Protein AF-0000000083158847 (afdb_homodimer)

Radius of gyration: 35.79 Å; Cα contacts (8 Å, |Δi|>4): 1737; chains: 2; bounding box: 80×96×65 Å

Nearest PDB structures (foldseek):
  7d3f-assembly1_C  TM=5.216E-01  e=1.470E-16  Homo sapiens
  7d3e-assembly1_C  TM=5.444E-01  e=9.238E-16  Homo sapiens
  1fnd-assembly1_A  TM=5.663E-01  e=1.592E-06  Spinacia oleracea
  3qfc-assembly2_B  TM=5.318E-01  e=1.796E-04  Homo sapiens
  1tll-assembly1_A  TM=5.820E-01  e=9.720E-03  Rattus norvegicus

Solvent-accessible surface area (backbone atoms only — not comparable to full-atom values): 54850 Å² total; per-residue (Å²): 110,67,65,60,48,50,51,50,50,53,56,48,48,54,52,49,50,34,34,46,57,46,48,53,66,68,43,46,66,57,49,51,52,50,51,50,50,43,39,53,69,24,57,53,41,59,75,39,61,76,42,97,86,47,66,63,34,28,43,46,56,50,49,52,51,50,50,54,50,49,53,54,50,44,71,40,52,61,93,58,93,44,66,68,56,33,19,53,43,20,42,52,50,18,44,49,41,46,26,70,67,40,44,44,94,44,68,57,57,45,14,48,46,49,66,41,42,56,67,58,42,50,49,50,52,49,51,40,50,50,49,20,50,52,28,39,51,48,17,50,50,33,52,60,69,64,63,63,57,90,84,52,63,86,40,65,42,50,39,23,44,50,52,20,53,48,32,50,53,50,47,57,62,54,64,36,67,71,48,38,71,71,38,48,65,59,38,54,53,51,47,51,51,38,50,51,48,26,52,54,19,45,52,52,38,44,67,86,50,63,64,73,64,47,45,46,53,48,52,26,51,50,43,22,49,51,46,47,51,50,50,49,52,49,38,35,45,47,34,14,61,61,69,78,52,59,72,23,30,28,39,34,36,36,71,83,73,76,73,85,72,74,82,72,66,63,64,47,64,32,44,34,40,37,42,44,58,44,63,46,69,48,58,42,32,20,28,34,32,41,37,33,51,75,79,40,82,70,30,63,78,41,70,45,80,42,50,35,36,55,66,54,100,49,64,36,49,60,46,34,31,61,42,69,23,39,86,63,67,47,37,51,51,46,59,53,6,64,74,71,42,48,34,74,41,52,32,42,61,44,74,69,32,59,55,55,77,88,64,49,78,26,24,31,39,42,35,37,23,24,59,71,6,45,33,35,48,44,9,45,51,49,51,51,40,51,23,45,65,61,31,69,26,23,50,61,37,35,38,39,38,36,39,27,61,50,67,65,57,53,59,69,41,38,66,63,54,50,51,50,58,66,58,46,54,54,91,88,44,71,42,66,39,37,42,34,24,32,68,47,85,70,85,57,70,64,68,38,63,42,79,97,46,88,49,25,32,35,34,64,53,80,79,57,61,66,58,53,52,52,53,62,63,67,45,76,87,50,90,73,60,86,91,52,91,71,77,84,62,30,31,36,38,37,35,11,32,39,70,67,55,50,54,50,47,40,60,51,46,52,74,34,43,89,64,46,38,46,79,44,72,48,73,48,61,87,111,67,66,60,48,49,50,52,50,51,55,48,49,53,52,49,51,33,33,48,59,46,47,53,66,68,42,47,65,58,51,52,53,51,49,48,50,43,38,54,69,24,57,52,42,58,74,38,62,77,42,97,86,47,66,64,34,29,42,47,56,50,50,52,52,49,51,54,51,49,54,55,51,44,72,40,52,60,93,55,92,45,66,67,55,32,19,53,43,20,42,50,51,20,44,50,41,47,26,70,67,41,43,46,93,42,68,57,56,48,13,48,48,49,66,42,43,57,66,58,43,51,49,50,52,50,52,40,51,50,50,21,50,51,28,40,51,48,18,51,49,33,51,61,69,66,63,63,56,89,82,50,62,85,40,64,41,48,35,23,44,51,53,20,52,50,30,50,52,48,48,58,62,53,65,36,66,70,48,39,72,72,37,48,65,58,37,55,53,50,46,51,51,39,50,50,48,25,52,53,20,45,53,52,38,45,65,86,50,63,66,72,63,47,45,46,52,48,52,25,49,50,42,21,49,50,46,46,50,51,48,50,52,50,38,35,43,48,33,15,61,60,69,77,52,61,73,23,31,28,38,35,36,36,72,83,72,76,74,86,73,74,83,71,66,63,61,46,63,34,41,35,40,35,41,44,59,44,65,46,67,48,59,42,34,20,28,33,32,40,36,33,50,76,78,40,84,70,30,63,76,42,71,45,77,43,50,36,34,54,67,53,100,50,65,36,48,60,45,34,31,59,42,68,23,39,86,63,67,48,37,52,50,47,58,53,7,63,74,70,41,49,36,75,40,53,32,44,59,44,75,70,33,57,54,58,77,87,65,47,79,26,24,30,38,40,36,37,22,25,58,70,6,47,33,37,48,45,10,46,51,49,51,51,42,51,23,46,65,62,33,68,25,24,49,61,37,35,38,39,38,36,40,28,60,48,67,66,57,51,59,70,42,39,67,62,54,49,52,51,58,66,59,46,53,55,91,87,42,72,42,67,39,37,42,34,25,32,66,50,85,68,84,59,70,66,68,39,63,41,80,97,46,90,49,25,33,35,33,62,52,81,80,57,60,66,58,53,52,54,54,62,63,68,47,75,88,50,91,73,62,85,91,52,93,72,76,84,63,31,31,36,39,38,36,11,31,40,70,65,57,51,54,51,47,38,61,50,46,52,74,35,43,90,63,46,38,46,77,45,73,48,74,49,58,87

Secondary structure (DSSP, 8-state):
-HHHHHHHHHHHHHHHHHHHHHHHHHTHHHHHHHHHHHIIIIISSEEE---SSS--EEHHHHHHHHHHHHHHHHHHHTT---HHHHHHHHHHHHHHHHHHHTS-S-HHHHHHHHT--HHHHHHHHHHHHHHHHHHHHHHHHIIIIIS-----TTSHHHHHHHHHHHHHHHHHHHTSHHHHHH-HHHHHHHHHHHHHHHHHHHHHHTTTS-HHHHHHHHHHHHHHHHHHHHHHHHHHHHTTTTTT-PPPEEEEEE---S-S-----TT-EEEEEEEEEEEE---TT-EEEEE-TTT-SGGGG--EEEEB----SS-EEEEEEEEE--TTHHHHHHHHHHHHSEEEEE-EEEEEESPPPP-TT-SEEEEEEEGGGHHHHHHHHHHHHHHHHTT-S---EEEEEEEES-HHHHHHTHHHHHHHHHH--GGG---EEEEEEE-SSS-PPTTEE-TTSTTEEEESSPP-HHHHHHHHHHTTTS---TT--PPP--EEEEEE--HHHHHHHHHHHHTTGGGTEEEEE-S---/-HHHHHHHHHHHHHHHHHHHHHHHHHTHHHHHHHHHHHIIIIISSEEE---SSS--EEHHHHHHHHHHHHHHHHHHHTT---HHHHHHHHHHHHHHHHHHHTS-SSHHHHHHHHT--HHHHHHHHHHHHHHHHHHHHHHHHIIIIIS-----TTSHHHHHHHHHHHHHHHHHHHTSHHHHHH-HHHHHHHHHHHHHHHHHHHHHHTTTS-HHHHHHHHHHHHHHHHHHHHHHHHHHHHTTTTTT-PPPEEEEEE---S-S-----TT-EEEEEEEEEEEE---TT-EEEEE-TTT-SGGGG--EEEEB----SS-EEEEEEEEE--TTHHHHHHHHHHHHSEEEEE-EEEEEESPPPP-TT-SEEEEEEEGGGHHHHHHHHHHHHHHHHHT-S---EEEEEEEES-HHHHHHTHHHHHHHHHH--GGG---EEEEEEE-SSS-PPTTEE-TTSTTEEEESSPP-HHHHHHHHHHTTTS---TT--PPP--EEEEEE--HHHHHHHHHHHHTTGGGTEEEEE-S---

Sequence (1052 aa):
MEFITWYAIAAGSMIVFLILMRVASSVKPLAETVSRAISKHLLYPHLLGRHRLLGPWTRVVLLLYLVYGAINVFFLTFRTSSNSERGRRAGSLALINMGFLFLTMQLSLLANLLGISFHACRRIHGATAWMMTLLLAFHIIVATMVDQKDFRLKEEGNLFAVVGAASVAALVLFSFTIFRRLAFEVFIRTHQCLAAVCMYATWWHLSSKPRALQLCLYIPLAILLLTTLSHLSIFLYQNGILPARSYPYASVMCGKSSKPGANQNEGTPLKLRVALPRPLHVKAGQYVNLWMPTVSLSSWFQTHPFMVTSWSPGKQDVLELFVQTRRGLTETLRARAALDGTASFTAFVSGPYGISKPVDEYETVLAVASGFGIAGVIPYLKQLLYGYNTSSVRVRRLHLVWQVPTLDIAAAAQPLLNSLLADDVLDDGYIIEMSFYVESKIPVESGTPFGEHQRAVIYNDMPEYDVLVSTEASGDYIPRVSNTQEERGKLLVLVSASDKVRDDLRKIVCKYLDRRVRLHEVEFQPMEFITWYAIAAGSMIVFLILMRVASSVKPLAETVSRAISKHLLYPHLLGRHRLLGPWTRVVLLLYLVYGAINVFFLTFRTSSNSERGRRAGSLALINMGFLFLTMQLSLLANLLGISFHACRRIHGATAWMMTLLLAFHIIVATMVDQKDFRLKEEGNLFAVVGAASVAALVLFSFTIFRRLAFEVFIRTHQCLAAVCMYATWWHLSSKPRALQLCLYIPLAILLLTTLSHLSIFLYQNGILPARSYPYASVMCGKSSKPGANQNEGTPLKLRVALPRPLHVKAGQYVNLWMPTVSLSSWFQTHPFMVTSWSPGKQDVLELFVQTRRGLTETLRARAALDGTASFTAFVSGPYGISKPVDEYETVLAVASGFGIAGVIPYLKQLLYGYNTSSVRVRRLHLVWQVPTLDIAAAAQPLLNSLLADDVLDDGYIIEMSFYVESKIPVESGTPFGEHQRAVIYNDMPEYDVLVSTEASGDYIPRVSNTQEERGKLLVLVSASDKVRDDLRKIVCKYLDRRVRLHEVEFQP

Organism: NCBI:txid41062

Foldseek 3Di:
DVVVVVVVVVVVVVVVVVVVVVVVVVCVVVVLVVVLVCLLQFVLDFPDADDPADDRDTNVNVVVLVVVVVVLVCQLPPPDDDLLSSLVVLLLLLLLLLLVLLLELDQLLVCFVVQHFSVVSVSSSVSSLVSSLVSLVSSVCCVVPPVVPPQDCVDLLSVLSVLLNVLSVVLVVCPGPVNCVVPVLVSSVSNSVSSVSNLVSVLRNCVPPDVVSVVSSVVSVVSHVVNVVVQVVVLCVFQCVVVNDDGKKKKKFFPQPPPPDDPCLFFGKIKIKIFTRDWAADAALWWKWKQFCVLDVCSNSDIDIFQFLDHDPDTDRMTMTIDTQDPDRSSSLVVVCNVPRMDMTRIRIGDGGFHHDDPQQFQEEEEEAERSLCSRCLRVLVVVLVCVQVVNGNYQAAEYEYEYADCSSVVVCQVSVVVSVVSQPPPVDGRYAYEYEYADPPDDPWQDADHPDSRHTYHPDDDDVLVVCVVVLVVPVGDDDPVDPDDHGAYEYEYAEDSVVSSVVSVSQSVCSVSRYDYDYRSHHD/DVVVVVVVVVVVVVVVVVVVVVVVVVCVVVVLVVVLVCLLQFVLDFPDADDPADDRDTNVNVVVLVVVVVVLVCQLPPPDDDLLSSLVVLLLLLLLLLLVLLLELDQLLVCFVVQHFSVVSVSSSVSSLVSSLVSLVSSVCCVVPPVVPPQDCVDLLSVLSVQLNVLSVVLVVCPGPVNCVVPVLVSSVSNSVSSVSNLVSVLRNCVPPDVVSVVSSVVSVVSHVVNVVVQVVVLCVFQCVVVNDDGKKKKKFFPQPPPPDDPCLFFGKIKIKIFTRDWAADAALWWKWKQFCVLDVVSNSDIDIFQFLDHDPDTDRMTMTIDTQDPDRSSSLNVVCNVPRMDMTRIGIGDGGFHHDDPQQFQEEEEEAERSLCSRCLRVLVVVLVCVQVVNGNYQAAEYEYEYADCSSVVVCQVSVVVSVVSQPPPVDGRYAYEYEYADPPDDPWQDADHPDSRHTYHPDDDDVLVVCVVVLVVPVGDDDPVDPDDHGAYEYEYAEDSVVSSVNSVSQSVCSVSRYYYDYRSHHD

Structure (mmCIF, N/CA/C/O backbone):
data_AF-0000000083158847-model_v1
#
loop_
_entity.id
_entity.type
_entity.pdbx_description
1 polymer 'ferric-chelate reductase (NADPH)'
#
loop_
_atom_site.group_PDB
_atom_site.id
_atom_site.type_symbol
_atom_site.label_atom_id
_atom_site.label_alt_id
_atom_site.label_comp_id
_atom_site.label_asym_id
_atom_site.label_entity_id
_atom_site.label_seq_id
_atom_site.pdbx_PDB_ins_code
_atom_site.Cartn_x
_atom_site.Cartn_y
_atom_site.Cartn_z
_atom_site.occupancy
_atom_site.B_iso_or_equiv
_atom_site.auth_seq_id
_atom_site.auth_comp_id
_atom_site.auth_asym_id
_atom_site.auth_atom_id
_atom_site.pdbx_PDB_model_num
ATOM 1 N N . MET A 1 1 ? 36.781 12.664 12.664 1 62.44 1 MET A N 1
ATOM 2 C CA . MET A 1 1 ? 36.062 13.32 11.586 1 62.44 1 MET A CA 1
ATOM 3 C C . MET A 1 1 ? 35.125 12.328 10.875 1 62.44 1 MET A C 1
ATOM 5 O O . MET A 1 1 ? 34.031 12.672 10.484 1 62.44 1 MET A O 1
ATOM 9 N N . GLU A 1 2 ? 35.625 11.047 11.195 1 77.5 2 GLU A N 1
ATOM 10 C CA . GLU A 1 2 ? 34.906 10.023 10.43 1 77.5 2 GLU A CA 1
ATOM 11 C C . GLU A 1 2 ? 33.562 9.711 11.055 1 77.5 2 GLU A C 1
ATOM 13 O O . GLU A 1 2 ? 32.562 9.594 10.344 1 77.5 2 GLU A O 1
ATOM 18 N N . PHE A 1 3 ? 33.562 9.867 12.422 1 78 3 PHE A N 1
ATOM 19 C CA . PHE A 1 3 ? 32.312 9.477 13.078 1 78 3 PHE A CA 1
ATOM 20 C C . PHE A 1 3 ? 31.25 10.57 12.938 1 78 3 PHE A C 1
ATOM 22 O O . PHE A 1 3 ? 30.062 10.281 12.781 1 78 3 PHE A O 1
ATOM 29 N N . ILE A 1 4 ? 31.719 11.758 12.875 1 80.38 4 ILE A N 1
ATOM 30 C CA . ILE A 1 4 ? 30.812 12.883 12.742 1 80.38 4 ILE A CA 1
ATOM 31 C C . ILE A 1 4 ? 30.219 12.898 11.336 1 80.38 4 ILE A C 1
ATOM 33 O O . ILE A 1 4 ? 29.047 13.234 11.148 1 80.38 4 ILE A O 1
ATOM 37 N N . THR A 1 5 ? 31.016 12.438 10.445 1 81 5 THR A N 1
ATOM 38 C CA . THR A 1 5 ? 30.531 12.344 9.07 1 81 5 THR A CA 1
ATOM 39 C C . THR A 1 5 ? 29.453 11.273 8.945 1 81 5 THR A C 1
ATOM 41 O O . THR A 1 5 ? 28.469 11.453 8.227 1 81 5 THR A O 1
ATOM 44 N N . TRP A 1 6 ? 29.672 10.188 9.734 1 79 6 TRP A N 1
ATOM 45 C CA . TRP A 1 6 ? 28.672 9.125 9.719 1 79 6 TRP A CA 1
ATOM 46 C C . TRP A 1 6 ? 27.344 9.609 10.312 1 79 6 TRP A C 1
ATOM 48 O O . TRP A 1 6 ? 26.266 9.25 9.828 1 79 6 TRP A O 1
ATOM 58 N N . TYR A 1 7 ? 27.469 10.414 11.297 1 82.62 7 TYR A N 1
ATOM 59 C CA . TYR A 1 7 ? 26.281 10.992 11.891 1 82.62 7 TYR A CA 1
ATOM 60 C C . TYR A 1 7 ? 25.547 11.875 10.883 1 82.62 7 TYR A C 1
ATOM 62 O O . TYR A 1 7 ? 24.328 11.766 10.727 1 82.62 7 TYR A O 1
ATOM 70 N N . ALA A 1 8 ? 26.281 12.648 10.195 1 84.62 8 ALA A N 1
ATOM 71 C CA . ALA A 1 8 ? 25.688 13.562 9.227 1 84.62 8 ALA A CA 1
ATOM 72 C C . ALA A 1 8 ? 25.062 12.797 8.062 1 84.62 8 ALA A C 1
ATOM 74 O O . ALA A 1 8 ? 23.969 13.141 7.609 1 84.62 8 ALA A O 1
ATOM 75 N N . ILE A 1 9 ? 25.703 11.766 7.668 1 81.06 9 ILE A N 1
ATOM 76 C CA . ILE A 1 9 ? 25.203 10.969 6.551 1 81.06 9 ILE A CA 1
ATOM 77 C C . ILE A 1 9 ? 23.938 10.234 6.965 1 81.06 9 ILE A C 1
ATOM 79 O O . ILE A 1 9 ? 22.953 10.195 6.215 1 81.06 9 ILE A O 1
ATOM 83 N N . ALA A 1 10 ? 23.938 9.742 8.172 1 78.69 10 ALA A N 1
ATOM 84 C CA . ALA A 1 10 ? 22.781 9.008 8.648 1 78.69 10 ALA A CA 1
ATOM 85 C C . ALA A 1 10 ? 21.578 9.938 8.805 1 78.69 10 ALA A C 1
ATOM 87 O O . ALA A 1 10 ? 20.469 9.609 8.367 1 78.69 10 ALA A O 1
ATOM 88 N N . ALA A 1 11 ? 21.797 11.023 9.375 1 84.31 11 ALA A N 1
ATOM 89 C CA . ALA A 1 11 ? 20.719 11.992 9.562 1 84.31 11 ALA A CA 1
ATOM 90 C C . ALA A 1 11 ? 20.219 12.523 8.227 1 84.31 11 ALA A C 1
ATOM 92 O O . ALA A 1 11 ? 19 12.641 8.008 1 84.31 11 ALA A O 1
ATOM 93 N N . GLY A 1 12 ? 21.125 12.773 7.371 1 85.06 12 GLY A N 1
ATOM 94 C CA . GLY A 1 12 ? 20.75 13.242 6.043 1 85.06 12 GLY A CA 1
ATOM 95 C C . GLY A 1 12 ? 19.984 12.203 5.242 1 85.06 12 GLY A C 1
ATOM 96 O O . GLY A 1 12 ? 19.016 12.531 4.559 1 85.06 12 GLY A O 1
ATOM 97 N N . SER A 1 13 ? 20.406 10.984 5.387 1 81.38 13 SER A N 1
ATOM 98 C CA . SER A 1 13 ? 19.75 9.914 4.656 1 81.38 13 SER A CA 1
ATOM 99 C C . SER A 1 13 ? 18.328 9.703 5.148 1 81.38 13 SER A C 1
ATOM 101 O O . SER A 1 13 ? 17.422 9.391 4.363 1 81.38 13 SER A O 1
ATOM 103 N N . MET A 1 14 ? 18.109 9.891 6.383 1 81.44 14 MET A N 1
ATOM 104 C CA . MET A 1 14 ? 16.766 9.758 6.938 1 81.44 14 MET A CA 1
ATOM 105 C C . MET A 1 14 ? 15.844 10.852 6.395 1 81.44 14 MET A C 1
ATOM 107 O O . MET A 1 14 ? 14.695 10.578 6.051 1 81.44 14 MET A O 1
ATOM 111 N N . ILE A 1 15 ? 16.359 11.945 6.238 1 86.62 15 ILE A N 1
ATOM 112 C CA . ILE A 1 15 ? 15.586 13.062 5.723 1 86.62 15 ILE A CA 1
ATOM 113 C C . ILE A 1 15 ? 15.273 12.836 4.242 1 86.62 15 ILE A C 1
ATOM 115 O O . ILE A 1 15 ? 14.133 13.016 3.811 1 86.62 15 ILE A O 1
ATOM 119 N N . VAL A 1 16 ? 16.25 12.367 3.541 1 85.06 16 VAL A N 1
ATOM 120 C CA . VAL A 1 16 ? 16.062 12.109 2.117 1 85.06 16 VAL A CA 1
ATOM 121 C C . VAL A 1 16 ? 15.031 10.992 1.926 1 85.06 16 VAL A C 1
ATOM 123 O O . VAL A 1 16 ? 14.188 11.062 1.025 1 85.06 16 VAL A O 1
ATOM 126 N N . PHE A 1 17 ? 15.164 10.008 2.729 1 84.69 17 PHE A N 1
ATOM 127 C CA . PHE A 1 17 ? 14.211 8.898 2.656 1 84.69 17 PHE A CA 1
ATOM 128 C C . PHE A 1 17 ? 12.789 9.398 2.848 1 84.69 17 PHE A C 1
ATOM 130 O O . PHE A 1 17 ? 11.883 9.016 2.102 1 84.69 17 PHE A O 1
ATOM 137 N N . LEU A 1 18 ? 12.547 10.305 3.826 1 82.5 18 LEU A N 1
ATOM 138 C CA . LEU A 1 18 ? 11.211 10.836 4.094 1 82.5 18 LEU A CA 1
ATOM 139 C C . LEU A 1 18 ? 10.719 11.688 2.928 1 82.5 18 LEU A C 1
ATOM 141 O O . LEU A 1 18 ? 9.547 11.617 2.553 1 82.5 18 LEU A O 1
ATOM 145 N N . ILE A 1 19 ? 11.578 12.32 2.371 1 86.44 19 ILE A N 1
ATOM 146 C CA . ILE A 1 19 ? 11.219 13.164 1.238 1 86.44 19 ILE A CA 1
ATOM 147 C C . ILE A 1 19 ? 10.859 12.297 0.038 1 86.44 19 ILE A C 1
ATOM 149 O O . ILE A 1 19 ? 9.875 12.555 -0.659 1 86.44 19 ILE A O 1
ATOM 153 N N . LEU A 1 20 ? 11.641 11.234 -0.107 1 83.62 20 LEU A N 1
ATOM 154 C CA . LEU A 1 20 ? 11.383 10.344 -1.23 1 83.62 20 LEU A CA 1
ATOM 155 C C . LEU A 1 20 ? 10.047 9.633 -1.067 1 83.62 20 LEU A C 1
ATOM 157 O O . LEU A 1 20 ? 9.328 9.422 -2.047 1 83.62 20 LEU A O 1
ATOM 161 N N . MET A 1 21 ? 9.727 9.312 0.118 1 81 21 MET A N 1
ATOM 162 C CA . MET A 1 21 ? 8.445 8.672 0.374 1 81 21 MET A CA 1
ATOM 163 C C . MET A 1 21 ? 7.289 9.609 0.048 1 81 21 MET A C 1
ATOM 165 O O . MET A 1 21 ? 6.254 9.18 -0.461 1 81 21 MET A O 1
ATOM 169 N N . ARG A 1 22 ? 7.547 10.82 0.298 1 81.25 22 ARG A N 1
ATOM 170 C CA . ARG A 1 22 ? 6.512 11.812 0.008 1 81.25 22 ARG A CA 1
ATOM 171 C C . ARG A 1 22 ? 6.391 12.047 -1.493 1 81.25 22 ARG A C 1
ATOM 173 O O . ARG A 1 22 ? 5.281 12.133 -2.025 1 81.25 22 ARG A O 1
ATOM 180 N N . VAL A 1 23 ? 7.504 12.008 -2.104 1 80.69 23 VAL A N 1
ATOM 181 C CA . VAL A 1 23 ? 7.508 12.266 -3.541 1 80.69 23 VAL A CA 1
ATOM 182 C C . VAL A 1 23 ? 6.957 11.047 -4.285 1 80.69 23 VAL A C 1
ATOM 184 O O . VAL A 1 23 ? 6.32 11.195 -5.328 1 80.69 23 VAL A O 1
ATOM 187 N N . ALA A 1 24 ? 7.242 9.906 -3.752 1 79.94 24 ALA A N 1
ATOM 188 C CA . ALA A 1 24 ? 6.742 8.688 -4.379 1 79.94 24 ALA A CA 1
ATOM 189 C C . ALA A 1 24 ? 5.223 8.719 -4.512 1 79.94 24 ALA A C 1
ATOM 191 O O . ALA A 1 24 ? 4.668 8.273 -5.52 1 79.94 24 ALA A O 1
ATOM 192 N N . SER A 1 25 ? 4.605 9.266 -3.594 1 75.88 25 SER A N 1
ATOM 193 C CA . SER A 1 25 ? 3.148 9.352 -3.633 1 75.88 25 SER A CA 1
ATOM 194 C C . SER A 1 25 ? 2.68 10.336 -4.707 1 75.88 25 SER A C 1
ATOM 196 O O . SER A 1 25 ? 1.589 10.18 -5.258 1 75.88 25 SER A O 1
ATOM 198 N N . SER A 1 26 ? 3.535 11.25 -5.027 1 76.38 26 SER A N 1
ATOM 199 C CA . SER A 1 26 ? 3.162 12.266 -6.008 1 76.38 26 SER A CA 1
ATOM 200 C C . SER A 1 26 ? 3.398 11.773 -7.434 1 76.38 26 SER A C 1
ATOM 202 O O . SER A 1 26 ? 2.82 12.305 -8.383 1 76.38 26 SER A O 1
ATOM 204 N N . VAL A 1 27 ? 4.152 10.688 -7.527 1 81.56 27 VAL A N 1
ATOM 205 C CA . VAL A 1 27 ? 4.496 10.219 -8.867 1 81.56 27 VAL A CA 1
ATOM 206 C C . VAL A 1 27 ? 3.531 9.109 -9.281 1 81.56 27 VAL A C 1
ATOM 208 O O . VAL A 1 27 ? 3.645 8.562 -10.383 1 81.56 27 VAL A O 1
ATOM 211 N N . LYS A 1 28 ? 2.537 8.844 -8.578 1 81.31 28 LYS A N 1
ATOM 212 C CA . LYS A 1 28 ? 1.588 7.766 -8.844 1 81.31 28 LYS A CA 1
ATOM 213 C C . LYS A 1 28 ? 0.876 7.977 -10.18 1 81.31 28 LYS A C 1
ATOM 215 O O . LYS A 1 28 ? 0.773 7.051 -10.984 1 81.31 28 LYS A O 1
ATOM 220 N N . PRO A 1 29 ? 0.487 9.234 -10.477 1 79.5 29 PRO A N 1
ATOM 221 C CA . PRO A 1 29 ? -0.19 9.414 -11.758 1 79.5 29 PRO A CA 1
ATOM 222 C C . PRO A 1 29 ? 0.726 9.141 -12.953 1 79.5 29 PRO A C 1
ATOM 224 O O . PRO A 1 29 ? 0.283 8.594 -13.969 1 79.5 29 PRO A O 1
ATOM 227 N N . LEU A 1 30 ? 1.933 9.539 -12.773 1 83.31 30 LEU A N 1
ATOM 228 C CA . LEU A 1 30 ? 2.895 9.273 -13.836 1 83.31 30 LEU A CA 1
ATOM 229 C C . LEU A 1 30 ? 3.145 7.773 -13.984 1 83.31 30 LEU A C 1
ATOM 231 O O . LEU A 1 30 ? 3.238 7.262 -15.102 1 83.31 30 LEU A O 1
ATOM 235 N N . ALA A 1 31 ? 3.176 7.156 -12.953 1 86 31 ALA A N 1
ATOM 236 C CA . ALA A 1 31 ? 3.375 5.711 -12.969 1 86 31 ALA A CA 1
ATOM 237 C C . ALA A 1 31 ? 2.213 5.004 -13.656 1 86 31 ALA A C 1
ATOM 239 O O . ALA A 1 31 ? 2.416 4.043 -14.398 1 86 31 ALA A O 1
ATOM 240 N N . GLU A 1 32 ? 1.05 5.473 -13.484 1 84.5 32 GLU A N 1
ATOM 241 C CA . GLU A 1 32 ? -0.13 4.883 -14.109 1 84.5 32 GLU A CA 1
ATOM 242 C C . GLU A 1 32 ? -0.133 5.125 -15.617 1 84.5 32 GLU A C 1
ATOM 244 O O . GLU A 1 32 ? -0.522 4.246 -16.391 1 84.5 32 GLU A O 1
ATOM 249 N N . THR A 1 33 ? 0.36 6.305 -15.977 1 87 33 THR A N 1
ATOM 250 C CA . THR A 1 33 ? 0.438 6.605 -17.406 1 87 33 THR A CA 1
ATOM 251 C C . THR A 1 33 ? 1.47 5.719 -18.094 1 87 33 THR A C 1
ATOM 253 O O . THR A 1 33 ? 1.216 5.184 -19.172 1 87 33 THR A O 1
ATOM 256 N N . VAL A 1 34 ? 2.508 5.52 -17.406 1 89.06 34 VAL A N 1
ATOM 257 C CA . VAL A 1 34 ? 3.564 4.676 -17.953 1 89.06 34 VAL A CA 1
ATOM 258 C C . VAL A 1 34 ? 3.09 3.225 -18.016 1 89.06 34 VAL A C 1
ATOM 260 O O . VAL A 1 34 ? 3.328 2.523 -19 1 89.06 34 VAL A O 1
ATOM 263 N N . SER A 1 35 ? 2.432 2.811 -17.031 1 88.69 35 SER A N 1
ATOM 264 C CA . SER A 1 35 ? 1.903 1.451 -16.984 1 88.69 35 SER A CA 1
ATOM 265 C C . SER A 1 35 ? 0.907 1.212 -18.125 1 88.69 35 SER A C 1
ATOM 267 O O . SER A 1 35 ? 0.894 0.139 -18.719 1 88.69 35 SER A O 1
ATOM 269 N N . ARG A 1 36 ? 0.091 2.189 -18.391 1 89.12 36 ARG A N 1
ATOM 270 C CA . ARG A 1 36 ? -0.872 2.084 -19.469 1 89.12 36 ARG A CA 1
ATOM 271 C C . ARG A 1 36 ? -0.165 1.979 -20.828 1 89.12 36 ARG A C 1
ATOM 273 O O . ARG A 1 36 ? -0.551 1.172 -21.672 1 89.12 36 ARG A O 1
ATOM 280 N N . ALA A 1 37 ? 0.892 2.725 -20.938 1 90.38 37 ALA A N 1
ATOM 281 C CA . ALA A 1 37 ? 1.647 2.695 -22.188 1 90.38 37 ALA A CA 1
ATOM 282 C C . ALA A 1 37 ? 2.348 1.354 -22.375 1 90.38 37 ALA A C 1
ATOM 284 O O . ALA A 1 37 ? 2.344 0.791 -23.469 1 90.38 37 ALA A O 1
ATOM 285 N N . ILE A 1 38 ? 2.85 0.854 -21.375 1 89.94 38 ILE A N 1
ATOM 286 C CA . ILE A 1 38 ? 3.529 -0.436 -21.438 1 89.94 38 ILE A CA 1
ATOM 287 C C . ILE A 1 38 ? 2.521 -1.539 -21.75 1 89.94 38 ILE A C 1
ATOM 289 O O . ILE A 1 38 ? 2.793 -2.424 -22.562 1 89.94 38 ILE A O 1
ATOM 293 N N . SER A 1 39 ? 1.368 -1.461 -21.141 1 89.75 39 SER A N 1
ATOM 294 C CA . SER A 1 39 ? 0.334 -2.463 -21.391 1 89.75 39 SER A CA 1
ATOM 295 C C . SER A 1 39 ? -0.176 -2.398 -22.812 1 89.75 39 SER A C 1
ATOM 297 O O . SER A 1 39 ? -0.376 -3.434 -23.453 1 89.75 39 SER A O 1
ATOM 299 N N . LYS A 1 40 ? -0.292 -1.228 -23.312 1 89.56 40 LYS A N 1
ATOM 300 C CA . LYS A 1 40 ? -0.866 -1.024 -24.641 1 89.56 40 LYS A CA 1
ATOM 301 C C . LYS A 1 40 ? 0.103 -1.469 -25.734 1 89.56 40 LYS A C 1
ATOM 303 O O . LYS A 1 40 ? -0.302 -2.105 -26.703 1 89.56 40 LYS A O 1
ATOM 308 N N . HIS A 1 41 ? 1.399 -1.274 -25.5 1 89.25 41 HIS A N 1
ATOM 309 C CA . HIS A 1 41 ? 2.32 -1.459 -26.609 1 89.25 41 HIS A CA 1
ATOM 310 C C . HIS A 1 41 ? 3.189 -2.695 -26.406 1 89.25 41 HIS A C 1
ATOM 312 O O . HIS A 1 41 ? 3.719 -3.25 -27.375 1 89.25 41 HIS A O 1
ATOM 318 N N . LEU A 1 42 ? 3.256 -3.111 -25.141 1 88.94 42 LEU A N 1
ATOM 319 C CA . LEU A 1 42 ? 4.242 -4.164 -24.922 1 88.94 42 LEU A CA 1
ATOM 320 C C . LEU A 1 42 ? 3.59 -5.402 -24.328 1 88.94 42 LEU A C 1
ATOM 322 O O . LEU A 1 42 ? 3.883 -6.527 -24.734 1 88.94 42 LEU A O 1
ATOM 326 N N . LEU A 1 43 ? 2.691 -5.273 -23.453 1 88.12 43 LEU A N 1
ATOM 327 C CA . LEU A 1 43 ? 2.191 -6.398 -22.672 1 88.12 43 LEU A CA 1
ATOM 328 C C . LEU A 1 43 ? 1.056 -7.109 -23.406 1 88.12 43 LEU A C 1
ATOM 330 O O . LEU A 1 43 ? 1.012 -8.344 -23.438 1 88.12 43 LEU A O 1
ATOM 334 N N . TYR A 1 44 ? 0.135 -6.379 -24 1 87.94 44 TYR A N 1
ATOM 335 C CA . TYR A 1 44 ? -1.068 -6.992 -24.562 1 87.94 44 TYR A CA 1
ATOM 336 C C . TYR A 1 44 ? -0.831 -7.488 -25.984 1 87.94 44 TYR A C 1
ATOM 338 O O . TYR A 1 44 ? -1.204 -8.609 -26.328 1 87.94 44 TYR A O 1
ATOM 346 N N . PRO A 1 45 ? -0.1 -6.758 -26.75 1 82.69 45 PRO A N 1
ATOM 347 C CA . PRO A 1 45 ? 0.073 -7.23 -28.125 1 82.69 45 PRO A CA 1
ATOM 348 C C . PRO A 1 45 ? 1.016 -8.43 -28.219 1 82.69 45 PRO A C 1
ATOM 350 O O . PRO A 1 45 ? 2.041 -8.469 -27.531 1 82.69 45 PRO A O 1
ATOM 353 N N . HIS A 1 46 ? 0.55 -9.391 -29.031 1 84 46 HIS A N 1
ATOM 354 C CA . HIS A 1 46 ? 1.408 -10.531 -29.328 1 84 46 HIS A CA 1
ATOM 355 C C . HIS A 1 46 ? 2.305 -10.258 -30.531 1 84 46 HIS A C 1
ATOM 357 O O . HIS A 1 46 ? 1.852 -9.703 -31.531 1 84 46 HIS A O 1
ATOM 363 N N . LEU A 1 47 ? 3.49 -10.398 -30.406 1 81.19 47 LEU A N 1
ATOM 364 C CA . LEU A 1 47 ? 4.379 -10.336 -31.562 1 81.19 47 LEU A CA 1
ATOM 365 C C . LEU A 1 47 ? 4.254 -11.594 -32.406 1 81.19 47 LEU A C 1
ATOM 367 O O . LEU A 1 47 ? 4.199 -11.508 -33.656 1 81.19 47 LEU A O 1
ATOM 371 N N . LEU A 1 48 ? 4.203 -12.734 -31.656 1 79.19 48 LEU A N 1
ATOM 372 C CA . LEU A 1 48 ? 3.961 -14.008 -32.312 1 79.19 48 LEU A CA 1
ATOM 373 C C . LEU A 1 48 ? 2.672 -14.648 -31.797 1 79.19 48 LEU A C 1
ATOM 375 O O . LEU A 1 48 ? 2.533 -14.906 -30.609 1 79.19 48 LEU A O 1
ATOM 379 N N . GLY A 1 49 ? 1.784 -14.789 -32.656 1 77.94 49 GLY A N 1
ATOM 380 C CA . GLY A 1 49 ? 0.515 -15.398 -32.281 1 77.94 49 GLY A CA 1
ATOM 381 C C . GLY A 1 49 ? 0.656 -16.828 -31.812 1 77.94 49 GLY A C 1
ATOM 382 O O . GLY A 1 49 ? 1.755 -17.391 -31.812 1 77.94 49 GLY A O 1
ATOM 383 N N . ARG A 1 50 ? -0.384 -17.328 -31.25 1 77.62 50 ARG A N 1
ATOM 384 C CA . ARG A 1 50 ? -0.379 -18.672 -30.719 1 77.62 50 ARG A CA 1
ATOM 385 C C . ARG A 1 50 ? -0.236 -19.703 -31.844 1 77.62 50 ARG A C 1
ATOM 387 O O . ARG A 1 50 ? -0.938 -19.625 -32.844 1 77.62 50 ARG A O 1
ATOM 394 N N . HIS A 1 51 ? 0.879 -20.375 -31.797 1 72.75 51 HIS A N 1
ATOM 395 C CA . HIS A 1 51 ? 1.102 -21.469 -32.75 1 72.75 51 HIS A CA 1
ATOM 396 C C . HIS A 1 51 ? 1.19 -22.797 -32 1 72.75 51 HIS A C 1
ATOM 398 O O . HIS A 1 51 ? 1.33 -22.844 -30.781 1 72.75 51 HIS A O 1
ATOM 404 N N . ARG A 1 52 ? 0.978 -23.828 -32.719 1 66.12 52 ARG A N 1
ATOM 405 C CA . ARG A 1 52 ? 0.987 -25.172 -32.156 1 66.12 52 ARG A CA 1
ATOM 406 C C . ARG A 1 52 ? 2.32 -25.469 -31.469 1 66.12 52 ARG A C 1
ATOM 408 O O . ARG A 1 52 ? 2.361 -26.141 -30.438 1 66.12 52 ARG A O 1
ATOM 415 N N . LEU A 1 53 ? 3.318 -24.906 -31.938 1 64.31 53 LEU A N 1
ATOM 416 C CA . LEU A 1 53 ? 4.629 -25.297 -31.438 1 64.31 53 LEU A CA 1
ATOM 417 C C . LEU A 1 53 ? 5.234 -24.188 -30.578 1 64.31 53 LEU A C 1
ATOM 419 O O . LEU A 1 53 ? 6.023 -24.438 -29.672 1 64.31 53 LEU A O 1
ATOM 423 N N . LEU A 1 54 ? 4.902 -22.984 -31.125 1 65.81 54 LEU A N 1
ATOM 424 C CA . LEU A 1 54 ? 5.586 -21.859 -30.5 1 65.81 54 LEU A CA 1
ATOM 425 C C . LEU A 1 54 ? 4.594 -20.766 -30.094 1 65.81 54 LEU A C 1
ATOM 427 O O . LEU A 1 54 ? 3.59 -20.562 -30.781 1 65.81 54 LEU A O 1
ATOM 431 N N . GLY A 1 55 ? 4.91 -20.188 -28.984 1 66.25 55 GLY A N 1
ATOM 432 C CA . GLY A 1 55 ? 4.121 -19.031 -28.594 1 66.25 55 GLY A CA 1
ATOM 433 C C . GLY A 1 55 ? 2.949 -19.391 -27.703 1 66.25 55 GLY A C 1
ATOM 434 O O . GLY A 1 55 ? 2.875 -20.516 -27.172 1 66.25 55 GLY A O 1
ATOM 435 N N . PRO A 1 56 ? 2.166 -18.359 -27.5 1 80 56 PRO A N 1
ATOM 436 C CA . PRO A 1 56 ? 2.225 -16.938 -27.828 1 80 56 PRO A CA 1
ATOM 437 C C . PRO A 1 56 ? 3.283 -16.188 -27.031 1 80 56 PRO A C 1
ATOM 439 O O . PRO A 1 56 ? 3.566 -16.547 -25.891 1 80 56 PRO A O 1
ATOM 442 N N . TRP A 1 57 ? 3.99 -15.289 -27.828 1 83.38 57 TRP A N 1
ATOM 443 C CA . TRP A 1 57 ? 4.953 -14.406 -27.172 1 83.38 57 TRP A CA 1
ATOM 444 C C . TRP A 1 57 ? 4.512 -12.953 -27.266 1 83.38 57 TRP A C 1
ATOM 446 O O . TRP A 1 57 ? 4.223 -12.445 -28.359 1 83.38 57 TRP A O 1
ATOM 456 N N . THR A 1 58 ? 4.477 -12.391 -26.125 1 86.88 58 THR A N 1
ATOM 457 C CA . THR A 1 58 ? 4.242 -10.953 -26.125 1 86.88 58 THR A CA 1
ATOM 458 C C . THR A 1 58 ? 5.547 -10.195 -26.359 1 86.88 58 THR A C 1
ATOM 460 O O . THR A 1 58 ? 6.629 -10.773 -26.297 1 86.88 58 THR A O 1
ATOM 463 N N . ARG A 1 59 ? 5.473 -8.938 -26.641 1 89.06 59 ARG A N 1
ATOM 464 C CA . ARG A 1 59 ? 6.652 -8.109 -26.875 1 89.06 59 ARG A CA 1
ATOM 465 C C . ARG A 1 59 ? 7.504 -8 -25.625 1 89.06 59 ARG A C 1
ATOM 467 O O . ARG A 1 59 ? 8.734 -8.008 -25.688 1 89.06 59 ARG A O 1
ATOM 474 N N . VAL A 1 60 ? 6.879 -7.969 -24.531 1 89.19 60 VAL A N 1
ATOM 475 C CA . VAL A 1 60 ? 7.621 -7.836 -23.281 1 89.19 60 VAL A CA 1
ATOM 476 C C . VAL A 1 60 ? 8.398 -9.117 -23 1 89.19 60 VAL A C 1
ATOM 478 O O . VAL A 1 60 ? 9.539 -9.07 -22.547 1 89.19 60 VAL A O 1
ATOM 481 N N . VAL A 1 61 ? 7.789 -10.211 -23.281 1 88.38 61 VAL A N 1
ATOM 482 C CA . VAL A 1 61 ? 8.453 -11.484 -23.047 1 88.38 61 VAL A CA 1
ATOM 483 C C . VAL A 1 61 ? 9.68 -11.609 -23.953 1 88.38 61 VAL A C 1
ATOM 485 O O . VAL A 1 61 ? 10.75 -12.008 -23.5 1 88.38 61 VAL A O 1
ATOM 488 N N . LEU A 1 62 ? 9.539 -11.25 -25.156 1 89.44 62 LEU A N 1
ATOM 489 C CA . LEU A 1 62 ? 10.664 -11.289 -26.094 1 89.44 62 LEU A CA 1
ATOM 490 C C . LEU A 1 62 ? 11.773 -10.344 -25.641 1 89.44 62 LEU A C 1
ATOM 492 O O . LEU A 1 62 ? 12.953 -10.695 -25.703 1 89.44 62 LEU A O 1
ATOM 496 N N . LEU A 1 63 ? 11.344 -9.195 -25.25 1 91.62 63 LEU A N 1
ATOM 497 C CA . LEU A 1 63 ? 12.32 -8.219 -24.781 1 91.62 63 LEU A CA 1
ATOM 498 C C . LEU A 1 63 ? 13.078 -8.75 -23.562 1 91.62 63 LEU A C 1
ATOM 500 O O . LEU A 1 63 ? 14.297 -8.578 -23.453 1 91.62 63 LEU A O 1
ATOM 504 N N . LEU A 1 64 ? 12.383 -9.43 -22.688 1 91.88 64 LEU A N 1
ATOM 505 C CA . LEU A 1 64 ? 13.016 -9.984 -21.5 1 91.88 64 LEU A CA 1
ATOM 506 C C . LEU A 1 64 ? 13.984 -11.102 -21.875 1 91.88 64 LEU A C 1
ATOM 508 O O . LEU A 1 64 ? 15.062 -11.219 -21.281 1 91.88 64 LEU A O 1
ATOM 512 N N . TYR A 1 65 ? 13.641 -11.906 -22.875 1 93 65 TYR A N 1
ATOM 513 C CA . TYR A 1 65 ? 14.539 -12.945 -23.375 1 93 65 TYR A CA 1
ATOM 514 C C . TYR A 1 65 ? 15.805 -12.336 -23.969 1 93 65 TYR A C 1
ATOM 516 O O . TYR A 1 65 ? 16.906 -12.805 -23.703 1 93 65 TYR A O 1
ATOM 524 N N . LEU A 1 66 ? 15.602 -11.266 -24.719 1 94 66 LEU A N 1
ATOM 525 C CA . LEU A 1 66 ? 16.734 -10.609 -25.375 1 94 66 LEU A CA 1
ATOM 526 C C . LEU A 1 66 ? 17.656 -9.953 -24.359 1 94 66 LEU A C 1
ATOM 528 O O . LEU A 1 66 ? 18.875 -10.055 -24.453 1 94 66 LEU A O 1
ATOM 532 N N . VAL A 1 67 ? 17.031 -9.367 -23.422 1 94 67 VAL A N 1
ATOM 533 C CA . VAL A 1 67 ? 17.828 -8.711 -22.391 1 94 67 VAL A CA 1
ATOM 534 C C . VAL A 1 67 ? 18.594 -9.766 -21.594 1 94 67 VAL A C 1
ATOM 536 O O . VAL A 1 67 ? 19.781 -9.586 -21.312 1 94 67 VAL A O 1
ATOM 539 N N . TYR A 1 68 ? 17.984 -10.859 -21.25 1 94.38 68 TYR A N 1
ATOM 540 C CA . TYR A 1 68 ? 18.625 -11.953 -20.516 1 94.38 68 TYR A CA 1
ATOM 541 C C . TYR A 1 68 ? 19.781 -12.523 -21.328 1 94.38 68 TYR A C 1
ATOM 543 O O . TYR A 1 68 ? 20.875 -12.734 -20.797 1 94.38 68 TYR A O 1
ATOM 551 N N . GLY A 1 69 ? 19.547 -12.711 -22.578 1 95.75 69 GLY A N 1
ATOM 552 C CA . GLY A 1 69 ? 20.609 -13.172 -23.453 1 95.75 69 GLY A CA 1
ATOM 553 C C . GLY A 1 69 ? 21.766 -12.188 -23.578 1 95.75 69 GLY A C 1
ATOM 554 O O . GLY A 1 69 ? 22.938 -12.578 -23.5 1 95.75 69 GLY A O 1
ATOM 555 N N . ALA A 1 70 ? 21.391 -10.945 -23.656 1 95.06 70 ALA A N 1
ATOM 556 C CA . ALA A 1 70 ? 22.406 -9.898 -23.797 1 95.06 70 ALA A CA 1
ATOM 557 C C . ALA A 1 70 ? 23.266 -9.805 -22.547 1 95.06 70 ALA A C 1
ATOM 559 O O . ALA A 1 70 ? 24.484 -9.602 -22.641 1 95.06 70 ALA A O 1
ATOM 560 N N . ILE A 1 71 ? 22.672 -9.977 -21.422 1 93.06 71 ILE A N 1
ATOM 561 C CA . ILE A 1 71 ? 23.406 -9.914 -20.156 1 93.06 71 ILE A CA 1
ATOM 562 C C . ILE A 1 71 ? 24.406 -11.07 -20.094 1 93.06 71 ILE A C 1
ATOM 564 O O . ILE A 1 71 ? 25.578 -10.867 -19.734 1 93.06 71 ILE A O 1
ATOM 568 N N . ASN A 1 72 ? 24.016 -12.289 -20.469 1 94.25 72 ASN A N 1
ATOM 569 C CA . ASN A 1 72 ? 24.922 -13.445 -20.438 1 94.25 72 ASN A CA 1
ATOM 570 C C . ASN A 1 72 ? 26.047 -13.297 -21.453 1 94.25 72 ASN A C 1
ATOM 572 O O . ASN A 1 72 ? 27.203 -13.617 -21.156 1 94.25 72 ASN A O 1
ATOM 576 N N . VAL A 1 73 ? 25.75 -12.742 -22.625 1 94.19 73 VAL A N 1
ATOM 577 C CA . VAL A 1 73 ? 26.781 -12.531 -23.641 1 94.19 73 VAL A CA 1
ATOM 578 C C . VAL A 1 73 ? 27.75 -11.453 -23.188 1 94.19 73 VAL A C 1
ATOM 580 O O . VAL A 1 73 ? 28.969 -11.57 -23.406 1 94.19 73 VAL A O 1
ATOM 583 N N . PHE A 1 74 ? 27.266 -10.477 -22.578 1 93.5 74 PHE A N 1
ATOM 584 C CA . PHE A 1 74 ? 28.125 -9.398 -22.062 1 93.5 74 PHE A CA 1
ATOM 585 C C . PHE A 1 74 ? 29.141 -9.938 -21.062 1 93.5 74 PHE A C 1
ATOM 587 O O . PHE A 1 74 ? 30.328 -9.656 -21.172 1 93.5 74 PHE A O 1
ATOM 594 N N . PHE A 1 75 ? 28.625 -10.703 -20.109 1 92.31 75 PHE A N 1
ATOM 595 C CA . PHE A 1 75 ? 29.531 -11.211 -19.094 1 92.31 75 PHE A CA 1
ATOM 596 C C . PHE A 1 75 ? 30.453 -12.281 -19.656 1 92.31 75 PHE A C 1
ATOM 598 O O . PHE A 1 75 ? 31.516 -12.555 -19.094 1 92.31 75 PHE A O 1
ATOM 605 N N . LEU A 1 76 ? 30.062 -12.898 -20.812 1 92.38 76 LEU A N 1
ATOM 606 C CA . LEU A 1 76 ? 30.891 -13.883 -21.5 1 92.38 76 LEU A CA 1
ATOM 607 C C . LEU A 1 76 ? 32.031 -13.203 -22.234 1 92.38 76 LEU A C 1
ATOM 609 O O . LEU A 1 76 ? 33.156 -13.711 -22.219 1 92.38 76 LEU A O 1
ATOM 613 N N . THR A 1 77 ? 31.828 -12.016 -22.75 1 92.06 77 THR A N 1
ATOM 614 C CA . THR A 1 77 ? 32.781 -11.438 -23.672 1 92.06 77 THR A CA 1
ATOM 615 C C . THR A 1 77 ? 33.469 -10.227 -23.031 1 92.06 77 THR A C 1
ATOM 617 O O . THR A 1 77 ? 34.531 -9.805 -23.5 1 92.06 77 THR A O 1
ATOM 620 N N . PHE A 1 78 ? 32.844 -9.695 -22.078 1 90.62 78 PHE A N 1
ATOM 621 C CA . PHE A 1 78 ? 33.344 -8.43 -21.547 1 90.62 78 PHE A CA 1
ATOM 622 C C . PHE A 1 78 ? 34.781 -8.586 -21.031 1 90.62 78 PHE A C 1
ATOM 624 O O . PHE A 1 78 ? 35.031 -9.422 -20.156 1 90.62 78 PHE A O 1
ATOM 631 N N . ARG A 1 79 ? 35.75 -7.875 -21.547 1 90.12 79 ARG A N 1
ATOM 632 C CA . ARG A 1 79 ? 37.156 -7.766 -21.125 1 90.12 79 ARG A CA 1
ATOM 63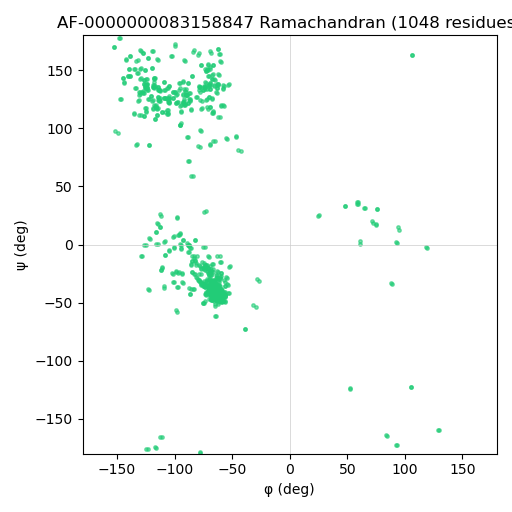3 C C . ARG A 1 79 ? 37.844 -9.133 -21.156 1 90.12 79 ARG A C 1
ATOM 635 O O . ARG A 1 79 ? 38.5 -9.5 -20.203 1 90.12 79 ARG A O 1
ATOM 642 N N . THR A 1 80 ? 37.5 -10 -22.094 1 88.44 80 THR A N 1
ATOM 643 C CA . THR A 1 80 ? 38.219 -11.273 -22.25 1 88.44 80 THR A CA 1
ATOM 644 C C . THR A 1 80 ? 39.281 -11.164 -23.312 1 88.44 80 THR A C 1
ATOM 646 O O . THR A 1 80 ? 39.156 -10.438 -24.297 1 88.44 80 THR A O 1
ATOM 649 N N . SER A 1 81 ? 40.469 -11.773 -23.031 1 87.75 81 SER A N 1
ATOM 650 C CA . SER A 1 81 ? 41.625 -11.633 -23.906 1 87.75 81 SER A CA 1
ATOM 651 C C . SER A 1 81 ? 41.781 -12.828 -24.844 1 87.75 81 SER A C 1
ATOM 653 O O . SER A 1 81 ? 42.438 -12.734 -25.875 1 87.75 81 SER A O 1
ATOM 655 N N . SER A 1 82 ? 41.188 -14.055 -24.484 1 91.69 82 SER A N 1
ATOM 656 C CA . SER A 1 82 ? 41.406 -15.258 -25.297 1 91.69 82 SER A CA 1
ATOM 657 C C . SER A 1 82 ? 40.125 -16.094 -25.359 1 91.69 82 SER A C 1
ATOM 659 O O . SER A 1 82 ? 39.219 -15.914 -24.531 1 91.69 82 SER A O 1
ATOM 661 N N . ASN A 1 83 ? 40.156 -16.875 -26.344 1 91.56 83 ASN A N 1
ATOM 662 C CA . ASN A 1 83 ? 39.031 -17.781 -26.5 1 91.56 83 ASN A CA 1
ATOM 663 C C . ASN A 1 83 ? 39.031 -18.844 -25.391 1 91.56 83 ASN A C 1
ATOM 665 O O . ASN A 1 83 ? 37.969 -19.297 -24.969 1 91.56 83 ASN A O 1
ATOM 669 N N . SER A 1 84 ? 40.125 -19.156 -24.938 1 91.62 84 SER A N 1
ATOM 670 C CA . SER A 1 84 ? 40.219 -20.109 -23.844 1 91.62 84 SER A CA 1
ATOM 671 C C . SER A 1 84 ? 39.594 -19.547 -22.578 1 91.62 84 SER A C 1
ATOM 673 O O . SER A 1 84 ? 38.875 -20.266 -21.859 1 91.62 84 SER A O 1
ATOM 675 N N . GLU A 1 85 ? 39.781 -18.297 -22.422 1 92.19 85 GLU A N 1
ATOM 676 C CA . GLU A 1 85 ? 39.156 -17.656 -21.266 1 92.19 85 GLU A CA 1
ATOM 677 C C . GLU A 1 85 ? 37.656 -17.578 -21.406 1 92.19 85 GLU A C 1
ATOM 679 O O . GLU A 1 85 ? 36.938 -17.766 -20.422 1 92.19 85 GLU A O 1
ATOM 684 N N . ARG A 1 86 ? 37.219 -17.328 -22.609 1 93.56 86 ARG A N 1
ATOM 685 C CA . ARG A 1 86 ? 35.781 -17.297 -22.859 1 93.56 86 ARG A CA 1
ATOM 686 C C . ARG A 1 86 ? 35.156 -18.656 -22.609 1 93.56 86 ARG A C 1
ATOM 688 O O . ARG A 1 86 ? 34.031 -18.734 -22.109 1 93.56 86 ARG A O 1
ATOM 695 N N . GLY A 1 87 ? 35.844 -19.656 -22.953 1 94.25 87 GLY A N 1
ATOM 696 C CA . GLY A 1 87 ? 35.344 -21 -22.703 1 94.25 87 GLY A CA 1
ATOM 697 C C . GLY A 1 87 ? 35.219 -21.328 -21.234 1 94.25 87 GLY A C 1
ATOM 698 O O . GLY A 1 87 ? 34.219 -21.938 -20.812 1 94.25 87 GLY A O 1
ATOM 699 N N . ARG A 1 88 ? 36.125 -20.922 -20.469 1 91.44 88 ARG A N 1
ATOM 700 C CA . ARG A 1 88 ? 36.062 -21.141 -19.031 1 91.44 88 ARG A CA 1
ATOM 701 C C . ARG A 1 88 ? 34.938 -20.328 -18.391 1 91.44 88 ARG A C 1
ATOM 703 O O . ARG A 1 88 ? 34.219 -20.828 -17.531 1 91.44 88 ARG A O 1
ATOM 710 N N . ARG A 1 89 ? 34.75 -19.109 -18.859 1 92.88 89 ARG A N 1
ATOM 711 C CA . ARG A 1 89 ? 33.688 -18.266 -18.344 1 92.88 89 ARG A CA 1
ATOM 712 C C . ARG A 1 89 ? 32.312 -18.828 -18.703 1 92.88 89 ARG A C 1
ATOM 714 O O . ARG A 1 89 ? 31.375 -18.719 -17.906 1 92.88 89 ARG A O 1
ATOM 721 N N . ALA A 1 90 ? 32.312 -19.375 -19.875 1 95.62 90 ALA A N 1
ATOM 722 C CA . ALA A 1 90 ? 31.062 -20.016 -20.281 1 95.62 90 ALA A CA 1
ATOM 723 C C . ALA A 1 90 ? 30.672 -21.141 -19.344 1 95.62 90 ALA A C 1
ATOM 725 O O . ALA A 1 90 ? 29.5 -21.297 -18.984 1 95.62 90 ALA A O 1
ATOM 726 N N . GLY A 1 91 ? 31.641 -21.875 -18.969 1 94.38 91 GLY A N 1
ATOM 727 C CA . GLY A 1 91 ? 31.391 -22.922 -18 1 94.38 91 GLY A CA 1
ATOM 728 C C . GLY A 1 91 ? 30.906 -22.406 -16.656 1 94.38 91 GLY A C 1
ATOM 729 O O . GLY A 1 91 ? 29.984 -22.953 -16.062 1 94.38 91 GLY A O 1
ATOM 730 N N . SER A 1 92 ? 31.516 -21.344 -16.234 1 93.75 92 SER A N 1
ATOM 731 C CA . SER A 1 92 ? 31.109 -20.75 -14.961 1 93.75 92 SER A CA 1
ATOM 732 C C . SER A 1 92 ? 29.703 -20.172 -15.047 1 93.75 92 SER A C 1
ATOM 734 O O . SER A 1 92 ? 28.906 -20.328 -14.125 1 93.75 92 SER A O 1
ATOM 736 N N . LEU A 1 93 ? 29.438 -19.5 -16.109 1 94.62 93 LEU A N 1
ATOM 737 C CA . LEU A 1 93 ? 28.109 -18.938 -16.297 1 94.62 93 LEU A CA 1
ATOM 738 C C . LEU A 1 93 ? 27.047 -20.031 -16.391 1 94.62 93 LEU A C 1
ATOM 740 O O . LEU A 1 93 ? 25.938 -19.875 -15.883 1 94.62 93 LEU A O 1
ATOM 744 N N . ALA A 1 94 ? 27.375 -21.094 -17.047 1 96.38 94 ALA A N 1
ATOM 745 C CA . ALA A 1 94 ? 26.469 -22.219 -17.125 1 96.38 94 ALA A CA 1
ATOM 746 C C . ALA A 1 94 ? 26.156 -22.781 -15.734 1 96.38 94 ALA A C 1
ATOM 748 O O . ALA A 1 94 ? 25.016 -23.109 -15.43 1 96.38 94 ALA A O 1
ATOM 749 N N . LEU A 1 95 ? 27.172 -22.812 -14.992 1 94.38 95 LEU A N 1
ATOM 750 C CA . LEU A 1 95 ? 27.016 -23.312 -13.633 1 94.38 95 LEU A CA 1
ATOM 751 C C . LEU A 1 95 ? 26.094 -22.422 -12.812 1 94.38 95 LEU A C 1
ATOM 753 O O . LEU A 1 95 ? 25.234 -22.906 -12.094 1 94.38 95 LEU A O 1
ATOM 757 N N . ILE A 1 96 ? 26.297 -21.141 -12.914 1 93.5 96 ILE A N 1
ATOM 758 C CA . ILE A 1 96 ? 25.469 -20.203 -12.172 1 93.5 96 ILE A CA 1
ATOM 759 C C . ILE A 1 96 ? 24.016 -20.297 -12.641 1 93.5 96 ILE A C 1
ATOM 761 O O . ILE A 1 96 ? 23.094 -20.344 -11.828 1 93.5 96 ILE A O 1
ATOM 765 N N . ASN A 1 97 ? 23.812 -20.297 -13.914 1 95 97 ASN A N 1
ATOM 766 C CA . ASN A 1 97 ? 22.453 -20.453 -14.438 1 95 97 ASN A CA 1
ATOM 767 C C . ASN A 1 97 ? 21.828 -21.766 -14.008 1 95 97 ASN A C 1
ATOM 769 O O . ASN A 1 97 ? 20.625 -21.828 -13.719 1 95 97 ASN A O 1
ATOM 773 N N . MET A 1 98 ? 22.609 -22.781 -14.008 1 95.19 98 MET A N 1
ATOM 774 C CA . MET A 1 98 ? 22.109 -24.078 -13.547 1 95.19 98 MET A CA 1
ATOM 775 C C . MET A 1 98 ? 21.641 -24 -12.102 1 95.19 98 MET A C 1
ATOM 777 O O . MET A 1 98 ? 20.641 -24.609 -11.734 1 95.19 98 MET A O 1
ATOM 781 N N . GLY A 1 99 ? 22.344 -23.281 -11.328 1 93.25 99 GLY A N 1
ATOM 782 C CA . GLY A 1 99 ? 21.969 -23.125 -9.93 1 93.25 99 GLY A CA 1
ATOM 783 C C . GLY A 1 99 ? 20.547 -22.625 -9.742 1 93.25 99 GLY A C 1
ATOM 784 O O . GLY A 1 99 ? 19.844 -23.078 -8.836 1 93.25 99 GLY A O 1
ATOM 785 N N . PHE A 1 100 ? 20.078 -21.797 -10.609 1 92.81 100 PHE A N 1
ATOM 786 C CA . PHE A 1 100 ? 18.734 -21.219 -10.5 1 92.81 100 PHE A CA 1
ATOM 787 C C . PHE A 1 100 ? 17.672 -22.266 -10.852 1 92.81 100 PHE A C 1
ATOM 789 O O . PHE A 1 100 ? 16.516 -22.109 -10.469 1 92.81 100 PHE A O 1
ATOM 796 N N . LEU A 1 101 ? 18.062 -23.281 -11.523 1 95.62 101 LEU A N 1
ATOM 797 C CA . LEU A 1 101 ? 17.125 -24.328 -11.922 1 95.62 101 LEU A CA 1
ATOM 798 C C . LEU A 1 101 ? 16.891 -25.312 -10.781 1 95.62 101 LEU A C 1
ATOM 800 O O . LEU A 1 101 ? 15.93 -26.078 -10.805 1 95.62 101 LEU A O 1
ATOM 804 N N . PHE A 1 102 ? 17.734 -25.266 -9.742 1 94.62 102 PHE A N 1
ATOM 805 C CA . PHE A 1 102 ? 17.688 -26.266 -8.688 1 94.62 102 PHE A CA 1
ATOM 806 C C . PHE A 1 102 ? 17.234 -25.641 -7.375 1 94.62 102 PHE A C 1
ATOM 808 O O . PHE A 1 102 ? 17.531 -26.172 -6.297 1 94.62 102 PHE A O 1
ATOM 815 N N . LEU A 1 103 ? 16.5 -24.594 -7.418 1 92.25 103 LEU A N 1
ATOM 816 C CA . LEU A 1 103 ? 16.141 -23.891 -6.195 1 92.25 103 LEU A CA 1
ATOM 817 C C . LEU A 1 103 ? 15.047 -24.625 -5.438 1 92.25 103 LEU A C 1
ATOM 819 O O . LEU A 1 103 ? 14.984 -24.562 -4.207 1 92.25 103 LEU A O 1
ATOM 823 N N . THR A 1 104 ? 14.141 -25.234 -6.16 1 92.5 104 THR A N 1
ATOM 824 C CA . THR A 1 104 ? 13.055 -26 -5.547 1 92.5 104 THR A CA 1
ATOM 825 C C . THR A 1 104 ? 12.797 -27.297 -6.305 1 92.5 104 THR A C 1
ATOM 827 O O . THR A 1 104 ? 13.227 -27.453 -7.453 1 92.5 104 THR A O 1
ATOM 830 N N . MET A 1 105 ? 12.109 -28.188 -5.625 1 91.31 105 MET A N 1
ATOM 831 C CA . MET A 1 105 ? 11.781 -29.484 -6.246 1 91.31 105 MET A CA 1
ATOM 832 C C . MET A 1 105 ? 10.57 -29.344 -7.164 1 91.31 105 MET A C 1
ATOM 834 O O . MET A 1 105 ? 10.422 -30.125 -8.117 1 91.31 105 MET A O 1
ATOM 838 N N . GLN A 1 106 ? 9.727 -28.406 -6.832 1 91.94 106 GLN A N 1
ATOM 839 C CA . GLN A 1 106 ? 8.523 -28.172 -7.617 1 91.94 106 GLN A CA 1
ATOM 840 C C . GLN A 1 106 ? 8.445 -26.719 -8.094 1 91.94 106 GLN A C 1
ATOM 842 O O . GLN A 1 106 ? 8.742 -25.797 -7.332 1 91.94 106 GLN A O 1
ATOM 847 N N . LEU A 1 107 ? 8.047 -26.594 -9.305 1 93.25 107 LEU A N 1
ATOM 848 C CA . LEU A 1 107 ? 7.988 -25.25 -9.875 1 93.25 107 LEU A CA 1
ATOM 849 C C . LEU A 1 107 ? 6.887 -24.422 -9.219 1 93.25 107 LEU A C 1
ATOM 851 O O . LEU A 1 107 ? 6.996 -23.203 -9.125 1 93.25 107 LEU A O 1
ATOM 855 N N . SER A 1 108 ? 5.793 -25.078 -8.805 1 93.94 108 SER A N 1
ATOM 856 C CA . SER A 1 108 ? 4.703 -24.375 -8.148 1 93.94 108 SER A CA 1
ATOM 857 C C . SER A 1 108 ? 5.168 -23.719 -6.852 1 93.94 108 SER A C 1
ATOM 859 O O . SER A 1 108 ? 4.738 -22.609 -6.516 1 93.94 108 SER A O 1
ATOM 861 N N . LEU A 1 109 ? 6.023 -24.422 -6.195 1 94 109 LEU A N 1
ATOM 862 C CA . LEU A 1 109 ? 6.578 -23.875 -4.957 1 94 109 LEU A CA 1
ATOM 863 C C . LEU A 1 109 ? 7.445 -22.656 -5.238 1 94 109 LEU A C 1
ATOM 865 O O . LEU A 1 109 ? 7.348 -21.656 -4.539 1 94 109 LEU A O 1
ATOM 869 N N . LEU A 1 110 ? 8.266 -22.797 -6.23 1 94.38 110 LEU A N 1
ATOM 870 C CA . LEU A 1 110 ? 9.117 -21.672 -6.598 1 94.38 110 LEU A CA 1
ATOM 871 C C . LEU A 1 110 ? 8.273 -20.469 -7.004 1 94.38 110 LEU A C 1
ATOM 873 O O . LEU A 1 110 ? 8.547 -19.344 -6.582 1 94.38 110 LEU A O 1
ATOM 877 N N . ALA A 1 111 ? 7.273 -20.688 -7.789 1 94.81 111 ALA A N 1
ATOM 878 C CA . ALA A 1 111 ? 6.379 -19.625 -8.219 1 94.81 111 ALA A CA 1
ATOM 879 C C . ALA A 1 111 ? 5.73 -18.938 -7.02 1 94.81 111 ALA A C 1
ATOM 881 O O . ALA A 1 111 ? 5.633 -17.703 -6.977 1 94.81 111 ALA A O 1
ATOM 882 N N . ASN A 1 112 ? 5.371 -19.75 -6.129 1 92.81 112 ASN A N 1
ATOM 883 C CA . ASN A 1 112 ? 4.73 -19.234 -4.926 1 92.81 112 ASN A CA 1
ATOM 884 C C . ASN A 1 112 ? 5.699 -18.391 -4.094 1 92.81 112 ASN A C 1
ATOM 886 O O . ASN A 1 112 ? 5.332 -17.328 -3.596 1 92.81 112 ASN A O 1
ATOM 890 N N . LEU A 1 113 ? 6.863 -18.844 -3.965 1 90.88 113 LEU A N 1
ATOM 891 C CA . LEU A 1 113 ? 7.871 -18.141 -3.178 1 90.88 113 LEU A CA 1
ATOM 892 C C . LEU A 1 113 ? 8.25 -16.812 -3.832 1 90.88 113 LEU A C 1
ATOM 894 O O . LEU A 1 113 ? 8.492 -15.828 -3.139 1 90.88 113 LEU A O 1
ATOM 898 N N . LEU A 1 114 ? 8.25 -16.844 -5.137 1 91.38 114 LEU A N 1
ATOM 899 C CA . LEU A 1 114 ? 8.641 -15.641 -5.863 1 91.38 114 LEU A CA 1
ATOM 900 C C . LEU A 1 114 ? 7.453 -14.711 -6.055 1 91.38 114 LEU A C 1
ATOM 902 O O . LEU A 1 114 ? 7.625 -13.539 -6.41 1 91.38 114 LEU A O 1
ATOM 906 N N . GLY A 1 115 ? 6.266 -15.219 -5.887 1 90.69 115 GLY A N 1
ATOM 907 C CA . GLY A 1 115 ? 5.07 -14.406 -6.051 1 90.69 115 GLY A CA 1
ATOM 908 C C . GLY A 1 115 ? 4.73 -14.133 -7.504 1 90.69 115 GLY A C 1
ATOM 909 O O . GLY A 1 115 ? 4.289 -13.031 -7.852 1 90.69 115 GLY A O 1
ATOM 910 N N . ILE A 1 116 ? 5.055 -15.039 -8.367 1 91.94 116 ILE A N 1
ATOM 911 C CA . ILE A 1 116 ? 4.727 -14.906 -9.781 1 91.94 116 ILE A CA 1
ATOM 912 C C . ILE A 1 116 ? 3.824 -16.062 -10.211 1 91.94 116 ILE A C 1
ATOM 914 O O . ILE A 1 116 ? 3.623 -17.016 -9.461 1 91.94 116 ILE A O 1
ATOM 918 N N . SER A 1 117 ? 3.26 -15.914 -11.352 1 93 117 SER A N 1
ATOM 919 C CA . SER A 1 117 ? 2.365 -16.953 -11.852 1 93 117 SER A CA 1
ATOM 920 C C . SER A 1 117 ? 3.141 -18.203 -12.242 1 93 117 SER A C 1
ATOM 922 O O . SER A 1 117 ? 4.348 -18.141 -12.484 1 93 117 SER A O 1
ATOM 924 N N . PHE A 1 118 ? 2.463 -19.359 -12.211 1 94.06 118 PHE A N 1
ATOM 925 C CA . PHE A 1 118 ? 3.078 -20.609 -12.625 1 94.06 118 PHE A CA 1
ATOM 926 C C . PHE A 1 118 ? 3.605 -20.516 -14.047 1 94.06 118 PHE A C 1
ATOM 928 O O . PHE A 1 118 ? 4.711 -20.984 -14.344 1 94.06 118 PHE A O 1
ATOM 935 N N . HIS A 1 119 ? 2.873 -19.906 -14.914 1 91.12 119 HIS A N 1
ATOM 936 C CA . HIS A 1 119 ? 3.254 -19.781 -16.312 1 91.12 119 HIS A CA 1
ATOM 937 C C . HIS A 1 119 ? 4.523 -18.953 -16.484 1 91.12 119 HIS A C 1
ATOM 939 O O . HIS A 1 119 ? 5.414 -19.328 -17.25 1 91.12 119 HIS A O 1
ATOM 945 N N . ALA A 1 120 ? 4.539 -17.875 -15.789 1 91.44 120 ALA A N 1
ATOM 946 C CA . ALA A 1 120 ? 5.738 -17.047 -15.844 1 91.44 120 ALA A CA 1
ATOM 947 C C . ALA A 1 120 ? 6.953 -17.797 -15.312 1 91.44 120 ALA A C 1
ATOM 949 O O . ALA A 1 120 ? 8.039 -17.734 -15.898 1 91.44 120 ALA A O 1
ATOM 950 N N . CYS A 1 121 ? 6.758 -18.516 -14.25 1 94.25 121 CYS A N 1
ATOM 951 C CA . CYS A 1 121 ? 7.852 -19.266 -13.656 1 94.25 121 CYS A CA 1
ATOM 952 C C . CYS A 1 121 ? 8.336 -20.359 -14.609 1 94.25 121 CYS A C 1
ATOM 954 O O . CYS A 1 121 ? 9.531 -20.609 -14.719 1 94.25 121 CYS A O 1
ATOM 956 N N . ARG A 1 122 ? 7.41 -21 -15.25 1 93 122 ARG A N 1
ATOM 957 C CA . ARG A 1 122 ? 7.75 -22.016 -16.219 1 93 122 ARG A CA 1
ATOM 958 C C . ARG A 1 122 ? 8.547 -21.438 -17.375 1 93 122 ARG A C 1
ATOM 960 O O . ARG A 1 122 ? 9.508 -22.047 -17.859 1 93 122 ARG A O 1
ATOM 967 N N . ARG A 1 123 ? 8.203 -20.281 -17.781 1 92.19 123 ARG A N 1
ATOM 968 C CA . ARG A 1 123 ? 8.922 -19.609 -18.859 1 92.19 123 ARG A CA 1
ATOM 969 C C . ARG A 1 123 ? 10.336 -19.25 -18.422 1 92.19 123 ARG A C 1
ATOM 971 O O . ARG A 1 123 ? 11.289 -19.406 -19.188 1 92.19 123 ARG A O 1
ATOM 978 N N . ILE A 1 124 ? 10.414 -18.75 -17.281 1 94 124 ILE A N 1
ATOM 979 C CA . ILE A 1 124 ? 11.719 -18.375 -16.766 1 94 124 ILE A CA 1
ATOM 980 C C . ILE A 1 124 ? 12.594 -19.625 -16.641 1 94 124 ILE A C 1
ATOM 982 O O . ILE A 1 124 ? 13.773 -19.609 -17.016 1 94 124 ILE A O 1
ATOM 986 N N . HIS A 1 125 ? 12.031 -20.688 -16.109 1 95.69 125 HIS A N 1
ATOM 987 C CA . HIS A 1 125 ? 12.742 -21.969 -15.992 1 95.69 125 HIS A CA 1
ATOM 988 C C . HIS A 1 125 ? 13.234 -22.438 -17.359 1 95.69 125 HIS A C 1
ATOM 990 O O . HIS A 1 125 ? 14.398 -22.828 -17.5 1 95.69 125 HIS A O 1
ATOM 996 N N . GLY A 1 126 ? 12.391 -22.312 -18.328 1 94.19 126 GLY A N 1
ATOM 997 C CA . GLY A 1 126 ? 12.773 -22.719 -19.672 1 94.19 126 GLY A CA 1
ATOM 998 C C . GLY A 1 126 ? 13.867 -21.844 -20.266 1 94.19 126 GLY A C 1
ATOM 999 O O . GLY A 1 126 ? 14.812 -22.359 -20.859 1 94.19 126 GLY A O 1
ATOM 1000 N N . ALA A 1 127 ? 13.742 -20.609 -20.109 1 94.62 127 ALA A N 1
ATOM 1001 C CA . ALA A 1 127 ? 14.734 -19.688 -20.641 1 94.62 127 ALA A CA 1
ATOM 1002 C C . ALA A 1 127 ? 16.094 -19.922 -20 1 94.62 127 ALA A C 1
ATOM 1004 O O . ALA A 1 127 ? 17.125 -19.906 -20.672 1 94.62 127 ALA A O 1
ATOM 1005 N N . THR A 1 128 ? 16.062 -20.094 -18.719 1 96 128 THR A N 1
ATOM 1006 C CA . THR A 1 128 ? 17.297 -20.328 -18 1 96 128 THR A CA 1
ATOM 1007 C C . THR A 1 128 ? 17.938 -21.641 -18.438 1 96 128 THR A C 1
ATOM 1009 O O . THR A 1 128 ? 19.156 -21.719 -18.609 1 96 128 THR A O 1
ATOM 1012 N N . ALA A 1 129 ? 17.109 -22.672 -18.625 1 97.06 129 ALA A N 1
ATOM 1013 C CA . ALA A 1 129 ? 17.609 -23.969 -19.078 1 97.06 129 ALA A CA 1
ATOM 1014 C C . ALA A 1 129 ? 18.234 -23.859 -20.469 1 97.06 129 ALA A C 1
ATOM 1016 O O . ALA A 1 129 ? 19.297 -24.422 -20.719 1 97.06 129 ALA A O 1
ATOM 1017 N N . TRP A 1 130 ? 17.625 -23.125 -21.297 1 95.94 130 TRP A N 1
ATOM 1018 C CA . TRP A 1 130 ? 18.172 -22.938 -22.641 1 95.94 130 TRP A CA 1
ATOM 1019 C C . TRP A 1 130 ? 19.484 -22.172 -22.594 1 95.94 130 TRP A C 1
ATOM 1021 O O . TRP A 1 130 ? 20.453 -22.531 -23.281 1 95.94 130 TRP A O 1
ATOM 1031 N N . MET A 1 131 ? 19.484 -21.172 -21.828 1 96.75 131 MET A N 1
ATOM 1032 C CA . MET A 1 131 ? 20.703 -20.391 -21.719 1 96.75 131 MET A CA 1
ATOM 1033 C C . MET A 1 131 ? 21.844 -21.234 -21.156 1 96.75 131 MET A C 1
ATOM 1035 O O . MET A 1 131 ? 22.969 -21.188 -21.672 1 96.75 131 MET A O 1
ATOM 1039 N N . MET A 1 132 ? 21.531 -21.984 -20.125 1 97.38 132 MET A N 1
ATOM 1040 C CA . MET A 1 132 ? 22.516 -22.891 -19.547 1 97.38 132 MET A CA 1
ATOM 1041 C C . MET A 1 132 ? 23.047 -23.859 -20.609 1 97.38 132 MET A C 1
ATOM 1043 O O . MET A 1 132 ? 24.266 -24.078 -20.688 1 97.38 132 MET A O 1
ATOM 1047 N N . THR A 1 133 ? 22.203 -24.406 -21.406 1 97.69 133 THR A N 1
ATOM 1048 C CA . THR A 1 133 ? 22.562 -25.391 -22.438 1 97.69 133 THR A CA 1
ATOM 1049 C C . THR A 1 133 ? 23.453 -24.75 -23.484 1 97.69 133 THR A C 1
ATOM 1051 O O . THR A 1 133 ? 24.469 -25.328 -23.891 1 97.69 133 THR A O 1
ATOM 1054 N N . LEU A 1 134 ? 23.141 -23.547 -23.875 1 97.69 134 LEU A N 1
ATOM 1055 C CA . LEU A 1 134 ? 23.922 -22.859 -24.891 1 97.69 134 LEU A CA 1
ATOM 1056 C C . LEU A 1 134 ? 25.312 -22.516 -24.375 1 97.69 134 LEU A C 1
ATOM 1058 O O . LEU A 1 134 ? 26.312 -22.688 -25.094 1 97.69 134 LEU A O 1
ATOM 1062 N N . LEU A 1 135 ? 25.375 -22.047 -23.203 1 97.5 135 LEU A N 1
ATOM 1063 C CA . LEU A 1 135 ? 26.656 -21.719 -22.594 1 97.5 135 LEU A CA 1
ATOM 1064 C C . LEU A 1 135 ? 27.5 -22.984 -22.438 1 97.5 135 LEU A C 1
ATOM 1066 O O . LEU A 1 135 ? 28.719 -22.953 -22.672 1 97.5 135 LEU A O 1
ATOM 1070 N N . LEU A 1 136 ? 26.859 -24.062 -22 1 97.62 136 LEU A N 1
ATOM 1071 C CA . LEU A 1 136 ? 27.562 -25.344 -21.844 1 97.62 136 LEU A CA 1
ATOM 1072 C C . LEU A 1 136 ? 28.094 -25.828 -23.188 1 97.62 136 LEU A C 1
ATOM 1074 O O . LEU A 1 136 ? 29.234 -26.297 -23.281 1 97.62 136 LEU A O 1
ATOM 1078 N N . ALA A 1 137 ? 27.297 -25.734 -24.219 1 97.31 137 ALA A N 1
ATOM 1079 C CA . ALA A 1 137 ? 27.734 -26.109 -25.547 1 97.31 137 ALA A CA 1
ATOM 1080 C C . ALA A 1 137 ? 28.953 -25.312 -25.984 1 97.31 137 ALA A C 1
ATOM 1082 O O . ALA A 1 137 ? 29.922 -25.875 -26.516 1 97.31 137 ALA A O 1
ATOM 1083 N N . PHE A 1 138 ? 28.922 -24.078 -25.734 1 96.88 138 PHE A N 1
ATOM 1084 C CA . PHE A 1 138 ? 30.062 -23.219 -26.062 1 96.88 138 PHE A CA 1
ATOM 1085 C C . PHE A 1 138 ? 31.297 -23.641 -25.281 1 96.88 138 PHE A C 1
ATOM 1087 O O . PHE A 1 138 ? 32.406 -23.734 -25.844 1 96.88 138 PHE A O 1
ATOM 1094 N N . HIS A 1 139 ? 31.141 -23.906 -24.031 1 96.12 139 HIS A N 1
ATOM 1095 C CA . HIS A 1 139 ? 32.25 -24.375 -23.188 1 96.12 139 HIS A CA 1
ATOM 1096 C C . HIS A 1 139 ? 32.844 -25.656 -23.75 1 96.12 139 HIS A C 1
ATOM 1098 O O . HIS A 1 139 ? 34.062 -25.781 -23.844 1 96.12 139 HIS A O 1
ATOM 1104 N N . ILE A 1 140 ? 32 -26.578 -24.141 1 94.81 140 ILE A N 1
ATOM 1105 C CA . ILE A 1 140 ? 32.469 -27.859 -24.672 1 94.81 140 ILE A CA 1
ATOM 1106 C C . ILE A 1 140 ? 33.188 -27.656 -25.984 1 94.81 140 ILE A C 1
ATOM 1108 O O . ILE A 1 140 ? 34.25 -28.234 -26.203 1 94.81 140 ILE A O 1
ATOM 1112 N N . ILE A 1 141 ? 32.688 -26.797 -26.828 1 94.5 141 ILE A N 1
ATOM 1113 C CA . ILE A 1 141 ? 33.281 -26.531 -28.125 1 94.5 141 ILE A CA 1
ATOM 1114 C C . ILE A 1 141 ? 34.688 -25.922 -27.938 1 94.5 141 ILE A C 1
ATOM 1116 O O . ILE A 1 141 ? 35.656 -26.359 -28.578 1 94.5 141 ILE A O 1
ATOM 1120 N N . VAL A 1 142 ? 34.781 -25.016 -27.078 1 94 142 VAL A N 1
ATOM 1121 C CA . VAL A 1 142 ? 36.062 -24.359 -26.844 1 94 142 VAL A CA 1
ATOM 1122 C C . VAL A 1 142 ? 37.031 -25.328 -26.188 1 94 142 VAL A C 1
ATOM 1124 O O . VAL A 1 142 ? 38.219 -25.406 -26.578 1 94 142 VAL A O 1
ATOM 1127 N N . ALA A 1 143 ? 36.594 -26.156 -25.266 1 91.19 143 ALA A N 1
ATOM 1128 C CA . ALA A 1 143 ? 37.469 -27.109 -24.562 1 91.19 143 ALA A CA 1
ATOM 1129 C C . ALA A 1 143 ? 37.969 -28.188 -25.516 1 91.19 143 ALA A C 1
ATOM 1131 O O . ALA A 1 143 ? 39.125 -28.641 -25.375 1 91.19 143 ALA A O 1
ATOM 1132 N N . THR A 1 144 ? 37.219 -28.578 -26.484 1 88.31 144 THR A N 1
ATOM 1133 C CA . THR A 1 144 ? 37.594 -29.688 -27.359 1 88.31 144 THR A CA 1
ATOM 1134 C C . THR A 1 144 ? 38.344 -29.156 -28.594 1 88.31 144 THR A C 1
ATOM 1136 O O . THR A 1 144 ? 39.281 -29.781 -29.062 1 88.31 144 THR A O 1
ATOM 1139 N N . MET A 1 145 ? 38 -27.953 -29.078 1 87.81 145 MET A N 1
ATOM 1140 C CA . MET A 1 145 ? 38.531 -27.5 -30.359 1 87.81 145 MET A CA 1
ATOM 1141 C C . MET A 1 145 ? 39.688 -26.531 -30.156 1 87.81 145 MET A C 1
ATOM 1143 O O . MET A 1 145 ? 40.594 -26.438 -30.984 1 87.81 145 MET A O 1
ATOM 1147 N N . VAL A 1 146 ? 39.625 -25.812 -29.141 1 82.31 146 VAL A N 1
ATOM 1148 C CA . VAL A 1 146 ? 40.594 -24.766 -28.969 1 82.31 146 VAL A CA 1
ATOM 1149 C C . VAL A 1 146 ? 41.719 -25.234 -28.031 1 82.31 146 VAL A C 1
ATOM 1151 O O . VAL A 1 146 ? 42.875 -25.172 -28.375 1 82.31 146 VAL A O 1
ATOM 1154 N N . ASP A 1 147 ? 41.406 -25.641 -26.812 1 80.75 147 ASP A N 1
ATOM 1155 C CA . ASP A 1 147 ? 42.406 -25.969 -25.812 1 80.75 147 ASP A CA 1
ATOM 1156 C C . ASP A 1 147 ? 43.094 -27.297 -26.125 1 80.75 147 ASP A C 1
ATOM 1158 O O . ASP A 1 147 ? 44.219 -27.531 -25.719 1 80.75 147 ASP A O 1
ATOM 1162 N N . GLN A 1 148 ? 42.719 -28.078 -27.234 1 68.06 148 GLN A N 1
ATOM 1163 C CA . GLN A 1 148 ? 43.281 -29.297 -27.797 1 68.06 148 GLN A CA 1
ATOM 1164 C C . GLN A 1 148 ? 44.062 -30.094 -26.75 1 68.06 148 GLN A C 1
ATOM 1166 O O . GLN A 1 148 ? 45.094 -30.656 -27.047 1 68.06 148 GLN A O 1
ATOM 1171 N N . LYS A 1 149 ? 43.719 -29.891 -25.438 1 66.5 149 LYS A N 1
ATOM 1172 C CA . LYS A 1 149 ? 44.438 -30.703 -24.469 1 66.5 149 LYS A CA 1
ATOM 1173 C C . LYS A 1 149 ? 44 -32.156 -24.516 1 66.5 149 LYS A C 1
ATOM 1175 O O . LYS A 1 149 ? 42.906 -32.469 -25.016 1 66.5 149 LYS A O 1
ATOM 1180 N N . ASP A 1 150 ? 44.75 -33.094 -24.219 1 72.38 150 ASP A N 1
ATOM 1181 C CA . ASP A 1 150 ? 44.5 -34.531 -24.219 1 72.38 150 ASP A CA 1
ATOM 1182 C C . ASP A 1 150 ? 43.281 -34.844 -23.344 1 72.38 150 ASP A C 1
ATOM 1184 O O . ASP A 1 150 ? 43.312 -34.656 -22.125 1 72.38 150 ASP A O 1
ATOM 1188 N N . PHE A 1 151 ? 42.031 -34.875 -23.984 1 80.69 151 PHE A N 1
ATOM 1189 C CA . PHE A 1 151 ? 40.812 -35.219 -23.312 1 80.69 151 PHE A CA 1
ATOM 1190 C C . PHE A 1 151 ? 40.688 -36.719 -23.125 1 80.69 151 PHE A C 1
ATOM 1192 O O . PHE A 1 151 ? 40.25 -37.438 -24.047 1 80.69 151 PHE A O 1
ATOM 1199 N N . ARG A 1 152 ? 41.344 -37.219 -22.016 1 78.5 152 ARG A N 1
ATOM 1200 C CA . ARG A 1 152 ? 41.344 -38.656 -21.719 1 78.5 152 ARG A CA 1
ATOM 1201 C C . ARG A 1 152 ? 40.125 -39.031 -20.875 1 78.5 152 ARG A C 1
ATOM 1203 O O . ARG A 1 152 ? 39.969 -38.531 -19.766 1 78.5 152 ARG A O 1
ATOM 1210 N N . LEU A 1 153 ? 39.344 -39.875 -21.312 1 85.5 153 LEU A N 1
ATOM 1211 C CA . LEU A 1 153 ? 38.125 -40.281 -20.625 1 85.5 153 LEU A CA 1
ATOM 1212 C C . LEU A 1 153 ? 38.438 -41.062 -19.359 1 85.5 153 LEU A C 1
ATOM 1214 O O . LEU A 1 153 ? 37.594 -41.188 -18.469 1 85.5 153 LEU A O 1
ATOM 1218 N N . LYS A 1 154 ? 39.594 -41.594 -19.203 1 85.94 154 LYS A N 1
ATOM 1219 C CA . LYS A 1 154 ? 40.031 -42.344 -18.031 1 85.94 154 LYS A CA 1
ATOM 1220 C C . LYS A 1 154 ? 40.125 -41.406 -16.797 1 85.94 154 LYS A C 1
ATOM 1222 O O . LYS A 1 154 ? 40.031 -41.875 -15.664 1 85.94 154 LYS A O 1
ATOM 1227 N N . GLU A 1 155 ? 40.281 -40.188 -17.141 1 87.12 155 GLU A N 1
ATOM 1228 C CA . GLU A 1 155 ? 40.25 -39.219 -16.031 1 87.12 155 GLU A CA 1
ATOM 1229 C C . GLU A 1 155 ? 38.844 -38.969 -15.539 1 87.12 155 GLU A C 1
ATOM 1231 O O . GLU A 1 155 ? 37.969 -38.625 -16.328 1 87.12 155 GLU A O 1
ATOM 1236 N N . GLU A 1 156 ? 38.625 -39.188 -14.289 1 87.44 156 GLU A N 1
ATOM 1237 C CA . GLU A 1 156 ? 37.281 -39.094 -13.68 1 87.44 156 GLU A CA 1
ATOM 1238 C C . GLU A 1 156 ? 36.625 -37.75 -13.984 1 87.44 156 GLU A C 1
ATOM 1240 O O . GLU A 1 156 ? 35.438 -37.688 -14.281 1 87.44 156 GLU A O 1
ATOM 1245 N N . GLY A 1 157 ? 37.344 -36.719 -13.914 1 87.94 157 GLY A N 1
ATOM 1246 C CA . GLY A 1 157 ? 36.812 -35.406 -14.203 1 87.94 157 GLY A CA 1
ATOM 1247 C C . GLY A 1 157 ? 36.25 -35.312 -15.609 1 87.94 157 GLY A C 1
ATOM 1248 O O . GLY A 1 157 ? 35.156 -34.719 -15.812 1 87.94 157 GLY A O 1
ATOM 1249 N N . ASN A 1 158 ? 36.938 -35.875 -16.531 1 88.5 158 ASN A N 1
ATOM 1250 C CA . ASN A 1 158 ? 36.5 -35.812 -17.922 1 88.5 158 ASN A CA 1
ATOM 1251 C C . ASN A 1 158 ? 35.312 -36.75 -18.188 1 88.5 158 ASN A C 1
ATOM 1253 O O . ASN A 1 158 ? 34.406 -36.438 -18.953 1 88.5 158 ASN A O 1
ATOM 1257 N N . LEU A 1 159 ? 35.344 -37.844 -17.484 1 92.38 159 LEU A N 1
ATOM 1258 C CA . LEU A 1 159 ? 34.25 -38.781 -17.609 1 92.38 159 LEU A CA 1
ATOM 1259 C C . LEU A 1 159 ? 32.938 -38.156 -17.156 1 92.38 159 LEU A C 1
ATOM 1261 O O . LEU A 1 159 ? 31.922 -38.219 -17.844 1 92.38 159 LEU A O 1
ATOM 1265 N N . PHE A 1 160 ? 33 -37.594 -16.062 1 94.44 160 PHE A N 1
ATOM 1266 C CA . PHE A 1 160 ? 31.781 -37.031 -15.492 1 94.44 160 PHE A CA 1
ATOM 1267 C C . PHE A 1 160 ? 31.375 -35.75 -16.234 1 94.44 160 PHE A C 1
ATOM 1269 O O . PHE A 1 160 ? 30.219 -35.344 -16.203 1 94.44 160 PHE A O 1
ATOM 1276 N N . ALA A 1 161 ? 32.312 -35.125 -16.891 1 93.56 161 ALA A N 1
ATOM 1277 C CA . ALA A 1 161 ? 31.969 -34.031 -17.781 1 93.56 161 ALA A CA 1
ATOM 1278 C C . ALA A 1 161 ? 31.094 -34.531 -18.938 1 93.56 161 ALA A C 1
ATOM 1280 O O . ALA A 1 161 ? 30.109 -33.875 -19.312 1 93.56 161 ALA A O 1
ATOM 1281 N N . VAL A 1 162 ? 31.422 -35.656 -19.438 1 94.62 162 VAL A N 1
ATOM 1282 C CA . VAL A 1 162 ? 30.672 -36.25 -20.547 1 94.62 162 VAL A CA 1
ATOM 1283 C C . VAL A 1 162 ? 29.297 -36.719 -20.062 1 94.62 162 VAL A C 1
ATOM 1285 O O . VAL A 1 162 ? 28.281 -36.5 -20.734 1 94.62 162 VAL A O 1
ATOM 1288 N N . VAL A 1 163 ? 29.281 -37.312 -18.906 1 96.12 163 VAL A N 1
ATOM 1289 C CA . VAL A 1 163 ? 28.016 -37.781 -18.328 1 96.12 163 VAL A CA 1
ATOM 1290 C C . VAL A 1 163 ? 27.094 -36.562 -18.094 1 96.12 163 VAL A C 1
ATOM 1292 O O . VAL A 1 163 ? 25.906 -36.625 -18.375 1 96.12 163 VAL A O 1
ATOM 1295 N N . GLY A 1 164 ? 27.656 -35.562 -17.562 1 96.44 164 GLY A N 1
ATOM 1296 C CA . GLY A 1 164 ? 26.891 -34.344 -17.344 1 96.44 164 GLY A CA 1
ATOM 1297 C C . GLY A 1 164 ? 26.344 -33.75 -18.641 1 96.44 164 GLY A C 1
ATOM 1298 O O . GLY A 1 164 ? 25.156 -33.406 -18.703 1 96.44 164 GLY A O 1
ATOM 1299 N N . ALA A 1 165 ? 27.156 -33.656 -19.609 1 96.44 165 ALA A N 1
ATOM 1300 C CA . ALA A 1 165 ? 26.734 -33.125 -20.906 1 96.44 165 ALA A CA 1
ATOM 1301 C C . ALA A 1 165 ? 25.656 -34 -21.531 1 96.44 165 ALA A C 1
ATOM 1303 O O . ALA A 1 165 ? 24.672 -33.5 -22.078 1 96.44 165 ALA A O 1
ATOM 1304 N N . ALA A 1 166 ? 25.828 -35.25 -21.391 1 97.12 166 ALA A N 1
ATOM 1305 C CA . ALA A 1 166 ? 24.828 -36.188 -21.922 1 97.12 166 ALA A CA 1
ATOM 1306 C C . ALA A 1 166 ? 23.5 -36.031 -21.203 1 97.12 166 ALA A C 1
ATOM 1308 O O . ALA A 1 166 ? 22.438 -36.125 -21.812 1 97.12 166 ALA A O 1
ATOM 1309 N N . SER A 1 167 ? 23.594 -35.906 -19.969 1 97.5 167 SER A N 1
ATOM 1310 C CA . SER A 1 167 ? 22.391 -35.719 -19.188 1 97.5 167 SER A CA 1
ATOM 1311 C C . SER A 1 167 ? 21.641 -34.469 -19.594 1 97.5 167 SER A C 1
ATOM 1313 O O . SER A 1 167 ? 20.422 -34.438 -19.688 1 97.5 167 SER A O 1
ATOM 1315 N N . VAL A 1 168 ? 22.359 -33.375 -19.828 1 97.56 168 VAL A N 1
ATOM 1316 C CA . VAL A 1 168 ? 21.734 -32.125 -20.266 1 97.56 168 VAL A CA 1
ATOM 1317 C C . VAL A 1 168 ? 21.094 -32.312 -21.641 1 97.56 168 VAL A C 1
ATOM 1319 O O . VAL A 1 168 ? 19.984 -31.859 -21.875 1 97.56 168 VAL A O 1
ATOM 1322 N N . ALA A 1 169 ? 21.766 -33 -22.516 1 97.06 169 ALA A N 1
ATOM 1323 C CA . ALA A 1 169 ? 21.219 -33.281 -23.828 1 97.06 169 ALA A CA 1
ATOM 1324 C C . ALA A 1 169 ? 19.922 -34.062 -23.719 1 97.06 169 ALA A C 1
ATOM 1326 O O . ALA A 1 169 ? 18.938 -33.781 -24.406 1 97.06 169 ALA A O 1
ATOM 1327 N N . ALA A 1 170 ? 19.922 -35.031 -22.891 1 96.69 170 ALA A N 1
ATOM 1328 C CA . ALA A 1 170 ? 18.719 -35.812 -22.656 1 96.69 170 ALA A CA 1
ATOM 1329 C C . ALA A 1 170 ? 17.594 -34.969 -22.078 1 96.69 170 ALA A C 1
ATOM 1331 O O . ALA A 1 170 ? 16.438 -35.125 -22.469 1 96.69 170 ALA A O 1
ATOM 1332 N N . LEU A 1 171 ? 17.984 -34.156 -21.172 1 96.5 171 LEU A N 1
ATOM 1333 C CA . LEU A 1 171 ? 17 -33.25 -20.562 1 96.5 171 LEU A CA 1
ATOM 1334 C C . LEU A 1 171 ? 16.344 -32.375 -21.625 1 96.5 171 LEU A C 1
ATOM 1336 O O . LEU A 1 171 ? 15.125 -32.219 -21.641 1 96.5 171 LEU A O 1
ATOM 1340 N N . VAL A 1 172 ? 17.109 -31.844 -22.531 1 94.69 172 VAL A N 1
ATOM 1341 C CA . VAL A 1 172 ? 16.594 -30.984 -23.594 1 94.69 172 VAL A CA 1
ATOM 1342 C C . VAL A 1 172 ? 15.688 -31.797 -24.516 1 94.69 172 VAL A C 1
ATOM 1344 O O . VAL A 1 172 ? 14.586 -31.359 -24.859 1 94.69 172 VAL A O 1
ATOM 1347 N N . LEU A 1 173 ? 16.094 -32.938 -24.828 1 92.19 173 LEU A N 1
ATOM 1348 C CA . LEU A 1 173 ? 15.344 -33.781 -25.766 1 92.19 173 LEU A CA 1
ATOM 1349 C C . LEU A 1 173 ? 14 -34.188 -25.172 1 92.19 173 LEU A C 1
ATOM 1351 O O . LEU A 1 173 ? 12.969 -34.062 -25.828 1 92.19 173 LEU A O 1
ATOM 1355 N N . PHE A 1 174 ? 13.984 -34.531 -23.953 1 91.56 174 PHE A N 1
ATOM 1356 C CA . PHE A 1 174 ? 12.766 -35.062 -23.328 1 91.56 174 PHE A CA 1
ATOM 1357 C C . PHE A 1 174 ? 11.852 -33.906 -22.891 1 91.56 174 PHE A C 1
ATOM 1359 O O . PHE A 1 174 ? 10.695 -34.125 -22.547 1 91.56 174 PHE A O 1
ATOM 1366 N N . SER A 1 175 ? 12.336 -32.688 -22.938 1 90.31 175 SER A N 1
ATOM 1367 C CA . SER A 1 175 ? 11.531 -31.562 -22.5 1 90.31 175 SER A CA 1
ATOM 1368 C C . SER A 1 175 ? 10.711 -31 -23.672 1 90.31 175 SER A C 1
ATOM 1370 O O . SER A 1 175 ? 9.898 -30.094 -23.469 1 90.31 175 SER A O 1
ATOM 1372 N N . PHE A 1 176 ? 10.844 -31.609 -24.797 1 86.44 176 PHE A N 1
ATOM 1373 C CA . PHE A 1 176 ? 10.016 -31.172 -25.922 1 86.44 176 PHE A CA 1
ATOM 1374 C C . PHE A 1 176 ? 8.555 -31.531 -25.688 1 86.44 176 PHE A C 1
ATOM 1376 O O . PHE A 1 176 ? 8.25 -32.531 -25.031 1 86.44 176 PHE A O 1
ATOM 1383 N N . THR A 1 177 ? 7.703 -30.734 -26.266 1 81.19 177 THR A N 1
ATOM 1384 C CA . THR A 1 177 ? 6.262 -30.797 -26.031 1 81.19 177 THR A CA 1
ATOM 1385 C C . THR A 1 177 ? 5.703 -32.156 -26.406 1 81.19 177 THR A C 1
ATOM 1387 O O . THR A 1 177 ? 4.758 -32.656 -25.781 1 81.19 177 THR A O 1
ATOM 1390 N N . ILE A 1 178 ? 6.289 -32.812 -27.281 1 80.69 178 ILE A N 1
ATOM 1391 C CA . ILE A 1 178 ? 5.773 -34.094 -27.766 1 80.69 178 ILE A CA 1
ATOM 1392 C C . ILE A 1 178 ? 5.852 -35.125 -26.641 1 80.69 178 ILE A C 1
ATOM 1394 O O . ILE A 1 178 ? 4.887 -35.844 -26.391 1 80.69 178 ILE A O 1
ATOM 1398 N N . PHE A 1 179 ? 6.871 -35.125 -25.922 1 81.31 179 PHE A N 1
ATOM 1399 C CA . PHE A 1 179 ? 7.043 -36.094 -24.844 1 81.31 179 PHE A CA 1
ATOM 1400 C C . PHE A 1 179 ? 6.215 -35.719 -23.625 1 81.31 179 PHE A C 1
ATOM 1402 O O . PHE A 1 179 ? 5.645 -36.562 -22.953 1 81.31 179 PHE A O 1
ATOM 1409 N N . ARG A 1 180 ? 6.059 -34.469 -23.422 1 81.75 180 ARG A N 1
ATOM 1410 C CA . ARG A 1 180 ? 5.305 -33.969 -22.281 1 81.75 180 ARG A CA 1
ATOM 1411 C C . ARG A 1 180 ? 3.816 -34.25 -22.438 1 81.75 180 ARG A C 1
ATOM 1413 O O . ARG A 1 180 ? 3.135 -34.594 -21.469 1 81.75 180 ARG A O 1
ATOM 1420 N N . ARG A 1 181 ? 3.361 -34.156 -23.609 1 78.62 181 ARG A N 1
ATOM 1421 C CA . ARG A 1 181 ? 1.936 -34.344 -23.859 1 78.62 181 ARG A CA 1
ATOM 1422 C C . ARG A 1 181 ? 1.555 -35.812 -23.828 1 78.62 181 ARG A C 1
ATOM 1424 O O . ARG A 1 181 ? 0.417 -36.156 -23.516 1 78.62 181 ARG A O 1
ATOM 1431 N N . LEU A 1 182 ? 2.57 -36.625 -24.125 1 79.19 182 LEU A N 1
ATOM 1432 C CA . LEU A 1 182 ? 2.293 -38.062 -24.156 1 79.19 182 LEU A CA 1
ATOM 1433 C C . LEU A 1 182 ? 2.115 -38.625 -22.75 1 79.19 182 LEU A C 1
ATOM 1435 O O . LEU A 1 182 ? 1.16 -39.344 -22.484 1 79.19 182 LEU A O 1
ATOM 1439 N N . ALA A 1 183 ? 3.043 -38.281 -21.922 1 82.25 183 ALA A N 1
ATOM 1440 C CA . ALA A 1 183 ? 2.953 -38.719 -20.531 1 82.25 183 ALA A CA 1
ATOM 1441 C C . ALA A 1 183 ? 3.65 -37.719 -19.609 1 82.25 183 ALA A C 1
ATOM 1443 O O . ALA A 1 183 ? 4.848 -37.844 -19.344 1 82.25 183 ALA A O 1
ATOM 1444 N N . PHE A 1 184 ? 2.887 -36.906 -19.062 1 84.19 184 PHE A N 1
ATOM 1445 C CA . PHE A 1 184 ? 3.465 -35.844 -18.281 1 84.19 184 PHE A CA 1
ATOM 1446 C C . PHE A 1 184 ? 4.09 -36.375 -17 1 84.19 184 PHE A C 1
ATOM 1448 O O . PHE A 1 184 ? 5.156 -35.906 -16.578 1 84.19 184 PHE A O 1
ATOM 1455 N N . GLU A 1 185 ? 3.508 -37.375 -16.422 1 84.88 185 GLU A N 1
ATOM 1456 C CA . GLU A 1 185 ? 4.012 -37.906 -15.148 1 84.88 185 GLU A CA 1
ATOM 1457 C C . GLU A 1 185 ? 5.355 -38.594 -15.344 1 84.88 185 GLU A C 1
ATOM 1459 O O . GLU A 1 185 ? 6.246 -38.469 -14.5 1 84.88 185 GLU A O 1
ATOM 1464 N N . VAL A 1 186 ? 5.422 -39.25 -16.406 1 87.62 186 VAL A N 1
ATOM 1465 C CA . VAL A 1 186 ? 6.688 -39.938 -16.719 1 87.62 186 VAL A CA 1
ATOM 1466 C C . VAL A 1 186 ? 7.754 -38.875 -17.031 1 87.62 186 VAL A C 1
ATOM 1468 O O . VAL A 1 186 ? 8.898 -39 -16.594 1 87.62 186 VAL A O 1
ATOM 1471 N N . PHE A 1 187 ? 7.355 -37.938 -17.766 1 90.12 187 PHE A N 1
ATOM 1472 C CA . PHE A 1 187 ? 8.273 -36.875 -18.125 1 90.12 187 PHE A CA 1
ATOM 1473 C C . PHE A 1 187 ? 8.844 -36.219 -16.875 1 90.12 187 PHE A C 1
ATOM 1475 O O . PHE A 1 187 ? 10.062 -36.062 -16.75 1 90.12 187 PHE A O 1
ATOM 1482 N N . ILE A 1 188 ? 7.938 -35.844 -15.922 1 91.06 188 ILE A N 1
ATOM 1483 C CA . ILE A 1 188 ? 8.391 -35.031 -14.789 1 91.06 188 ILE A CA 1
ATOM 1484 C C . ILE A 1 188 ? 9.336 -35.875 -13.922 1 91.06 188 ILE A C 1
ATOM 1486 O O . ILE A 1 188 ? 10.352 -35.375 -13.438 1 91.06 188 ILE A O 1
ATOM 1490 N N . ARG A 1 189 ? 9.172 -37.125 -13.734 1 91.12 189 ARG A N 1
ATOM 1491 C CA . ARG A 1 189 ? 10.039 -37.969 -12.93 1 91.12 189 ARG A CA 1
ATOM 1492 C C . ARG A 1 189 ? 11.375 -38.219 -13.633 1 91.12 189 ARG A C 1
ATOM 1494 O O . ARG A 1 189 ? 12.43 -38.156 -13 1 91.12 189 ARG A O 1
ATOM 1501 N N . THR A 1 190 ? 11.281 -38.469 -14.906 1 93.5 190 THR A N 1
ATOM 1502 C CA . THR A 1 190 ? 12.508 -38.656 -15.68 1 93.5 190 THR A CA 1
ATOM 1503 C C . THR A 1 190 ? 13.32 -37.344 -15.688 1 93.5 190 THR A C 1
ATOM 1505 O O . THR A 1 190 ? 14.547 -37.406 -15.539 1 93.5 190 THR A O 1
ATOM 1508 N N . HIS A 1 191 ? 12.625 -36.312 -15.852 1 94.75 191 HIS A N 1
ATOM 1509 C CA . HIS A 1 191 ? 13.266 -35 -15.836 1 94.75 191 HIS A CA 1
ATOM 1510 C C . HIS A 1 191 ? 14.016 -34.781 -14.523 1 94.75 191 HIS A C 1
ATOM 1512 O O . HIS A 1 191 ? 15.18 -34.375 -14.539 1 94.75 191 HIS A O 1
ATOM 1518 N N . GLN A 1 192 ? 13.414 -35.125 -13.414 1 94 192 GLN A N 1
ATOM 1519 C CA . GLN A 1 192 ? 14.016 -34.906 -12.094 1 94 192 GLN A CA 1
ATOM 1520 C C . GLN A 1 192 ? 15.195 -35.875 -11.883 1 94 192 GLN A C 1
ATOM 1522 O O . GLN A 1 192 ? 16.219 -35.469 -11.328 1 94 192 GLN A O 1
ATOM 1527 N N . CYS A 1 193 ? 15.07 -37.031 -12.305 1 95.31 193 CYS A N 1
ATOM 1528 C CA . CYS A 1 193 ? 16.156 -38 -12.18 1 95.31 193 CYS A CA 1
ATOM 1529 C C . CYS A 1 193 ? 17.375 -37.562 -12.992 1 95.31 193 CYS A C 1
ATOM 1531 O O . CYS A 1 193 ? 18.5 -37.594 -12.492 1 95.31 193 CYS A O 1
ATOM 1533 N N . LEU A 1 194 ? 17.109 -37.188 -14.195 1 96.56 194 LEU A N 1
ATOM 1534 C CA . LEU A 1 194 ? 18.203 -36.75 -15.062 1 96.56 194 LEU A CA 1
ATOM 1535 C C . LEU A 1 194 ? 18.859 -35.5 -14.484 1 96.56 194 LEU A C 1
ATOM 1537 O O . LEU A 1 194 ? 20.078 -35.312 -14.609 1 96.56 194 LEU A O 1
ATOM 1541 N N . ALA A 1 195 ? 18.031 -34.625 -13.93 1 96.62 195 ALA A N 1
ATOM 1542 C CA . ALA A 1 195 ? 18.578 -33.438 -13.289 1 96.62 195 ALA A CA 1
ATOM 1543 C C . ALA A 1 195 ? 19.5 -33.781 -12.133 1 96.62 195 ALA A C 1
ATOM 1545 O O . ALA A 1 195 ? 20.562 -33.188 -11.945 1 96.62 195 ALA A O 1
ATOM 1546 N N . ALA A 1 196 ? 19.141 -34.812 -11.375 1 96 196 ALA A N 1
ATOM 1547 C CA . ALA A 1 196 ? 19.984 -35.281 -10.273 1 96 196 ALA A CA 1
ATOM 1548 C C . ALA A 1 196 ? 21.312 -35.812 -10.789 1 96 196 ALA A C 1
ATOM 1550 O O . ALA A 1 196 ? 22.359 -35.562 -10.203 1 96 196 ALA A O 1
ATOM 1551 N N . VAL A 1 197 ? 21.25 -36.531 -11.852 1 97.06 197 VAL A N 1
ATOM 1552 C CA . VAL A 1 197 ? 22.453 -37.062 -12.453 1 97.06 197 VAL A CA 1
ATOM 1553 C C . VAL A 1 197 ? 23.359 -35.938 -12.938 1 97.06 197 VAL A C 1
ATOM 1555 O O . VAL A 1 197 ? 24.562 -35.969 -12.742 1 97.06 197 VAL A O 1
ATOM 1558 N N . CYS A 1 198 ? 22.734 -35 -13.523 1 96.5 198 CYS A N 1
ATOM 1559 C CA . CYS A 1 198 ? 23.469 -33.844 -13.992 1 96.5 198 CYS A CA 1
ATOM 1560 C C . CYS A 1 198 ? 24.203 -33.156 -12.844 1 96.5 198 CYS A C 1
ATOM 1562 O O . CYS A 1 198 ? 25.375 -32.812 -12.953 1 96.5 198 CYS A O 1
ATOM 1564 N N . MET A 1 199 ? 23.531 -32.969 -11.766 1 94.5 199 MET A N 1
ATOM 1565 C CA . MET A 1 199 ? 24.109 -32.312 -10.594 1 94.5 199 MET A CA 1
ATOM 1566 C C . MET A 1 199 ? 25.266 -33.125 -10.031 1 94.5 199 MET A C 1
ATOM 1568 O O . MET A 1 199 ? 26.312 -32.594 -9.719 1 94.5 199 MET A O 1
ATOM 1572 N N . TYR A 1 200 ? 25.062 -34.406 -9.938 1 94.94 200 TYR A N 1
ATOM 1573 C CA . TYR A 1 200 ? 26.094 -35.312 -9.422 1 94.94 200 TYR A CA 1
ATOM 1574 C C . TYR A 1 200 ? 27.312 -35.312 -10.32 1 94.94 200 TYR A C 1
ATOM 1576 O O . TYR A 1 200 ? 28.453 -35.219 -9.836 1 94.94 200 TYR A O 1
ATOM 1584 N N . ALA A 1 201 ? 27.094 -35.375 -11.625 1 96.5 201 ALA A N 1
ATOM 1585 C CA . ALA A 1 201 ? 28.188 -35.406 -12.594 1 96.5 201 ALA A CA 1
ATOM 1586 C C . ALA A 1 201 ? 28.953 -34.094 -12.555 1 96.5 201 ALA A C 1
ATOM 1588 O O . ALA A 1 201 ? 30.188 -34.062 -12.625 1 96.5 201 ALA A O 1
ATOM 1589 N N . THR A 1 202 ? 28.234 -33 -12.438 1 95.38 202 THR A N 1
ATOM 1590 C CA . THR A 1 202 ? 28.891 -31.688 -12.359 1 95.38 202 THR A CA 1
ATOM 1591 C C . THR A 1 202 ? 29.734 -31.578 -11.094 1 95.38 202 THR A C 1
ATOM 1593 O O . THR A 1 202 ? 30.812 -31 -11.117 1 95.38 202 THR A O 1
ATOM 1596 N N . TRP A 1 203 ? 29.219 -32.094 -10.023 1 94.19 203 TRP A N 1
ATOM 1597 C CA . TRP A 1 203 ? 29.953 -32.094 -8.758 1 94.19 203 TRP A CA 1
ATOM 1598 C C . TRP A 1 203 ? 31.297 -32.781 -8.914 1 94.19 203 TRP A C 1
ATOM 1600 O O . TRP A 1 203 ? 32.312 -32.281 -8.469 1 94.19 203 TRP A O 1
ATOM 1610 N N . TRP A 1 204 ? 31.344 -33.906 -9.594 1 93.69 204 TRP A N 1
ATOM 1611 C CA . TRP A 1 204 ? 32.594 -34.656 -9.797 1 93.69 204 TRP A CA 1
ATOM 1612 C C . TRP A 1 204 ? 33.5 -33.938 -10.773 1 93.69 204 TRP A C 1
ATOM 1614 O O . TRP A 1 204 ? 34.719 -33.938 -10.594 1 93.69 204 TRP A O 1
ATOM 1624 N N . HIS A 1 205 ? 32.938 -33.344 -11.719 1 93.75 205 HIS A N 1
ATOM 1625 C CA . HIS A 1 205 ? 33.719 -32.594 -12.719 1 93.75 205 HIS A CA 1
ATOM 1626 C C . HIS A 1 205 ? 34.438 -31.406 -12.086 1 93.75 205 HIS A C 1
ATOM 1628 O O . HIS A 1 205 ? 35.531 -31.047 -12.492 1 93.75 205 HIS A O 1
ATOM 1634 N N . LEU A 1 206 ? 33.781 -30.812 -11.078 1 92.31 206 LEU A N 1
ATOM 1635 C CA . LEU A 1 206 ? 34.312 -29.594 -10.469 1 92.31 206 LEU A CA 1
ATOM 1636 C C . LEU A 1 206 ? 35.188 -29.922 -9.266 1 92.31 206 LEU A C 1
ATOM 1638 O O . LEU A 1 206 ? 35.719 -29.031 -8.609 1 92.31 206 LEU A O 1
ATOM 1642 N N . SER A 1 207 ? 35.469 -31.156 -8.914 1 88.44 207 SER A N 1
ATOM 1643 C CA . SER A 1 207 ? 36.156 -31.578 -7.699 1 88.44 207 SER A CA 1
ATOM 1644 C C . SER A 1 207 ? 37.594 -31.031 -7.672 1 88.44 207 SER A C 1
ATOM 1646 O O . SER A 1 207 ? 38.125 -30.719 -6.605 1 88.44 207 SER A O 1
ATOM 1648 N N . SER A 1 208 ? 38.219 -30.812 -8.859 1 85.69 208 SER A N 1
ATOM 1649 C CA . SER A 1 208 ? 39.594 -30.375 -8.906 1 85.69 208 SER A CA 1
ATOM 1650 C C . SER A 1 208 ? 39.688 -28.875 -9.156 1 85.69 208 SER A C 1
ATOM 1652 O O . SER A 1 208 ? 40.812 -28.328 -9.266 1 85.69 208 SER A O 1
ATOM 1654 N N . LYS A 1 209 ? 38.594 -28.234 -9.141 1 86.38 209 LYS A N 1
ATOM 1655 C CA . LYS A 1 209 ? 38.594 -26.812 -9.484 1 86.38 209 LYS A CA 1
ATOM 1656 C C . LYS A 1 209 ? 38.562 -25.938 -8.234 1 86.38 209 LYS A C 1
ATOM 1658 O O . LYS A 1 209 ? 38.406 -26.453 -7.121 1 86.38 209 LYS A O 1
ATOM 1663 N N . PRO A 1 210 ? 38.719 -24.625 -8.398 1 87.25 210 PRO A N 1
ATOM 1664 C CA . PRO A 1 210 ? 38.75 -23.719 -7.238 1 87.25 210 PRO A CA 1
ATOM 1665 C C . PRO A 1 210 ? 37.469 -23.766 -6.426 1 87.25 210 PRO A C 1
ATOM 1667 O O . PRO A 1 210 ? 36.406 -24.062 -6.969 1 87.25 210 PRO A O 1
ATOM 1670 N N . ARG A 1 211 ? 37.531 -23.375 -5.176 1 86.19 211 ARG A N 1
ATOM 1671 C CA . ARG A 1 211 ? 36.438 -23.453 -4.199 1 86.19 211 ARG A CA 1
ATOM 1672 C C . ARG A 1 211 ? 35.312 -22.516 -4.586 1 86.19 211 ARG A C 1
ATOM 1674 O O . ARG A 1 211 ? 34.125 -22.828 -4.34 1 86.19 211 ARG A O 1
ATOM 1681 N N . ALA A 1 212 ? 35.594 -21.453 -5.184 1 83.5 212 ALA A N 1
ATOM 1682 C CA . ALA A 1 212 ? 34.594 -20.469 -5.566 1 83.5 212 ALA A CA 1
ATOM 1683 C C . ALA A 1 212 ? 33.562 -21.094 -6.516 1 83.5 212 ALA A C 1
ATOM 1685 O O . ALA A 1 212 ? 32.375 -20.828 -6.402 1 83.5 212 ALA A O 1
ATOM 1686 N N . LEU A 1 213 ? 34.031 -21.938 -7.402 1 87 213 LEU A N 1
ATOM 1687 C CA . LEU A 1 213 ? 33.156 -22.594 -8.352 1 87 213 LEU A CA 1
ATOM 1688 C C . LEU A 1 213 ? 32.344 -23.688 -7.656 1 87 213 LEU A C 1
ATOM 1690 O O . LEU A 1 213 ? 31.172 -23.891 -7.984 1 87 213 LEU A O 1
ATOM 1694 N N . GLN A 1 214 ? 32.938 -24.25 -6.688 1 90.69 214 GLN A N 1
ATOM 1695 C CA . GLN A 1 214 ? 32.219 -25.281 -5.934 1 90.69 214 GLN A CA 1
ATOM 1696 C C . GLN A 1 214 ? 31.078 -24.672 -5.133 1 90.69 214 GLN A C 1
ATOM 1698 O O . GLN A 1 214 ? 30.016 -25.297 -4.973 1 90.69 214 GLN A O 1
ATOM 1703 N N . LEU A 1 215 ? 31.344 -23.5 -4.66 1 88.75 215 LEU A N 1
ATOM 1704 C CA . LEU A 1 215 ? 30.312 -22.812 -3.893 1 88.75 215 LEU A CA 1
ATOM 1705 C C . LEU A 1 215 ? 29.078 -22.531 -4.758 1 88.75 215 LEU A C 1
ATOM 1707 O O . LEU A 1 215 ? 27.953 -22.531 -4.258 1 88.75 215 LEU A O 1
ATOM 1711 N N . CYS A 1 216 ? 29.312 -22.359 -6.074 1 88.69 216 CYS A N 1
ATOM 1712 C CA . CYS A 1 216 ? 28.203 -22.109 -6.992 1 88.69 216 CYS A CA 1
ATOM 1713 C C . CYS A 1 216 ? 27.312 -23.344 -7.113 1 88.69 216 CYS A C 1
ATOM 1715 O O . CYS A 1 216 ? 26.172 -23.25 -7.555 1 88.69 216 CYS A O 1
ATOM 1717 N N . LEU A 1 217 ? 27.812 -24.453 -6.699 1 91.06 217 LEU A N 1
ATOM 1718 C CA . LEU A 1 217 ? 27.016 -25.688 -6.695 1 91.06 217 LEU A CA 1
ATOM 1719 C C . LEU A 1 217 ? 26.422 -25.938 -5.316 1 91.06 217 LEU A C 1
ATOM 1721 O O . LEU A 1 217 ? 25.25 -26.328 -5.199 1 91.06 217 LEU A O 1
ATOM 1725 N N . TYR A 1 218 ? 27.188 -25.609 -4.277 1 92.69 218 TYR A N 1
ATOM 1726 C CA . TYR A 1 218 ? 26.75 -25.938 -2.922 1 92.69 218 TYR A CA 1
ATOM 1727 C C . TYR A 1 218 ? 25.641 -25 -2.459 1 92.69 218 TYR A C 1
ATOM 1729 O O . TYR A 1 218 ? 24.75 -25.422 -1.724 1 92.69 218 TYR A O 1
ATOM 1737 N N . ILE A 1 219 ? 25.672 -23.797 -2.863 1 90.12 219 ILE A N 1
ATOM 1738 C CA . ILE A 1 219 ? 24.672 -22.828 -2.42 1 90.12 219 ILE A CA 1
ATOM 1739 C C . ILE A 1 219 ? 23.297 -23.25 -2.947 1 90.12 219 ILE A C 1
ATOM 1741 O O . ILE A 1 219 ? 22.344 -23.406 -2.174 1 90.12 219 ILE A O 1
ATOM 1745 N N . PRO A 1 220 ? 23.125 -23.5 -4.258 1 91.88 220 PRO A N 1
ATOM 1746 C CA . PRO A 1 220 ? 21.828 -23.953 -4.73 1 91.88 220 PRO A CA 1
ATOM 1747 C C . PRO A 1 220 ? 21.391 -25.281 -4.117 1 91.88 220 PRO A C 1
ATOM 1749 O O . PRO A 1 220 ? 20.219 -25.5 -3.852 1 91.88 220 PRO A O 1
ATOM 1752 N N . LEU A 1 221 ? 22.328 -26.141 -3.883 1 94 221 LEU A N 1
ATOM 1753 C CA . LEU A 1 221 ? 22 -27.422 -3.266 1 94 221 LEU A CA 1
ATOM 1754 C C . LEU A 1 221 ? 21.5 -27.219 -1.838 1 94 221 LEU A C 1
ATOM 1756 O O . LEU A 1 221 ? 20.562 -27.891 -1.409 1 94 221 LEU A O 1
ATOM 1760 N N . ALA A 1 222 ? 22.172 -26.344 -1.15 1 94.88 222 ALA A N 1
ATOM 1761 C CA . ALA A 1 222 ? 21.734 -26.031 0.206 1 94.88 222 ALA A CA 1
ATOM 1762 C C . ALA A 1 222 ? 20.328 -25.422 0.197 1 94.88 222 ALA A C 1
ATOM 1764 O O . ALA A 1 222 ? 19.5 -25.75 1.038 1 94.88 222 ALA A O 1
ATOM 1765 N N . ILE A 1 223 ? 20.078 -24.562 -0.736 1 93.31 223 ILE A N 1
ATOM 1766 C CA . ILE A 1 223 ? 18.766 -23.938 -0.862 1 93.31 223 ILE A CA 1
ATOM 1767 C C . ILE A 1 223 ? 17.719 -25 -1.21 1 93.31 223 ILE A C 1
ATOM 1769 O O . ILE A 1 223 ? 16.625 -25.016 -0.635 1 93.31 223 ILE A O 1
ATOM 1773 N N . LEU A 1 224 ? 18.062 -25.859 -2.088 1 95.31 224 LEU A N 1
ATOM 1774 C CA . LEU A 1 224 ? 17.172 -26.938 -2.467 1 95.31 224 LEU A CA 1
ATOM 1775 C C . LEU A 1 224 ? 16.828 -27.812 -1.259 1 95.31 224 LEU A C 1
ATOM 1777 O O . LEU A 1 224 ? 15.664 -28.141 -1.045 1 95.31 224 LEU A O 1
ATOM 1781 N N . LEU A 1 225 ? 17.828 -28.078 -0.504 1 95.31 225 LEU A N 1
ATOM 1782 C CA . LEU A 1 225 ? 17.625 -28.891 0.683 1 95.31 225 LEU A CA 1
ATOM 1783 C C . LEU A 1 225 ? 16.719 -28.172 1.688 1 95.31 225 LEU A C 1
ATOM 1785 O O . LEU A 1 225 ? 15.797 -28.766 2.234 1 95.31 225 LEU A O 1
ATOM 1789 N N . LEU A 1 226 ? 17 -26.984 1.891 1 94.44 226 LEU A N 1
ATOM 1790 C CA . LEU A 1 226 ? 16.234 -26.188 2.848 1 94.44 226 LEU A CA 1
ATOM 1791 C C . LEU A 1 226 ? 14.781 -26.062 2.398 1 94.44 226 LEU A C 1
ATOM 1793 O O . LEU A 1 226 ? 13.859 -26.234 3.203 1 94.44 226 LEU A O 1
ATOM 1797 N N . THR A 1 227 ? 14.562 -25.766 1.113 1 94.5 227 THR A N 1
ATOM 1798 C CA . THR A 1 227 ? 13.203 -25.609 0.612 1 94.5 227 THR A CA 1
ATOM 1799 C C . THR A 1 227 ? 12.461 -26.938 0.623 1 94.5 227 THR A C 1
ATOM 1801 O O . THR A 1 227 ? 11.266 -26.984 0.92 1 94.5 227 THR A O 1
ATOM 1804 N N . THR A 1 228 ? 13.164 -27.984 0.351 1 95.31 228 THR A N 1
ATOM 1805 C CA . THR A 1 228 ? 12.547 -29.312 0.363 1 95.31 228 THR A CA 1
ATOM 1806 C C . THR A 1 228 ? 12.156 -29.703 1.782 1 95.31 228 THR A C 1
ATOM 1808 O O . THR A 1 228 ? 11.047 -30.188 2.016 1 95.31 228 THR A O 1
ATOM 1811 N N . LEU A 1 229 ? 13.039 -29.453 2.713 1 95.81 229 LEU A N 1
ATOM 1812 C CA . LEU A 1 229 ? 12.758 -29.797 4.102 1 95.81 229 LEU A CA 1
ATOM 1813 C C . LEU A 1 229 ? 11.625 -28.953 4.66 1 95.81 229 LEU A C 1
ATOM 1815 O O . LEU A 1 229 ? 10.75 -29.453 5.367 1 95.81 229 LEU A O 1
ATOM 1819 N N . SER A 1 230 ? 11.648 -27.734 4.312 1 94.44 230 SER A N 1
ATOM 1820 C CA . SER A 1 230 ? 10.578 -26.859 4.758 1 94.44 230 SER A CA 1
ATOM 1821 C C . SER A 1 230 ? 9.242 -27.266 4.148 1 94.44 230 SER A C 1
ATOM 1823 O O . SER A 1 230 ? 8.219 -27.297 4.84 1 94.44 230 SER A O 1
ATOM 1825 N N . HIS A 1 231 ? 9.242 -27.578 2.896 1 94.94 231 HIS A N 1
ATOM 1826 C CA . HIS A 1 231 ? 8.031 -28.016 2.219 1 94.94 231 HIS A CA 1
ATOM 1827 C C . HIS A 1 231 ? 7.504 -29.312 2.814 1 94.94 231 HIS A C 1
ATOM 1829 O O . HIS A 1 231 ? 6.297 -29.469 3.023 1 94.94 231 HIS A O 1
ATOM 1835 N N . LEU A 1 232 ? 8.414 -30.203 3.088 1 94.81 232 LEU A N 1
ATOM 1836 C CA . LEU A 1 232 ? 8.031 -31.469 3.684 1 94.81 232 LEU A CA 1
ATOM 1837 C C . LEU A 1 232 ? 7.438 -31.266 5.074 1 94.81 232 LEU A C 1
ATOM 1839 O O . LEU A 1 232 ? 6.418 -31.875 5.41 1 94.81 232 LEU A O 1
ATOM 1843 N N . SER A 1 233 ? 8.062 -30.422 5.828 1 94.88 233 SER A N 1
ATOM 1844 C CA . SER A 1 233 ? 7.566 -30.141 7.168 1 94.88 233 SER A CA 1
ATOM 1845 C C . SER A 1 233 ? 6.172 -29.531 7.121 1 94.88 233 SER A C 1
ATOM 1847 O O . SER A 1 233 ? 5.289 -29.922 7.887 1 94.88 233 SER A O 1
ATOM 1849 N N . ILE A 1 234 ? 5.906 -28.625 6.203 1 93.31 234 ILE A N 1
ATOM 1850 C CA . ILE A 1 234 ? 4.609 -27.969 6.059 1 93.31 234 ILE A CA 1
ATOM 1851 C C . ILE A 1 234 ? 3.576 -28.984 5.566 1 93.31 234 ILE A C 1
ATOM 1853 O O . ILE A 1 234 ? 2.434 -28.984 6.027 1 93.31 234 ILE A O 1
ATOM 1857 N N . PHE A 1 235 ? 4.031 -29.812 4.695 1 94.25 235 PHE A N 1
ATOM 1858 C CA . PHE A 1 235 ? 3.164 -30.844 4.156 1 94.25 235 PHE A CA 1
ATOM 1859 C C . PHE A 1 235 ? 2.715 -31.797 5.254 1 94.25 235 PHE A C 1
ATOM 1861 O O . PHE A 1 235 ? 1.524 -32.094 5.371 1 94.25 235 PHE A O 1
ATOM 1868 N N . LEU A 1 236 ? 3.641 -32.188 6.117 1 94.06 236 LEU A N 1
ATOM 1869 C CA . LEU A 1 236 ? 3.326 -33.125 7.199 1 94.06 236 LEU A CA 1
ATOM 1870 C C . LEU A 1 236 ? 2.43 -32.469 8.242 1 94.06 236 LEU A C 1
ATOM 1872 O O . LEU A 1 236 ? 1.484 -33.062 8.734 1 94.06 236 LEU A O 1
ATOM 1876 N N . TYR A 1 237 ? 2.662 -31.25 8.516 1 93.19 237 TYR A N 1
ATOM 1877 C CA . TYR A 1 237 ? 1.861 -30.516 9.484 1 93.19 237 TYR A CA 1
ATOM 1878 C C . TYR A 1 237 ? 0.443 -30.297 8.969 1 93.19 237 TYR A C 1
ATOM 1880 O O . TYR A 1 237 ? -0.529 -30.562 9.672 1 93.19 237 TYR A O 1
ATOM 1888 N N . GLN A 1 238 ? 0.299 -29.844 7.695 1 93.06 238 GLN A N 1
ATOM 1889 C CA . GLN A 1 238 ? -0.994 -29.516 7.105 1 93.06 238 GLN A CA 1
ATOM 1890 C C . GLN A 1 238 ? -1.88 -30.75 7 1 93.06 238 GLN A C 1
ATOM 1892 O O . GLN A 1 238 ? -3.096 -30.672 7.188 1 93.06 238 GLN A O 1
ATOM 1897 N N . ASN A 1 239 ? -1.228 -31.875 6.754 1 94.31 239 ASN A N 1
ATOM 1898 C CA . ASN A 1 239 ? -2 -33.094 6.551 1 94.31 239 ASN A CA 1
ATOM 1899 C C . ASN A 1 239 ? -2.119 -33.906 7.844 1 94.31 239 ASN A C 1
ATOM 1901 O O . ASN A 1 239 ? -2.58 -35.031 7.824 1 94.31 239 ASN A O 1
ATOM 1905 N N . GLY A 1 240 ? -1.721 -33.375 8.977 1 90.56 240 GLY A N 1
ATOM 1906 C CA . GLY A 1 240 ? -1.934 -33.938 10.297 1 90.56 240 GLY A CA 1
ATOM 1907 C C . GLY A 1 240 ? -1.081 -35.188 10.547 1 90.56 240 GLY A C 1
ATOM 1908 O O . GLY A 1 240 ? -1.422 -36 11.383 1 90.56 240 GLY A O 1
ATOM 1909 N N . ILE A 1 241 ? -0.115 -35.406 9.906 1 87.44 241 ILE A N 1
ATOM 1910 C CA . ILE A 1 241 ? 0.752 -36.562 10.094 1 87.44 241 ILE A CA 1
ATOM 1911 C C . ILE A 1 241 ? 1.643 -36.344 11.312 1 87.44 241 ILE A C 1
ATOM 1913 O O . ILE A 1 241 ? 1.889 -37.281 12.086 1 87.44 241 ILE A O 1
ATOM 1917 N N . LEU A 1 242 ? 2.119 -35.125 11.672 1 82.19 242 LEU A N 1
ATOM 1918 C CA . LEU A 1 242 ? 2.912 -34.781 12.844 1 82.19 242 LEU A CA 1
ATOM 1919 C C . LEU A 1 242 ? 2.312 -33.562 13.562 1 82.19 242 LEU A C 1
ATOM 1921 O O . LEU A 1 242 ? 2.475 -32.438 13.117 1 82.19 242 LEU A O 1
ATOM 1925 N N . PRO A 1 243 ? 1.745 -33.656 14.742 1 73.62 243 PRO A N 1
ATOM 1926 C CA . PRO A 1 243 ? 1.312 -34.844 15.461 1 73.62 243 PRO A CA 1
ATOM 1927 C C . PRO A 1 243 ? 0.143 -35.562 14.781 1 73.62 243 PRO A C 1
ATOM 1929 O O . PRO A 1 243 ? -0.582 -34.938 13.992 1 73.62 243 PRO A O 1
ATOM 1932 N N . ALA A 1 244 ? -0.026 -36.75 14.969 1 72.44 244 ALA A N 1
ATOM 1933 C CA . ALA A 1 244 ? -0.994 -37.625 14.305 1 72.44 244 ALA A CA 1
ATOM 1934 C C . ALA A 1 244 ? -2.424 -37.188 14.586 1 72.44 244 ALA A C 1
ATOM 1936 O O . ALA A 1 244 ? -2.818 -37.031 15.75 1 72.44 244 ALA A O 1
ATOM 1937 N N . ARG A 1 245 ? -3.006 -36.688 13.516 1 75.5 245 ARG A N 1
ATOM 1938 C CA . ARG A 1 245 ? -4.43 -36.344 13.5 1 75.5 245 ARG A CA 1
ATOM 1939 C C . ARG A 1 245 ? -5.176 -37.188 12.477 1 75.5 245 ARG A C 1
ATOM 1941 O O . ARG A 1 245 ? -4.637 -38.188 11.977 1 75.5 245 ARG A O 1
ATOM 1948 N N . SER A 1 246 ? -6.465 -36.906 12.273 1 77.88 246 SER A N 1
ATOM 1949 C CA . SER A 1 246 ? -7.25 -37.594 11.25 1 77.88 246 SER A CA 1
ATOM 1950 C C . SER A 1 246 ? -6.691 -37.312 9.859 1 77.88 246 SER A C 1
ATOM 1952 O O . SER A 1 246 ? -6.164 -36.219 9.594 1 77.88 246 SER A O 1
ATOM 1954 N N . TYR A 1 247 ? -6.582 -38.406 9.047 1 78.62 247 TYR A N 1
ATOM 1955 C CA . TYR A 1 247 ? -6.086 -38.25 7.684 1 78.62 247 TYR A CA 1
ATOM 1956 C C . TYR A 1 247 ? -7.07 -37.469 6.828 1 78.62 247 TYR A C 1
ATOM 1958 O O . TYR A 1 247 ? -8.289 -37.594 7.008 1 78.62 247 TYR A O 1
ATOM 1966 N N . PRO A 1 248 ? -6.477 -36.656 5.98 1 80.75 248 PRO A N 1
ATOM 1967 C CA . PRO A 1 248 ? -7.363 -35.969 5.047 1 80.75 248 PRO A CA 1
ATOM 1968 C C . PRO A 1 248 ? -8.023 -36.906 4.047 1 80.75 248 PRO A C 1
ATOM 1970 O O . PRO A 1 248 ? -7.457 -37.938 3.711 1 80.75 248 PRO A O 1
ATOM 1973 N N . TYR A 1 249 ? -9.156 -36.594 3.715 1 86.56 249 TYR A N 1
ATOM 1974 C CA . TYR A 1 249 ? -9.828 -37.406 2.727 1 86.56 249 TYR A CA 1
ATOM 1975 C C . TYR A 1 249 ? -10.617 -36.562 1.738 1 86.56 249 TYR A C 1
ATOM 1977 O O . TYR A 1 249 ? -10.938 -35.406 2.027 1 86.56 249 TYR A O 1
ATOM 1985 N N . ALA A 1 250 ? -10.727 -37.094 0.571 1 85.88 250 ALA A N 1
ATOM 1986 C CA . ALA A 1 250 ? -11.492 -36.469 -0.505 1 85.88 250 ALA A CA 1
ATOM 1987 C C . ALA A 1 250 ? -12.719 -37.281 -0.865 1 85.88 250 ALA A C 1
ATOM 1989 O O . ALA A 1 250 ? -12.609 -38.5 -1.088 1 85.88 250 ALA A O 1
ATOM 1990 N N . SER A 1 251 ? -13.805 -36.625 -0.787 1 88.06 251 SER A N 1
ATOM 1991 C CA . SER A 1 251 ? -15.039 -37.219 -1.247 1 88.06 251 SER A CA 1
ATOM 1992 C C . SER A 1 251 ? -15.383 -36.781 -2.666 1 88.06 251 SER A C 1
ATOM 1994 O O . SER A 1 251 ? -15.406 -35.594 -2.961 1 88.06 251 SER A O 1
ATOM 1996 N N . VAL A 1 252 ? -15.516 -37.75 -3.49 1 86.69 252 VAL A N 1
ATOM 1997 C CA . VAL A 1 252 ? -15.781 -37.5 -4.902 1 86.69 252 VAL A CA 1
ATOM 1998 C C . VAL A 1 252 ? -17.25 -37.812 -5.219 1 86.69 252 VAL A C 1
ATOM 2000 O O . VAL A 1 252 ? -17.734 -38.875 -4.871 1 86.69 252 VAL A O 1
ATOM 2003 N N . MET A 1 253 ? -17.891 -36.844 -5.773 1 83.06 253 MET A N 1
ATOM 2004 C CA . MET A 1 253 ? -19.281 -37.031 -6.195 1 83.06 253 MET A CA 1
ATOM 2005 C C . MET A 1 253 ? -19.422 -36.781 -7.695 1 83.06 253 MET A C 1
ATOM 2007 O O . MET A 1 253 ? -18.797 -35.875 -8.25 1 83.06 253 MET A O 1
ATOM 2011 N N . CYS A 1 254 ? -20.016 -37.75 -8.336 1 76.62 254 CYS A N 1
ATOM 2012 C CA . CYS A 1 254 ? -20.297 -37.594 -9.766 1 76.62 254 CYS A CA 1
ATOM 2013 C C . CYS A 1 254 ? -21.797 -37.594 -10.023 1 76.62 254 CYS A C 1
ATOM 2015 O O . CYS A 1 254 ? -22.547 -38.312 -9.352 1 76.62 254 CYS A O 1
ATOM 2017 N N . GLY A 1 255 ? -22.344 -36.5 -10.562 1 63.47 255 GLY A N 1
ATOM 2018 C CA . GLY A 1 255 ? -23.75 -36.5 -10.906 1 63.47 255 GLY A CA 1
ATOM 2019 C C . GLY A 1 255 ? -24.156 -37.688 -11.789 1 63.47 255 GLY A C 1
ATOM 2020 O O . GLY A 1 255 ? -23.312 -38.25 -12.477 1 63.47 255 GLY A O 1
ATOM 2021 N N . LYS A 1 256 ? -25.422 -38.375 -11.508 1 54.44 256 LYS A N 1
ATOM 2022 C CA . LYS A 1 256 ? -26 -39.469 -12.281 1 54.44 256 LYS A CA 1
ATOM 2023 C C . LYS A 1 256 ? -25.922 -39.188 -13.781 1 54.44 256 LYS A C 1
ATOM 2025 O O . LYS A 1 256 ? -26.375 -38.156 -14.25 1 54.44 256 LYS A O 1
ATOM 2030 N N . SER A 1 257 ? -24.719 -39.469 -14.359 1 49.59 257 SER A N 1
ATOM 2031 C CA . SER A 1 257 ? -24.781 -39.375 -15.812 1 49.59 257 SER A CA 1
ATOM 2032 C C . SER A 1 257 ? -26.016 -40.094 -16.359 1 49.59 257 SER A C 1
ATOM 2034 O O . SER A 1 257 ? -26.25 -41.25 -16.031 1 49.59 257 SER A O 1
ATOM 2036 N N . SER A 1 258 ? -27.094 -39.469 -16.562 1 44.59 258 SER A N 1
ATOM 2037 C CA . SER A 1 258 ? -28.25 -40.156 -17.125 1 44.59 258 SER A CA 1
ATOM 2038 C C . SER A 1 258 ? -27.828 -41.156 -18.219 1 44.59 258 SER A C 1
ATOM 2040 O O . SER A 1 258 ? -28.609 -42 -18.625 1 44.59 258 SER A O 1
ATOM 2042 N N . LYS A 1 259 ? -27.359 -40.844 -19.547 1 45.03 259 LYS A N 1
ATOM 2043 C CA . LYS A 1 259 ? -27.359 -41.781 -20.672 1 45.03 259 LYS A CA 1
ATOM 2044 C C . LYS A 1 259 ? -26.188 -42.781 -20.562 1 45.03 259 LYS A C 1
ATOM 2046 O O . LYS A 1 259 ? -25.031 -42.344 -20.547 1 45.03 259 LYS A O 1
ATOM 2051 N N . PRO A 1 260 ? -26.344 -43.938 -20.094 1 41.38 260 PRO A N 1
ATOM 2052 C CA . PRO A 1 260 ? -25.328 -44.969 -20.094 1 41.38 260 PRO A CA 1
ATOM 2053 C C . PRO A 1 260 ? -24.391 -44.875 -21.297 1 41.38 260 PRO A C 1
ATOM 2055 O O . PRO A 1 260 ? -23.297 -45.469 -21.281 1 41.38 260 PRO A O 1
ATOM 2058 N N . GLY A 1 261 ? -24.922 -44.812 -22.547 1 38.69 261 GLY A N 1
ATOM 2059 C CA . GLY A 1 261 ? -24.359 -45.25 -23.812 1 38.69 261 GLY A CA 1
ATOM 2060 C C . GLY A 1 261 ? -23.109 -44.5 -24.203 1 38.69 261 GLY A C 1
ATOM 2061 O O . GLY A 1 261 ? -22.438 -44.844 -25.188 1 38.69 261 GLY A O 1
ATOM 2062 N N . ALA A 1 262 ? -23.203 -43.156 -24.391 1 40.72 262 ALA A N 1
ATOM 2063 C CA . ALA A 1 262 ? -22.188 -42.562 -25.25 1 40.72 262 ALA A CA 1
ATOM 2064 C C . ALA A 1 262 ? -20.812 -42.625 -24.609 1 40.72 262 ALA A C 1
ATOM 2066 O O . ALA A 1 262 ? -20.656 -42.375 -23.406 1 40.72 262 ALA A O 1
ATOM 2067 N N . ASN A 1 263 ? -19.875 -43.344 -25.078 1 41.12 263 ASN A N 1
ATOM 2068 C CA . ASN A 1 263 ? -18.438 -43.594 -24.938 1 41.12 263 ASN A CA 1
ATOM 2069 C C . ASN A 1 263 ? -17.719 -42.344 -24.422 1 41.12 263 ASN A C 1
ATOM 2071 O O . ASN A 1 263 ? -16.484 -42.312 -24.391 1 41.12 263 ASN A O 1
ATOM 2075 N N . GLN A 1 264 ? -18.125 -41.062 -24.703 1 49.41 264 GLN A N 1
ATOM 2076 C CA . GLN A 1 264 ? -17.188 -39.969 -24.625 1 49.41 264 GLN A CA 1
ATOM 2077 C C . GLN A 1 264 ? -17.047 -39.438 -23.203 1 49.41 264 GLN A C 1
ATOM 2079 O O . GLN A 1 264 ? -17.734 -38.469 -22.828 1 49.41 264 GLN A O 1
ATOM 2084 N N . ASN A 1 265 ? -16.625 -40.25 -22.156 1 54 265 ASN A N 1
ATOM 2085 C CA . ASN A 1 265 ? -16.422 -40.062 -20.719 1 54 265 ASN A CA 1
ATOM 2086 C C . ASN A 1 265 ? -15.539 -38.844 -20.438 1 54 265 ASN A C 1
ATOM 2088 O O . ASN A 1 265 ? -15.594 -38.281 -19.344 1 54 265 ASN A O 1
ATOM 2092 N N . GLU A 1 266 ? -14.812 -38.406 -21.422 1 62.56 266 GLU A N 1
ATOM 2093 C CA . GLU A 1 266 ? -14.023 -37.188 -21.266 1 62.56 266 GLU A CA 1
ATOM 2094 C C . GLU A 1 266 ? -14.922 -35.969 -21.234 1 62.56 266 GLU A C 1
ATOM 2096 O O . GLU A 1 266 ? -15.859 -35.844 -22.031 1 62.56 266 GLU A O 1
ATOM 2101 N N . GLY A 1 267 ? -14.891 -35.281 -20.141 1 72.25 267 GLY A N 1
ATOM 2102 C CA . GLY A 1 267 ? -15.602 -34 -20.078 1 72.25 267 GLY A CA 1
ATOM 2103 C C . GLY A 1 267 ? -16.688 -34 -19.031 1 72.25 267 GLY A C 1
ATOM 2104 O O . GLY A 1 267 ? -17.312 -32.938 -18.781 1 72.25 267 GLY A O 1
ATOM 2105 N N . THR A 1 268 ? -16.922 -35.156 -18.312 1 80.19 268 THR A N 1
ATOM 2106 C CA . THR A 1 268 ? -17.938 -35.188 -17.266 1 80.19 268 THR A CA 1
ATOM 2107 C C . THR A 1 268 ? -17.484 -34.406 -16.047 1 80.19 268 THR A C 1
ATOM 2109 O O . THR A 1 268 ? -16.328 -34.531 -15.602 1 80.19 268 THR A O 1
ATOM 2112 N N . PRO A 1 269 ? -18.375 -33.594 -15.555 1 88 269 PRO A N 1
ATOM 2113 C CA . PRO A 1 269 ? -18 -32.781 -14.375 1 88 269 PRO A CA 1
ATOM 2114 C C . PRO A 1 269 ? -17.969 -33.625 -13.094 1 88 269 PRO A C 1
ATOM 2116 O O . PRO A 1 269 ? -18.812 -34.5 -12.914 1 88 269 PRO A O 1
ATOM 2119 N N . LEU A 1 270 ? -16.969 -33.438 -12.297 1 91.06 270 LEU A N 1
ATOM 2120 C CA . LEU A 1 270 ? -16.812 -34.062 -10.984 1 91.06 270 LEU A CA 1
ATOM 2121 C C . LEU A 1 270 ? -16.766 -33 -9.883 1 91.06 270 LEU A C 1
ATOM 2123 O O . LEU A 1 270 ? -16.156 -31.953 -10.055 1 91.06 270 LEU A O 1
ATOM 2127 N N . LYS A 1 271 ? -17.5 -33.312 -8.867 1 92.25 271 LYS A N 1
ATOM 2128 C CA . LYS A 1 271 ? -17.422 -32.469 -7.672 1 92.25 271 LYS A CA 1
ATOM 2129 C C . LYS A 1 271 ? -16.625 -33.188 -6.566 1 92.25 271 LYS A C 1
ATOM 2131 O O . LYS A 1 271 ? -16.938 -34.312 -6.195 1 92.25 271 LYS A O 1
ATOM 2136 N N . LEU A 1 272 ? -15.594 -32.5 -6.16 1 94.44 272 LEU A N 1
ATOM 2137 C CA . LEU A 1 272 ? -14.758 -33.062 -5.098 1 94.44 272 LEU A CA 1
ATOM 2138 C C . LEU A 1 272 ? -14.844 -32.188 -3.836 1 94.44 272 LEU A C 1
ATOM 2140 O O . LEU A 1 272 ? -14.828 -30.969 -3.91 1 94.44 272 LEU A O 1
ATOM 2144 N N . ARG A 1 273 ? -14.992 -32.844 -2.744 1 95.31 273 ARG A N 1
ATOM 2145 C CA . ARG A 1 273 ? -14.906 -32.219 -1.429 1 95.31 273 ARG A CA 1
ATOM 2146 C C . ARG A 1 273 ? -13.727 -32.781 -0.634 1 95.31 273 ARG A C 1
ATOM 2148 O O . ARG A 1 273 ? -13.672 -33.969 -0.343 1 95.31 273 ARG A O 1
ATOM 2155 N N . VAL A 1 274 ? -12.836 -31.938 -0.309 1 96.12 274 VAL A N 1
ATOM 2156 C CA . VAL A 1 274 ? -11.625 -32.375 0.395 1 96.12 274 VAL A CA 1
ATOM 2157 C C . VAL A 1 274 ? -11.68 -31.891 1.846 1 96.12 274 VAL A C 1
ATOM 2159 O O . VAL A 1 274 ? -11.602 -30.688 2.117 1 96.12 274 VAL A O 1
ATOM 2162 N N . ALA A 1 275 ? -11.766 -32.781 2.746 1 95.56 275 ALA A N 1
ATOM 2163 C CA . ALA A 1 275 ? -11.766 -32.469 4.176 1 95.56 275 ALA A CA 1
ATOM 2164 C C . ALA A 1 275 ? -10.336 -32.406 4.715 1 95.56 275 ALA A C 1
ATOM 2166 O O . ALA A 1 275 ? -9.547 -33.312 4.527 1 95.56 275 ALA A O 1
ATOM 2167 N N . LEU A 1 276 ? -10.047 -31.359 5.406 1 94.69 276 LEU A N 1
ATOM 2168 C CA . LEU A 1 276 ? -8.688 -31.109 5.879 1 94.69 276 LEU A CA 1
ATOM 2169 C C . LEU A 1 276 ? -8.602 -31.297 7.391 1 94.69 276 LEU A C 1
ATOM 2171 O O . LEU A 1 276 ? -9.508 -30.922 8.125 1 94.69 276 LEU A O 1
ATOM 2175 N N . PRO A 1 277 ? -7.512 -31.891 7.836 1 92.5 277 PRO A N 1
ATOM 2176 C CA . PRO A 1 277 ? -7.312 -32 9.281 1 92.5 277 PRO A CA 1
ATOM 2177 C C . PRO A 1 277 ? -7.047 -30.641 9.938 1 92.5 277 PRO A C 1
ATOM 2179 O O . PRO A 1 277 ? -7.371 -30.453 11.117 1 92.5 277 PRO A O 1
ATOM 2182 N N . ARG A 1 278 ? -6.438 -29.797 9.211 1 93.06 278 ARG A N 1
ATOM 2183 C CA . ARG A 1 278 ? -6.195 -28.422 9.648 1 93.06 278 ARG A CA 1
ATOM 2184 C C . ARG A 1 278 ? -6.754 -27.422 8.641 1 93.06 278 ARG A C 1
ATOM 2186 O O . ARG A 1 278 ? -6.551 -27.562 7.438 1 93.06 278 ARG A O 1
ATOM 2193 N N . PRO A 1 279 ? -7.426 -26.406 9.164 1 93.94 279 PRO A N 1
ATOM 2194 C CA . PRO A 1 279 ? -8 -25.422 8.242 1 93.94 279 PRO A CA 1
ATOM 2195 C C . PRO A 1 279 ? -6.941 -24.703 7.422 1 93.94 279 PRO A C 1
ATOM 2197 O O . PRO A 1 279 ? -5.812 -24.516 7.887 1 93.94 279 PRO A O 1
ATOM 2200 N N . LEU A 1 280 ? -7.328 -24.391 6.23 1 95.06 280 LEU A N 1
ATOM 2201 C CA . LEU A 1 280 ? -6.422 -23.75 5.285 1 95.06 280 LEU A CA 1
ATOM 2202 C C . LEU A 1 280 ? -7.051 -22.484 4.703 1 95.06 280 LEU A C 1
ATOM 2204 O O . LEU A 1 280 ? -8.227 -22.484 4.332 1 95.06 280 LEU A O 1
ATOM 2208 N N . HIS A 1 281 ? -6.328 -21.406 4.715 1 93.75 281 HIS A N 1
ATOM 2209 C CA . HIS A 1 281 ? -6.789 -20.188 4.051 1 93.75 281 HIS A CA 1
ATOM 2210 C C . HIS A 1 281 ? -6.414 -20.188 2.574 1 93.75 281 HIS A C 1
ATOM 2212 O O . HIS A 1 281 ? -5.23 -20.266 2.229 1 93.75 281 HIS A O 1
ATOM 2218 N N . VAL A 1 282 ? -7.379 -20.188 1.707 1 96.88 282 VAL A N 1
ATOM 2219 C CA . VAL A 1 282 ? -7.172 -20.203 0.262 1 96.88 282 VAL A CA 1
ATOM 2220 C C . VAL A 1 282 ? -7.754 -18.922 -0.349 1 96.88 282 VAL A C 1
ATOM 2222 O O . VAL A 1 282 ? -8.953 -18.656 -0.224 1 96.88 282 VAL A O 1
ATOM 2225 N N . LYS A 1 283 ? -6.953 -18.156 -0.985 1 95.5 283 LYS A N 1
ATOM 2226 C CA . LYS A 1 283 ? -7.422 -16.953 -1.657 1 95.5 283 LYS A CA 1
ATOM 2227 C C . LYS A 1 283 ? -8.062 -17.281 -3.002 1 95.5 283 LYS A C 1
ATOM 2229 O O . LYS A 1 283 ? -7.863 -18.375 -3.537 1 95.5 283 LYS A O 1
ATOM 2234 N N . ALA A 1 284 ? -8.781 -16.344 -3.488 1 97.12 284 ALA A N 1
ATOM 2235 C CA . ALA A 1 284 ? -9.445 -16.547 -4.77 1 97.12 284 ALA A CA 1
ATOM 2236 C C . ALA A 1 284 ? -8.438 -16.75 -5.891 1 97.12 284 ALA A C 1
ATOM 2238 O O . ALA A 1 284 ? -7.473 -15.992 -6.016 1 97.12 284 ALA A O 1
ATOM 2239 N N . GLY A 1 285 ? -8.625 -17.766 -6.676 1 95.69 285 GLY A N 1
ATOM 2240 C CA . GLY A 1 285 ? -7.785 -18.016 -7.836 1 95.69 285 GLY A CA 1
ATOM 2241 C C . GLY A 1 285 ? -6.625 -18.953 -7.539 1 95.69 285 GLY A C 1
ATOM 2242 O O . GLY A 1 285 ? -5.836 -19.266 -8.43 1 95.69 285 GLY A O 1
ATOM 2243 N N . GLN A 1 286 ? -6.586 -19.406 -6.281 1 96.62 286 GLN A N 1
ATOM 2244 C CA . GLN A 1 286 ? -5.504 -20.312 -5.922 1 96.62 286 GLN A CA 1
ATOM 2245 C C . GLN A 1 286 ? -5.914 -21.766 -6.133 1 96.62 286 GLN A C 1
ATOM 2247 O O . GLN A 1 286 ? -7.102 -22.078 -6.246 1 96.62 286 GLN A O 1
ATOM 2252 N N . TYR A 1 287 ? -4.941 -22.641 -6.277 1 97 287 TYR A N 1
ATOM 2253 C CA . TYR A 1 287 ? -5.164 -24.062 -6.465 1 97 287 TYR A CA 1
ATOM 2254 C C . TYR A 1 287 ? -4.367 -24.875 -5.453 1 97 287 TYR A C 1
ATOM 2256 O O . TYR A 1 287 ? -3.506 -24.344 -4.75 1 97 287 TYR A O 1
ATOM 2264 N N . VAL A 1 288 ? -4.738 -26.141 -5.332 1 96.69 288 VAL A N 1
ATOM 2265 C CA . VAL A 1 288 ? -4.023 -27.062 -4.461 1 96.69 288 VAL A CA 1
ATOM 2266 C C . VAL A 1 288 ? -3.604 -28.297 -5.25 1 96.69 288 VAL A C 1
ATOM 2268 O O . VAL A 1 288 ? -4.223 -28.641 -6.258 1 96.69 288 VAL A O 1
ATOM 2271 N N . ASN A 1 289 ? -2.508 -28.875 -4.832 1 95.75 289 ASN A N 1
ATOM 2272 C CA . ASN A 1 289 ? -2.09 -30.156 -5.371 1 95.75 289 ASN A CA 1
ATOM 2273 C C . ASN A 1 289 ? -2.605 -31.312 -4.52 1 95.75 289 ASN A C 1
ATOM 2275 O O . ASN A 1 289 ? -2.438 -31.328 -3.299 1 95.75 289 ASN A O 1
ATOM 2279 N N . LEU A 1 290 ? -3.219 -32.25 -5.164 1 95.31 290 LEU A N 1
ATOM 2280 C CA . LEU A 1 290 ? -3.734 -33.406 -4.445 1 95.31 290 LEU A CA 1
ATOM 2281 C C . LEU A 1 290 ? -2.9 -34.656 -4.746 1 95.31 290 LEU A C 1
ATOM 2283 O O . LEU A 1 290 ? -2.621 -34.969 -5.91 1 95.31 290 LEU A O 1
ATOM 2287 N N . TRP A 1 291 ? -2.445 -35.281 -3.717 1 94.31 291 TRP A N 1
ATOM 2288 C CA . TRP A 1 291 ? -1.81 -36.594 -3.775 1 94.31 291 TRP A CA 1
ATOM 2289 C C . TRP A 1 291 ? -2.74 -37.656 -3.232 1 94.31 291 TRP A C 1
ATOM 2291 O O . TRP A 1 291 ? -3.051 -37.688 -2.039 1 94.31 291 TRP A O 1
ATOM 2301 N N . MET A 1 292 ? -3.195 -38.562 -4.121 1 93.88 292 MET A N 1
ATOM 2302 C CA . MET A 1 292 ? -4.168 -39.594 -3.758 1 93.88 292 MET A CA 1
ATOM 2303 C C . MET A 1 292 ? -3.619 -40.969 -4.035 1 93.88 292 MET A C 1
ATOM 2305 O O . MET A 1 292 ? -4.035 -41.625 -4.988 1 93.88 292 MET A O 1
ATOM 2309 N N . PRO A 1 293 ? -2.896 -41.5 -3.119 1 90 293 PRO A N 1
ATOM 2310 C CA . PRO A 1 293 ? -2.199 -42.781 -3.361 1 90 293 PRO A CA 1
ATOM 2311 C C . PRO A 1 293 ? -3.145 -43.969 -3.371 1 90 293 PRO A C 1
ATOM 2313 O O . PRO A 1 293 ? -2.814 -45.031 -3.936 1 90 293 PRO A O 1
ATOM 2316 N N . THR A 1 294 ? -4.34 -43.875 -2.855 1 88.62 294 THR A N 1
ATOM 2317 C CA . THR A 1 294 ? -5.23 -45.031 -2.695 1 88.62 294 THR A CA 1
ATOM 2318 C C . THR A 1 294 ? -6.066 -45.25 -3.955 1 88.62 294 THR A C 1
ATOM 2320 O O . THR A 1 294 ? -6.797 -46.219 -4.062 1 88.62 294 THR A O 1
ATOM 2323 N N . VAL A 1 295 ? -6 -44.375 -4.918 1 89.81 295 VAL A N 1
ATOM 2324 C CA . VAL A 1 295 ? -6.848 -44.469 -6.105 1 89.81 295 VAL A CA 1
ATOM 2325 C C . VAL A 1 295 ? -6.336 -45.562 -7.031 1 89.81 295 VAL A C 1
ATOM 2327 O O . VAL A 1 295 ? -7.113 -46.406 -7.492 1 89.81 295 VAL A O 1
ATOM 2330 N N . SER A 1 296 ? -5.043 -45.531 -7.344 1 87.5 296 SER A N 1
ATOM 2331 C CA . SER A 1 296 ? -4.395 -46.531 -8.172 1 87.5 296 SER A CA 1
ATOM 2332 C C . SER A 1 296 ? -2.914 -46.656 -7.828 1 87.5 296 SER A C 1
ATOM 2334 O O . SER A 1 296 ? -2.377 -45.875 -7.055 1 87.5 296 SER A O 1
ATOM 2336 N N . LEU A 1 297 ? -2.285 -47.688 -8.391 1 85.31 297 LEU A N 1
ATOM 2337 C CA . LEU A 1 297 ? -0.862 -47.906 -8.156 1 85.31 297 LEU A CA 1
ATOM 2338 C C . LEU A 1 297 ? -0.035 -46.75 -8.742 1 85.31 297 LEU A C 1
ATOM 2340 O O . LEU A 1 297 ? 0.93 -46.312 -8.125 1 85.31 297 LEU A O 1
ATOM 2344 N N . SER A 1 298 ? -0.45 -46.25 -9.859 1 84.31 298 SER A N 1
ATOM 2345 C CA . SER A 1 298 ? 0.29 -45.188 -10.523 1 84.31 298 SER A CA 1
ATOM 2346 C C . SER A 1 298 ? 0.095 -43.875 -9.805 1 84.31 298 SER A C 1
ATOM 2348 O O . SER A 1 298 ? 0.911 -42.938 -9.945 1 84.31 298 SER A O 1
ATOM 2350 N N . SER A 1 299 ? -1.008 -43.812 -9.016 1 87.88 299 SER A N 1
ATOM 2351 C CA . SER A 1 299 ? -1.344 -42.531 -8.344 1 87.88 299 SER A CA 1
ATOM 2352 C C . SER A 1 299 ? -0.341 -42.219 -7.246 1 87.88 299 SER A C 1
ATOM 2354 O O . SER A 1 299 ? -0.251 -41.062 -6.801 1 87.88 299 SER A O 1
ATOM 2356 N N . TRP A 1 300 ? 0.508 -43.156 -6.902 1 86.81 300 TRP A N 1
ATOM 2357 C CA . TRP A 1 300 ? 1.517 -42.969 -5.871 1 86.81 300 TRP A CA 1
ATOM 2358 C C . TRP A 1 300 ? 2.572 -41.969 -6.332 1 86.81 300 TRP A C 1
ATOM 2360 O O . TRP A 1 300 ? 3.168 -41.25 -5.516 1 86.81 300 TRP A O 1
ATOM 2370 N N . PHE A 1 301 ? 2.676 -41.875 -7.602 1 86.25 301 PHE A N 1
ATOM 2371 C CA . PHE A 1 301 ? 3.773 -41.062 -8.125 1 86.25 301 PHE A CA 1
ATOM 2372 C C . PHE A 1 301 ? 3.244 -39.812 -8.82 1 86.25 301 PHE A C 1
ATOM 2374 O O . PHE A 1 301 ? 3.963 -39.188 -9.586 1 86.25 301 PHE A O 1
ATOM 2381 N N . GLN A 1 302 ? 1.926 -39.594 -8.492 1 88.25 302 GLN A N 1
ATOM 2382 C CA . GLN A 1 302 ? 1.33 -38.469 -9.211 1 88.25 302 GLN A CA 1
ATOM 2383 C C . GLN A 1 302 ? 0.699 -37.469 -8.242 1 88.25 302 GLN A C 1
ATOM 2385 O O . GLN A 1 302 ? 0.166 -37.844 -7.203 1 88.25 302 GLN A O 1
ATOM 2390 N N . THR A 1 303 ? 0.887 -36.25 -8.492 1 90.62 303 THR A N 1
ATOM 2391 C CA . THR A 1 303 ? 0.175 -35.125 -7.859 1 90.62 303 THR A CA 1
ATOM 2392 C C . THR A 1 303 ? -0.469 -34.25 -8.914 1 90.62 303 THR A C 1
ATOM 2394 O O . THR A 1 303 ? 0.128 -33.969 -9.961 1 90.62 303 THR A O 1
ATOM 2397 N N . HIS A 1 304 ? -1.695 -33.844 -8.672 1 91.69 304 HIS A N 1
ATOM 2398 C CA . HIS A 1 304 ? -2.408 -33.062 -9.664 1 91.69 304 HIS A CA 1
ATOM 2399 C C . HIS A 1 304 ? -2.924 -31.75 -9.062 1 91.69 304 HIS A C 1
ATOM 2401 O O . HIS A 1 304 ? -3.449 -31.75 -7.949 1 91.69 304 HIS A O 1
ATOM 2407 N N . PRO A 1 305 ? -2.721 -30.719 -9.789 1 93.56 305 PRO A N 1
ATOM 2408 C CA . PRO A 1 305 ? -3.273 -29.422 -9.352 1 93.56 305 PRO A CA 1
ATOM 2409 C C . PRO A 1 305 ? -4.77 -29.297 -9.633 1 93.56 305 PRO A C 1
ATOM 2411 O O . PRO A 1 305 ? -5.234 -29.719 -10.695 1 93.56 305 PRO A O 1
ATOM 2414 N N . PHE A 1 306 ? -5.535 -28.797 -8.688 1 95.5 306 PHE A N 1
ATOM 2415 C CA . PHE A 1 306 ? -6.957 -28.547 -8.852 1 95.5 306 PHE A CA 1
ATOM 2416 C C . PHE A 1 306 ? -7.32 -27.156 -8.312 1 95.5 306 PHE A C 1
ATOM 2418 O O . PHE A 1 306 ? -6.879 -26.766 -7.23 1 95.5 306 PHE A O 1
ATOM 2425 N N . MET A 1 307 ? -8.094 -26.484 -9.109 1 95.69 307 MET A N 1
ATOM 2426 C CA . MET A 1 307 ? -8.562 -25.156 -8.695 1 95.69 307 MET A CA 1
ATOM 2427 C C . MET A 1 307 ? -9.555 -25.266 -7.543 1 95.69 307 MET A C 1
ATOM 2429 O O . MET A 1 307 ? -10.445 -26.125 -7.57 1 95.69 307 MET A O 1
ATOM 2433 N N . VAL A 1 308 ? -9.359 -24.453 -6.578 1 97.31 308 VAL A N 1
ATOM 2434 C CA . VAL A 1 308 ? -10.305 -24.422 -5.469 1 97.31 308 VAL A CA 1
ATOM 2435 C C . VAL A 1 308 ? -11.461 -23.469 -5.797 1 97.31 308 VAL A C 1
ATOM 2437 O O . VAL A 1 308 ? -11.242 -22.281 -6.039 1 97.31 308 VAL A O 1
ATOM 2440 N N . THR A 1 309 ? -12.672 -23.969 -5.738 1 96.75 309 THR A N 1
ATOM 2441 C CA . THR A 1 309 ? -13.828 -23.172 -6.109 1 96.75 309 THR A CA 1
ATOM 2442 C C . THR A 1 309 ? -14.484 -22.562 -4.875 1 96.75 309 THR A C 1
ATOM 2444 O O . THR A 1 309 ? -15.18 -21.547 -4.973 1 96.75 309 THR A O 1
ATOM 2447 N N . SER A 1 310 ? -14.281 -23.188 -3.748 1 95.62 310 SER A N 1
ATOM 2448 C CA . SER A 1 310 ? -14.797 -22.609 -2.512 1 95.62 310 SER A CA 1
ATOM 2449 C C . SER A 1 310 ? -13.984 -21.391 -2.088 1 95.62 310 SER A C 1
ATOM 2451 O O . SER A 1 310 ? -12.805 -21.281 -2.432 1 95.62 310 SER A O 1
ATOM 2453 N N . TRP A 1 311 ? -14.641 -20.484 -1.456 1 95.06 311 TRP A N 1
ATOM 2454 C CA . TRP A 1 311 ? -13.961 -19.297 -0.953 1 95.06 311 TRP A CA 1
ATOM 2455 C C . TRP A 1 311 ? -14.547 -18.859 0.382 1 95.06 311 TRP A C 1
ATOM 2457 O O . TRP A 1 311 ? -15.758 -18.953 0.593 1 95.06 311 TRP A O 1
ATOM 2467 N N . SER A 1 312 ? -13.664 -18.469 1.253 1 92.69 312 SER A N 1
ATOM 2468 C CA . SER A 1 312 ? -14.023 -17.875 2.537 1 92.69 312 SER A CA 1
ATOM 2469 C C . SER A 1 312 ? -13.031 -16.797 2.947 1 92.69 312 SER A C 1
ATOM 2471 O O . SER A 1 312 ? -11.859 -16.859 2.58 1 92.69 312 SER A O 1
ATOM 2473 N N . PRO A 1 313 ? -13.516 -15.766 3.562 1 90.31 313 PRO A N 1
ATOM 2474 C CA . PRO A 1 313 ? -12.57 -14.766 4.07 1 90.31 313 PRO A CA 1
ATOM 2475 C C . PRO A 1 313 ? -11.586 -15.352 5.086 1 90.31 313 PRO A C 1
ATOM 2477 O O . PRO A 1 313 ? -10.469 -14.844 5.227 1 90.31 313 PRO A O 1
ATOM 2480 N N . GLY A 1 314 ? -11.961 -16.391 5.723 1 90.5 314 GLY A N 1
ATOM 2481 C CA . GLY A 1 314 ? -11.102 -17.062 6.691 1 90.5 314 GLY A CA 1
ATOM 2482 C C . GLY A 1 314 ? -10.633 -18.422 6.238 1 90.5 314 GLY A C 1
ATOM 2483 O O . GLY A 1 314 ? -10.641 -18.734 5.039 1 90.5 314 GLY A O 1
ATOM 2484 N N . LYS A 1 315 ? -10.109 -19.172 7.168 1 93.88 315 LYS A N 1
ATOM 2485 C CA . LYS A 1 315 ? -9.648 -20.531 6.891 1 93.88 315 LYS A CA 1
ATOM 2486 C C . LYS A 1 315 ? -10.828 -21.469 6.645 1 93.88 315 LYS A C 1
ATOM 2488 O O . LYS A 1 315 ? -11.914 -21.266 7.18 1 93.88 315 LYS A O 1
ATOM 2493 N N . GLN A 1 316 ? -10.586 -22.438 5.855 1 95.5 316 GLN A N 1
ATOM 2494 C CA . GLN A 1 316 ? -11.594 -23.422 5.5 1 95.5 316 GLN A CA 1
ATOM 2495 C C . GLN A 1 316 ? -11.195 -24.828 5.965 1 95.5 316 GLN A C 1
ATOM 2497 O O . GLN A 1 316 ? -10.023 -25.203 5.879 1 95.5 316 GLN A O 1
ATOM 2502 N N . ASP A 1 317 ? -12.188 -25.609 6.398 1 95.12 317 ASP A N 1
ATOM 2503 C CA . ASP A 1 317 ? -11.961 -27 6.812 1 95.12 317 ASP A CA 1
ATOM 2504 C C . ASP A 1 317 ? -12.203 -27.969 5.652 1 95.12 317 ASP A C 1
ATOM 2506 O O . ASP A 1 317 ? -11.734 -29.109 5.684 1 95.12 317 ASP A O 1
ATOM 2510 N N . VAL A 1 318 ? -13.016 -27.469 4.754 1 96.31 318 VAL A N 1
ATOM 2511 C CA . VAL A 1 318 ? -13.359 -28.281 3.592 1 96.31 318 VAL A CA 1
ATOM 2512 C C . VAL A 1 318 ? -13.172 -27.453 2.316 1 96.31 318 VAL A C 1
ATOM 2514 O O . VAL A 1 318 ? -13.641 -26.328 2.23 1 96.31 318 VAL A O 1
ATOM 2517 N N . LEU A 1 319 ? -12.508 -28.031 1.399 1 96.94 319 LEU A N 1
ATOM 2518 C CA . LEU A 1 319 ? -12.336 -27.391 0.097 1 96.94 319 LEU A CA 1
ATOM 2519 C C . LEU A 1 319 ? -13.227 -28.062 -0.95 1 96.94 319 LEU A C 1
ATOM 2521 O O . LEU A 1 319 ? -13.359 -29.281 -0.975 1 96.94 319 LEU A O 1
ATOM 2525 N N . GLU A 1 320 ? -13.852 -27.281 -1.739 1 96.44 320 GLU A N 1
ATOM 2526 C CA . GLU A 1 320 ? -14.656 -27.781 -2.844 1 96.44 320 GLU A CA 1
ATOM 2527 C C . GLU A 1 320 ? -13.961 -27.562 -4.184 1 96.44 320 GLU A C 1
ATOM 2529 O O . GLU A 1 320 ? -13.422 -26.484 -4.441 1 96.44 320 GLU A O 1
ATOM 2534 N N . LEU A 1 321 ? -13.984 -28.562 -4.977 1 95.62 321 LEU A N 1
ATOM 2535 C CA . LEU A 1 321 ? -13.359 -28.516 -6.293 1 95.62 321 LEU A CA 1
ATOM 2536 C C . LEU A 1 321 ? -14.352 -28.922 -7.379 1 95.62 321 LEU A C 1
ATOM 2538 O O . LEU A 1 321 ? -15.25 -29.734 -7.137 1 95.62 321 LEU A O 1
ATOM 2542 N N . PHE A 1 322 ? -14.242 -28.234 -8.461 1 93.06 322 PHE A N 1
ATOM 2543 C CA . PHE A 1 322 ? -15 -28.547 -9.672 1 93.06 322 PHE A CA 1
ATOM 2544 C C . PHE A 1 322 ? -14.07 -28.969 -10.797 1 93.06 322 PHE A C 1
ATOM 2546 O O . PHE A 1 322 ? -13.328 -28.141 -11.344 1 93.06 322 PHE A O 1
ATOM 2553 N N . VAL A 1 323 ? -14.141 -30.266 -11.18 1 92.12 323 VAL A N 1
ATOM 2554 C CA . VAL A 1 323 ? -13.07 -30.844 -11.992 1 92.12 323 VAL A CA 1
ATOM 2555 C C . VAL A 1 323 ? -13.656 -31.453 -13.266 1 92.12 323 VAL A C 1
ATOM 2557 O O . VAL A 1 323 ? -14.742 -32.031 -13.25 1 92.12 323 VAL A O 1
ATOM 2560 N N . GLN A 1 324 ? -12.883 -31.266 -14.297 1 90.25 324 GLN A N 1
ATOM 2561 C CA . GLN A 1 324 ? -13.188 -31.922 -15.562 1 90.25 324 GLN A CA 1
ATOM 2562 C C . GLN A 1 324 ? -12.516 -33.281 -15.641 1 90.25 324 GLN A C 1
ATOM 2564 O O . GLN A 1 324 ? -11.312 -33.406 -15.398 1 90.25 324 GLN A O 1
ATOM 2569 N N . THR A 1 325 ? -13.297 -34.312 -15.969 1 89.44 325 THR A N 1
ATOM 2570 C CA . THR A 1 325 ? -12.734 -35.625 -16.094 1 89.44 325 THR A CA 1
ATOM 2571 C C . TH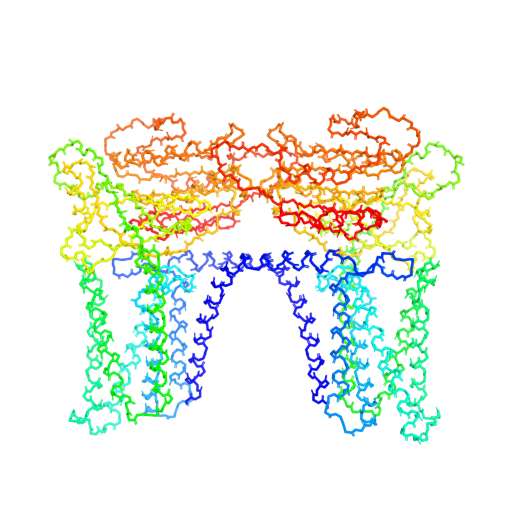R A 1 325 ? -11.883 -35.75 -17.359 1 89.44 325 THR A C 1
ATOM 2573 O O . THR A 1 325 ? -12.312 -35.344 -18.438 1 89.44 325 THR A O 1
ATOM 2576 N N . ARG A 1 326 ? -10.703 -36.125 -17.203 1 86 326 ARG A N 1
ATOM 2577 C CA . ARG A 1 326 ? -9.773 -36.469 -18.281 1 86 326 ARG A CA 1
ATOM 2578 C C . ARG A 1 326 ? -9.234 -37.875 -18.141 1 86 326 ARG A C 1
ATOM 2580 O O . ARG A 1 326 ? -9.648 -38.625 -17.25 1 86 326 ARG A O 1
ATOM 2587 N N . ARG A 1 327 ? -8.367 -38.156 -19.031 1 82.56 327 ARG A N 1
ATOM 2588 C CA . ARG A 1 327 ? -7.781 -39.469 -18.938 1 82.56 327 ARG A CA 1
ATOM 2589 C C . ARG A 1 327 ? -6.848 -39.594 -17.734 1 82.56 327 ARG A C 1
ATOM 2591 O O . ARG A 1 327 ? -6.27 -38.594 -17.297 1 82.56 327 ARG A O 1
ATOM 2598 N N . GLY A 1 328 ? -6.801 -40.75 -17.109 1 83.75 328 GLY A N 1
ATOM 2599 C CA . GLY A 1 328 ? -5.875 -40.969 -16 1 83.75 328 GLY A CA 1
ATOM 2600 C C . GLY A 1 328 ? -6.551 -40.969 -14.648 1 83.75 328 GLY A C 1
ATOM 2601 O O . GLY A 1 328 ? -7.527 -41.688 -14.43 1 83.75 328 GLY A O 1
ATOM 2602 N N . LEU A 1 329 ? -6.125 -40.125 -13.812 1 86.81 329 LEU A N 1
ATOM 2603 C CA . LEU A 1 329 ? -6.574 -40.125 -12.43 1 86.81 329 LEU A CA 1
ATOM 2604 C C . LEU A 1 329 ? -8.047 -39.75 -12.336 1 86.81 329 LEU A C 1
ATOM 2606 O O . LEU A 1 329 ? -8.82 -40.438 -11.648 1 86.81 329 LEU A O 1
ATOM 2610 N N . THR A 1 330 ? -8.469 -38.656 -13.031 1 88.56 330 THR A N 1
ATOM 2611 C CA . THR A 1 330 ? -9.828 -38.156 -12.891 1 88.56 330 THR A CA 1
ATOM 2612 C C . THR A 1 330 ? -10.828 -39.156 -13.469 1 88.56 330 THR A C 1
ATOM 2614 O O . THR A 1 330 ? -11.961 -39.281 -12.984 1 88.56 330 THR A O 1
ATOM 2617 N N . GLU A 1 331 ? -10.391 -39.812 -14.453 1 88.88 331 GLU A N 1
ATOM 2618 C CA . GLU A 1 331 ? -11.258 -40.875 -14.984 1 88.88 331 GLU A CA 1
ATOM 2619 C C . GLU A 1 331 ? -11.453 -42 -13.977 1 88.88 331 GLU A C 1
ATOM 2621 O O . GLU A 1 331 ? -12.547 -42.531 -13.844 1 88.88 331 GLU A O 1
ATOM 2626 N N . THR A 1 332 ? -10.367 -42.375 -13.367 1 89.38 332 THR A N 1
ATOM 2627 C CA . THR A 1 332 ? -10.445 -43.406 -12.344 1 89.38 332 THR A CA 1
ATOM 2628 C C . THR A 1 332 ? -11.352 -42.969 -11.195 1 89.38 332 THR A C 1
ATOM 2630 O O . THR A 1 332 ? -12.141 -43.75 -10.672 1 89.38 332 THR A O 1
ATOM 2633 N N . LEU A 1 333 ? -11.266 -41.781 -10.828 1 90.62 333 LEU A N 1
ATOM 2634 C CA . LEU A 1 333 ? -12.125 -41.219 -9.789 1 90.62 333 LEU A CA 1
ATOM 2635 C C . LEU A 1 333 ? -13.594 -41.281 -10.195 1 90.62 333 LEU A C 1
ATOM 2637 O O . LEU A 1 333 ? -14.445 -41.688 -9.406 1 90.62 333 LEU A O 1
ATOM 2641 N N . ARG A 1 334 ? -13.812 -40.844 -11.383 1 89.12 334 ARG A N 1
ATOM 2642 C CA . ARG A 1 334 ? -15.172 -40.875 -11.914 1 89.12 334 ARG A CA 1
ATOM 2643 C C . ARG A 1 334 ? -15.742 -42.281 -11.906 1 89.12 334 ARG A C 1
ATOM 2645 O O . ARG A 1 334 ? -16.875 -42.5 -11.477 1 89.12 334 ARG A O 1
ATOM 2652 N N . ALA A 1 335 ? -14.953 -43.188 -12.414 1 88.56 335 ALA A N 1
ATOM 2653 C CA . ALA A 1 335 ? -15.391 -44.594 -12.516 1 88.56 335 ALA A CA 1
ATOM 2654 C C . ALA A 1 335 ? -15.734 -45.156 -11.141 1 88.56 335 ALA A C 1
ATOM 2656 O O . ALA A 1 335 ? -16.719 -45.875 -10.984 1 88.56 335 ALA A O 1
ATOM 2657 N N . ARG A 1 336 ? -14.977 -44.812 -10.18 1 88.31 336 ARG A N 1
ATOM 2658 C CA . ARG A 1 336 ? -15.211 -45.312 -8.82 1 88.31 336 ARG A CA 1
ATOM 2659 C C . ARG A 1 336 ? -16.438 -44.656 -8.211 1 88.31 336 ARG A C 1
ATOM 2661 O O . ARG A 1 336 ? -17.219 -45.312 -7.523 1 88.31 336 ARG A O 1
ATOM 2668 N N . ALA A 1 337 ? -16.562 -43.438 -8.438 1 87.56 337 ALA A N 1
ATOM 2669 C CA . ALA A 1 337 ? -17.703 -42.688 -7.906 1 87.56 337 ALA A CA 1
ATOM 2670 C C . ALA A 1 337 ? -19.016 -43.125 -8.586 1 87.56 337 ALA A C 1
ATOM 2672 O O . ALA A 1 337 ? -20.078 -43.094 -7.973 1 87.56 337 ALA A O 1
ATOM 2673 N N . ALA A 1 338 ? -18.906 -43.438 -9.836 1 84.19 338 ALA A N 1
ATOM 2674 C CA . ALA A 1 338 ? -20.078 -43.812 -10.617 1 84.19 338 ALA A CA 1
ATOM 2675 C C . ALA A 1 338 ? -20.719 -45.094 -10.055 1 84.19 338 ALA A C 1
ATOM 2677 O O . ALA A 1 338 ? -21.906 -45.344 -10.266 1 84.19 338 ALA A O 1
ATOM 2678 N N . LEU A 1 339 ? -19.953 -45.875 -9.352 1 82.5 339 LEU A N 1
ATOM 2679 C CA . LEU A 1 339 ? -20.438 -47.156 -8.797 1 82.5 339 LEU A CA 1
ATOM 2680 C C . LEU A 1 339 ? -21.469 -46.875 -7.699 1 82.5 339 LEU A C 1
ATOM 2682 O O . LEU A 1 339 ? -22.562 -47.469 -7.715 1 82.5 339 LEU A O 1
ATOM 2686 N N . ASP A 1 340 ? -21.234 -46 -6.754 1 81.31 340 ASP A N 1
ATOM 2687 C CA . ASP A 1 340 ? -22.109 -45.75 -5.605 1 81.31 340 ASP A CA 1
ATOM 2688 C C . ASP A 1 340 ? -22.578 -44.281 -5.562 1 81.31 340 ASP A C 1
ATOM 2690 O O . ASP A 1 340 ? -23.25 -43.875 -4.617 1 81.31 340 ASP A O 1
ATOM 2694 N N . GLY A 1 341 ? -22.234 -43.562 -6.531 1 80.75 341 GLY A N 1
ATOM 2695 C CA . GLY A 1 341 ? -22.594 -42.156 -6.527 1 80.75 341 GLY A CA 1
ATOM 2696 C C . GLY A 1 341 ? -21.562 -41.281 -5.848 1 80.75 341 GLY A C 1
ATOM 2697 O O . GLY A 1 341 ? -21.438 -40.094 -6.18 1 80.75 341 GLY A O 1
ATOM 2698 N N . THR A 1 342 ? -20.969 -41.906 -4.824 1 87.62 342 THR A N 1
ATOM 2699 C CA . THR A 1 342 ? -19.922 -41.219 -4.09 1 87.62 342 THR A CA 1
ATOM 2700 C C . THR A 1 342 ? -18.781 -42.156 -3.727 1 87.62 342 THR A C 1
ATOM 2702 O O . THR A 1 342 ? -19 -43.344 -3.58 1 87.62 342 THR A O 1
ATOM 2705 N N . ALA A 1 343 ? -17.641 -41.656 -3.74 1 91.5 343 ALA A N 1
ATOM 2706 C CA . ALA A 1 343 ? -16.453 -42.406 -3.32 1 91.5 343 ALA A CA 1
ATOM 2707 C C . ALA A 1 343 ? -15.523 -41.531 -2.48 1 91.5 343 ALA A C 1
ATOM 2709 O O . ALA A 1 343 ? -15.445 -40.312 -2.682 1 91.5 343 ALA A O 1
ATOM 2710 N N . SER A 1 344 ? -14.914 -42.188 -1.54 1 91.81 344 SER A N 1
ATOM 2711 C CA . SER A 1 344 ? -13.984 -41.469 -0.677 1 91.81 344 SER A CA 1
ATOM 2712 C C . SER A 1 344 ? -12.578 -42.031 -0.781 1 91.81 344 SER A C 1
ATOM 2714 O O . SER A 1 344 ? -12.398 -43.25 -0.865 1 91.81 344 SER A O 1
ATOM 2716 N N . PHE A 1 345 ? -11.633 -41.156 -0.832 1 92.81 345 PHE A N 1
ATOM 2717 C CA . PHE A 1 345 ? -10.227 -41.562 -0.933 1 92.81 345 PHE A CA 1
ATOM 2718 C C . PHE A 1 345 ? -9.375 -40.75 0.041 1 92.81 345 PHE A C 1
ATOM 2720 O O . PHE A 1 345 ? -9.734 -39.625 0.408 1 92.81 345 PHE A O 1
ATOM 2727 N N . THR A 1 346 ? -8.32 -41.375 0.467 1 92.06 346 THR A N 1
ATOM 2728 C CA . THR A 1 346 ? -7.32 -40.562 1.168 1 92.06 346 THR A CA 1
ATOM 2729 C C . THR A 1 346 ? -6.656 -39.594 0.216 1 92.06 346 THR A C 1
ATOM 2731 O O . THR A 1 346 ? -6.242 -39.938 -0.884 1 92.06 346 THR A O 1
ATOM 2734 N N . ALA A 1 347 ? -6.688 -38.312 0.58 1 94.31 347 ALA A N 1
ATOM 2735 C CA . ALA A 1 347 ? -6.148 -37.281 -0.295 1 94.31 347 ALA A CA 1
ATOM 2736 C C . ALA A 1 347 ? -5.297 -36.281 0.491 1 94.31 347 ALA A C 1
ATOM 2738 O O . ALA A 1 347 ? -5.82 -35.531 1.305 1 94.31 347 ALA A O 1
ATOM 2739 N N . PHE A 1 348 ? -4.039 -36.281 0.245 1 94.81 348 PHE A N 1
ATOM 2740 C CA . PHE A 1 348 ? -3.131 -35.344 0.877 1 94.81 348 PHE A CA 1
ATOM 2741 C C . PHE A 1 348 ? -3.047 -34.062 0.067 1 94.81 348 PHE A C 1
ATOM 2743 O O . PHE A 1 348 ? -3.02 -34.094 -1.165 1 94.81 348 PHE A O 1
ATOM 2750 N N . VAL A 1 349 ? -3.031 -32.938 0.785 1 95.56 349 VAL A N 1
ATOM 2751 C CA . VAL A 1 349 ? -3.113 -31.656 0.117 1 95.56 349 VAL A CA 1
ATOM 2752 C C . VAL A 1 349 ? -1.797 -30.906 0.289 1 95.56 349 VAL A C 1
ATOM 2754 O O . VAL A 1 349 ? -1.213 -30.906 1.375 1 95.56 349 VAL A O 1
ATOM 2757 N N . SER A 1 350 ? -1.299 -30.359 -0.806 1 95.12 350 SER A N 1
ATOM 2758 C CA . SER A 1 350 ? -0.181 -29.422 -0.794 1 95.12 350 SER A CA 1
ATOM 2759 C C . SER A 1 350 ? -0.59 -28.062 -1.359 1 95.12 350 SER A C 1
ATOM 2761 O O . SER A 1 350 ? -1.274 -28 -2.383 1 95.12 350 SER A O 1
ATOM 2763 N N . GLY A 1 351 ? -0.17 -26.906 -0.671 1 93.5 351 GLY A N 1
ATOM 2764 C CA . GLY A 1 351 ? -0.545 -25.562 -1.05 1 93.5 351 GLY A CA 1
ATOM 2765 C C . GLY A 1 351 ? -1.103 -24.75 0.105 1 93.5 351 GLY A C 1
ATOM 2766 O O . GLY A 1 351 ? -0.854 -25.062 1.271 1 93.5 351 GLY A O 1
ATOM 2767 N N . PRO A 1 352 ? -1.8 -23.766 -0.347 1 95.06 352 PRO A N 1
ATOM 2768 C CA . PRO A 1 352 ? -2.252 -23.359 -1.679 1 95.06 352 PRO A CA 1
ATOM 2769 C C . PRO A 1 352 ? -1.143 -22.703 -2.506 1 95.06 352 PRO A C 1
ATOM 2771 O O . PRO A 1 352 ? -0.161 -22.203 -1.947 1 95.06 352 PRO A O 1
ATOM 2774 N N . TYR A 1 353 ? -1.336 -22.828 -3.869 1 95.94 353 TYR A N 1
ATOM 2775 C CA . TYR A 1 353 ? -0.438 -22.219 -4.84 1 95.94 353 TYR A CA 1
ATOM 2776 C C . TYR A 1 353 ? -1.201 -21.297 -5.777 1 95.94 353 TYR A C 1
ATOM 2778 O O . TYR A 1 353 ? -2.434 -21.312 -5.816 1 95.94 353 TYR A O 1
ATOM 2786 N N . GLY A 1 354 ? -0.447 -20.375 -6.449 1 93.81 354 GLY A N 1
ATOM 2787 C CA . GLY A 1 354 ? -1.06 -19.453 -7.398 1 93.81 354 GLY A CA 1
ATOM 2788 C C . GLY A 1 354 ? -1.167 -18.047 -6.875 1 93.81 354 GLY A C 1
ATOM 2789 O O . GLY A 1 354 ? -1.155 -17.812 -5.66 1 93.81 354 GLY A O 1
ATOM 2790 N N . ILE A 1 355 ? -1.365 -17.203 -7.797 1 91.5 355 ILE A N 1
ATOM 2791 C CA . ILE A 1 355 ? -1.46 -15.797 -7.434 1 91.5 355 ILE A CA 1
ATOM 2792 C C . ILE A 1 355 ? -2.926 -15.367 -7.402 1 91.5 355 ILE A C 1
ATOM 2794 O O . ILE A 1 355 ? -3.709 -15.75 -8.273 1 91.5 355 ILE A O 1
ATOM 2798 N N . SER A 1 356 ? -3.27 -14.719 -6.34 1 93 356 SER A N 1
ATOM 2799 C CA . SER A 1 356 ? -4.586 -14.102 -6.242 1 93 356 SER A CA 1
ATOM 2800 C C . SER A 1 356 ? -4.539 -12.633 -6.656 1 93 356 SER A C 1
ATOM 2802 O O . SER A 1 356 ? -3.793 -11.844 -6.074 1 93 356 SER A O 1
ATOM 2804 N N . LYS A 1 357 ? -5.258 -12.273 -7.645 1 91.69 357 LYS A N 1
ATOM 2805 C CA . LYS A 1 357 ? -5.312 -10.891 -8.109 1 91.69 357 LYS A CA 1
ATOM 2806 C C . LYS A 1 357 ? -6.156 -10.023 -7.176 1 91.69 357 LYS A C 1
ATOM 2808 O O . LYS A 1 357 ? -7.258 -10.414 -6.789 1 91.69 357 LYS A O 1
ATOM 2813 N N . PRO A 1 358 ? -5.602 -8.891 -6.844 1 91.56 358 PRO A N 1
ATOM 2814 C CA . PRO A 1 358 ? -6.457 -7.953 -6.113 1 91.56 358 PRO A CA 1
ATOM 2815 C C . PRO A 1 358 ? -7.578 -7.379 -6.977 1 91.56 358 PRO A C 1
ATOM 2817 O O . PRO A 1 358 ? -7.305 -6.695 -7.965 1 91.56 358 PRO A O 1
ATOM 2820 N N . VAL A 1 359 ? -8.742 -7.633 -6.617 1 94.44 359 VAL A N 1
ATOM 2821 C CA . VAL A 1 359 ? -9.875 -7.234 -7.441 1 94.44 359 VAL A CA 1
ATOM 2822 C C . VAL A 1 359 ? -10.727 -6.211 -6.695 1 94.44 359 VAL A C 1
ATOM 2824 O O . VAL A 1 359 ? -11.773 -5.793 -7.18 1 94.44 359 VAL A O 1
ATOM 2827 N N . ASP A 1 360 ? -10.266 -5.707 -5.621 1 90.94 360 ASP A N 1
ATOM 2828 C CA . ASP A 1 360 ? -11.055 -4.887 -4.711 1 90.94 360 ASP A CA 1
ATOM 2829 C C . ASP A 1 360 ? -11.234 -3.473 -5.262 1 90.94 360 ASP A C 1
ATOM 2831 O O . ASP A 1 360 ? -12.172 -2.766 -4.883 1 90.94 360 ASP A O 1
ATOM 2835 N N . GLU A 1 361 ? -10.414 -3.08 -6.133 1 91.44 361 GLU A N 1
ATOM 2836 C CA . GLU A 1 361 ? -10.398 -1.681 -6.547 1 91.44 361 GLU A CA 1
ATOM 2837 C C . GLU A 1 361 ? -11.258 -1.468 -7.789 1 91.44 361 GLU A C 1
ATOM 2839 O O . GLU A 1 361 ? -11.461 -0.331 -8.219 1 91.44 361 GLU A O 1
ATOM 2844 N N . TYR A 1 362 ? -11.812 -2.479 -8.352 1 94.88 362 TYR A N 1
ATOM 2845 C CA . TYR A 1 362 ? -12.555 -2.352 -9.602 1 94.88 362 TYR A CA 1
ATOM 2846 C C . TYR A 1 362 ? -14.039 -2.125 -9.328 1 94.88 362 TYR A C 1
ATOM 2848 O O . TYR A 1 362 ? -14.602 -2.715 -8.406 1 94.88 362 TYR A O 1
ATOM 2856 N N . GLU A 1 363 ? -14.625 -1.265 -10.117 1 94.56 363 GLU A N 1
ATOM 2857 C CA . GLU A 1 363 ? -16.047 -0.96 -10 1 94.56 363 GLU A CA 1
ATOM 2858 C C . GLU A 1 363 ? -16.891 -1.985 -10.758 1 94.56 363 GLU A C 1
ATOM 2860 O O . GLU A 1 363 ? -18 -2.305 -10.336 1 94.56 363 GLU A O 1
ATOM 2865 N N . THR A 1 364 ? -16.391 -2.369 -11.867 1 95.75 364 THR A N 1
ATOM 2866 C CA . THR A 1 364 ? -17.047 -3.375 -12.703 1 95.75 364 THR A CA 1
ATOM 2867 C C . THR A 1 364 ? -16.094 -4.543 -12.977 1 95.75 364 THR A C 1
ATOM 2869 O O . THR A 1 364 ? -14.914 -4.34 -13.25 1 95.75 364 THR A O 1
ATOM 2872 N N . VAL A 1 365 ? -16.656 -5.75 -12.82 1 97.75 365 VAL A N 1
ATOM 2873 C CA . VAL A 1 365 ? -15.875 -6.938 -13.156 1 97.75 365 VAL A CA 1
ATOM 2874 C C . VAL A 1 365 ? -16.625 -7.789 -14.172 1 97.75 365 VAL A C 1
ATOM 2876 O O . VAL A 1 365 ? -17.766 -8.195 -13.922 1 97.75 365 VAL A O 1
ATOM 2879 N N . LEU A 1 366 ? -16.109 -7.902 -15.328 1 98.06 366 LEU A N 1
ATOM 2880 C CA . LEU A 1 366 ? -16.594 -8.82 -16.359 1 98.06 366 LEU A CA 1
ATOM 2881 C C . LEU A 1 366 ? -15.82 -10.133 -16.312 1 98.06 366 LEU A C 1
ATOM 2883 O O . LEU A 1 366 ? -14.664 -10.188 -16.734 1 98.06 366 LEU A O 1
ATOM 2887 N N . ALA A 1 367 ? -16.438 -11.148 -15.789 1 98.25 367 ALA A N 1
ATOM 2888 C CA . ALA A 1 367 ? -15.82 -12.469 -15.719 1 98.25 367 ALA A CA 1
ATOM 2889 C C . ALA A 1 367 ? -16.172 -13.305 -16.938 1 98.25 367 ALA A C 1
ATOM 2891 O O . ALA A 1 367 ? -17.359 -13.531 -17.219 1 98.25 367 ALA A O 1
ATOM 2892 N N . VAL A 1 368 ? -15.219 -13.703 -17.656 1 98.25 368 VAL A N 1
ATOM 2893 C CA . VAL A 1 368 ? -15.422 -14.508 -18.859 1 98.25 368 VAL A CA 1
ATOM 2894 C C . VAL A 1 368 ? -14.852 -15.906 -18.656 1 98.25 368 VAL A C 1
ATOM 2896 O O . VAL A 1 368 ? -13.68 -16.062 -18.297 1 98.25 368 VAL A O 1
ATOM 2899 N N . ALA A 1 369 ? -15.648 -16.891 -18.828 1 97.38 369 ALA A N 1
ATOM 2900 C CA . ALA A 1 369 ? -15.227 -18.281 -18.672 1 97.38 369 ALA A CA 1
ATOM 2901 C C . ALA A 1 369 ? -15.68 -19.141 -19.844 1 97.38 369 ALA A C 1
ATOM 2903 O O . ALA A 1 369 ? -16.703 -18.844 -20.484 1 97.38 369 ALA A O 1
ATOM 2904 N N . SER A 1 370 ? -14.891 -20.156 -20.203 1 95.31 370 SER A N 1
ATOM 2905 C CA . SER A 1 370 ? -15.289 -21.188 -21.156 1 95.31 370 SER A CA 1
ATOM 2906 C C . SER A 1 370 ? -15.148 -22.578 -20.562 1 95.31 370 SER A C 1
ATOM 2908 O O . SER A 1 370 ? -14.172 -22.859 -19.859 1 95.31 37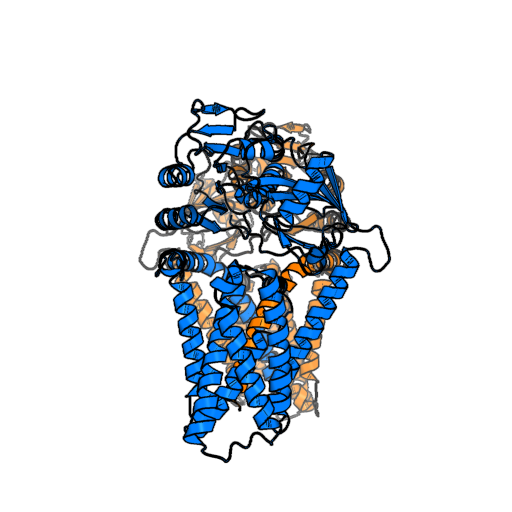0 SER A O 1
ATOM 2910 N N . GLY A 1 371 ? -16.156 -23.406 -20.781 1 92.44 371 GLY A N 1
ATOM 2911 C CA . GLY A 1 371 ? -16.125 -24.75 -20.25 1 92.44 371 GLY A CA 1
ATOM 2912 C C . GLY A 1 371 ? -15.844 -24.797 -18.75 1 92.44 371 GLY A C 1
ATOM 2913 O O . GLY A 1 371 ? -16.516 -24.125 -17.969 1 92.44 371 GLY A O 1
ATOM 2914 N N . PHE A 1 372 ? -14.805 -25.531 -18.406 1 93.75 372 PHE A N 1
ATOM 2915 C CA . PHE A 1 372 ? -14.492 -25.719 -16.984 1 93.75 372 PHE A CA 1
ATOM 2916 C C . PHE A 1 372 ? -13.711 -24.531 -16.438 1 93.75 372 PHE A C 1
ATOM 2918 O O . PHE A 1 372 ? -13.367 -24.5 -15.258 1 93.75 372 PHE A O 1
ATOM 2925 N N . GLY A 1 373 ? -13.508 -23.516 -17.281 1 95.5 373 GLY A N 1
ATOM 2926 C CA . GLY A 1 373 ? -12.891 -22.281 -16.828 1 95.5 373 GLY A CA 1
ATOM 2927 C C . GLY A 1 373 ? -13.672 -21.594 -15.727 1 95.5 373 GLY A C 1
ATOM 2928 O O . GLY A 1 373 ? -13.133 -20.734 -15.016 1 95.5 373 GLY A O 1
ATOM 2929 N N . ILE A 1 374 ? -14.914 -21.984 -15.523 1 95.44 374 ILE A N 1
ATOM 2930 C CA . ILE A 1 374 ? -15.789 -21.406 -14.5 1 95.44 374 ILE A CA 1
ATOM 2931 C C . ILE A 1 374 ? -15.18 -21.625 -13.117 1 95.44 374 ILE A C 1
ATOM 2933 O O . ILE A 1 374 ? -15.359 -20.812 -12.219 1 95.44 374 ILE A O 1
ATOM 2937 N N . ALA A 1 375 ? -14.406 -22.719 -13 1 95.5 375 ALA A N 1
ATOM 2938 C CA . ALA A 1 375 ? -13.781 -23.047 -11.719 1 95.5 375 ALA A CA 1
ATOM 2939 C C . ALA A 1 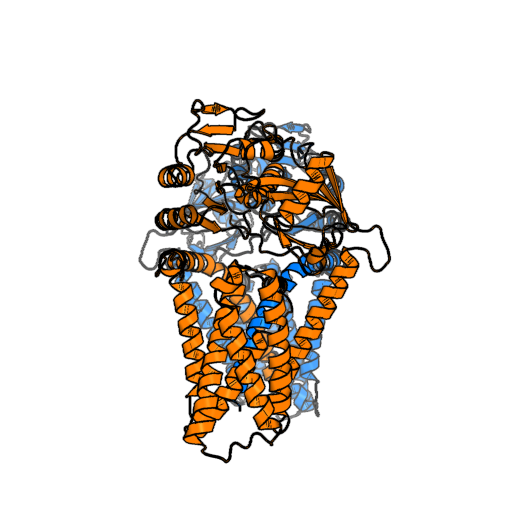375 ? -12.789 -21.969 -11.305 1 95.5 375 ALA A C 1
ATOM 2941 O O . ALA A 1 375 ? -12.562 -21.734 -10.117 1 95.5 375 ALA A O 1
ATOM 2942 N N . GLY A 1 376 ? -12.25 -21.281 -12.273 1 96.06 376 GLY A N 1
ATOM 2943 C CA . GLY A 1 376 ? -11.25 -20.266 -11.984 1 96.06 376 GLY A CA 1
ATOM 2944 C C . GLY A 1 376 ? -11.844 -18.922 -11.617 1 96.06 376 GLY A C 1
ATOM 2945 O O . GLY A 1 376 ? -11.219 -18.141 -10.898 1 96.06 376 GLY A O 1
ATOM 2946 N N . VAL A 1 377 ? -13.031 -18.625 -12 1 96.88 377 VAL A N 1
ATOM 2947 C CA . VAL A 1 377 ? -13.578 -17.281 -11.828 1 96.88 377 VAL A CA 1
ATOM 2948 C C . VAL A 1 377 ? -14.523 -17.25 -10.633 1 96.88 377 VAL A C 1
ATOM 2950 O O . VAL A 1 377 ? -14.672 -16.219 -9.969 1 96.88 377 VAL A O 1
ATOM 2953 N N . ILE A 1 378 ? -15.102 -18.391 -10.25 1 96.62 378 ILE A N 1
ATOM 2954 C CA . ILE A 1 378 ? -16.141 -18.469 -9.234 1 96.62 378 ILE A CA 1
ATOM 2955 C C . ILE A 1 378 ? -15.617 -17.953 -7.902 1 96.62 378 ILE A C 1
ATOM 2957 O O . ILE A 1 378 ? -16.266 -17.141 -7.242 1 96.62 378 ILE A O 1
ATOM 2961 N N . PRO A 1 379 ? -14.414 -18.375 -7.516 1 96.88 379 PRO A N 1
ATOM 2962 C CA . PRO A 1 379 ? -13.938 -17.875 -6.223 1 96.88 379 PRO A CA 1
ATOM 2963 C C . PRO A 1 379 ? -13.805 -16.359 -6.184 1 96.88 379 PRO A C 1
ATOM 2965 O O . PRO A 1 379 ? -14.023 -15.742 -5.137 1 96.88 379 PRO A O 1
ATOM 2968 N N . TYR A 1 380 ? -13.414 -15.758 -7.277 1 97.62 380 TYR A N 1
ATOM 2969 C CA . TYR A 1 380 ? -13.336 -14.305 -7.336 1 97.62 380 TYR A CA 1
ATOM 2970 C C . TYR A 1 380 ? -14.711 -13.672 -7.18 1 97.62 380 TYR A C 1
ATOM 2972 O O . TYR A 1 380 ? -14.859 -12.656 -6.492 1 97.62 380 TYR A O 1
ATOM 2980 N N . LEU A 1 381 ? -15.664 -14.273 -7.828 1 96.94 381 LEU A N 1
ATOM 2981 C CA . LEU A 1 381 ? -17.016 -13.75 -7.734 1 96.94 381 LEU A CA 1
ATOM 2982 C C . LEU A 1 381 ? -17.547 -13.859 -6.309 1 96.94 381 LEU A C 1
ATOM 2984 O O . LEU A 1 381 ? -18.203 -12.938 -5.816 1 96.94 381 LEU A O 1
ATOM 2988 N N . LYS A 1 382 ? -17.25 -14.984 -5.672 1 95.19 382 LYS A N 1
ATOM 2989 C CA . LYS A 1 382 ? -17.656 -15.148 -4.277 1 95.19 382 LYS A CA 1
ATOM 2990 C C . LYS A 1 382 ? -17.016 -14.078 -3.395 1 95.19 382 LYS A C 1
ATOM 2992 O O . LYS A 1 382 ? -17.703 -13.477 -2.553 1 95.19 382 LYS A O 1
ATOM 2997 N N . GLN A 1 383 ? -15.797 -13.859 -3.615 1 95.5 383 GLN A N 1
ATOM 2998 C CA . GLN A 1 383 ? -15.07 -12.852 -2.848 1 95.5 383 GLN A CA 1
ATOM 2999 C C . GLN A 1 383 ? -15.656 -11.469 -3.068 1 95.5 383 GLN A C 1
ATOM 3001 O O . GLN A 1 383 ? -15.836 -10.703 -2.117 1 95.5 383 GLN A O 1
ATOM 3006 N N . LEU A 1 384 ? -15.891 -11.117 -4.297 1 95.62 384 LEU A N 1
ATOM 3007 C CA . LEU A 1 384 ? -16.422 -9.805 -4.648 1 95.62 384 LEU A CA 1
ATOM 3008 C C . LEU A 1 384 ? -17.812 -9.602 -4.062 1 95.62 384 LEU A C 1
ATOM 3010 O O . LEU A 1 384 ? -18.141 -8.516 -3.568 1 95.62 384 LEU A O 1
ATOM 3014 N N . LEU A 1 385 ? -18.625 -10.641 -4.109 1 92.69 385 LEU A N 1
ATOM 3015 C CA . LEU A 1 385 ? -19.969 -10.555 -3.547 1 92.69 385 LEU A CA 1
ATOM 3016 C C . LEU A 1 385 ? -19.922 -10.375 -2.033 1 92.69 385 LEU A C 1
ATOM 3018 O O . LEU A 1 385 ? -20.672 -9.586 -1.465 1 92.69 385 LEU A O 1
ATOM 3022 N N . TYR A 1 386 ? -19.016 -11.133 -1.44 1 91.31 386 TYR A N 1
ATOM 3023 C CA . TYR A 1 386 ? -18.797 -10.953 -0.01 1 91.31 386 TYR A CA 1
ATOM 3024 C C . TYR A 1 386 ? -18.391 -9.516 0.302 1 91.31 386 TYR A C 1
ATOM 3026 O O . TYR A 1 386 ? -18.922 -8.891 1.218 1 91.31 386 TYR A O 1
ATOM 3034 N N . GLY A 1 387 ? -17.453 -9.031 -0.431 1 89.88 387 GLY A N 1
ATOM 3035 C CA . GLY A 1 387 ? -16.984 -7.668 -0.231 1 89.88 387 GLY A CA 1
ATOM 3036 C C . GLY A 1 387 ? -18.062 -6.621 -0.457 1 89.88 387 GLY A C 1
ATOM 3037 O O . GLY A 1 387 ? -18.109 -5.609 0.242 1 89.88 387 GLY A O 1
ATOM 3038 N N . TYR A 1 388 ? -18.891 -6.855 -1.443 1 89.44 388 TYR A N 1
ATOM 3039 C CA . TYR A 1 388 ? -20.016 -5.961 -1.699 1 89.44 388 TYR A CA 1
ATOM 3040 C C . TYR A 1 388 ? -20.953 -5.91 -0.502 1 89.44 388 TYR A C 1
ATOM 3042 O O . TYR A 1 388 ? -21.359 -4.828 -0.069 1 89.44 388 TYR A O 1
ATOM 3050 N N . ASN A 1 389 ? -21.188 -7.102 0.012 1 85.81 389 ASN A N 1
ATOM 3051 C CA . ASN A 1 389 ? -22.109 -7.203 1.138 1 85.81 389 ASN A CA 1
ATOM 3052 C C . ASN A 1 389 ? -21.531 -6.57 2.398 1 85.81 389 ASN A C 1
ATOM 3054 O O . ASN A 1 389 ? -22.266 -6.145 3.283 1 85.81 389 ASN A O 1
ATOM 3058 N N . THR A 1 390 ? -20.234 -6.484 2.436 1 84.06 390 THR A N 1
ATOM 3059 C CA . THR A 1 390 ? -19.594 -5.957 3.631 1 84.06 390 THR A CA 1
ATOM 3060 C C . THR A 1 390 ? -19.016 -4.574 3.363 1 84.06 390 THR A C 1
ATOM 3062 O O . THR A 1 390 ? -18.297 -4.02 4.199 1 84.06 390 THR A O 1
ATOM 3065 N N . SER A 1 391 ? -19.188 -4.008 2.219 1 84.75 391 SER A N 1
ATOM 3066 C CA . SER A 1 391 ? -18.688 -2.697 1.82 1 84.75 391 SER A CA 1
ATOM 3067 C C . SER A 1 391 ? -17.172 -2.627 1.936 1 84.75 391 SER A C 1
ATOM 3069 O O . SER A 1 391 ? -16.625 -1.627 2.406 1 84.75 391 SER A O 1
ATOM 3071 N N . SER A 1 392 ? -16.625 -3.703 1.614 1 87.62 392 SER A N 1
ATOM 3072 C CA . SER A 1 392 ? -15.172 -3.746 1.708 1 87.62 392 SER A CA 1
ATOM 3073 C C . SER A 1 392 ? -14.523 -3.678 0.327 1 87.62 392 SER A C 1
ATOM 3075 O O . SER A 1 392 ? -13.297 -3.625 0.211 1 87.62 392 SER A O 1
ATOM 3077 N N . VAL A 1 393 ? -15.32 -3.705 -0.679 1 90.69 393 VAL A N 1
ATOM 3078 C CA . VAL A 1 393 ? -14.82 -3.615 -2.047 1 90.69 393 VAL A CA 1
ATOM 3079 C C . VAL A 1 393 ? -15.586 -2.531 -2.807 1 90.69 393 VAL A C 1
ATOM 3081 O O . VAL A 1 393 ? -16.641 -2.088 -2.367 1 90.69 393 VAL A O 1
ATOM 3084 N N . ARG A 1 394 ? -15.055 -2.164 -3.955 1 91.44 394 ARG A N 1
ATOM 3085 C CA . ARG A 1 394 ? -15.609 -1.047 -4.715 1 91.44 394 ARG A CA 1
ATOM 3086 C C . ARG A 1 394 ? -16.594 -1.536 -5.77 1 91.44 394 ARG A C 1
ATOM 3088 O O . ARG A 1 394 ? -17.219 -0.732 -6.465 1 91.44 394 ARG A O 1
ATOM 3095 N N . VAL A 1 395 ? -16.812 -2.799 -5.879 1 93.06 395 VAL A N 1
ATOM 3096 C CA . VAL A 1 395 ? -17.547 -3.379 -7.004 1 93.06 395 VAL A CA 1
ATOM 3097 C C . VAL A 1 395 ? -19.016 -2.992 -6.918 1 93.06 395 VAL A C 1
ATOM 3099 O O . VAL A 1 395 ? -19.609 -2.996 -5.832 1 93.06 395 VAL A O 1
ATOM 3102 N N . ARG A 1 396 ? -19.594 -2.621 -8.062 1 91 396 ARG A N 1
ATOM 3103 C CA . ARG A 1 396 ? -21.016 -2.27 -8.156 1 91 396 ARG A CA 1
ATOM 3104 C C . ARG A 1 396 ? -21.688 -3.037 -9.289 1 91 396 ARG A C 1
ATOM 3106 O O . ARG A 1 396 ? -22.906 -2.98 -9.438 1 91 396 ARG A O 1
ATOM 3113 N N . ARG A 1 397 ? -20.906 -3.703 -10.094 1 93.19 397 ARG A N 1
ATOM 3114 C CA . ARG A 1 397 ? -21.422 -4.461 -11.227 1 93.19 397 ARG A CA 1
ATOM 3115 C C . ARG A 1 397 ? -20.578 -5.703 -11.484 1 93.19 397 ARG A C 1
ATOM 3117 O O . ARG A 1 397 ? -19.344 -5.617 -11.586 1 93.19 397 ARG A O 1
ATOM 3124 N N . LEU A 1 398 ? -21.281 -6.859 -11.5 1 95.44 398 LEU A N 1
ATOM 3125 C CA . LEU A 1 398 ? -20.656 -8.133 -11.852 1 95.44 398 LEU A CA 1
ATOM 3126 C C . LEU A 1 398 ? -21.375 -8.781 -13.031 1 95.44 398 LEU A C 1
ATOM 3128 O O . LEU A 1 398 ? -22.594 -8.906 -13.031 1 95.44 398 LEU A O 1
ATOM 3132 N N . HIS A 1 399 ? -20.672 -9.102 -14.062 1 96.12 399 HIS A N 1
ATOM 3133 C CA . HIS A 1 399 ? -21.234 -9.781 -15.227 1 96.12 399 HIS A CA 1
ATOM 3134 C C . HIS A 1 399 ? -20.453 -11.039 -15.562 1 96.12 399 HIS A C 1
ATOM 3136 O O . HIS A 1 399 ? -19.266 -10.969 -15.93 1 96.12 399 HIS A O 1
ATOM 3142 N N . LEU A 1 400 ? -21.047 -12.18 -15.359 1 97.06 400 LEU A N 1
ATOM 3143 C CA . LEU A 1 400 ? -20.438 -13.461 -15.711 1 97.06 400 LEU A CA 1
ATOM 3144 C C . LEU A 1 400 ? -20.891 -13.906 -17.109 1 97.06 400 LEU A C 1
ATOM 3146 O O . LEU A 1 400 ? -22.078 -14.102 -17.344 1 97.06 400 LEU A O 1
ATOM 3150 N N . VAL A 1 401 ? -20.016 -13.953 -17.984 1 96.94 401 VAL A N 1
ATOM 3151 C CA . VAL A 1 401 ? -20.25 -14.492 -19.328 1 96.94 401 VAL A CA 1
ATOM 3152 C C . VAL A 1 401 ? -19.594 -15.859 -19.453 1 96.94 401 VAL A C 1
ATOM 3154 O O . VAL A 1 401 ? -18.359 -15.977 -19.391 1 96.94 401 VAL A O 1
ATOM 3157 N N . TRP A 1 402 ? -20.391 -16.875 -19.641 1 95.88 402 TRP A N 1
ATOM 3158 C CA . TRP A 1 402 ? -19.891 -18.25 -19.641 1 95.88 402 TRP A CA 1
ATOM 3159 C C . TRP A 1 402 ? -20.266 -18.984 -20.922 1 95.88 402 TRP A C 1
ATOM 3161 O O . TRP A 1 402 ? -21.453 -19.094 -21.25 1 95.88 402 TRP A O 1
ATOM 3171 N N . GLN A 1 403 ? -19.219 -19.359 -21.641 1 94.19 403 GLN A N 1
ATOM 3172 C CA . GLN A 1 403 ? -19.422 -20.188 -22.828 1 94.19 403 GLN A CA 1
ATOM 3173 C C . GLN A 1 403 ? -19.344 -21.672 -22.469 1 94.19 403 GLN A C 1
ATOM 3175 O O . GLN A 1 403 ? -18.312 -22.141 -21.969 1 94.19 403 GLN A O 1
ATOM 3180 N N . VAL A 1 404 ? -20.375 -22.422 -22.703 1 90 404 VAL A N 1
ATOM 3181 C CA . VAL A 1 404 ? -20.422 -23.828 -22.344 1 90 404 VAL A CA 1
ATOM 3182 C C . VAL A 1 404 ? -20.703 -24.672 -23.578 1 90 404 VAL A C 1
ATOM 3184 O O . VAL A 1 404 ? -21.609 -24.359 -24.375 1 90 404 VAL A O 1
ATOM 3187 N N . PRO A 1 405 ? -19.953 -25.719 -23.766 1 84.25 405 PRO A N 1
ATOM 3188 C CA . PRO A 1 405 ? -20.219 -26.594 -24.922 1 84.25 405 PRO A CA 1
ATOM 3189 C C . PRO A 1 405 ? -21.547 -27.312 -24.812 1 84.25 405 PRO A C 1
ATOM 3191 O O . PRO A 1 405 ? -22.281 -27.438 -25.797 1 84.25 405 PRO A O 1
ATOM 3194 N N . THR A 1 406 ? -21.844 -27.828 -23.609 1 82.12 406 THR A N 1
ATOM 3195 C CA . THR A 1 406 ? -23.094 -28.547 -23.375 1 82.12 406 THR A CA 1
ATOM 3196 C C . THR A 1 406 ? -23.781 -28.047 -22.109 1 82.12 406 THR A C 1
ATOM 3198 O O . THR A 1 406 ? -23.125 -27.484 -21.219 1 82.12 406 THR A O 1
ATOM 3201 N N . LEU A 1 407 ? -25.031 -28.281 -22.047 1 81 407 LEU A N 1
ATOM 3202 C CA . LEU A 1 407 ? -25.812 -27.828 -20.906 1 81 407 LEU A CA 1
ATOM 3203 C C . LEU A 1 407 ? -25.562 -28.719 -19.688 1 81 407 LEU A C 1
ATOM 3205 O O . LEU A 1 407 ? -25.875 -28.328 -18.562 1 81 407 LEU A O 1
ATOM 3209 N N . ASP A 1 408 ? -24.969 -29.859 -19.969 1 79.5 408 ASP A N 1
ATOM 3210 C CA . ASP A 1 408 ? -24.672 -30.766 -18.859 1 79.5 408 ASP A CA 1
ATOM 3211 C C . ASP A 1 408 ? -23.672 -30.141 -17.891 1 79.5 408 ASP A C 1
ATOM 3213 O O . ASP A 1 408 ? -23.781 -30.328 -16.688 1 79.5 408 ASP A O 1
ATOM 3217 N N . ILE A 1 409 ? -22.781 -29.469 -18.469 1 84.44 409 ILE A N 1
ATOM 3218 C CA . ILE A 1 409 ? -21.781 -28.812 -17.641 1 84.44 409 ILE A CA 1
ATOM 3219 C C . ILE A 1 409 ? -22.422 -27.734 -16.797 1 84.44 409 ILE A C 1
ATOM 3221 O O . ILE A 1 409 ? -22.125 -27.594 -15.602 1 84.44 409 ILE A O 1
ATOM 3225 N N . ALA A 1 410 ? -23.328 -27.031 -17.375 1 85.38 410 ALA A N 1
ATOM 3226 C CA . ALA A 1 410 ? -24.031 -25.969 -16.656 1 85.38 410 ALA A CA 1
ATOM 3227 C C . ALA A 1 410 ? -24.906 -26.531 -15.539 1 85.38 410 ALA A C 1
ATOM 3229 O O . ALA A 1 410 ? -24.984 -25.969 -14.453 1 85.38 410 ALA A O 1
ATOM 3230 N N . ALA A 1 411 ? -25.484 -27.562 -15.836 1 83.88 411 ALA A N 1
ATOM 3231 C CA . ALA A 1 411 ? -26.328 -28.203 -14.828 1 83.88 411 ALA A CA 1
ATOM 3232 C C . ALA A 1 411 ? -25.5 -28.672 -13.633 1 83.88 411 ALA A C 1
ATOM 3234 O O . ALA A 1 411 ? -25.938 -28.531 -12.484 1 83.88 411 ALA A O 1
ATOM 3235 N N . ALA A 1 412 ? -24.391 -29.188 -13.945 1 85.44 412 ALA A N 1
ATOM 3236 C CA . ALA A 1 412 ? -23.5 -29.656 -12.891 1 85.44 412 ALA A CA 1
ATOM 3237 C C . ALA A 1 412 ? -23 -28.5 -12.031 1 85.44 412 ALA A C 1
ATOM 3239 O O . ALA A 1 412 ? -22.75 -28.656 -10.836 1 85.44 412 ALA A O 1
ATOM 3240 N N . ALA A 1 413 ? -22.875 -27.375 -12.656 1 88.75 413 ALA A N 1
ATOM 3241 C CA . ALA A 1 413 ? -22.359 -26.203 -11.953 1 88.75 413 ALA A CA 1
ATOM 3242 C C . ALA A 1 413 ? -23.484 -25.438 -11.266 1 88.75 413 ALA A C 1
ATOM 3244 O O . ALA A 1 413 ? -23.25 -24.406 -10.633 1 88.75 413 ALA A O 1
ATOM 3245 N N . GLN A 1 414 ? -24.656 -25.812 -11.352 1 87.88 414 GLN A N 1
ATOM 3246 C CA . GLN A 1 414 ? -25.828 -25.078 -10.883 1 87.88 414 GLN A CA 1
ATOM 3247 C C . GLN A 1 414 ? -25.734 -24.766 -9.398 1 87.88 414 GLN A C 1
ATOM 3249 O O . GLN A 1 414 ? -26.016 -23.641 -8.977 1 87.88 414 GLN A O 1
ATOM 3254 N N . PRO A 1 415 ? -25.297 -25.734 -8.602 1 85.88 415 PRO A N 1
ATOM 3255 C CA . PRO A 1 415 ? -25.203 -25.391 -7.184 1 85.88 415 PRO A CA 1
ATOM 3256 C C . PRO A 1 415 ? -24.203 -24.266 -6.918 1 85.88 415 PRO A C 1
ATOM 3258 O O . PRO A 1 415 ? -24.438 -23.438 -6.035 1 85.88 415 PRO A O 1
ATOM 3261 N N . LEU A 1 416 ? -23.156 -24.234 -7.625 1 89.06 416 LEU A N 1
ATOM 3262 C CA . LEU A 1 416 ? -22.156 -23.188 -7.492 1 89.06 416 LEU A CA 1
ATOM 3263 C C . LEU A 1 416 ? -22.75 -21.828 -7.895 1 89.06 416 LEU A C 1
ATOM 3265 O O . LEU A 1 416 ? -22.562 -20.828 -7.195 1 89.06 416 LEU A O 1
ATOM 3269 N N . LEU A 1 417 ? -23.453 -21.844 -8.953 1 90.56 417 LEU A N 1
ATOM 3270 C CA . LEU A 1 417 ? -24.047 -20.625 -9.484 1 90.56 417 LEU A CA 1
ATOM 3271 C C . LEU A 1 417 ? -25.156 -20.109 -8.578 1 90.56 417 LEU A C 1
ATOM 3273 O O . LEU A 1 417 ? -25.281 -18.906 -8.344 1 90.56 417 LEU A O 1
ATOM 3277 N N . ASN A 1 418 ? -25.922 -21.031 -8.055 1 86.62 418 ASN A N 1
ATOM 3278 C CA . ASN A 1 418 ? -27 -20.672 -7.148 1 86.62 418 ASN A CA 1
ATOM 3279 C C . ASN A 1 418 ? -26.469 -20.047 -5.863 1 86.62 418 ASN A C 1
ATOM 3281 O O . ASN A 1 418 ? -27.078 -19.125 -5.309 1 86.62 418 ASN A O 1
ATOM 3285 N N . SER A 1 419 ? -25.391 -20.578 -5.449 1 87.25 419 SER A N 1
ATOM 3286 C CA . SER A 1 419 ? -24.781 -20.016 -4.254 1 87.25 419 SER A CA 1
ATOM 3287 C C . SER A 1 419 ? -24.375 -18.562 -4.48 1 87.25 419 SER A C 1
ATOM 3289 O O . SER A 1 419 ? -24.5 -17.719 -3.584 1 87.25 419 SER A O 1
ATOM 3291 N N . LEU A 1 420 ? -23.906 -18.203 -5.617 1 89.62 420 LEU A N 1
ATOM 3292 C CA . LEU A 1 420 ? -23.547 -16.844 -5.965 1 89.62 420 LEU A CA 1
ATOM 3293 C C . LEU A 1 420 ? -24.781 -15.938 -5.953 1 89.62 420 LEU A C 1
ATOM 3295 O O . LEU A 1 420 ? -24.734 -14.836 -5.391 1 89.62 420 LEU A O 1
ATOM 3299 N N . LEU A 1 421 ? -25.797 -16.469 -6.543 1 86.31 421 LEU A N 1
ATOM 3300 C CA . LEU A 1 421 ? -27.016 -15.688 -6.637 1 86.31 421 LEU A CA 1
ATOM 3301 C C . LEU A 1 421 ? -27.656 -15.5 -5.262 1 86.31 421 LEU A C 1
ATOM 3303 O O . LEU A 1 421 ? -28.234 -14.445 -4.984 1 86.31 421 LEU A O 1
ATOM 3307 N N . ALA A 1 422 ? -27.469 -16.453 -4.406 1 83.38 422 ALA A N 1
ATOM 3308 C CA . ALA A 1 422 ? -28.016 -16.359 -3.053 1 83.38 422 ALA A CA 1
ATOM 3309 C C . ALA A 1 422 ? -27.25 -15.32 -2.229 1 83.38 422 ALA A C 1
ATOM 3311 O O . ALA A 1 422 ? -27.828 -14.672 -1.354 1 83.38 422 ALA A O 1
ATOM 3312 N N . ASP A 1 423 ? -26.031 -15.156 -2.527 1 84.62 423 ASP A N 1
ATOM 3313 C CA . ASP A 1 423 ? -25.188 -14.234 -1.779 1 84.62 423 ASP A CA 1
ATOM 3314 C C . ASP A 1 423 ? -25.391 -12.797 -2.244 1 84.62 423 ASP A C 1
ATOM 3316 O O . ASP A 1 423 ? -25 -11.852 -1.553 1 84.62 423 ASP A O 1
ATOM 3320 N N . ASP A 1 424 ? -25.984 -12.617 -3.369 1 85 424 ASP A N 1
ATOM 3321 C CA . ASP A 1 424 ? -26.188 -11.289 -3.947 1 85 424 ASP A CA 1
ATOM 3322 C C . ASP A 1 424 ? -27.5 -10.68 -3.463 1 85 424 ASP A C 1
ATOM 3324 O O . ASP A 1 424 ? -28.484 -10.633 -4.207 1 85 424 ASP A O 1
ATOM 3328 N N . VAL A 1 425 ? -27.625 -10.242 -2.146 1 73.56 425 VAL A N 1
ATOM 3329 C CA . VAL A 1 425 ? -28.922 -9.852 -1.604 1 73.56 425 VAL A CA 1
ATOM 3330 C C . VAL A 1 425 ? -28.844 -8.43 -1.037 1 73.56 425 VAL A C 1
ATOM 3332 O O . VAL A 1 425 ? -29.875 -7.828 -0.704 1 73.56 425 VAL A O 1
ATOM 3335 N N . LEU A 1 426 ? -27.719 -7.77 -1.078 1 65.94 426 LEU A N 1
ATOM 3336 C CA . LEU A 1 426 ? -27.641 -6.48 -0.395 1 65.94 426 LEU A CA 1
ATOM 3337 C C . LEU A 1 426 ? -28.562 -5.461 -1.065 1 65.94 426 LEU A C 1
ATOM 3339 O O . LEU A 1 426 ? -28.578 -5.355 -2.293 1 65.94 426 LEU A O 1
ATOM 3343 N N . ASP A 1 427 ? -29.234 -4.57 -0.242 1 59.25 427 ASP A N 1
ATOM 3344 C CA . ASP A 1 427 ? -30.031 -3.379 -0.5 1 59.25 427 ASP A CA 1
ATOM 3345 C C . ASP A 1 427 ? -31.062 -3.637 -1.599 1 59.25 427 ASP A C 1
ATOM 3347 O O . ASP A 1 427 ? -31.344 -2.756 -2.414 1 59.25 427 ASP A O 1
ATOM 3351 N N . ASP A 1 428 ? -31.641 -4.969 -1.701 1 59.06 428 ASP A N 1
ATOM 3352 C CA . ASP A 1 428 ? -32.656 -5.336 -2.693 1 59.06 428 ASP A CA 1
ATOM 3353 C C . ASP A 1 428 ? -32.094 -5.16 -4.113 1 59.06 428 ASP A C 1
ATOM 3355 O O . ASP A 1 428 ? -32.875 -5.238 -5.082 1 59.06 428 ASP A O 1
ATOM 3359 N N . GLY A 1 429 ? -30.812 -4.734 -4.164 1 64.81 429 GLY A N 1
ATOM 3360 C CA . GLY A 1 429 ? -30.25 -4.59 -5.492 1 64.81 429 GLY A CA 1
ATOM 3361 C C . GLY A 1 429 ? -29.281 -5.703 -5.848 1 64.81 429 GLY A C 1
ATOM 3362 O O . GLY A 1 429 ? -28.703 -6.34 -4.965 1 64.81 429 GLY A O 1
ATOM 3363 N N . TYR A 1 430 ? -29.5 -6.348 -7.012 1 81.31 430 TYR A N 1
ATOM 3364 C CA . TYR A 1 430 ? -28.594 -7.379 -7.512 1 81.31 430 TYR A CA 1
ATOM 3365 C C . TYR A 1 430 ? -27.531 -6.773 -8.406 1 81.31 430 TYR A C 1
ATOM 3367 O O . TYR A 1 430 ? -27.797 -5.855 -9.188 1 81.31 430 TYR A O 1
ATOM 3375 N N . ILE A 1 431 ? -26.297 -7.211 -8.094 1 88.31 431 ILE A N 1
ATOM 3376 C CA . ILE A 1 431 ? -25.234 -6.625 -8.898 1 88.31 431 ILE A CA 1
ATOM 3377 C C . ILE A 1 431 ? -24.688 -7.672 -9.867 1 88.31 431 ILE A C 1
ATOM 3379 O O . ILE A 1 431 ? -23.953 -7.336 -10.805 1 88.31 431 ILE A O 1
ATOM 3383 N N . ILE A 1 432 ? -25.078 -8.961 -9.758 1 92.31 432 ILE A N 1
ATOM 3384 C CA . ILE A 1 432 ? -24.5 -9.992 -10.602 1 92.31 432 ILE A CA 1
ATOM 3385 C C . ILE A 1 432 ? -25.469 -10.336 -11.734 1 92.31 432 ILE A C 1
ATOM 3387 O O . ILE A 1 432 ? -26.672 -10.516 -11.5 1 92.31 432 ILE A O 1
ATOM 3391 N N . GLU A 1 433 ? -25.047 -10.273 -12.898 1 91.25 433 GLU A N 1
ATOM 3392 C CA . GLU A 1 433 ? -25.719 -10.75 -14.102 1 91.25 433 GLU A CA 1
ATOM 3393 C C . GLU A 1 433 ? -24.969 -11.914 -14.734 1 91.25 433 GLU A C 1
ATOM 3395 O O . GLU A 1 433 ? -23.734 -11.891 -14.82 1 91.25 433 GLU A O 1
ATOM 3400 N N . MET A 1 434 ? -25.703 -12.977 -15.094 1 93.62 434 MET A N 1
ATOM 3401 C CA . MET A 1 434 ? -25.062 -14.141 -15.695 1 93.62 434 MET A CA 1
ATOM 3402 C C . MET A 1 434 ? -25.609 -14.391 -17.094 1 93.62 434 MET A C 1
ATOM 3404 O O . MET A 1 434 ? -26.812 -14.469 -17.297 1 93.62 434 MET A O 1
ATOM 3408 N N . SER A 1 435 ? -24.719 -14.43 -18.078 1 93.31 435 SER A N 1
ATOM 3409 C CA . SER A 1 435 ? -25.047 -14.758 -19.469 1 93.31 435 SER A CA 1
ATOM 3410 C C . SER A 1 435 ? -24.375 -16.047 -19.906 1 93.31 435 SER A C 1
ATOM 3412 O O . SER A 1 435 ? -23.141 -16.109 -19.969 1 93.31 435 SER A O 1
ATOM 3414 N N . PHE A 1 436 ? -25.188 -17.078 -20.234 1 92.25 436 PHE A N 1
ATOM 3415 C CA . PHE A 1 436 ? -24.656 -18.375 -20.672 1 92.25 436 PHE A CA 1
ATOM 3416 C C . PHE A 1 436 ? -24.844 -18.562 -22.172 1 92.25 436 PHE A C 1
ATOM 3418 O O . PHE A 1 436 ? -25.953 -18.422 -22.688 1 92.25 436 PHE A O 1
ATOM 3425 N N . TYR A 1 437 ? -23.719 -18.844 -22.797 1 91.88 437 TYR A N 1
ATOM 3426 C CA . TYR A 1 437 ? -23.766 -19.094 -24.234 1 91.88 437 TYR A CA 1
ATOM 3427 C C . TYR A 1 437 ? -23.484 -20.562 -24.547 1 91.88 437 TYR A C 1
ATOM 3429 O O . TYR A 1 437 ? -22.375 -21.062 -24.297 1 91.88 437 TYR A O 1
ATOM 3437 N N . VAL A 1 438 ? -24.453 -21.266 -25.062 1 88.25 438 VAL A N 1
ATOM 3438 C CA . VAL A 1 438 ? -24.328 -22.688 -25.328 1 88.25 438 VAL A CA 1
ATOM 3439 C C . VAL A 1 438 ? -23.984 -22.922 -26.797 1 88.25 438 VAL A C 1
ATOM 3441 O O . VAL A 1 438 ? -24.625 -22.359 -27.688 1 88.25 438 VAL A O 1
ATOM 3444 N N . GLU A 1 439 ? -22.969 -23.703 -26.984 1 81.5 439 GLU A N 1
ATOM 3445 C CA . GLU A 1 439 ? -22.5 -23.969 -28.344 1 81.5 439 GLU A CA 1
ATOM 3446 C C . GLU A 1 439 ? -23.328 -25.094 -28.984 1 81.5 439 GLU A C 1
ATOM 3448 O O . GLU A 1 439 ? -23.438 -25.156 -30.219 1 81.5 439 GLU A O 1
ATOM 3453 N N . SER A 1 440 ? -23.938 -26 -28.203 1 72.88 440 SER A N 1
ATOM 3454 C CA . SER A 1 440 ? -24.609 -27.188 -28.719 1 72.88 440 SER A CA 1
ATOM 3455 C C . SER A 1 440 ? -25.781 -26.812 -29.625 1 72.88 440 SER A C 1
ATOM 3457 O O . SER A 1 440 ? -26.391 -25.75 -29.453 1 72.88 440 SER A O 1
ATOM 3459 N N . LYS A 1 441 ? -26 -27.469 -30.75 1 63.25 441 LYS A N 1
ATOM 3460 C CA . LYS A 1 441 ? -26.969 -27.312 -31.828 1 63.25 441 LYS A CA 1
ATOM 3461 C C . LYS A 1 441 ? -28.391 -27.516 -31.312 1 63.25 441 LYS A C 1
ATOM 3463 O O . LYS A 1 441 ? -29.359 -27.328 -32.062 1 63.25 441 LYS A O 1
ATOM 3468 N N . ILE A 1 442 ? -28.453 -28.016 -29.984 1 62.03 442 ILE A N 1
ATOM 3469 C CA . ILE A 1 442 ? -29.844 -28.172 -29.594 1 62.03 442 ILE A CA 1
ATOM 3470 C C . ILE A 1 442 ? -30.453 -26.812 -29.25 1 62.03 442 ILE A C 1
ATOM 3472 O O . ILE A 1 442 ? -29.969 -26.125 -28.359 1 62.03 442 ILE A O 1
ATOM 3476 N N . PRO A 1 443 ? -31.453 -26.406 -30.031 1 62.72 443 PRO A N 1
ATOM 3477 C CA . PRO A 1 443 ? -32.031 -25.047 -29.953 1 62.72 443 PRO A CA 1
ATOM 3478 C C . PRO A 1 443 ? -32.719 -24.781 -28.609 1 62.72 443 PRO A C 1
ATOM 3480 O O . PRO A 1 443 ? -33.531 -25.578 -28.172 1 62.72 443 PRO A O 1
ATOM 3483 N N . VAL A 1 444 ? -32.062 -24.312 -27.625 1 66.25 444 VAL A N 1
ATOM 3484 C CA . VAL A 1 444 ? -32.75 -23.75 -26.469 1 66.25 444 VAL A CA 1
ATOM 3485 C C . VAL A 1 444 ? -33.219 -22.344 -26.812 1 66.25 444 VAL A C 1
ATOM 3487 O O . VAL A 1 444 ? -32.594 -21.641 -27.609 1 66.25 444 VAL A O 1
ATOM 3490 N N . GLU A 1 445 ? -34.5 -22.031 -26.438 1 69.25 445 GLU A N 1
ATOM 3491 C CA . GLU A 1 445 ? -35 -20.672 -26.688 1 69.25 445 GLU A CA 1
ATOM 3492 C C . GLU A 1 445 ? -34.125 -19.625 -26.016 1 69.25 445 GLU A C 1
ATOM 3494 O O . GLU A 1 445 ? -33.844 -19.719 -24.812 1 69.25 445 GLU A O 1
ATOM 3499 N N . SER A 1 446 ? -33.594 -18.781 -26.812 1 72.88 446 SER A N 1
ATOM 3500 C CA . SER A 1 446 ? -32.75 -17.719 -26.312 1 72.88 446 SER A CA 1
ATOM 3501 C C . SER A 1 446 ? -33.5 -16.844 -25.297 1 72.88 446 SER A C 1
ATOM 3503 O O . SER A 1 446 ? -34.688 -16.531 -25.5 1 72.88 446 SER A O 1
ATOM 3505 N N . GLY A 1 447 ? -32.875 -16.562 -24.219 1 72.12 447 GLY A N 1
ATOM 3506 C CA . GLY A 1 447 ? -33.438 -15.695 -23.188 1 72.12 447 GLY A CA 1
ATOM 3507 C C . GLY A 1 447 ? -34.156 -16.453 -22.094 1 72.12 447 GLY A C 1
ATOM 3508 O O . GLY A 1 447 ? -34.875 -15.875 -21.281 1 72.12 447 GLY A O 1
ATOM 3509 N N . THR A 1 448 ? -33.906 -17.766 -22.062 1 76.88 448 THR A N 1
ATOM 3510 C CA . THR A 1 448 ? -34.562 -18.562 -21.016 1 76.88 448 THR A CA 1
ATOM 3511 C C . THR A 1 448 ? -33.812 -18.438 -19.703 1 76.88 448 THR A C 1
ATOM 3513 O O . THR A 1 448 ? -32.562 -18.531 -19.688 1 76.88 448 THR A O 1
ATOM 3516 N N . PRO A 1 449 ? -34.562 -18.078 -18.656 1 78.69 449 PRO A N 1
ATOM 3517 C CA . PRO A 1 449 ? -33.906 -18 -17.344 1 78.69 449 PRO A CA 1
ATOM 3518 C C . PRO A 1 449 ? -33.375 -19.344 -16.875 1 78.69 449 PRO A C 1
ATOM 3520 O O . PRO A 1 449 ? -33.938 -20.391 -17.188 1 78.69 449 PRO A O 1
ATOM 3523 N N . PHE A 1 450 ? -32.219 -19.219 -16.344 1 75.06 450 PHE A N 1
ATOM 3524 C CA . PHE A 1 450 ? -31.562 -20.406 -15.812 1 75.06 450 PHE A CA 1
ATOM 3525 C C . PHE A 1 450 ? -31.531 -20.359 -14.289 1 75.06 450 PHE A C 1
ATOM 3527 O O . PHE A 1 450 ? -31.219 -19.328 -13.695 1 75.06 450 PHE A O 1
ATOM 3534 N N . GLY A 1 451 ? -31.875 -21.406 -13.75 1 65.12 451 GLY A N 1
ATOM 3535 C CA . GLY A 1 451 ? -31.781 -21.516 -12.297 1 65.12 451 GLY A CA 1
ATOM 3536 C C . GLY A 1 451 ? -33 -20.953 -11.578 1 65.12 451 GLY A C 1
ATOM 3537 O O . GLY A 1 451 ? -34.062 -20.828 -12.164 1 65.12 451 GLY A O 1
ATOM 3538 N N . GLU A 1 452 ? -32.75 -20.781 -10.312 1 65 452 GLU A N 1
ATOM 3539 C CA . GLU A 1 452 ? -33.844 -20.406 -9.414 1 65 452 GLU A CA 1
ATOM 3540 C C . GLU A 1 452 ? -34.094 -18.906 -9.453 1 65 452 GLU A C 1
ATOM 3542 O O . GLU A 1 452 ? -35.156 -18.438 -9.039 1 65 452 GLU A O 1
ATOM 3547 N N . HIS A 1 453 ? -33.031 -18.266 -10.148 1 65.38 453 HIS A N 1
ATOM 3548 C CA . HIS A 1 453 ? -33.156 -16.797 -10.133 1 65.38 453 HIS A CA 1
ATOM 3549 C C . HIS A 1 453 ? -33.312 -16.25 -11.539 1 65.38 453 HIS A C 1
ATOM 3551 O O . HIS A 1 453 ? -32.938 -16.906 -12.516 1 65.38 453 HIS A O 1
ATOM 3557 N N . GLN A 1 454 ? -34.094 -15.297 -11.938 1 70.19 454 GLN A N 1
ATOM 3558 C CA . GLN A 1 454 ? -34.281 -14.695 -13.25 1 70.19 454 GLN A CA 1
ATOM 3559 C C . GLN A 1 454 ? -33.125 -13.789 -13.633 1 70.19 454 GLN A C 1
ATOM 3561 O O . GLN A 1 454 ? -33.281 -12.875 -14.445 1 70.19 454 GLN A O 1
ATOM 3566 N N . ARG A 1 455 ? -31.953 -14.117 -13.078 1 79.75 455 ARG A N 1
ATOM 3567 C CA . ARG A 1 455 ? -30.812 -13.266 -13.344 1 79.75 455 ARG A CA 1
ATOM 3568 C C . ARG A 1 455 ? -29.75 -14 -14.156 1 79.75 455 ARG A C 1
ATOM 3570 O O . ARG A 1 455 ? -28.656 -13.484 -14.375 1 79.75 455 ARG A O 1
ATOM 3577 N N . ALA A 1 456 ? -30.031 -15.219 -14.484 1 84.88 456 ALA A N 1
ATOM 3578 C CA . ALA A 1 456 ? -29.203 -16.016 -15.383 1 84.88 456 ALA A CA 1
ATOM 3579 C C . ALA A 1 456 ? -29.953 -16.328 -16.688 1 84.88 456 ALA A C 1
ATOM 3581 O O . ALA A 1 456 ? -31.062 -16.844 -16.656 1 84.88 456 ALA A O 1
ATOM 3582 N N . VAL A 1 457 ? -29.312 -15.961 -17.812 1 87.5 457 VAL A N 1
ATOM 3583 C CA . VAL A 1 457 ? -30 -16.109 -19.094 1 87.5 457 VAL A CA 1
ATOM 3584 C C . VAL A 1 457 ? -29.156 -16.969 -20.031 1 87.5 457 VAL A C 1
ATOM 3586 O O . VAL A 1 457 ? -27.922 -16.812 -20.094 1 87.5 457 VAL A O 1
ATOM 3589 N N . ILE A 1 458 ? -29.797 -17.859 -20.75 1 88.31 458 ILE A N 1
ATOM 3590 C CA . ILE A 1 458 ? -29.141 -18.734 -21.703 1 88.31 458 ILE A CA 1
ATOM 3591 C C . ILE A 1 458 ? -29.312 -18.188 -23.125 1 88.31 458 ILE A C 1
ATOM 3593 O O . ILE A 1 458 ? -30.422 -17.781 -23.5 1 88.31 458 ILE A O 1
ATOM 3597 N N . TYR A 1 459 ? -28.188 -18.141 -23.797 1 87.44 459 TYR A N 1
ATOM 3598 C CA . TYR A 1 459 ? -28.188 -17.719 -25.188 1 87.44 459 TYR A CA 1
ATOM 3599 C C . TYR A 1 459 ? -27.656 -18.812 -26.094 1 87.44 459 TYR A C 1
ATOM 3601 O O . TYR A 1 459 ? -26.828 -19.625 -25.688 1 87.44 459 TYR A O 1
ATOM 3609 N N . ASN A 1 460 ? -28.078 -18.875 -27.375 1 83.81 460 ASN A N 1
ATOM 3610 C CA . ASN A 1 460 ? -27.641 -19.906 -28.328 1 83.81 460 ASN A CA 1
ATOM 3611 C C . ASN A 1 460 ? -26.562 -19.375 -29.266 1 83.81 460 ASN A C 1
ATOM 3613 O O . ASN A 1 460 ? -25.938 -20.141 -30 1 83.81 460 ASN A O 1
ATOM 3617 N N . ASP A 1 461 ? -26.188 -18.156 -29.172 1 81.19 461 ASP A N 1
ATOM 3618 C CA . ASP A 1 461 ? -25.203 -17.547 -30.062 1 81.19 461 ASP A CA 1
ATOM 3619 C C . ASP A 1 461 ? -23.844 -17.422 -29.359 1 81.19 461 ASP A C 1
ATOM 3621 O O . ASP A 1 461 ? -23.703 -17.781 -28.188 1 81.19 461 ASP A O 1
ATOM 3625 N N . MET A 1 462 ? -22.844 -17.234 -30.219 1 87.88 462 MET A N 1
ATOM 3626 C CA . MET A 1 462 ? -21.531 -16.891 -29.672 1 87.88 462 MET A CA 1
ATOM 3627 C C . MET A 1 462 ? -21.547 -15.484 -29.078 1 87.88 462 MET A C 1
ATOM 3629 O O . MET A 1 462 ? -22.172 -14.578 -29.625 1 87.88 462 MET A O 1
ATOM 3633 N N . PRO A 1 463 ? -20.922 -15.375 -27.984 1 92.5 463 PRO A N 1
ATOM 3634 C CA . PRO A 1 463 ? -20.875 -14.039 -27.391 1 92.5 463 PRO A CA 1
ATOM 3635 C C . PRO A 1 463 ? -20.094 -13.039 -28.234 1 92.5 463 PRO A C 1
ATOM 3637 O O . PRO A 1 463 ? -19.062 -13.391 -28.812 1 92.5 463 PRO A O 1
ATOM 3640 N N . GLU A 1 464 ? -20.609 -11.914 -28.359 1 94.31 464 GLU A N 1
ATOM 3641 C CA . GLU A 1 464 ? -19.875 -10.797 -28.953 1 94.31 464 GLU A CA 1
ATOM 3642 C C . GLU A 1 464 ? -19.078 -10.039 -27.906 1 94.31 464 GLU A C 1
ATOM 3644 O O . GLU A 1 464 ? -19.547 -9.039 -27.359 1 94.31 464 GLU A O 1
ATOM 3649 N N . TYR A 1 465 ? -17.891 -10.469 -27.797 1 95.94 465 TYR A N 1
ATOM 3650 C CA . TYR A 1 465 ? -17.078 -9.969 -26.703 1 95.94 465 TYR A CA 1
ATOM 3651 C C . TYR A 1 465 ? -16.812 -8.477 -26.859 1 95.94 465 TYR A C 1
ATOM 3653 O O . TYR A 1 465 ? -16.688 -7.75 -25.859 1 95.94 465 TYR A O 1
ATOM 3661 N N . ASP A 1 466 ? -16.672 -7.996 -28.062 1 95.56 466 ASP A N 1
ATOM 3662 C CA . ASP A 1 466 ? -16.438 -6.57 -28.297 1 95.56 466 ASP A CA 1
ATOM 3663 C C . ASP A 1 466 ? -17.594 -5.73 -27.734 1 95.56 466 ASP A C 1
ATOM 3665 O O . ASP A 1 466 ? -17.359 -4.73 -27.062 1 95.56 466 ASP A O 1
ATOM 3669 N N . VAL A 1 467 ? -18.797 -6.191 -28 1 95.06 467 VAL A N 1
ATOM 3670 C CA . VAL A 1 467 ? -19.984 -5.488 -27.531 1 95.06 467 VAL A CA 1
ATOM 3671 C C . VAL A 1 467 ? -20.078 -5.59 -26.016 1 95.06 467 VAL A C 1
ATOM 3673 O O . VAL A 1 467 ? -20.406 -4.609 -25.344 1 95.06 467 VAL A O 1
ATOM 3676 N N . LEU A 1 468 ? -19.812 -6.719 -25.5 1 95.31 468 LEU A N 1
ATOM 3677 C CA . LEU A 1 468 ? -19.891 -6.941 -24.062 1 95.31 468 LEU A CA 1
ATOM 3678 C C . LEU A 1 468 ? -18.922 -6.035 -23.312 1 95.31 468 LEU A C 1
ATOM 3680 O O . LEU A 1 468 ? -19.297 -5.383 -22.344 1 95.31 468 LEU A O 1
ATOM 3684 N N . VAL A 1 469 ? -17.656 -5.984 -23.812 1 96.56 469 VAL A N 1
ATOM 3685 C CA . VAL A 1 469 ? -16.641 -5.164 -23.156 1 96.56 469 VAL A CA 1
ATOM 3686 C C . VAL A 1 469 ? -17 -3.686 -23.297 1 96.56 469 VAL A C 1
ATOM 3688 O O . VAL A 1 469 ? -16.891 -2.924 -22.328 1 96.56 469 VAL A O 1
ATOM 3691 N N . SER A 1 470 ? -17.453 -3.283 -24.453 1 95.12 470 SER A N 1
ATOM 3692 C CA . SER A 1 470 ? -17.828 -1.891 -24.672 1 95.12 470 SER A CA 1
ATOM 3693 C C . SER A 1 470 ? -19 -1.485 -23.781 1 95.12 470 SER A C 1
ATOM 3695 O O . SER A 1 470 ? -19 -0.397 -23.203 1 95.12 470 SER A O 1
ATOM 3697 N N . THR A 1 471 ? -19.969 -2.377 -23.656 1 94 471 THR A N 1
ATOM 3698 C CA . THR A 1 471 ? -21.156 -2.1 -22.844 1 94 471 THR A CA 1
ATOM 3699 C C . THR A 1 471 ? -20.781 -1.97 -21.359 1 94 471 THR A C 1
ATOM 3701 O O . THR A 1 471 ? -21.203 -1.028 -20.688 1 94 471 THR A O 1
ATOM 3704 N N . GLU A 1 472 ? -19.969 -2.887 -20.859 1 94.38 472 GLU A N 1
ATOM 3705 C CA . GLU A 1 472 ? -19.562 -2.83 -19.453 1 94.38 472 GLU A CA 1
ATOM 3706 C C . GLU A 1 472 ? -18.641 -1.645 -19.203 1 94.38 472 GLU A C 1
ATOM 3708 O O . GLU A 1 472 ? -18.656 -1.056 -18.109 1 94.38 472 GLU A O 1
ATOM 3713 N N . ALA A 1 473 ? -17.812 -1.292 -20.172 1 93.69 473 ALA A N 1
ATOM 3714 C CA . ALA A 1 473 ? -16.875 -0.176 -20.031 1 93.69 473 ALA A CA 1
ATOM 3715 C C . ALA A 1 473 ? -17.625 1.156 -19.984 1 93.69 473 ALA A C 1
ATOM 3717 O O . ALA A 1 473 ? -17.109 2.131 -19.422 1 93.69 473 ALA A O 1
ATOM 3718 N N . SER A 1 474 ? -18.781 1.272 -20.547 1 90.69 474 SER A N 1
ATOM 3719 C CA . SER A 1 474 ? -19.562 2.506 -20.531 1 90.69 474 SER A CA 1
ATOM 3720 C C . SER A 1 474 ? -20.094 2.803 -19.125 1 90.69 474 SER A C 1
ATOM 3722 O O . SER A 1 474 ? -20.344 3.961 -18.781 1 90.69 474 SER A O 1
ATOM 3724 N N . GLY A 1 475 ? -20.266 1.736 -18.328 1 87.12 475 GLY A N 1
ATOM 3725 C CA . GLY A 1 475 ? -20.719 1.912 -16.953 1 87.12 475 GLY A CA 1
ATOM 3726 C C . GLY A 1 475 ? -22.203 2.248 -16.875 1 87.12 475 GLY A C 1
ATOM 3727 O O . GLY A 1 475 ? -22.672 2.725 -15.836 1 87.12 475 GLY A O 1
ATOM 3728 N N . ASP A 1 476 ? -23.016 2.057 -17.797 1 84.81 476 ASP A N 1
ATOM 3729 C CA . ASP A 1 476 ? -24.406 2.471 -17.875 1 84.81 476 ASP A CA 1
ATOM 3730 C C . ASP A 1 476 ? -25.281 1.644 -16.922 1 84.81 476 ASP A C 1
ATOM 3732 O O . ASP A 1 476 ? -26.359 2.082 -16.516 1 84.81 476 ASP A O 1
ATOM 3736 N N . TYR A 1 477 ? -24.812 0.522 -16.531 1 84.44 477 TYR A N 1
ATOM 3737 C CA . TYR A 1 477 ? -25.594 -0.359 -15.68 1 84.44 477 TYR A CA 1
ATOM 3738 C C . TYR A 1 477 ? -25.422 0.004 -14.211 1 84.44 477 TYR A C 1
ATOM 3740 O O . TYR A 1 477 ? -26.062 -0.586 -1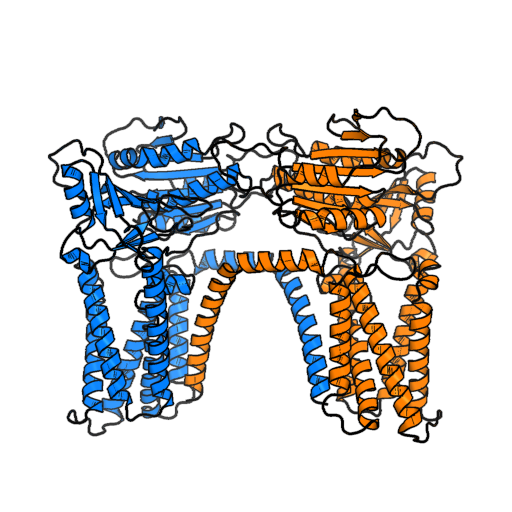3.336 1 84.44 477 TYR A O 1
ATOM 3748 N N . ILE A 1 478 ? -24.594 0.966 -13.867 1 85.88 478 ILE A N 1
ATOM 3749 C CA . ILE A 1 478 ? -24.344 1.363 -12.484 1 85.88 478 ILE A CA 1
ATOM 3750 C C . ILE A 1 478 ? -25.172 2.605 -12.148 1 85.88 478 ILE A C 1
ATOM 3752 O O . ILE A 1 478 ? -25.016 3.65 -12.789 1 85.88 478 ILE A O 1
ATOM 3756 N N . PRO A 1 479 ? -25.969 2.484 -11.195 1 78.38 479 PRO A N 1
ATOM 3757 C CA . PRO A 1 479 ? -26.734 3.67 -10.781 1 78.38 479 PRO A CA 1
ATOM 3758 C C . PRO A 1 479 ? -25.859 4.719 -10.102 1 78.38 479 PRO A C 1
ATOM 3760 O O . PRO A 1 479 ? -25.047 4.383 -9.234 1 78.38 479 PRO A O 1
ATOM 3763 N N . ARG A 1 480 ? -25.922 5.926 -10.586 1 78.81 480 ARG A N 1
ATOM 3764 C CA . ARG A 1 480 ? -25.125 7.008 -10.016 1 78.81 480 ARG A CA 1
ATOM 3765 C C . ARG A 1 480 ? -26.016 8.102 -9.43 1 78.81 480 ARG A C 1
ATOM 3767 O O . ARG A 1 480 ? -27.094 8.383 -9.961 1 78.81 480 ARG A O 1
ATOM 3774 N N . VAL A 1 481 ? -25.5 8.625 -8.305 1 73.94 481 VAL A N 1
ATOM 3775 C CA . VAL A 1 481 ? -26.234 9.695 -7.629 1 73.94 481 VAL A CA 1
ATOM 3776 C C . VAL A 1 481 ? -26 11.023 -8.352 1 73.94 481 VAL A C 1
ATOM 3778 O O . VAL A 1 481 ? -24.875 11.32 -8.766 1 73.94 481 VAL A O 1
ATOM 3781 N N . SER A 1 482 ? -26.984 11.781 -8.633 1 69.19 482 SER A N 1
ATOM 3782 C CA . SER A 1 482 ? -27 12.992 -9.453 1 69.19 482 SER A CA 1
ATOM 3783 C C . SER A 1 482 ? -26.109 14.07 -8.852 1 69.19 482 SER A C 1
ATOM 3785 O O . SER A 1 482 ? -25.453 14.812 -9.586 1 69.19 482 SER A O 1
ATOM 3787 N N . ASN A 1 483 ? -25.969 14.133 -7.559 1 67.12 483 ASN A N 1
ATOM 3788 C CA . ASN A 1 483 ? -25.281 15.25 -6.934 1 67.12 483 ASN A CA 1
ATOM 3789 C C . ASN A 1 483 ? -23.781 15 -6.844 1 67.12 483 ASN A C 1
ATOM 3791 O O . ASN A 1 483 ? -23.016 15.875 -6.418 1 67.12 483 ASN A O 1
ATOM 3795 N N . THR A 1 484 ? -23.406 13.789 -7.355 1 67.5 484 THR A N 1
ATOM 3796 C CA . THR A 1 484 ? -22 13.453 -7.199 1 67.5 484 THR A CA 1
ATOM 3797 C C . THR A 1 484 ? -21.328 13.305 -8.562 1 67.5 484 THR A C 1
ATOM 3799 O O . THR A 1 484 ? -21.781 12.523 -9.398 1 67.5 484 THR A O 1
ATOM 3802 N N . GLN A 1 485 ? -20.5 14.281 -8.883 1 71.25 485 GLN A N 1
ATOM 3803 C CA . GLN A 1 485 ? -19.703 14.117 -10.094 1 71.25 485 GLN A CA 1
ATOM 3804 C C . GLN A 1 485 ? -18.656 13.031 -9.922 1 71.25 485 GLN A C 1
ATOM 3806 O O . GLN A 1 485 ? -17.562 13.289 -9.406 1 71.25 485 GLN A O 1
ATOM 3811 N N . GLU A 1 486 ? -19.141 11.781 -10.195 1 78.31 486 GLU A N 1
ATOM 3812 C CA . GLU A 1 486 ? -18.203 10.688 -9.977 1 78.31 486 GLU A CA 1
ATOM 3813 C C . GLU A 1 486 ? -17.484 10.312 -11.273 1 78.31 486 GLU A C 1
ATOM 3815 O O . GLU A 1 486 ? -18.078 10.375 -12.352 1 78.31 486 GLU A O 1
ATOM 3820 N N . GLU A 1 487 ? -16.203 10.156 -11.133 1 77.56 487 GLU A N 1
ATOM 3821 C CA . GLU A 1 487 ? -15.445 9.586 -12.25 1 77.56 487 GLU A CA 1
ATOM 3822 C C . GLU A 1 487 ? -15.711 8.094 -12.391 1 77.56 487 GLU A C 1
ATOM 3824 O O . GLU A 1 487 ? -15.945 7.398 -11.398 1 77.56 487 GLU A O 1
ATOM 3829 N N . ARG A 1 488 ? -15.82 7.676 -13.664 1 83.44 488 ARG A N 1
ATOM 3830 C CA . ARG A 1 488 ? -16.062 6.258 -13.922 1 83.44 488 ARG A CA 1
ATOM 3831 C C . ARG A 1 488 ? -14.961 5.395 -13.312 1 83.44 488 ARG A C 1
ATOM 3833 O O . ARG A 1 488 ? -13.781 5.746 -13.375 1 83.44 488 ARG A O 1
ATOM 3840 N N . GLY A 1 489 ? -15.406 4.301 -12.695 1 88.12 489 GLY A N 1
ATOM 3841 C CA . GLY A 1 489 ? -14.461 3.393 -12.07 1 88.12 489 GLY A CA 1
ATOM 3842 C C . GLY A 1 489 ? -13.75 2.496 -13.07 1 88.12 489 GLY A C 1
ATOM 3843 O O . GLY A 1 489 ? -13.961 2.615 -14.273 1 88.12 489 GLY A O 1
ATOM 3844 N N . LYS A 1 490 ? -12.922 1.661 -12.633 1 93.12 490 LYS A N 1
ATOM 3845 C CA . LYS A 1 490 ? -12.125 0.744 -13.445 1 93.12 490 LYS A CA 1
ATOM 3846 C C . LYS A 1 490 ? -12.914 -0.528 -13.758 1 93.12 490 LYS A C 1
ATOM 3848 O O . LYS A 1 490 ? -13.766 -0.95 -12.977 1 93.12 490 LYS A O 1
ATOM 3853 N N . LEU A 1 491 ? -12.695 -1.047 -14.945 1 96.94 491 LEU A N 1
ATOM 3854 C CA . LEU A 1 491 ? -13.297 -2.312 -15.359 1 96.94 491 LEU A CA 1
ATOM 3855 C C . LEU A 1 491 ? -12.234 -3.408 -15.445 1 96.94 491 LEU A C 1
ATOM 3857 O O . LEU A 1 491 ? -11.195 -3.225 -16.078 1 96.94 491 LEU A O 1
ATOM 3861 N N . LEU A 1 492 ? -12.461 -4.496 -14.781 1 97.69 492 LEU A N 1
ATOM 3862 C CA . LEU A 1 492 ? -11.586 -5.66 -14.859 1 97.69 492 LEU A CA 1
ATOM 3863 C C . LEU A 1 492 ? -12.211 -6.766 -15.703 1 97.69 492 LEU A C 1
ATOM 3865 O O . LEU A 1 492 ? -13.344 -7.184 -15.438 1 97.69 492 LEU A O 1
ATOM 3869 N N . VAL A 1 493 ? -11.547 -7.141 -16.672 1 98.06 493 VAL A N 1
ATOM 3870 C CA . VAL A 1 493 ? -11.938 -8.328 -17.422 1 98.06 493 VAL A CA 1
ATOM 3871 C C . VAL A 1 493 ? -11.172 -9.547 -16.906 1 98.06 493 VAL A C 1
ATOM 3873 O O . VAL A 1 493 ? -9.984 -9.703 -17.172 1 98.06 493 VAL A O 1
ATOM 3876 N N . LEU A 1 494 ? -11.836 -10.344 -16.141 1 97.81 494 LEU A N 1
ATOM 3877 C CA . LEU A 1 494 ? -11.289 -11.562 -15.562 1 97.81 494 LEU A CA 1
ATOM 3878 C C . LEU A 1 494 ? -11.547 -12.766 -16.469 1 97.81 494 LEU A C 1
ATOM 3880 O O . LEU A 1 494 ? -12.703 -13.086 -16.766 1 97.81 494 LEU A O 1
ATOM 3884 N N . VAL A 1 495 ? -10.484 -13.453 -16.844 1 97.5 495 VAL A N 1
ATOM 3885 C CA . VAL A 1 495 ? -10.695 -14.422 -17.906 1 97.5 495 VAL A CA 1
ATOM 3886 C C . VAL A 1 495 ? -10.117 -15.773 -17.5 1 97.5 495 VAL A C 1
ATOM 3888 O O . VAL A 1 495 ? -8.984 -15.859 -17.031 1 97.5 495 VAL A O 1
ATOM 3891 N N . SER A 1 496 ? -10.82 -16.781 -17.594 1 97.5 496 SER A N 1
ATOM 3892 C CA . SER A 1 496 ? -10.469 -18.203 -17.594 1 97.5 496 SER A CA 1
ATOM 3893 C C . SER A 1 496 ? -11.172 -18.953 -18.719 1 97.5 496 SER A C 1
ATOM 3895 O O . SER A 1 496 ? -12.25 -19.5 -18.531 1 97.5 496 SER A O 1
ATOM 3897 N N . ALA A 1 497 ? -10.562 -18.938 -19.891 1 96.5 497 ALA A N 1
ATOM 3898 C CA . ALA A 1 497 ? -11.227 -19.406 -21.109 1 96.5 497 ALA A CA 1
ATOM 3899 C C . ALA A 1 497 ? -10.227 -20.031 -22.062 1 96.5 497 ALA A C 1
ATOM 3901 O O . ALA A 1 497 ? -9.039 -20.141 -21.75 1 96.5 497 ALA A O 1
ATOM 3902 N N . SER A 1 498 ? -10.75 -20.516 -23.172 1 93.12 498 SER A N 1
ATOM 3903 C CA . SER A 1 498 ? -9.93 -21.141 -24.203 1 93.12 498 SER A CA 1
ATOM 3904 C C . SER A 1 498 ? -8.914 -20.156 -24.781 1 93.12 498 SER A C 1
ATOM 3906 O O . SER A 1 498 ? -9.031 -18.953 -24.578 1 93.12 498 SER A O 1
ATOM 3908 N N . ASP A 1 499 ? -7.918 -20.688 -25.469 1 91.19 499 ASP A N 1
ATOM 3909 C CA . ASP A 1 499 ? -6.848 -19.891 -26.062 1 91.19 499 ASP A CA 1
ATOM 3910 C C . ASP A 1 499 ? -7.41 -18.844 -27.031 1 91.19 499 ASP A C 1
ATOM 3912 O O . ASP A 1 499 ? -7 -17.688 -27.016 1 91.19 499 ASP A O 1
ATOM 3916 N N . LYS A 1 500 ? -8.344 -19.234 -27.797 1 90.25 500 LYS A N 1
ATOM 3917 C CA . LYS A 1 500 ? -8.922 -18.344 -28.797 1 90.25 500 LYS A CA 1
ATOM 3918 C C . LYS A 1 500 ? -9.633 -17.172 -28.141 1 90.25 500 LYS A C 1
ATOM 3920 O O . LYS A 1 500 ? -9.438 -16.016 -28.531 1 90.25 500 LYS A O 1
ATOM 3925 N N . VAL A 1 501 ? -10.398 -17.484 -27.125 1 93.88 501 VAL A N 1
ATOM 3926 C CA . VAL A 1 501 ? -11.156 -16.453 -26.438 1 93.88 501 VAL A CA 1
ATOM 3927 C C . VAL A 1 501 ? -10.195 -15.477 -25.75 1 93.88 501 VAL A C 1
ATOM 3929 O O . VAL A 1 501 ? -10.398 -14.258 -25.797 1 93.88 501 VAL A O 1
ATOM 3932 N N . ARG A 1 502 ? -9.195 -15.969 -25.141 1 93.75 502 ARG A N 1
ATOM 3933 C CA . ARG A 1 502 ? -8.219 -15.141 -24.453 1 93.75 502 ARG A CA 1
ATOM 3934 C C . ARG A 1 502 ? -7.512 -14.203 -25.422 1 93.75 502 ARG A C 1
ATOM 3936 O O . ARG A 1 502 ? -7.324 -13.016 -25.125 1 93.75 502 ARG A O 1
ATOM 3943 N N . ASP A 1 503 ? -7.113 -14.758 -26.578 1 91.56 503 ASP A N 1
ATOM 3944 C CA . ASP A 1 503 ? -6.445 -13.93 -27.594 1 91.56 503 ASP A CA 1
ATOM 3945 C C . ASP A 1 503 ? -7.379 -12.844 -28.109 1 91.56 503 ASP A C 1
ATOM 3947 O O . ASP A 1 503 ? -6.961 -11.695 -28.297 1 91.56 503 ASP A O 1
ATOM 3951 N N . ASP A 1 504 ? -8.586 -13.203 -28.312 1 93 504 ASP A N 1
ATOM 3952 C CA . ASP A 1 504 ? -9.57 -12.234 -28.797 1 93 504 ASP A CA 1
ATOM 3953 C C . ASP A 1 504 ? -9.789 -11.125 -27.766 1 93 504 ASP A C 1
ATOM 3955 O O . ASP A 1 504 ? -9.805 -9.945 -28.125 1 93 504 ASP A O 1
ATOM 3959 N N . LEU A 1 505 ? -9.953 -11.523 -26.578 1 95.06 505 LEU A N 1
ATOM 3960 C CA . LEU A 1 505 ? -10.195 -10.555 -25.531 1 95.06 505 LEU A CA 1
ATOM 3961 C C . LEU A 1 505 ? -9.008 -9.617 -25.359 1 95.06 505 LEU A C 1
ATOM 3963 O O . LEU A 1 505 ? -9.172 -8.422 -25.094 1 95.06 505 LEU A O 1
ATOM 3967 N N . ARG A 1 506 ? -7.879 -10.164 -25.453 1 93.12 506 ARG A N 1
ATOM 3968 C CA . ARG A 1 506 ? -6.672 -9.344 -25.344 1 93.12 506 ARG A CA 1
ATOM 3969 C C . ARG A 1 506 ? -6.656 -8.258 -26.422 1 93.12 506 ARG A C 1
ATOM 3971 O O . ARG A 1 506 ? -6.324 -7.105 -26.125 1 93.12 506 ARG A O 1
ATOM 3978 N N . LYS A 1 507 ? -6.996 -8.633 -27.609 1 92.25 507 LYS A N 1
ATOM 3979 C CA . LYS A 1 507 ? -7.059 -7.664 -28.703 1 92.25 507 LYS A CA 1
ATOM 3980 C C . LYS A 1 507 ? -8.117 -6.602 -28.453 1 92.25 507 LYS A C 1
ATOM 3982 O O . LYS A 1 507 ? -7.895 -5.414 -28.703 1 92.25 507 LYS A O 1
ATOM 3987 N N . ILE A 1 508 ? -9.203 -7.051 -27.938 1 95.38 508 ILE A N 1
ATOM 3988 C CA . ILE A 1 508 ? -10.32 -6.152 -27.703 1 95.38 508 ILE A CA 1
ATOM 3989 C C . ILE A 1 508 ? -9.977 -5.188 -26.562 1 95.38 508 ILE A C 1
ATOM 3991 O O . ILE A 1 508 ? -10.172 -3.977 -26.703 1 95.38 508 ILE A O 1
ATOM 3995 N N . VAL A 1 509 ? -9.445 -5.676 -25.469 1 95.38 509 VAL A N 1
ATOM 3996 C CA . VAL A 1 509 ? -9.172 -4.875 -24.281 1 95.38 509 VAL A CA 1
ATOM 3997 C C . VAL A 1 509 ? -8.094 -3.838 -24.594 1 95.38 509 VAL A C 1
ATOM 3999 O O . VAL A 1 509 ? -8.094 -2.74 -24.031 1 95.38 509 VAL A O 1
ATOM 4002 N N . CYS A 1 510 ? -7.18 -4.172 -25.484 1 92.19 510 CYS A N 1
ATOM 4003 C CA . CYS A 1 510 ? -6.121 -3.252 -25.891 1 92.19 510 CYS A CA 1
ATOM 4004 C C . CYS A 1 510 ? -6.703 -1.93 -26.375 1 92.19 510 CYS A C 1
ATOM 4006 O O . CYS A 1 510 ? -6.086 -0.876 -26.203 1 92.19 510 CYS A O 1
ATOM 4008 N N . LYS A 1 511 ? -7.891 -1.994 -26.906 1 92.06 511 LYS A N 1
ATOM 4009 C CA . LYS A 1 511 ? -8.547 -0.799 -27.422 1 92.06 511 LYS A CA 1
ATOM 4010 C C . LYS A 1 511 ? -9.141 0.044 -26.297 1 92.06 511 LYS A C 1
ATOM 4012 O O . LYS A 1 511 ? -9.445 1.223 -26.5 1 92.06 511 LYS A O 1
ATOM 4017 N N . TYR A 1 512 ? -9.312 -0.54 -25.188 1 93.38 512 TYR A N 1
ATOM 4018 C CA . TYR A 1 512 ? -10.047 0.143 -24.125 1 93.38 512 TYR A CA 1
ATOM 4019 C C . TYR A 1 512 ? -9.133 0.434 -22.938 1 93.38 512 TYR A C 1
ATOM 4021 O O . TYR A 1 512 ? -9.617 0.735 -21.828 1 93.38 512 TYR A O 1
ATOM 4029 N N . LEU A 1 513 ? -7.891 0.397 -23.109 1 91.94 513 LEU A N 1
ATOM 4030 C CA . LEU A 1 513 ? -6.953 0.625 -22.016 1 91.94 513 LEU A CA 1
ATOM 4031 C C . LEU A 1 513 ? -7.031 2.066 -21.531 1 91.94 513 LEU A C 1
ATOM 4033 O O . LEU A 1 513 ? -6.809 2.336 -20.344 1 91.94 513 LEU A O 1
ATOM 4037 N N . ASP A 1 514 ? -7.34 2.994 -22.375 1 89.19 514 ASP A N 1
ATOM 4038 C CA . ASP A 1 514 ? -7.465 4.406 -22.016 1 89.19 514 ASP A CA 1
ATOM 4039 C C . ASP A 1 514 ? -8.727 4.652 -21.203 1 89.19 514 ASP A C 1
ATOM 4041 O O . ASP A 1 514 ? -8.859 5.691 -20.547 1 89.19 514 ASP A O 1
ATOM 4045 N N . ARG A 1 515 ? -9.656 3.74 -21.234 1 90.44 515 ARG A N 1
ATOM 4046 C CA . ARG A 1 515 ? -10.891 3.842 -20.469 1 90.44 515 ARG A CA 1
ATOM 4047 C C . ARG A 1 515 ? -10.797 3.037 -19.172 1 90.44 515 ARG A C 1
ATOM 4049 O O . ARG A 1 515 ? -11.812 2.557 -18.656 1 90.44 515 ARG A O 1
ATOM 4056 N N . ARG A 1 516 ? -9.594 2.781 -18.703 1 90.69 516 ARG A N 1
ATOM 4057 C CA . ARG A 1 516 ? -9.297 2.148 -17.422 1 90.69 516 ARG A CA 1
ATOM 4058 C C . ARG A 1 516 ? -9.781 0.704 -17.391 1 90.69 516 ARG A C 1
ATOM 4060 O O . ARG A 1 516 ? -10.344 0.248 -16.391 1 90.69 516 ARG A O 1
ATOM 4067 N N . VAL A 1 517 ? -9.773 0.05 -18.531 1 95.06 517 VAL A N 1
ATOM 4068 C CA . VAL A 1 517 ? -10.07 -1.376 -18.625 1 95.06 517 VAL A CA 1
ATOM 4069 C C . VAL A 1 517 ? -8.781 -2.18 -18.516 1 95.06 517 VAL A C 1
ATOM 4071 O O . VAL A 1 517 ? -7.758 -1.822 -19.109 1 95.06 517 VAL A O 1
ATOM 4074 N N . ARG A 1 518 ? -8.797 -3.215 -17.719 1 94.62 518 ARG A N 1
ATOM 4075 C CA . ARG A 1 518 ? -7.645 -4.098 -17.562 1 94.62 518 ARG A CA 1
ATOM 4076 C C . ARG A 1 518 ? -8.047 -5.559 -17.734 1 94.62 518 ARG A C 1
ATOM 4078 O O . ARG A 1 518 ? -9.195 -5.926 -17.469 1 94.62 518 ARG A O 1
ATOM 4085 N N . LEU A 1 519 ? -7.113 -6.293 -18.172 1 95.69 519 LEU A N 1
ATOM 4086 C CA . LEU A 1 519 ? -7.328 -7.723 -18.375 1 95.69 519 LEU A CA 1
ATOM 4087 C C . LEU A 1 519 ? -6.473 -8.539 -17.422 1 95.69 519 LEU A C 1
ATOM 4089 O O . LEU A 1 519 ? -5.305 -8.219 -17.188 1 95.69 519 LEU A O 1
ATOM 4093 N N . HIS A 1 520 ? -7.094 -9.508 -16.812 1 95 520 HIS A N 1
ATOM 4094 C CA . HIS A 1 520 ? -6.355 -10.438 -15.961 1 95 520 HIS A CA 1
ATOM 4095 C C . HIS A 1 520 ? -6.723 -11.883 -16.281 1 95 520 HIS A C 1
ATOM 4097 O O . HIS A 1 520 ? -7.895 -12.266 -16.219 1 95 520 HIS A O 1
ATOM 4103 N N . GLU A 1 521 ? -5.781 -12.625 -16.594 1 94.44 521 GLU A N 1
ATOM 4104 C CA . GLU A 1 521 ? -5.965 -14.055 -16.797 1 94.44 521 GLU A CA 1
ATOM 4105 C C . GLU A 1 521 ? -5.703 -14.844 -15.523 1 94.44 521 GLU A C 1
ATOM 4107 O O . GLU A 1 521 ? -4.613 -14.766 -14.953 1 94.44 521 GLU A O 1
ATOM 4112 N N . VAL A 1 522 ? -6.676 -15.586 -15.117 1 94.56 522 VAL A N 1
ATOM 4113 C CA . VAL A 1 522 ? -6.551 -16.359 -13.883 1 94.56 522 VAL A CA 1
ATOM 4114 C C . VAL A 1 522 ? -5.547 -17.484 -14.086 1 94.56 522 VAL A C 1
ATOM 4116 O O . VAL A 1 522 ? -5.164 -17.797 -15.219 1 94.56 522 VAL A O 1
ATOM 4119 N N . GLU A 1 523 ? -5.082 -18.125 -13.07 1 90.69 523 GLU A N 1
ATOM 4120 C CA . GLU A 1 523 ? -4.055 -19.156 -13.109 1 90.69 523 GLU A CA 1
ATOM 4121 C C . GLU A 1 523 ? -4.531 -20.375 -13.898 1 90.69 523 GLU A C 1
ATOM 4123 O O . GLU A 1 523 ? -3.766 -20.969 -14.664 1 90.69 523 GLU A O 1
ATOM 4128 N N . PHE A 1 524 ? -5.699 -20.734 -13.734 1 90.69 524 PHE A N 1
ATOM 4129 C CA . PHE A 1 524 ? -6.246 -21.906 -14.422 1 90.69 524 PHE A CA 1
ATOM 4130 C C . PHE A 1 524 ? -6.855 -21.5 -15.766 1 90.69 524 PHE A C 1
ATOM 4132 O O . PHE A 1 524 ? -7.652 -20.562 -15.828 1 90.69 524 PHE A O 1
ATOM 4139 N N . GLN A 1 525 ? -6.469 -22.156 -16.75 1 86.56 525 GLN A N 1
ATOM 4140 C CA . GLN A 1 525 ? -7.086 -22.047 -18.078 1 86.56 525 GLN A CA 1
ATOM 4141 C C . GLN A 1 525 ? -7.473 -23.406 -18.625 1 86.56 525 GLN A C 1
ATOM 4143 O O . GLN A 1 525 ? -6.695 -24.359 -18.547 1 86.56 525 GLN A O 1
ATOM 4148 N N . PRO A 1 526 ? -8.648 -23.5 -19.094 1 86.81 526 PRO A N 1
ATOM 4149 C CA . PRO A 1 526 ? -9.078 -24.797 -19.609 1 86.81 526 PRO A CA 1
ATOM 4150 C C . PRO A 1 526 ? -8.422 -25.141 -20.938 1 86.81 526 PRO A C 1
ATOM 4152 O O . PRO A 1 526 ? -8.031 -24.25 -21.703 1 86.81 526 PRO A O 1
ATOM 4155 N N . MET B 1 1 ? 36.969 -13.477 -12.289 1 62.28 1 MET B N 1
ATOM 4156 C CA . MET B 1 1 ? 36.188 -14.117 -11.227 1 62.28 1 MET B CA 1
ATOM 4157 C C . MET B 1 1 ? 35.25 -13.109 -10.547 1 62.28 1 MET B C 1
ATOM 4159 O O . MET B 1 1 ? 34.125 -13.438 -10.195 1 62.28 1 MET B O 1
ATOM 4163 N N . GLU B 1 2 ? 35.781 -11.836 -10.852 1 77.38 2 GLU B N 1
ATOM 4164 C CA . GLU B 1 2 ? 35.062 -10.797 -10.109 1 77.38 2 GLU B CA 1
ATOM 4165 C C . GLU B 1 2 ? 33.719 -10.469 -10.766 1 77.38 2 GLU B C 1
ATOM 4167 O O . GLU B 1 2 ? 32.688 -10.328 -10.086 1 77.38 2 GLU B O 1
ATOM 4172 N N . PHE B 1 3 ? 33.75 -10.625 -12.133 1 77.94 3 PHE B N 1
ATOM 4173 C CA . PHE B 1 3 ? 32.531 -10.219 -12.828 1 77.94 3 PHE B CA 1
ATOM 4174 C C . PHE B 1 3 ? 31.469 -11.297 -12.711 1 77.94 3 PHE B C 1
ATOM 4176 O O . PHE B 1 3 ? 30.281 -10.992 -12.586 1 77.94 3 PHE B O 1
ATOM 4183 N N . ILE B 1 4 ? 31.906 -12.484 -12.633 1 80.12 4 ILE B N 1
ATOM 4184 C CA . ILE B 1 4 ? 30.984 -13.602 -12.516 1 80.12 4 ILE B CA 1
ATOM 4185 C C . ILE B 1 4 ? 30.344 -13.602 -11.125 1 80.12 4 ILE B C 1
ATOM 4187 O O . ILE B 1 4 ? 29.172 -13.922 -10.977 1 80.12 4 ILE B O 1
ATOM 4191 N N . THR B 1 5 ? 31.125 -13.156 -10.227 1 81.31 5 THR B N 1
ATOM 4192 C CA . THR B 1 5 ? 30.609 -13.047 -8.867 1 81.31 5 THR B CA 1
ATOM 4193 C C . THR B 1 5 ? 29.547 -11.961 -8.781 1 81.31 5 THR B C 1
ATOM 4195 O O . THR B 1 5 ? 28.531 -12.125 -8.086 1 81.31 5 THR B O 1
ATOM 4198 N N . TRP B 1 6 ? 29.812 -10.883 -9.562 1 78.5 6 TRP B N 1
ATOM 4199 C CA . TRP B 1 6 ? 28.828 -9.805 -9.57 1 78.5 6 TRP B CA 1
ATOM 4200 C C . TRP B 1 6 ? 27.516 -10.266 -10.203 1 78.5 6 TRP B C 1
ATOM 4202 O O . TRP B 1 6 ? 26.438 -9.891 -9.758 1 78.5 6 TRP B O 1
ATOM 4212 N N . TYR B 1 7 ? 27.656 -11.086 -11.18 1 82.5 7 TYR B N 1
ATOM 4213 C CA . TYR B 1 7 ? 26.469 -11.648 -11.805 1 82.5 7 TYR B CA 1
ATOM 4214 C C . TYR B 1 7 ? 25.688 -12.516 -10.82 1 82.5 7 TYR B C 1
ATOM 4216 O O . TYR B 1 7 ? 24.469 -12.383 -10.695 1 82.5 7 TYR B O 1
ATOM 4224 N N . ALA B 1 8 ? 26.391 -13.289 -10.109 1 84.62 8 ALA B N 1
ATOM 4225 C CA . ALA B 1 8 ? 25.75 -14.195 -9.156 1 84.62 8 ALA B CA 1
ATOM 4226 C C . ALA B 1 8 ? 25.109 -13.414 -8.016 1 84.62 8 ALA B C 1
ATOM 4228 O O . ALA B 1 8 ? 23.984 -13.734 -7.59 1 84.62 8 ALA B O 1
ATOM 4229 N N . ILE B 1 9 ? 25.75 -12.391 -7.605 1 81.06 9 ILE B N 1
ATOM 4230 C CA . ILE B 1 9 ? 25.234 -11.578 -6.508 1 81.06 9 ILE B CA 1
ATOM 4231 C C . ILE B 1 9 ? 23.984 -10.828 -6.965 1 81.06 9 ILE B C 1
ATOM 4233 O O . ILE B 1 9 ? 22.984 -10.773 -6.242 1 81.06 9 ILE B O 1
ATOM 4237 N N . ALA B 1 10 ? 24.047 -10.336 -8.172 1 78.5 10 ALA B N 1
ATOM 4238 C CA . ALA B 1 10 ? 22.906 -9.586 -8.695 1 78.5 10 ALA B CA 1
ATOM 4239 C C . ALA B 1 10 ? 21.688 -10.5 -8.883 1 78.5 10 ALA B C 1
ATOM 4241 O O . ALA B 1 10 ? 20.578 -10.156 -8.477 1 78.5 10 ALA B O 1
ATOM 4242 N N . ALA B 1 11 ? 21.922 -11.602 -9.438 1 84 11 ALA B N 1
ATOM 4243 C CA . ALA B 1 11 ? 20.828 -12.547 -9.664 1 84 11 ALA B CA 1
ATOM 4244 C C . ALA B 1 11 ? 20.281 -13.078 -8.344 1 84 11 ALA B C 1
ATOM 4246 O O . ALA B 1 11 ? 19.062 -13.164 -8.164 1 84 11 ALA B O 1
ATOM 4247 N N . GLY B 1 12 ? 21.156 -13.336 -7.469 1 84.94 12 GLY B N 1
ATOM 4248 C CA . GLY B 1 12 ? 20.734 -13.789 -6.156 1 84.94 12 GLY B CA 1
ATOM 4249 C C . GLY B 1 12 ? 19.969 -12.742 -5.383 1 84.94 12 GLY B C 1
ATOM 4250 O O . GLY B 1 12 ? 18.969 -13.055 -4.727 1 84.94 12 GLY B O 1
ATOM 4251 N N . SER B 1 13 ? 20.422 -11.531 -5.5 1 81 13 SER B N 1
ATOM 4252 C CA . SER B 1 13 ? 19.75 -10.445 -4.785 1 81 13 SER B CA 1
ATOM 4253 C C . SER B 1 13 ? 18.344 -10.219 -5.32 1 81 13 SER B C 1
ATOM 4255 O O . SER B 1 13 ? 17.438 -9.883 -4.562 1 81 13 SER B O 1
ATOM 4257 N N . MET B 1 14 ? 18.172 -10.406 -6.582 1 80.88 14 MET B N 1
ATOM 4258 C CA . MET B 1 14 ? 16.844 -10.25 -7.172 1 80.88 14 MET B CA 1
ATOM 4259 C C . MET B 1 14 ? 15.891 -11.328 -6.656 1 80.88 14 MET B C 1
ATOM 4261 O O . MET B 1 14 ? 14.734 -11.039 -6.348 1 80.88 14 MET B O 1
ATOM 4265 N N . ILE B 1 15 ? 16.359 -12.438 -6.48 1 86.44 15 ILE B N 1
ATOM 4266 C CA . ILE B 1 15 ? 15.555 -13.539 -5.988 1 86.44 15 ILE B CA 1
ATOM 4267 C C . ILE B 1 15 ? 15.203 -13.312 -4.52 1 86.44 15 ILE B C 1
ATOM 4269 O O . ILE B 1 15 ? 14.047 -13.469 -4.117 1 86.44 15 ILE B O 1
ATOM 4273 N N . VAL B 1 16 ? 16.188 -12.859 -3.803 1 85.12 16 VAL B N 1
ATOM 4274 C CA . VAL B 1 16 ? 15.961 -12.594 -2.383 1 85.12 16 VAL B CA 1
ATOM 4275 C C . VAL B 1 16 ? 14.945 -11.469 -2.219 1 85.12 16 VAL B C 1
ATOM 4277 O O . VAL B 1 16 ? 14.086 -11.516 -1.338 1 85.12 16 VAL B O 1
ATOM 4280 N N . PHE B 1 17 ? 15.086 -10.492 -3.072 1 83.81 17 PHE B N 1
ATOM 4281 C CA . PHE B 1 17 ? 14.164 -9.367 -3.018 1 83.81 17 PHE B CA 1
ATOM 4282 C C . PHE B 1 17 ? 12.734 -9.836 -3.262 1 83.81 17 PHE B C 1
ATOM 4284 O O . PHE B 1 17 ? 11.812 -9.445 -2.541 1 83.81 17 PHE B O 1
ATOM 4291 N N . LEU B 1 18 ? 12.508 -10.711 -4.207 1 80.94 18 LEU B N 1
ATOM 4292 C CA . LEU B 1 18 ? 11.18 -11.219 -4.516 1 80.94 18 LEU B CA 1
ATOM 4293 C C . LEU B 1 18 ? 10.633 -12.062 -3.369 1 80.94 18 LEU B C 1
ATOM 4295 O O . LEU B 1 18 ? 9.453 -11.977 -3.029 1 80.94 18 LEU B O 1
ATOM 4299 N N . ILE B 1 19 ? 11.477 -12.711 -2.771 1 86.31 19 ILE B N 1
ATOM 4300 C CA . ILE B 1 19 ? 11.07 -13.555 -1.65 1 86.31 19 ILE B CA 1
ATOM 4301 C C . ILE B 1 19 ? 10.688 -12.672 -0.46 1 86.31 19 ILE B C 1
ATOM 4303 O O . ILE B 1 19 ? 9.688 -12.922 0.21 1 86.31 19 ILE B O 1
ATOM 4307 N N . LEU B 1 20 ? 11.484 -11.656 -0.277 1 83.31 20 LEU B N 1
ATOM 4308 C CA . LEU B 1 20 ? 11.211 -10.758 0.84 1 83.31 20 LEU B CA 1
ATOM 4309 C C . LEU B 1 20 ? 9.891 -10.023 0.639 1 83.31 20 LEU B C 1
ATOM 4311 O O . LEU B 1 20 ? 9.148 -9.797 1.597 1 83.31 20 LEU B O 1
ATOM 4315 N N . MET B 1 21 ? 9.609 -9.688 -0.559 1 80.5 21 MET B N 1
ATOM 4316 C CA . MET B 1 21 ? 8.352 -9.023 -0.85 1 80.5 21 MET B CA 1
ATOM 4317 C C . MET B 1 21 ? 7.168 -9.945 -0.558 1 80.5 21 MET B C 1
ATOM 4319 O O . MET B 1 21 ? 6.125 -9.492 -0.081 1 80.5 21 MET B O 1
ATOM 4323 N N . ARG B 1 22 ? 7.406 -11.164 -0.797 1 81.06 22 ARG B N 1
ATOM 4324 C CA . ARG B 1 22 ? 6.348 -12.133 -0.536 1 81.06 22 ARG B CA 1
ATOM 4325 C C . ARG B 1 22 ? 6.18 -12.367 0.961 1 81.06 22 ARG B C 1
ATOM 4327 O O . ARG B 1 22 ? 5.055 -12.43 1.463 1 81.06 22 ARG B O 1
ATOM 4334 N N . VAL B 1 23 ? 7.277 -12.352 1.604 1 80.75 23 VAL B N 1
ATOM 4335 C CA . VAL B 1 23 ? 7.234 -12.602 3.041 1 80.75 23 VAL B CA 1
ATOM 4336 C C . VAL B 1 23 ? 6.676 -11.383 3.766 1 80.75 23 VAL B C 1
ATOM 4338 O O . VAL B 1 23 ? 6 -11.516 4.785 1 80.75 23 VAL B O 1
ATOM 4341 N N . ALA B 1 24 ? 7.008 -10.242 3.256 1 79.62 24 ALA B N 1
ATOM 4342 C CA . ALA B 1 24 ? 6.508 -9.016 3.869 1 79.62 24 ALA B CA 1
ATOM 4343 C C . ALA B 1 24 ? 4.984 -9.016 3.947 1 79.62 24 ALA B C 1
ATOM 4345 O O . ALA B 1 24 ? 4.406 -8.57 4.938 1 79.62 24 ALA B O 1
ATOM 4346 N N . SER B 1 25 ? 4.391 -9.547 3.01 1 75.88 25 SER B N 1
ATOM 4347 C CA . SER B 1 25 ? 2.934 -9.609 3.002 1 75.88 25 SER B CA 1
ATOM 4348 C C . SER B 1 25 ? 2.414 -10.578 4.055 1 75.88 25 SER B C 1
ATOM 4350 O O . SER B 1 25 ? 1.309 -10.414 4.574 1 75.88 25 SER B O 1
ATOM 4352 N N . SER B 1 26 ? 3.242 -11.508 4.406 1 76.31 26 SER B N 1
ATOM 4353 C CA . SER B 1 26 ? 2.818 -12.523 5.371 1 76.31 26 SER B CA 1
ATOM 4354 C C . SER B 1 26 ? 3.014 -12.031 6.805 1 76.31 26 SER B C 1
ATOM 4356 O O . SER B 1 26 ? 2.395 -12.555 7.734 1 76.31 26 SER B O 1
ATOM 4358 N N . VAL B 1 27 ? 3.775 -10.969 6.93 1 81.44 27 VAL B N 1
ATOM 4359 C CA . VAL B 1 27 ? 4.082 -10.5 8.273 1 81.44 27 VAL B CA 1
ATOM 4360 C C . VAL B 1 27 ? 3.123 -9.375 8.664 1 81.44 27 VAL B C 1
ATOM 4362 O O . VAL B 1 27 ? 3.207 -8.836 9.773 1 81.44 27 VAL B O 1
ATOM 4365 N N . LYS B 1 28 ? 2.158 -9.094 7.938 1 81.31 28 LYS B N 1
ATOM 4366 C CA . LYS B 1 28 ? 1.218 -8 8.18 1 81.31 28 LYS B CA 1
ATOM 4367 C C . LYS B 1 28 ? 0.462 -8.203 9.484 1 81.31 28 LYS B C 1
ATOM 4369 O O . LYS B 1 28 ? 0.348 -7.277 10.297 1 81.31 28 LYS B O 1
ATOM 4374 N N . PRO B 1 29 ? 0.04 -9.445 9.766 1 79.44 29 PRO B N 1
ATOM 4375 C CA . PRO B 1 29 ? -0.679 -9.617 11.031 1 79.44 29 PRO B CA 1
ATOM 4376 C C . PRO B 1 29 ? 0.203 -9.359 12.25 1 79.44 29 PRO B C 1
ATOM 4378 O O . PRO B 1 29 ? -0.265 -8.812 13.25 1 79.44 29 PRO B O 1
ATOM 4381 N N . LEU B 1 30 ? 1.401 -9.773 12.117 1 83.75 30 LEU B N 1
ATOM 4382 C CA . LEU B 1 30 ? 2.332 -9.516 13.211 1 83.75 30 LEU B CA 1
ATOM 4383 C C . LEU B 1 30 ? 2.598 -8.023 13.359 1 83.75 30 LEU B C 1
ATOM 4385 O O . LEU B 1 30 ? 2.666 -7.516 14.484 1 83.75 30 LEU B O 1
ATOM 4389 N N . ALA B 1 31 ? 2.676 -7.41 12.328 1 85.81 31 ALA B N 1
ATOM 4390 C CA . ALA B 1 31 ? 2.896 -5.965 12.352 1 85.81 31 ALA B CA 1
ATOM 4391 C C . ALA B 1 31 ? 1.722 -5.246 13.008 1 85.81 31 ALA B C 1
ATOM 4393 O O . ALA B 1 31 ? 1.915 -4.285 13.758 1 85.81 31 ALA B O 1
ATOM 4394 N N . GLU B 1 32 ? 0.559 -5.703 12.789 1 84.56 32 GLU B N 1
ATOM 4395 C CA . GLU B 1 32 ? -0.631 -5.102 13.383 1 84.56 32 GLU B CA 1
ATOM 4396 C C . GLU B 1 32 ? -0.683 -5.344 14.883 1 84.56 32 GLU B C 1
ATOM 4398 O O . GLU B 1 32 ? -1.08 -4.461 15.648 1 84.56 32 GLU B O 1
ATOM 4403 N N . THR B 1 33 ? -0.218 -6.516 15.266 1 87.12 33 THR B N 1
ATOM 4404 C CA . THR B 1 33 ? -0.189 -6.824 16.688 1 87.12 33 THR B CA 1
ATOM 4405 C C . THR B 1 33 ? 0.835 -5.949 17.406 1 87.12 33 THR B C 1
ATOM 4407 O O . THR B 1 33 ? 0.556 -5.414 18.484 1 87.12 33 THR B O 1
ATOM 4410 N N . VAL B 1 34 ? 1.891 -5.777 16.781 1 89 34 VAL B N 1
ATOM 4411 C CA . VAL B 1 34 ? 2.941 -4.949 17.359 1 89 34 VAL B CA 1
ATOM 4412 C C . VAL B 1 34 ? 2.49 -3.49 17.406 1 89 34 VAL B C 1
ATOM 4414 O O . VAL B 1 34 ? 2.709 -2.795 18.406 1 89 34 VAL B O 1
ATOM 4417 N N . SER B 1 35 ? 1.87 -3.068 16.391 1 88.56 35 SER B N 1
ATOM 4418 C CA . SER B 1 35 ? 1.364 -1.7 16.344 1 88.56 35 SER B CA 1
ATOM 4419 C C . SER B 1 35 ? 0.337 -1.448 17.438 1 88.56 35 SER B C 1
ATOM 4421 O O . SER B 1 35 ? 0.322 -0.376 18.047 1 88.56 35 SER B O 1
ATOM 4423 N N . ARG B 1 36 ? -0.491 -2.41 17.688 1 89.19 36 ARG B N 1
ATOM 4424 C CA . ARG B 1 36 ? -1.486 -2.291 18.75 1 89.19 36 ARG B CA 1
ATOM 4425 C C . ARG B 1 36 ? -0.82 -2.201 20.109 1 89.19 36 ARG B C 1
ATOM 4427 O O . ARG B 1 36 ? -1.218 -1.39 20.953 1 89.19 36 ARG B O 1
ATOM 4434 N N . ALA B 1 37 ? 0.22 -2.951 20.266 1 90.38 37 ALA B N 1
ATOM 4435 C CA . ALA B 1 37 ? 0.937 -2.938 21.531 1 90.38 37 ALA B CA 1
ATOM 4436 C C . ALA B 1 37 ? 1.656 -1.608 21.75 1 90.38 37 ALA B C 1
ATOM 4438 O O . ALA B 1 37 ? 1.631 -1.049 22.844 1 90.38 37 ALA B O 1
ATOM 4439 N N . ILE B 1 38 ? 2.191 -1.122 20.766 1 89.81 38 ILE B N 1
ATOM 4440 C CA . ILE B 1 38 ? 2.893 0.155 20.844 1 89.81 38 ILE B CA 1
ATOM 4441 C C . ILE B 1 38 ? 1.895 1.274 21.125 1 89.81 38 ILE B C 1
ATOM 4443 O O . ILE B 1 38 ? 2.156 2.152 21.953 1 89.81 38 ILE B O 1
ATOM 4447 N N . SER B 1 39 ? 0.766 1.211 20.484 1 89.69 39 SER B N 1
ATOM 4448 C CA . SER B 1 39 ? -0.258 2.23 20.688 1 89.69 39 SER B CA 1
ATOM 4449 C C . SER B 1 39 ? -0.811 2.172 22.109 1 89.69 39 SER B C 1
ATOM 4451 O O . SER B 1 39 ? -1.012 3.209 22.75 1 89.69 39 SER B O 1
ATOM 4453 N N . LYS B 1 40 ? -0.962 1.023 22.609 1 89.44 40 LYS B N 1
ATOM 4454 C CA . LYS B 1 40 ? -1.579 0.826 23.922 1 89.44 40 LYS B CA 1
ATOM 4455 C C . LYS B 1 40 ? -0.637 1.254 25.047 1 89.44 40 LYS B C 1
ATOM 4457 O O . LYS B 1 40 ? -1.062 1.892 26.016 1 89.44 40 LYS B O 1
ATOM 4462 N N . HIS B 1 41 ? 0.651 1.036 24.844 1 89.19 41 HIS B N 1
ATOM 4463 C CA . HIS B 1 41 ? 1.541 1.206 26 1 89.19 41 HIS B CA 1
ATOM 4464 C C . HIS B 1 41 ? 2.434 2.43 25.812 1 89.19 41 HIS B C 1
ATOM 4466 O O . HIS B 1 41 ? 2.934 2.982 26.797 1 89.19 41 HIS B O 1
ATOM 4472 N N . LEU B 1 42 ? 2.541 2.84 24.547 1 88.88 42 LEU B N 1
ATOM 4473 C CA . LEU B 1 42 ? 3.551 3.877 24.375 1 88.88 42 LEU B CA 1
ATOM 4474 C C . LEU B 1 42 ? 2.939 5.125 23.75 1 88.88 42 LEU B C 1
ATOM 4476 O O . LEU B 1 42 ? 3.246 6.246 24.156 1 88.88 42 LEU B O 1
ATOM 4480 N N . LEU B 1 43 ? 2.066 5.008 22.844 1 88.06 43 LEU B N 1
ATOM 4481 C CA . LEU B 1 43 ? 1.61 6.141 22.031 1 88.06 43 LEU B CA 1
ATOM 4482 C C . LEU B 1 43 ? 0.461 6.867 22.734 1 88.06 43 LEU B C 1
ATOM 4484 O O . LEU B 1 43 ? 0.433 8.102 22.766 1 88.06 43 LEU B O 1
ATOM 4488 N N . TYR B 1 44 ? -0.484 6.145 23.312 1 88 44 TYR B N 1
ATOM 4489 C CA . TYR B 1 44 ? -1.696 6.781 23.812 1 88 44 TYR B CA 1
ATOM 4490 C C . TYR B 1 44 ? -1.5 7.27 25.25 1 88 44 TYR B C 1
ATOM 4492 O O . TYR B 1 44 ? -1.868 8.398 25.578 1 88 44 TYR B O 1
ATOM 4500 N N . PRO B 1 45 ? -0.806 6.543 26.031 1 82.56 45 PRO B N 1
ATOM 4501 C CA . PRO B 1 45 ? -0.671 7.016 27.422 1 82.56 45 PRO B CA 1
ATOM 4502 C C . PRO B 1 45 ? 0.288 8.195 27.547 1 82.56 45 PRO B C 1
ATOM 4504 O O . PRO B 1 45 ? 1.334 8.219 26.891 1 82.56 45 PRO B O 1
ATOM 4507 N N . HIS B 1 46 ? -0.194 9.18 28.344 1 84.06 46 HIS B N 1
ATOM 4508 C CA . HIS B 1 46 ? 0.676 10.305 28.672 1 84.06 46 HIS B CA 1
ATOM 4509 C C . HIS B 1 46 ? 1.53 10 29.891 1 84.06 46 HIS B C 1
ATOM 4511 O O . HIS B 1 46 ? 1.035 9.461 30.891 1 84.06 46 HIS B O 1
ATOM 4517 N N . LEU B 1 47 ? 2.723 10.117 29.797 1 81.06 47 LEU B N 1
ATOM 4518 C CA . LEU B 1 47 ? 3.576 10.039 30.984 1 81.06 47 LEU B CA 1
ATOM 4519 C C . LEU B 1 47 ? 3.443 11.289 31.844 1 81.06 47 LEU B C 1
ATOM 4521 O O . LEU B 1 47 ? 3.344 11.203 33.062 1 81.06 47 LEU B O 1
ATOM 4525 N N . LEU B 1 48 ? 3.436 12.438 31.062 1 79.06 48 LEU B N 1
ATOM 4526 C CA . LEU B 1 48 ? 3.195 13.719 31.719 1 79.06 48 LEU B CA 1
ATOM 4527 C C . LEU B 1 48 ? 1.937 14.383 31.172 1 79.06 48 LEU B C 1
ATOM 4529 O O . LEU B 1 48 ? 1.838 14.641 29.969 1 79.06 48 LEU B O 1
ATOM 4533 N N . GLY B 1 49 ? 1.029 14.547 32 1 77.88 49 GLY B N 1
ATOM 4534 C CA . GLY B 1 49 ? -0.215 15.18 31.594 1 77.88 49 GLY B CA 1
ATOM 4535 C C . GLY B 1 49 ? -0.03 16.609 31.125 1 77.88 49 GLY B C 1
ATOM 4536 O O . GLY B 1 49 ? 1.08 17.141 31.156 1 77.88 49 GLY B O 1
ATOM 4537 N N . ARG B 1 50 ? -1.049 17.125 30.531 1 77.44 50 ARG B N 1
ATOM 4538 C CA . ARG B 1 50 ? -1.002 18.484 30 1 77.44 50 ARG B CA 1
ATOM 4539 C C . ARG B 1 50 ? -0.879 19.5 31.125 1 77.44 50 ARG B C 1
ATOM 4541 O O . ARG B 1 50 ? -1.626 19.453 32.094 1 77.44 50 ARG B O 1
ATOM 4548 N N . HIS B 1 51 ? 0.251 20.141 31.141 1 72.81 51 HIS B N 1
ATOM 4549 C CA . HIS B 1 51 ? 0.46 21.234 32.094 1 72.81 51 HIS B CA 1
ATOM 4550 C C . HIS B 1 51 ? 0.607 22.578 31.359 1 72.81 51 HIS B C 1
ATOM 4552 O O . HIS B 1 51 ? 0.793 22.609 30.141 1 72.81 51 HIS B O 1
ATOM 4558 N N . ARG B 1 52 ? 0.389 23.609 32.031 1 65.94 52 ARG B N 1
ATOM 4559 C CA . ARG B 1 52 ? 0.45 24.953 31.469 1 65.94 52 ARG B CA 1
ATOM 4560 C C . ARG B 1 52 ? 1.813 25.219 30.828 1 65.94 52 ARG B C 1
ATOM 4562 O O . ARG B 1 52 ? 1.907 25.875 29.797 1 65.94 52 ARG B O 1
ATOM 4569 N N . LEU B 1 53 ? 2.785 24.656 31.344 1 64.31 53 LEU B N 1
ATOM 4570 C CA . LEU B 1 53 ? 4.121 25.016 30.891 1 64.31 53 LEU B CA 1
ATOM 4571 C C . LEU B 1 53 ? 4.738 23.875 30.078 1 64.31 53 LEU B C 1
ATOM 4573 O O . LEU B 1 53 ? 5.566 24.125 29.188 1 64.31 53 LEU B O 1
ATOM 4577 N N . LEU B 1 54 ? 4.363 22.688 30.594 1 66 54 LEU B N 1
ATOM 4578 C CA . LEU B 1 54 ? 5.043 21.547 30 1 66 54 LEU B CA 1
ATOM 4579 C C . LEU B 1 54 ? 4.039 20.484 29.578 1 66 54 LEU B C 1
ATOM 4581 O O . LEU B 1 54 ? 3.008 20.297 30.219 1 66 54 LEU B O 1
ATOM 4585 N N . GLY B 1 55 ? 4.387 19.906 28.469 1 66.12 55 GLY B N 1
ATOM 4586 C CA . GLY B 1 55 ? 3.582 18.766 28.047 1 66.12 55 GLY B CA 1
ATOM 4587 C C . GLY B 1 55 ? 2.461 19.156 27.109 1 66.12 55 GLY B C 1
ATOM 4588 O O . GLY B 1 55 ? 2.436 20.266 26.578 1 66.12 55 GLY B O 1
ATOM 4589 N N . PRO B 1 56 ? 1.663 18.125 26.875 1 79.81 56 PRO B N 1
ATOM 4590 C CA . PRO B 1 56 ? 1.669 16.703 27.203 1 79.81 56 PRO B CA 1
ATOM 4591 C C . PRO B 1 56 ? 2.736 15.922 26.438 1 79.81 56 PRO B C 1
ATOM 4593 O O . PRO B 1 56 ? 3.059 16.281 25.297 1 79.81 56 PRO B O 1
ATOM 4596 N N . TRP B 1 57 ? 3.396 15 27.266 1 83.31 57 TRP B N 1
ATOM 4597 C CA . TRP B 1 57 ? 4.363 14.102 26.641 1 83.31 57 TRP B CA 1
ATOM 4598 C C . TRP B 1 57 ? 3.889 12.656 26.719 1 83.31 57 TRP B C 1
ATOM 4600 O O . TRP B 1 57 ? 3.553 12.164 27.797 1 83.31 57 TRP B O 1
ATOM 4610 N N . THR B 1 58 ? 3.885 12.102 25.562 1 86.75 58 THR B N 1
ATOM 4611 C CA . THR B 1 58 ? 3.629 10.664 25.547 1 86.75 58 THR B CA 1
ATOM 4612 C C . THR B 1 58 ? 4.914 9.883 25.812 1 86.75 58 THR B C 1
ATOM 4614 O O . THR B 1 58 ? 6.008 10.453 25.781 1 86.75 58 THR B O 1
ATOM 4617 N N . ARG B 1 59 ? 4.809 8.633 26.109 1 89.06 59 ARG B N 1
ATOM 4618 C CA . ARG B 1 59 ? 5.969 7.785 26.375 1 89.06 59 ARG B CA 1
ATOM 4619 C C . ARG B 1 59 ? 6.855 7.672 25.141 1 89.06 59 ARG B C 1
ATOM 4621 O O . ARG B 1 59 ? 8.086 7.656 25.25 1 89.06 59 ARG B O 1
ATOM 4628 N N . VAL B 1 60 ? 6.266 7.641 24.047 1 89.12 60 VAL B N 1
ATOM 4629 C CA . VAL B 1 60 ? 7.039 7.5 22.812 1 89.12 60 VAL B CA 1
ATOM 4630 C C . VAL B 1 60 ? 7.844 8.773 22.562 1 89.12 60 VAL B C 1
ATOM 4632 O O . VAL B 1 60 ? 9 8.703 22.141 1 89.12 60 VAL B O 1
ATOM 4635 N N . VAL B 1 61 ? 7.25 9.875 22.828 1 88.31 61 VAL B N 1
ATOM 4636 C CA . VAL B 1 61 ? 7.938 11.148 22.609 1 88.31 61 VAL B CA 1
ATOM 4637 C C . VAL B 1 61 ? 9.141 11.25 23.547 1 88.31 61 VAL B C 1
ATOM 4639 O O . VAL B 1 61 ? 10.234 11.633 23.125 1 88.31 61 VAL B O 1
ATOM 4642 N N . LEU B 1 62 ? 8.961 10.883 24.75 1 89.38 62 LEU B N 1
ATOM 4643 C CA . LEU B 1 62 ? 10.062 10.898 25.703 1 89.38 62 LEU B CA 1
ATOM 4644 C C . LEU B 1 62 ? 11.164 9.938 25.297 1 89.38 62 LEU B C 1
ATOM 4646 O O . LEU B 1 62 ? 12.352 10.266 25.375 1 89.38 62 LEU B O 1
ATOM 4650 N N . LEU B 1 63 ? 10.719 8.797 24.891 1 91.62 63 LEU B N 1
ATOM 4651 C CA . LEU B 1 63 ? 11.703 7.809 24.438 1 91.62 63 LEU B CA 1
ATOM 4652 C C . LEU B 1 63 ? 12.5 8.336 23.25 1 91.62 63 LEU B C 1
ATOM 4654 O O . LEU B 1 63 ? 13.711 8.141 23.188 1 91.62 63 LEU B O 1
ATOM 4658 N N . LEU B 1 64 ? 11.836 9.031 22.359 1 91.75 64 LEU B N 1
ATOM 4659 C CA . LEU B 1 64 ? 12.516 9.578 21.188 1 91.75 64 LEU B CA 1
ATOM 4660 C C . LEU B 1 64 ? 13.492 10.68 21.594 1 91.75 64 LEU B C 1
ATOM 4662 O O . LEU B 1 64 ? 14.586 10.773 21.047 1 91.75 64 LEU B O 1
ATOM 4666 N N . TYR B 1 65 ? 13.141 11.492 22.594 1 93 65 TYR B N 1
ATOM 4667 C CA . TYR B 1 65 ? 14.039 12.516 23.109 1 93 65 TYR B CA 1
ATOM 4668 C C . TYR B 1 65 ? 15.273 11.891 23.75 1 93 65 TYR B C 1
ATOM 4670 O O . TYR B 1 65 ? 16.406 12.336 23.5 1 93 65 TYR B O 1
ATOM 4678 N N . LEU B 1 66 ? 15.039 10.805 24.484 1 94 66 LEU B N 1
ATOM 4679 C CA . LEU B 1 66 ? 16.141 10.133 25.172 1 94 66 LEU B CA 1
ATOM 4680 C C . LEU B 1 66 ? 17.078 9.461 24.172 1 94 66 LEU B C 1
ATOM 4682 O O . LEU B 1 66 ? 18.297 9.539 24.312 1 94 66 LEU B O 1
ATOM 4686 N N . VAL B 1 67 ? 16.469 8.883 23.234 1 94.06 67 VAL B N 1
ATOM 4687 C CA . VAL B 1 67 ? 17.281 8.219 22.219 1 94.06 67 VAL B CA 1
ATOM 4688 C C . VAL B 1 67 ? 18.094 9.25 21.438 1 94.06 67 VAL B C 1
ATOM 4690 O O . VAL B 1 67 ? 19.281 9.055 21.188 1 94.06 67 VAL B O 1
ATOM 4693 N N . TYR B 1 68 ? 17.516 10.367 21.078 1 94.56 68 TYR B N 1
ATOM 4694 C CA . TYR B 1 68 ? 18.203 11.445 20.375 1 94.56 68 TYR B CA 1
ATOM 4695 C C . TYR B 1 68 ? 19.344 12 21.219 1 94.56 68 TYR B C 1
ATOM 4697 O O . TYR B 1 68 ? 20.453 12.188 20.719 1 94.56 68 TYR B O 1
ATOM 4705 N N . GLY B 1 69 ? 19.062 12.195 22.453 1 95.88 69 GLY B N 1
ATOM 4706 C CA . GLY B 1 69 ? 20.109 12.633 23.359 1 95.88 69 GLY B CA 1
ATOM 4707 C C . GLY B 1 69 ? 21.25 11.633 23.5 1 95.88 69 GLY B C 1
ATOM 4708 O O . GLY B 1 69 ? 22.422 12 23.469 1 95.88 69 GLY B O 1
ATOM 4709 N N . ALA B 1 70 ? 20.844 10.391 23.594 1 95.25 70 ALA B N 1
ATOM 4710 C CA . ALA B 1 70 ? 21.828 9.328 23.75 1 95.25 70 ALA B CA 1
ATOM 4711 C C . ALA B 1 70 ? 22.734 9.219 22.531 1 95.25 70 ALA B C 1
ATOM 4713 O O . ALA B 1 70 ? 23.938 8.992 22.656 1 95.25 70 ALA B O 1
ATOM 4714 N N . ILE B 1 71 ? 22.172 9.406 21.375 1 93.12 71 ILE B N 1
ATOM 4715 C CA . ILE B 1 71 ? 22.938 9.336 20.141 1 93.12 71 ILE B CA 1
ATOM 4716 C C . ILE B 1 71 ? 23.969 10.469 20.109 1 93.12 71 ILE B C 1
ATOM 4718 O O . ILE B 1 71 ? 25.125 10.25 19.781 1 93.12 71 ILE B O 1
ATOM 4722 N N . ASN B 1 72 ? 23.594 11.703 20.469 1 94.31 72 ASN B N 1
ATOM 4723 C CA . ASN B 1 72 ? 24.5 12.836 20.469 1 94.31 72 ASN B CA 1
ATOM 4724 C C . ASN B 1 72 ? 25.609 12.672 21.516 1 94.31 72 ASN B C 1
ATOM 4726 O O . ASN B 1 72 ? 26.766 12.969 21.25 1 94.31 72 ASN B O 1
ATOM 4730 N N . VAL B 1 73 ? 25.266 12.109 22.688 1 94.25 73 VAL B N 1
ATOM 4731 C CA . VAL B 1 73 ? 26.25 11.883 23.734 1 94.25 73 VAL B CA 1
ATOM 4732 C C . VAL B 1 73 ? 27.219 10.789 23.297 1 94.25 73 VAL B C 1
ATOM 4734 O O . VAL B 1 73 ? 28.422 10.883 23.562 1 94.25 73 VAL B O 1
ATOM 4737 N N . PHE B 1 74 ? 26.719 9.82 22.688 1 93.81 74 PHE B N 1
ATOM 4738 C CA . PHE B 1 74 ? 27.562 8.727 22.203 1 93.81 74 PHE B CA 1
ATOM 4739 C C . PHE B 1 74 ? 28.625 9.25 21.234 1 93.81 74 PHE B C 1
ATOM 4741 O O . PHE B 1 74 ? 29.812 8.938 21.375 1 93.81 74 PHE B O 1
ATOM 4748 N N . PHE B 1 75 ? 28.172 10.031 20.266 1 92.44 75 PHE B N 1
ATOM 4749 C CA . PHE B 1 75 ? 29.109 10.523 19.266 1 92.44 75 PHE B CA 1
ATOM 4750 C C . PHE B 1 75 ? 30.047 11.578 19.859 1 92.44 75 PHE B C 1
ATOM 4752 O O . PHE B 1 75 ? 31.125 11.828 19.344 1 92.44 75 PHE B O 1
ATOM 4759 N N . LEU B 1 76 ? 29.625 12.195 20.984 1 92.44 76 LEU B N 1
ATOM 4760 C CA . LEU B 1 76 ? 30.453 13.164 21.703 1 92.44 76 LEU B CA 1
ATOM 4761 C C . LEU B 1 76 ? 31.578 12.477 22.453 1 92.44 76 LEU B C 1
ATOM 4763 O O . LEU B 1 76 ? 32.719 12.961 22.484 1 92.44 76 LEU B O 1
ATOM 4767 N N . THR B 1 77 ? 31.328 11.281 22.969 1 92.12 77 THR B N 1
ATOM 4768 C CA . THR B 1 77 ? 32.25 10.688 23.922 1 92.12 77 THR B CA 1
ATOM 4769 C C . THR B 1 77 ? 32.938 9.461 23.297 1 92.12 77 THR B C 1
ATOM 4771 O O . THR B 1 77 ? 33.969 9.023 23.797 1 92.12 77 THR B O 1
ATOM 4774 N N . PHE B 1 78 ? 32.344 8.938 22.344 1 90.81 78 PHE B N 1
ATOM 4775 C CA . PHE B 1 78 ? 32.812 7.668 21.812 1 90.81 78 PHE B CA 1
ATOM 4776 C C . PHE B 1 78 ? 34.25 7.801 21.328 1 90.81 78 PHE B C 1
ATOM 4778 O O . PHE B 1 78 ? 34.562 8.633 20.469 1 90.81 78 PHE B O 1
ATOM 4785 N N . ARG B 1 79 ? 35.188 7.07 21.875 1 90.44 79 ARG B N 1
ATOM 4786 C CA . ARG B 1 79 ? 36.594 6.941 21.5 1 90.44 79 ARG B CA 1
ATOM 4787 C C . ARG B 1 79 ? 37.312 8.289 21.547 1 90.44 79 ARG B C 1
ATOM 4789 O O . ARG B 1 79 ? 38.062 8.648 20.625 1 90.44 79 ARG B O 1
ATOM 4796 N N . THR B 1 80 ? 36.969 9.172 22.484 1 88.62 80 THR B N 1
ATOM 4797 C CA . THR B 1 80 ? 37.688 10.43 22.672 1 88.62 80 THR B CA 1
ATOM 4798 C C . THR B 1 80 ? 38.75 10.297 23.766 1 88.62 80 THR B C 1
ATOM 4800 O O . THR B 1 80 ? 38.531 9.578 24.734 1 88.62 80 THR B O 1
ATOM 4803 N N . SER B 1 81 ? 39.906 10.883 23.516 1 87.94 81 SER B N 1
ATOM 4804 C CA . SER B 1 81 ? 41.062 10.719 24.422 1 87.94 81 SER B CA 1
ATOM 4805 C C . SER B 1 81 ? 41.188 11.914 25.359 1 87.94 81 SER B C 1
ATOM 4807 O O . SER B 1 81 ? 41.812 11.812 26.422 1 87.94 81 SER B O 1
ATOM 4809 N N . SER B 1 82 ? 40.656 13.141 25.016 1 91.75 82 SER B N 1
ATOM 4810 C CA . SER B 1 82 ? 40.844 14.336 25.812 1 91.75 82 SER B CA 1
ATOM 4811 C C . SER B 1 82 ? 39.594 15.203 25.844 1 91.75 82 SER B C 1
ATOM 4813 O O . SER B 1 82 ? 38.719 15.047 25 1 91.75 82 SER B O 1
ATOM 4815 N N . ASN B 1 83 ? 39.594 15.977 26.828 1 91.69 83 ASN B N 1
ATOM 4816 C CA . ASN B 1 83 ? 38.5 16.922 26.938 1 91.69 83 ASN B CA 1
ATOM 4817 C C . ASN B 1 83 ? 38.531 17.969 25.828 1 91.69 83 ASN B C 1
ATOM 4819 O O . ASN B 1 83 ? 37.5 18.453 25.375 1 91.69 83 ASN B O 1
ATOM 4823 N N . SER B 1 84 ? 39.656 18.266 25.422 1 91.69 84 SER B N 1
ATOM 4824 C CA . SER B 1 84 ? 39.812 19.219 24.328 1 91.69 84 SER B CA 1
ATOM 4825 C C . SER B 1 84 ? 39.188 18.672 23.031 1 91.69 84 SER B C 1
ATOM 4827 O O . SER B 1 84 ? 38.531 19.391 22.297 1 91.69 84 SER B O 1
ATOM 4829 N N . GLU B 1 85 ? 39.375 17.406 22.906 1 92.25 85 GLU B N 1
ATOM 4830 C CA . GLU B 1 85 ? 38.781 16.781 21.719 1 92.25 85 GLU B CA 1
ATOM 4831 C C . GLU B 1 85 ? 37.281 16.734 21.812 1 92.25 85 GLU B C 1
ATOM 4833 O O . GLU B 1 85 ? 36.562 16.938 20.828 1 92.25 85 GLU B O 1
ATOM 4838 N N . ARG B 1 86 ? 36.781 16.5 23 1 93.75 86 ARG B N 1
ATOM 4839 C CA . ARG B 1 86 ? 35.344 16.484 23.219 1 93.75 86 ARG B CA 1
ATOM 4840 C C . ARG B 1 86 ? 34.75 17.859 22.953 1 93.75 86 ARG B C 1
ATOM 4842 O O . ARG B 1 86 ? 33.625 17.953 22.422 1 93.75 86 ARG B O 1
ATOM 4849 N N . GLY B 1 87 ? 35.438 18.844 23.312 1 94.25 87 GLY B N 1
ATOM 4850 C CA . GLY B 1 87 ? 35 20.203 23.062 1 94.25 87 GLY B CA 1
ATOM 4851 C C . GLY B 1 87 ? 34.906 20.531 21.578 1 94.25 87 GLY B C 1
ATOM 4852 O O . GLY B 1 87 ? 33.938 21.156 21.141 1 94.25 87 GLY B O 1
ATOM 4853 N N . ARG B 1 88 ? 35.812 20.094 20.844 1 91.56 88 ARG B N 1
ATOM 4854 C CA . ARG B 1 88 ? 35.812 20.328 19.406 1 91.56 88 ARG B CA 1
ATOM 4855 C C . ARG B 1 88 ? 34.688 19.531 18.734 1 91.56 88 ARG B C 1
ATOM 4857 O O . ARG B 1 88 ? 34 20.047 17.844 1 91.56 88 ARG B O 1
ATOM 4864 N N . ARG B 1 89 ? 34.469 18.328 19.203 1 92.94 89 ARG B N 1
ATOM 4865 C CA . ARG B 1 89 ? 33.406 17.484 18.656 1 92.94 89 ARG B CA 1
ATOM 4866 C C . ARG B 1 89 ? 32.031 18.078 18.969 1 92.94 89 ARG B C 1
ATOM 4868 O O . ARG B 1 89 ? 31.125 18 18.141 1 92.94 89 ARG B O 1
ATOM 4875 N N . ALA B 1 90 ? 32 18.625 20.141 1 95.69 90 ALA B N 1
ATOM 4876 C CA . ALA B 1 90 ? 30.75 19.281 20.516 1 95.69 90 ALA B CA 1
ATOM 4877 C C . ALA B 1 90 ? 30.422 20.422 19.547 1 95.69 90 ALA B C 1
ATOM 4879 O O . ALA B 1 90 ? 29.25 20.594 19.172 1 95.69 90 ALA B O 1
ATOM 4880 N N . GLY B 1 91 ? 31.406 21.141 19.219 1 94.38 91 GLY B N 1
ATOM 4881 C CA . GLY B 1 91 ? 31.203 22.203 18.234 1 94.38 91 GLY B CA 1
ATOM 4882 C C . GLY B 1 91 ? 30.75 21.688 16.891 1 94.38 91 GLY B C 1
ATOM 4883 O O . GLY B 1 91 ? 29.844 22.266 16.266 1 94.38 91 GLY B O 1
ATOM 4884 N N . SER B 1 92 ? 31.344 20.625 16.469 1 93.75 92 SER B N 1
ATOM 4885 C CA . SER B 1 92 ? 30.969 20.031 15.195 1 93.75 92 SER B CA 1
ATOM 4886 C C . SER B 1 92 ? 29.547 19.469 15.234 1 93.75 92 SER B C 1
ATOM 4888 O O . SER B 1 92 ? 28.781 19.656 14.289 1 93.75 92 SER B O 1
ATOM 4890 N N . LEU B 1 93 ? 29.234 18.828 16.297 1 94.75 93 LEU B N 1
ATOM 4891 C CA . LEU B 1 93 ? 27.891 18.266 16.438 1 94.75 93 LEU B CA 1
ATOM 4892 C C . LEU B 1 93 ? 26.859 19.391 16.5 1 94.75 93 LEU B C 1
ATOM 4894 O O . LEU B 1 93 ? 25.75 19.25 15.969 1 94.75 93 LEU B O 1
ATOM 4898 N N . ALA B 1 94 ? 27.188 20.438 17.172 1 96.44 94 ALA B N 1
ATOM 4899 C CA . ALA B 1 94 ? 26.281 21.578 17.219 1 96.44 94 ALA B CA 1
ATOM 4900 C C . ALA B 1 94 ? 26.031 22.141 15.828 1 96.44 94 ALA B C 1
ATOM 4902 O O . ALA B 1 94 ? 24.906 22.5 15.484 1 96.44 94 ALA B O 1
ATOM 4903 N N . LEU B 1 95 ? 27.078 22.156 15.109 1 94.44 95 LEU B N 1
ATOM 4904 C CA . LEU B 1 95 ? 26.969 22.672 13.742 1 94.44 95 LEU B CA 1
ATOM 4905 C C . LEU B 1 95 ? 26.062 21.781 12.898 1 94.44 95 LEU B C 1
ATOM 4907 O O . LEU B 1 95 ? 25.219 22.281 12.156 1 94.44 95 LEU B O 1
ATOM 4911 N N . ILE B 1 96 ? 26.219 20.516 13 1 93.56 96 ILE B N 1
ATOM 4912 C CA . ILE B 1 96 ? 25.406 19.578 12.234 1 93.56 96 ILE B CA 1
ATOM 4913 C C . ILE B 1 96 ? 23.953 19.703 12.664 1 93.56 96 ILE B C 1
ATOM 4915 O O . ILE B 1 96 ? 23.047 19.766 11.82 1 93.56 96 ILE B O 1
ATOM 4919 N N . ASN B 1 97 ? 23.703 19.703 13.938 1 95.06 97 ASN B N 1
ATOM 4920 C CA . ASN B 1 97 ? 22.328 19.875 14.422 1 95.06 97 ASN B CA 1
ATOM 4921 C C . ASN B 1 97 ? 21.734 21.203 13.969 1 95.06 97 ASN B C 1
ATOM 4923 O O . ASN B 1 97 ? 20.547 21.281 13.648 1 95.06 97 ASN B O 1
ATOM 4927 N N . MET B 1 98 ? 22.547 22.219 13.977 1 95.25 98 MET B N 1
ATOM 4928 C CA . MET B 1 98 ? 22.078 23.516 13.508 1 95.25 98 MET B CA 1
ATOM 4929 C C . MET B 1 98 ? 21.656 23.438 12.047 1 95.25 98 MET B C 1
ATOM 4931 O O . MET B 1 98 ? 20.672 24.078 11.656 1 95.25 98 MET B O 1
ATOM 4935 N N . GLY B 1 99 ? 22.375 22.719 11.297 1 93.31 99 GLY B N 1
ATOM 4936 C CA . GLY B 1 99 ? 22.031 22.562 9.891 1 93.31 99 GLY B CA 1
ATOM 4937 C C . GLY B 1 99 ? 20.609 22.094 9.664 1 93.31 99 GLY B C 1
ATOM 4938 O O . GLY B 1 99 ? 19.938 22.547 8.734 1 93.31 99 GLY B O 1
ATOM 4939 N N . PHE B 1 100 ? 20.078 21.266 10.516 1 92.94 100 PHE B N 1
ATOM 4940 C CA . PHE B 1 100 ? 18.734 20.719 10.367 1 92.94 100 PHE B CA 1
ATOM 4941 C C . PHE B 1 100 ? 17.688 21.766 10.688 1 92.94 100 PHE B C 1
ATOM 4943 O O . PHE B 1 100 ? 16.531 21.641 10.273 1 92.94 100 PHE B O 1
ATOM 4950 N N . LEU B 1 101 ? 18.078 22.781 11.375 1 95.62 101 LEU B N 1
ATOM 4951 C CA . LEU B 1 101 ? 17.141 23.844 11.742 1 95.62 101 LEU B CA 1
ATOM 4952 C C . LEU B 1 101 ? 16.953 24.828 10.602 1 95.62 101 LEU B C 1
ATOM 4954 O O . LEU B 1 101 ? 16 25.625 10.594 1 95.62 101 LEU B O 1
ATOM 4958 N N . PHE B 1 102 ? 17.828 24.781 9.586 1 94.69 102 PHE B N 1
ATOM 4959 C CA . PHE B 1 102 ? 17.828 25.781 8.531 1 94.69 102 PHE B CA 1
ATOM 4960 C C . PHE B 1 102 ? 17.391 25.172 7.203 1 94.69 102 PHE B C 1
ATOM 4962 O O . PHE B 1 102 ? 17.719 25.703 6.137 1 94.69 102 PHE B O 1
ATOM 4969 N N . LEU B 1 103 ? 16.656 24.125 7.227 1 92.25 103 LEU B N 1
ATOM 4970 C CA . LEU B 1 103 ? 16.328 23.422 5.992 1 92.25 103 LEU B CA 1
ATOM 4971 C C . LEU B 1 103 ? 15.266 24.188 5.203 1 92.25 103 LEU B C 1
ATOM 4973 O O . LEU B 1 103 ? 15.234 24.125 3.973 1 92.25 103 LEU B O 1
ATOM 4977 N N . THR B 1 104 ? 14.352 24.812 5.906 1 92.44 104 THR B N 1
ATOM 4978 C CA . THR B 1 104 ? 13.297 25.578 5.262 1 92.44 104 THR B CA 1
ATOM 4979 C C . THR B 1 104 ? 13.039 26.891 6.016 1 92.44 104 THR B C 1
ATOM 4981 O O . THR B 1 104 ? 13.438 27.031 7.172 1 92.44 104 THR B O 1
ATOM 4984 N N . MET B 1 105 ? 12.375 27.797 5.309 1 91.25 105 MET B N 1
ATOM 4985 C CA . MET B 1 105 ? 12.055 29.094 5.918 1 91.25 105 MET B CA 1
ATOM 4986 C C . MET B 1 105 ? 10.812 28.984 6.797 1 91.25 105 MET B C 1
ATOM 4988 O O . MET B 1 105 ? 10.648 29.766 7.738 1 91.25 105 MET B O 1
ATOM 4992 N N . GLN B 1 106 ? 9.969 28.047 6.434 1 91.94 106 GLN B N 1
ATOM 4993 C CA . GLN B 1 106 ? 8.734 27.844 7.184 1 91.94 106 GLN B CA 1
ATOM 4994 C C . GLN B 1 106 ? 8.625 26.391 7.652 1 91.94 106 GLN B C 1
ATOM 4996 O O . GLN B 1 106 ? 8.93 25.453 6.898 1 91.94 106 GLN B O 1
ATOM 5001 N N . LEU B 1 107 ? 8.188 26.266 8.859 1 93.25 107 LEU B N 1
ATOM 5002 C CA . LEU B 1 107 ? 8.086 24.922 9.43 1 93.25 107 LEU B CA 1
ATOM 5003 C C . LEU B 1 107 ? 6.992 24.125 8.742 1 93.25 107 LEU B C 1
ATOM 5005 O O . LEU B 1 107 ? 7.086 22.891 8.648 1 93.25 107 LEU B O 1
ATOM 5009 N N . SER B 1 108 ? 5.922 24.797 8.289 1 93.94 108 SER B N 1
ATOM 5010 C CA . SER B 1 108 ? 4.84 24.094 7.598 1 93.94 108 SER B CA 1
ATOM 5011 C C . SER B 1 108 ? 5.336 23.438 6.316 1 93.94 108 SER B C 1
ATOM 5013 O O . SER B 1 108 ? 4.902 22.328 5.969 1 93.94 108 SER B O 1
ATOM 5015 N N . LEU B 1 109 ? 6.215 24.125 5.684 1 94 109 LEU B N 1
ATOM 5016 C CA . LEU B 1 109 ? 6.797 23.578 4.465 1 94 109 LEU B CA 1
ATOM 5017 C C . LEU B 1 109 ? 7.637 22.344 4.773 1 94 109 LEU B C 1
ATOM 5019 O O . LEU B 1 109 ? 7.547 21.328 4.07 1 94 109 LEU B O 1
ATOM 5023 N N . LEU B 1 110 ? 8.438 22.469 5.789 1 94.38 110 LEU B N 1
ATOM 5024 C CA . LEU B 1 110 ? 9.258 21.328 6.184 1 94.38 110 LEU B CA 1
ATOM 5025 C C . LEU B 1 110 ? 8.383 20.125 6.562 1 94.38 110 LEU B C 1
ATOM 5027 O O . LEU B 1 110 ? 8.648 19 6.148 1 94.38 110 LEU B O 1
ATOM 5031 N N . ALA B 1 111 ? 7.363 20.375 7.32 1 94.88 111 ALA B N 1
ATOM 5032 C CA . ALA B 1 111 ? 6.438 19.312 7.723 1 94.88 111 ALA B CA 1
ATOM 5033 C C . ALA B 1 111 ? 5.816 18.641 6.504 1 94.88 111 ALA B C 1
ATOM 5035 O O . ALA B 1 111 ? 5.703 17.406 6.457 1 94.88 111 ALA B O 1
ATOM 5036 N N . ASN B 1 112 ? 5.48 19.469 5.598 1 92.81 112 ASN B N 1
ATOM 5037 C CA . ASN B 1 112 ? 4.871 18.953 4.375 1 92.81 112 ASN B CA 1
ATOM 5038 C C . ASN B 1 112 ? 5.848 18.094 3.572 1 92.81 112 ASN B C 1
ATOM 5040 O O . ASN B 1 112 ? 5.48 17.031 3.066 1 92.81 112 ASN B O 1
ATOM 5044 N N . LEU B 1 113 ? 7.027 18.547 3.482 1 90.94 113 LEU B N 1
ATOM 5045 C CA . LEU B 1 113 ? 8.047 17.828 2.727 1 90.94 113 LEU B CA 1
ATOM 5046 C C . LEU B 1 113 ? 8.383 16.484 3.391 1 90.94 113 LEU B C 1
ATOM 5048 O O . LEU B 1 113 ? 8.625 15.492 2.705 1 90.94 113 LEU B O 1
ATOM 5052 N N . LEU B 1 114 ? 8.352 16.5 4.691 1 91.56 114 LEU B N 1
ATOM 5053 C CA . LEU B 1 114 ? 8.703 15.297 5.434 1 91.56 114 LEU B CA 1
ATOM 5054 C C . LEU B 1 114 ? 7.488 14.383 5.582 1 91.56 114 LEU B C 1
ATOM 5056 O O . LEU B 1 114 ? 7.633 13.211 5.949 1 91.56 114 LEU B O 1
ATOM 5060 N N . GLY B 1 115 ? 6.32 14.898 5.383 1 90.88 115 GLY B N 1
ATOM 5061 C CA . GLY B 1 115 ? 5.105 14.109 5.512 1 90.88 115 GLY B CA 1
ATOM 5062 C C . GLY B 1 115 ? 4.715 13.852 6.953 1 90.88 115 GLY B C 1
ATOM 5063 O O . GLY B 1 115 ? 4.242 12.758 7.285 1 90.88 115 GLY B O 1
ATOM 5064 N N . ILE B 1 116 ? 5.035 14.75 7.824 1 92.12 116 ILE B N 1
ATOM 5065 C CA . ILE B 1 116 ? 4.664 14.625 9.234 1 92.12 116 ILE B CA 1
ATOM 5066 C C . ILE B 1 116 ? 3.77 15.797 9.633 1 92.12 116 ILE B C 1
ATOM 5068 O O . ILE B 1 116 ? 3.607 16.75 8.875 1 92.12 116 ILE B O 1
ATOM 5072 N N . SER B 1 117 ? 3.164 15.664 10.758 1 93 117 SER B N 1
ATOM 5073 C CA . SER B 1 117 ? 2.271 16.719 11.227 1 93 117 SER B CA 1
ATOM 5074 C C . SER B 1 117 ? 3.053 17.953 11.641 1 93 117 SER B C 1
ATOM 5076 O O . SER B 1 117 ? 4.25 17.875 11.922 1 93 117 SER B O 1
ATOM 5078 N N . PHE B 1 118 ? 2.396 19.125 11.594 1 94.19 118 PHE B N 1
ATOM 5079 C CA . PHE B 1 118 ? 3.021 20.375 12.023 1 94.19 118 PHE B CA 1
ATOM 5080 C C . PHE B 1 118 ? 3.504 20.266 13.461 1 94.19 118 PHE B C 1
ATOM 5082 O O . PHE B 1 118 ? 4.605 20.719 13.789 1 94.19 118 PHE B O 1
ATOM 5089 N N . HIS B 1 119 ? 2.738 19.656 14.305 1 91.12 119 HIS B N 1
ATOM 5090 C CA . HIS B 1 119 ? 3.074 19.531 15.719 1 91.12 119 HIS B CA 1
ATOM 5091 C C . HIS B 1 119 ? 4.324 18.672 15.914 1 91.12 119 HIS B C 1
ATOM 5093 O O . HIS B 1 119 ? 5.199 19.031 16.703 1 91.12 119 HIS B O 1
ATOM 5099 N N . ALA B 1 120 ? 4.344 17.594 15.227 1 91.5 120 ALA B N 1
ATOM 5100 C CA . ALA B 1 120 ? 5.523 16.75 15.312 1 91.5 120 ALA B CA 1
ATOM 5101 C C . ALA B 1 120 ? 6.77 17.484 14.82 1 91.5 120 ALA B C 1
ATOM 5103 O O . ALA B 1 120 ? 7.836 17.391 15.438 1 91.5 120 ALA B O 1
ATOM 5104 N N . CYS B 1 121 ? 6.609 18.219 13.758 1 94.31 121 CYS B N 1
ATOM 5105 C CA . CYS B 1 121 ? 7.738 18.953 13.203 1 94.31 121 CYS B CA 1
ATOM 5106 C C . CYS B 1 121 ? 8.203 20.031 14.172 1 94.31 121 CYS B C 1
ATOM 5108 O O . CYS B 1 121 ? 9.406 20.266 14.32 1 94.31 121 CYS B O 1
ATOM 5110 N N . ARG B 1 122 ? 7.277 20.688 14.781 1 93 122 ARG B N 1
ATOM 5111 C CA . ARG B 1 122 ? 7.605 21.703 15.766 1 93 122 ARG B CA 1
ATOM 5112 C C . ARG B 1 122 ? 8.359 21.109 16.953 1 93 122 ARG B C 1
ATOM 5114 O O . ARG B 1 122 ? 9.32 21.703 17.453 1 93 122 ARG B O 1
ATOM 5121 N N . ARG B 1 123 ? 7.988 19.953 17.328 1 92.12 123 ARG B N 1
ATOM 5122 C CA . ARG B 1 123 ? 8.664 19.266 18.438 1 92.12 123 ARG B CA 1
ATOM 5123 C C . ARG B 1 123 ? 10.086 18.875 18.031 1 92.12 123 ARG B C 1
ATOM 5125 O O . ARG B 1 123 ? 11.016 19.016 18.828 1 92.12 123 ARG B O 1
ATOM 5132 N N . ILE B 1 124 ? 10.18 18.375 16.906 1 94.06 124 ILE B N 1
ATOM 5133 C CA . ILE B 1 124 ? 11.5 17.984 16.422 1 94.06 124 ILE B CA 1
ATOM 5134 C C . ILE B 1 124 ? 12.398 19.219 16.328 1 94.06 124 ILE B C 1
ATOM 5136 O O . ILE B 1 124 ? 13.555 19.172 16.734 1 94.06 124 ILE B O 1
ATOM 5140 N N . HIS B 1 125 ? 11.859 20.297 15.773 1 95.69 125 HIS B N 1
ATOM 5141 C CA . HIS B 1 125 ? 12.594 21.562 15.688 1 95.69 125 HIS B CA 1
ATOM 5142 C C . HIS B 1 125 ? 13.055 22.031 17.062 1 95.69 125 HIS B C 1
ATOM 5144 O O . HIS B 1 125 ? 14.219 22.406 17.234 1 95.69 125 HIS B O 1
ATOM 5150 N N . GLY B 1 126 ? 12.195 21.922 18.016 1 94.12 126 GLY B N 1
ATOM 5151 C CA . GLY B 1 126 ? 12.539 22.312 19.375 1 94.12 126 GLY B CA 1
ATOM 5152 C C . GLY B 1 126 ? 13.602 21.422 20 1 94.12 126 GLY B C 1
ATOM 5153 O O . GLY B 1 126 ? 14.539 21.922 20.625 1 94.12 126 GLY B O 1
ATOM 5154 N N . ALA B 1 127 ? 13.461 20.188 19.828 1 94.69 127 ALA B N 1
ATOM 5155 C CA . ALA B 1 127 ? 14.43 19.234 20.391 1 94.69 127 ALA B CA 1
ATOM 5156 C C . ALA B 1 127 ? 15.812 19.453 19.781 1 94.69 127 ALA B C 1
ATOM 5158 O O . ALA B 1 127 ? 16.812 19.422 20.5 1 94.69 127 ALA B O 1
ATOM 5159 N N . THR B 1 128 ? 15.805 19.641 18.516 1 96 128 THR B N 1
ATOM 5160 C CA . THR B 1 128 ? 17.062 19.844 17.812 1 96 128 THR B CA 1
ATOM 5161 C C . THR B 1 128 ? 17.719 21.141 18.281 1 96 128 THR B C 1
ATOM 5163 O O . THR B 1 128 ? 18.938 21.203 18.469 1 96 128 THR B O 1
ATOM 5166 N N . ALA B 1 129 ? 16.906 22.188 18.453 1 97.06 129 ALA B N 1
ATOM 5167 C CA . ALA B 1 129 ? 17.422 23.469 18.922 1 97.06 129 ALA B CA 1
ATOM 5168 C C . ALA B 1 129 ? 18 23.344 20.328 1 97.06 129 ALA B C 1
ATOM 5170 O O . ALA B 1 129 ? 19.062 23.906 20.609 1 97.06 129 ALA B O 1
ATOM 5171 N N . TRP B 1 130 ? 17.359 22.625 21.125 1 95.88 130 TRP B N 1
ATOM 5172 C CA . TRP B 1 130 ? 17.859 22.422 22.484 1 95.88 130 TRP B CA 1
ATOM 5173 C C . TRP B 1 130 ? 19.172 21.641 22.469 1 95.88 130 TRP B C 1
ATOM 5175 O O . TRP B 1 130 ? 20.109 21.984 23.188 1 95.88 130 TRP B O 1
ATOM 5185 N N . MET B 1 131 ? 19.156 20.641 21.719 1 96.88 131 MET B N 1
ATOM 5186 C CA . MET B 1 131 ? 20.375 19.844 21.641 1 96.88 131 MET B CA 1
ATOM 5187 C C . MET B 1 131 ? 21.547 20.672 21.109 1 96.88 131 MET B C 1
ATOM 5189 O O . MET B 1 131 ? 22.656 20.609 21.641 1 96.88 131 MET B O 1
ATOM 5193 N N . MET B 1 132 ? 21.266 21.422 20.078 1 97.44 132 MET B N 1
ATOM 5194 C CA . MET B 1 132 ? 22.281 22.312 19.531 1 97.44 132 MET B CA 1
ATOM 5195 C C . MET B 1 132 ? 22.797 23.266 20.594 1 97.44 132 MET B C 1
ATOM 5197 O O . MET B 1 132 ? 24.016 23.469 20.719 1 97.44 132 MET B O 1
ATOM 5201 N N . THR B 1 133 ? 21.953 23.844 21.375 1 97.69 133 THR B N 1
ATOM 5202 C CA . THR B 1 133 ? 22.297 24.812 22.406 1 97.69 133 THR B CA 1
ATOM 5203 C C . THR B 1 133 ? 23.156 24.156 23.5 1 97.69 133 THR B C 1
ATOM 5205 O O . THR B 1 133 ? 24.156 24.719 23.938 1 97.69 133 THR B O 1
ATOM 5208 N N . LEU B 1 134 ? 22.797 22.953 23.875 1 97.69 134 LEU B N 1
ATOM 5209 C CA . LEU B 1 134 ? 23.547 22.25 24.906 1 97.69 134 LEU B CA 1
ATOM 5210 C C . LEU B 1 134 ? 24.953 21.891 24.422 1 97.69 134 LEU B C 1
ATOM 5212 O O . LEU B 1 134 ? 25.922 22.047 25.172 1 97.69 134 LEU B O 1
ATOM 5216 N N . LEU B 1 135 ? 25.016 21.406 23.266 1 97.56 135 LEU B N 1
ATOM 5217 C CA . LEU B 1 135 ? 26.312 21.078 22.688 1 97.56 135 LEU B CA 1
ATOM 5218 C C . LEU B 1 135 ? 27.188 22.312 22.547 1 97.56 135 LEU B C 1
ATOM 5220 O O . LEU B 1 135 ? 28.391 22.266 22.828 1 97.56 135 LEU B O 1
ATOM 5224 N N . LEU B 1 136 ? 26.578 23.422 22.109 1 97.56 136 LEU B N 1
ATOM 5225 C CA . LEU B 1 136 ? 27.312 24.672 21.984 1 97.56 136 LEU B CA 1
ATOM 5226 C C . LEU B 1 136 ? 27.812 25.156 23.344 1 97.56 136 LEU B C 1
ATOM 5228 O O . LEU B 1 136 ? 28.953 25.609 23.453 1 97.56 136 LEU B O 1
ATOM 5232 N N . ALA B 1 137 ? 26.984 25.078 24.328 1 97.31 137 ALA B N 1
ATOM 5233 C CA . ALA B 1 137 ? 27.391 25.453 25.688 1 97.31 137 ALA B CA 1
ATOM 5234 C C . ALA B 1 137 ? 28.578 24.625 26.141 1 97.31 137 ALA B C 1
ATOM 5236 O O . ALA B 1 137 ? 29.531 25.172 26.719 1 97.31 137 ALA B O 1
ATOM 5237 N N . PHE B 1 138 ? 28.531 23.375 25.891 1 96.94 138 PHE B N 1
ATOM 5238 C CA . PHE B 1 138 ? 29.641 22.516 26.25 1 96.94 138 PHE B CA 1
ATOM 5239 C C . PHE B 1 138 ? 30.922 22.922 25.516 1 96.94 138 PHE B C 1
ATOM 5241 O O . PHE B 1 138 ? 32 22.969 26.094 1 96.94 138 PHE B O 1
ATOM 5248 N N . HIS B 1 139 ? 30.812 23.172 24.266 1 96.12 139 HIS B N 1
ATOM 5249 C CA . HIS B 1 139 ? 31.938 23.641 23.453 1 96.12 139 HIS B CA 1
ATOM 5250 C C . HIS B 1 139 ? 32.531 24.906 24.031 1 96.12 139 HIS B C 1
ATOM 5252 O O . HIS B 1 139 ? 33.781 25.016 24.156 1 96.12 139 HIS B O 1
ATOM 5258 N N . ILE B 1 140 ? 31.719 25.828 24.406 1 94.81 140 ILE B N 1
ATOM 5259 C CA . ILE B 1 140 ? 32.156 27.109 24.938 1 94.81 140 ILE B CA 1
ATOM 5260 C C . ILE B 1 140 ? 32.875 26.891 26.281 1 94.81 140 ILE B C 1
ATOM 5262 O O . ILE B 1 140 ? 33.938 27.453 26.531 1 94.81 140 ILE B O 1
ATOM 5266 N N . ILE B 1 141 ? 32.312 26.031 27.109 1 94.5 141 ILE B N 1
ATOM 5267 C CA . ILE B 1 141 ? 32.875 25.766 28.422 1 94.5 141 ILE B CA 1
ATOM 5268 C C . ILE B 1 141 ? 34.25 25.141 28.266 1 94.5 141 ILE B C 1
ATOM 5270 O O . ILE B 1 141 ? 35.219 25.547 28.938 1 94.5 141 ILE B O 1
ATOM 5274 N N . VAL B 1 142 ? 34.375 24.219 27.422 1 94.06 142 VAL B N 1
ATOM 5275 C CA . VAL B 1 142 ? 35.656 23.547 27.234 1 94.06 142 VAL B CA 1
ATOM 5276 C C . VAL B 1 142 ? 36.656 24.5 26.609 1 94.06 142 VAL B C 1
ATOM 5278 O O . VAL B 1 142 ? 37.812 24.562 27.016 1 94.06 142 VAL B O 1
ATOM 5281 N N . ALA B 1 143 ? 36.281 25.328 25.656 1 91.19 143 ALA B N 1
ATOM 5282 C CA . ALA B 1 143 ? 37.156 26.266 24.984 1 91.19 143 ALA B CA 1
ATOM 5283 C C . ALA B 1 143 ? 37.656 27.328 25.938 1 91.19 143 ALA B C 1
ATOM 5285 O O . ALA B 1 143 ? 38.812 27.766 25.844 1 91.19 143 ALA B O 1
ATOM 5286 N N . THR B 1 144 ? 36.906 27.734 26.891 1 88.25 144 THR B N 1
ATOM 5287 C CA . THR B 1 144 ? 37.281 28.828 27.781 1 88.25 144 THR B CA 1
ATOM 5288 C C . THR B 1 144 ? 37.969 28.297 29.031 1 88.25 144 THR B C 1
ATOM 5290 O O . THR B 1 144 ? 38.906 28.922 29.531 1 88.25 144 THR B O 1
ATOM 5293 N N . MET B 1 145 ? 37.594 27.109 29.5 1 87.94 145 MET B N 1
ATOM 5294 C CA . MET B 1 145 ? 38.062 26.656 30.797 1 87.94 145 MET B CA 1
ATOM 5295 C C . MET B 1 145 ? 39.219 25.656 30.641 1 87.94 145 MET B C 1
ATOM 5297 O O . MET B 1 145 ? 40.094 25.562 31.5 1 87.94 145 MET B O 1
ATOM 5301 N N . VAL B 1 146 ? 39.156 24.953 29.625 1 82.44 146 VAL B N 1
ATOM 5302 C CA . VAL B 1 146 ? 40.125 23.875 29.484 1 82.44 146 VAL B CA 1
ATOM 5303 C C . VAL B 1 146 ? 41.281 24.312 28.578 1 82.44 146 VAL B C 1
ATOM 5305 O O . VAL B 1 146 ? 42.438 24.234 28.969 1 82.44 146 VAL B O 1
ATOM 5308 N N . ASP B 1 147 ? 41 24.734 27.359 1 80.62 147 ASP B N 1
ATOM 5309 C CA . ASP B 1 147 ? 42.062 25.031 26.391 1 80.62 147 ASP B CA 1
ATOM 5310 C C . ASP B 1 147 ? 42.75 26.344 26.719 1 80.62 147 ASP B C 1
ATOM 5312 O O . ASP B 1 147 ? 43.906 26.562 26.344 1 80.62 147 ASP B O 1
ATOM 5316 N N . GLN B 1 148 ? 42.344 27.156 27.797 1 68.12 148 GLN B N 1
ATOM 5317 C CA . GLN B 1 148 ? 42.906 28.375 28.375 1 68.12 148 GLN B CA 1
ATOM 5318 C C . GLN B 1 148 ? 43.719 29.141 27.344 1 68.12 148 GLN B C 1
ATOM 5320 O O . GLN B 1 148 ? 44.781 29.672 27.656 1 68.12 148 GLN B O 1
ATOM 5325 N N . LYS B 1 149 ? 43.406 28.953 26.031 1 66.88 149 LYS B N 1
ATOM 5326 C CA . LYS B 1 149 ? 44.188 29.734 25.062 1 66.88 149 LYS B CA 1
ATOM 5327 C C . LYS B 1 149 ? 43.75 31.203 25.109 1 66.88 149 LYS B C 1
ATOM 5329 O O . LYS B 1 149 ? 42.656 31.531 25.578 1 66.88 149 LYS B O 1
ATOM 5334 N N . ASP B 1 150 ? 44.562 32.094 24.828 1 72.69 150 ASP B N 1
ATOM 5335 C CA . ASP B 1 150 ? 44.344 33.531 24.812 1 72.69 150 ASP B CA 1
ATOM 5336 C C . ASP B 1 150 ? 43.156 33.906 23.922 1 72.69 150 ASP B C 1
ATOM 5338 O O . ASP B 1 150 ? 43.188 33.688 22.703 1 72.69 150 ASP B O 1
ATOM 5342 N N . PHE B 1 151 ? 41.875 33.969 24.547 1 81.06 151 PHE B N 1
ATOM 5343 C CA . PHE B 1 151 ? 40.688 34.344 23.828 1 81.06 151 PHE B CA 1
ATOM 5344 C C . PHE B 1 151 ? 40.594 35.844 23.656 1 81.06 151 PHE B C 1
ATOM 5346 O O . PHE B 1 151 ? 40.156 36.562 24.562 1 81.06 151 PHE B O 1
ATOM 5353 N N . ARG B 1 152 ? 41.281 36.344 22.562 1 78.5 152 ARG B N 1
ATOM 5354 C CA . ARG B 1 152 ? 41.312 37.781 22.266 1 78.5 152 ARG B CA 1
ATOM 5355 C C . ARG B 1 152 ? 40.125 38.156 21.391 1 78.5 152 ARG B C 1
ATOM 5357 O O . ARG B 1 152 ? 39.969 37.656 20.266 1 78.5 152 ARG B O 1
ATOM 5364 N N . LEU B 1 153 ? 39.344 39 21.781 1 85.38 153 LEU B N 1
ATOM 5365 C CA . LEU B 1 153 ? 38.156 39.469 21.062 1 85.38 153 LEU B CA 1
ATOM 5366 C C . LEU B 1 153 ? 38.531 40.219 19.812 1 85.38 153 LEU B C 1
ATOM 5368 O O . LEU B 1 153 ? 37.719 40.375 18.891 1 85.38 153 LEU B O 1
ATOM 5372 N N . LYS B 1 154 ? 39.719 40.719 19.703 1 85.88 154 LYS B N 1
ATOM 5373 C CA . LYS B 1 154 ? 40.188 41.469 18.531 1 85.88 154 LYS B CA 1
ATOM 5374 C C . LYS B 1 154 ? 40.312 40.562 17.312 1 85.88 154 LYS B C 1
ATOM 5376 O O . LYS B 1 154 ? 40.25 41.031 16.172 1 85.88 154 LYS B O 1
ATOM 5381 N N . GLU B 1 155 ? 40.406 39.312 17.672 1 87.06 155 GLU B N 1
ATOM 5382 C CA . GLU B 1 155 ? 40.406 38.344 16.562 1 87.06 155 GLU B CA 1
ATOM 5383 C C . GLU B 1 155 ? 39 38.125 16.031 1 87.06 155 GLU B C 1
ATOM 5385 O O . GLU B 1 155 ? 38.094 37.812 16.781 1 87.06 155 GLU B O 1
ATOM 5390 N N . GLU B 1 156 ? 38.844 38.344 14.773 1 87.19 156 GLU B N 1
ATOM 5391 C CA . GLU B 1 156 ? 37.531 38.281 14.125 1 87.19 156 GLU B CA 1
ATOM 5392 C C . GLU B 1 156 ? 36.844 36.938 14.406 1 87.19 156 GLU B C 1
ATOM 5394 O O . GLU B 1 156 ? 35.625 36.906 14.672 1 87.19 156 GLU B O 1
ATOM 5399 N N . GLY B 1 157 ? 37.531 35.906 14.359 1 87.88 157 GLY B N 1
ATOM 5400 C CA . GLY B 1 157 ? 36.938 34.594 14.633 1 87.88 157 GLY B CA 1
ATOM 5401 C C . GLY B 1 157 ? 36.344 34.5 16.016 1 87.88 157 GLY B C 1
ATOM 5402 O O . GLY B 1 157 ? 35.25 33.938 16.188 1 87.88 157 GLY B O 1
ATOM 5403 N N . ASN B 1 158 ? 37 35.062 16.969 1 88.5 158 ASN B N 1
ATOM 5404 C CA . ASN B 1 158 ? 36.531 35.031 18.344 1 88.5 158 ASN B CA 1
ATOM 5405 C C . ASN B 1 158 ? 35.375 35.969 18.562 1 88.5 158 ASN B C 1
ATOM 5407 O O . ASN B 1 158 ? 34.438 35.656 19.312 1 88.5 158 ASN B O 1
ATOM 5411 N N . LEU B 1 159 ? 35.438 37.062 17.875 1 92.25 159 LEU B N 1
ATOM 5412 C CA . LEU B 1 159 ? 34.344 38.031 17.969 1 92.25 159 LEU B CA 1
ATOM 5413 C C . LEU B 1 159 ? 33.062 37.406 17.469 1 92.25 159 LEU B C 1
ATOM 5415 O O . LEU B 1 159 ? 32.031 37.5 18.141 1 92.25 159 LEU B O 1
ATOM 5419 N N . PHE B 1 160 ? 33.125 36.875 16.375 1 94.31 160 PHE B N 1
ATOM 5420 C CA . PHE B 1 160 ? 31.906 36.312 15.766 1 94.31 160 PHE B CA 1
ATOM 5421 C C . PHE B 1 160 ? 31.469 35.031 16.5 1 94.31 160 PHE B C 1
ATOM 5423 O O . PHE B 1 160 ? 30.297 34.656 16.422 1 94.31 160 PHE B O 1
ATOM 5430 N N . ALA B 1 161 ? 32.375 34.375 17.188 1 93.56 161 ALA B N 1
ATOM 5431 C CA . ALA B 1 161 ? 31.984 33.281 18.078 1 93.56 161 ALA B CA 1
ATOM 5432 C C . ALA B 1 161 ? 31.078 33.812 19.188 1 93.56 161 ALA B C 1
ATOM 5434 O O . ALA B 1 161 ? 30.078 33.188 19.531 1 93.56 161 ALA B O 1
ATOM 5435 N N . VAL B 1 162 ? 31.406 34.938 19.719 1 94.62 162 VAL B N 1
ATOM 5436 C CA . VAL B 1 162 ? 30.641 35.531 20.797 1 94.62 162 VAL B CA 1
ATOM 5437 C C . VAL B 1 162 ? 29.297 36.031 20.266 1 94.62 162 VAL B C 1
ATOM 5439 O O . VAL B 1 162 ? 28.25 35.812 20.906 1 94.62 162 VAL B O 1
ATOM 5442 N N . VAL B 1 163 ? 29.328 36.625 19.109 1 96.06 163 VAL B N 1
ATOM 5443 C CA . VAL B 1 163 ? 28.094 37.125 18.484 1 96.06 163 VAL B CA 1
ATOM 5444 C C . VAL B 1 163 ? 27.156 35.938 18.234 1 96.06 163 VAL B C 1
ATOM 5446 O O . VAL B 1 163 ? 25.953 36.031 18.469 1 96.06 163 VAL B O 1
ATOM 5449 N N . GLY B 1 164 ? 27.703 34.906 17.719 1 96.44 164 GLY B N 1
ATOM 5450 C CA . GLY B 1 164 ? 26.922 33.688 17.484 1 96.44 164 GLY B CA 1
ATOM 5451 C C . GLY B 1 164 ? 26.328 33.125 18.75 1 96.44 164 GLY B C 1
ATOM 5452 O O . GLY B 1 164 ? 25.125 32.781 18.781 1 96.44 164 GLY B O 1
ATOM 5453 N N . ALA B 1 165 ? 27.109 33 19.75 1 96.44 165 ALA B N 1
ATOM 5454 C CA . ALA B 1 165 ? 26.641 32.469 21.016 1 96.44 165 ALA B CA 1
ATOM 5455 C C . ALA B 1 165 ? 25.547 33.375 21.609 1 96.44 165 ALA B C 1
ATOM 5457 O O . ALA B 1 165 ? 24.547 32.875 22.141 1 96.44 165 ALA B O 1
ATOM 5458 N N . ALA B 1 166 ? 25.75 34.625 21.484 1 97.06 166 ALA B N 1
ATOM 5459 C CA . ALA B 1 166 ? 24.766 35.562 22 1 97.06 166 ALA B CA 1
ATOM 5460 C C . ALA B 1 166 ? 23.453 35.469 21.219 1 97.06 166 ALA B C 1
ATOM 5462 O O . ALA B 1 166 ? 22.359 35.562 21.812 1 97.06 166 ALA B O 1
ATOM 5463 N N . SER B 1 167 ? 23.578 35.312 20 1 97.5 167 SER B N 1
ATOM 5464 C CA . SER B 1 167 ? 22.391 35.156 19.172 1 97.5 167 SER B CA 1
ATOM 5465 C C . SER B 1 167 ? 21.609 33.906 19.562 1 97.5 167 SER B C 1
ATOM 5467 O O . SER B 1 167 ? 20.375 33.906 19.609 1 97.5 167 SER B O 1
ATOM 5469 N N . VAL B 1 168 ? 22.297 32.812 19.828 1 97.56 168 VAL B N 1
ATOM 5470 C CA . VAL B 1 168 ? 21.641 31.578 20.234 1 97.56 168 VAL B CA 1
ATOM 5471 C C . VAL B 1 168 ? 20.969 31.781 21.594 1 97.56 168 VAL B C 1
ATOM 5473 O O . VAL B 1 168 ? 19.828 31.328 21.797 1 97.56 168 VAL B O 1
ATOM 5476 N N . ALA B 1 169 ? 21.625 32.438 22.469 1 97.06 169 ALA B N 1
ATOM 5477 C CA . ALA B 1 169 ? 21.031 32.719 23.781 1 97.06 169 ALA B CA 1
ATOM 5478 C C . ALA B 1 169 ? 19.766 33.562 23.625 1 97.06 169 ALA B C 1
ATOM 5480 O O . ALA B 1 169 ? 18.75 33.281 24.281 1 97.06 169 ALA B O 1
ATOM 5481 N N . ALA B 1 170 ? 19.797 34.5 22.781 1 96.69 170 ALA B N 1
ATOM 5482 C CA . ALA B 1 170 ? 18.625 35.312 22.516 1 96.69 170 ALA B CA 1
ATOM 5483 C C . ALA B 1 170 ? 17.5 34.5 21.906 1 96.69 170 ALA B C 1
ATOM 5485 O O . ALA B 1 170 ? 16.328 34.656 22.25 1 96.69 170 ALA B O 1
ATOM 5486 N N . LEU B 1 171 ? 17.891 33.656 21 1 96.44 171 LEU B N 1
ATOM 5487 C CA . LEU B 1 171 ? 16.906 32.781 20.375 1 96.44 171 LEU B CA 1
ATOM 5488 C C . LEU B 1 171 ? 16.219 31.922 21.422 1 96.44 171 LEU B C 1
ATOM 5490 O O . LEU B 1 171 ? 14.992 31.766 21.391 1 96.44 171 LEU B O 1
ATOM 5494 N N . VAL B 1 172 ? 16.938 31.375 22.344 1 94.75 172 VAL B N 1
ATOM 5495 C CA . VAL B 1 172 ? 16.391 30.531 23.391 1 94.75 172 VAL B CA 1
ATOM 5496 C C . VAL B 1 172 ? 15.461 31.359 24.297 1 94.75 172 VAL B C 1
ATOM 5498 O O . VAL B 1 172 ? 14.336 30.938 24.594 1 94.75 172 VAL B O 1
ATOM 5501 N N . LEU B 1 173 ? 15.867 32.469 24.609 1 92.19 173 LEU B N 1
ATOM 5502 C CA . LEU B 1 173 ? 15.109 33.344 25.516 1 92.19 173 LEU B CA 1
ATOM 5503 C C . LEU B 1 173 ? 13.789 33.75 24.891 1 92.19 173 LEU B C 1
ATOM 5505 O O . LEU B 1 173 ? 12.734 33.656 25.516 1 92.19 173 LEU B O 1
ATOM 5509 N N . PHE B 1 174 ? 13.812 34.125 23.656 1 91.56 174 PHE B N 1
ATOM 5510 C CA . PHE B 1 174 ? 12.625 34.656 23 1 91.56 174 PHE B CA 1
ATOM 5511 C C . PHE B 1 174 ? 11.703 33.531 22.547 1 91.56 174 PHE B C 1
ATOM 5513 O O . PHE B 1 174 ? 10.555 33.75 22.188 1 91.56 174 PHE B O 1
ATOM 5520 N N . SER B 1 175 ? 12.172 32.312 22.609 1 90.31 175 SER B N 1
ATOM 5521 C CA . SER B 1 175 ? 11.367 31.172 22.156 1 90.31 175 SER B CA 1
ATOM 5522 C C . SER B 1 175 ? 10.5 30.625 23.281 1 90.31 175 SER B C 1
ATOM 5524 O O . SER B 1 175 ? 9.672 29.734 23.078 1 90.31 175 SER B O 1
ATOM 5526 N N . PHE B 1 176 ? 10.609 31.234 24.422 1 86.5 176 PHE B N 1
ATOM 5527 C CA . PHE B 1 176 ? 9.742 30.812 25.516 1 86.5 176 PHE B CA 1
ATOM 5528 C C . PHE B 1 176 ? 8.297 31.203 25.234 1 86.5 176 PHE B C 1
ATOM 5530 O O . PHE B 1 176 ? 8.031 32.188 24.562 1 86.5 176 PHE B O 1
ATOM 5537 N N . THR B 1 177 ? 7.406 30.438 25.797 1 81.31 177 THR B N 1
ATOM 5538 C CA . THR B 1 177 ? 5.973 30.5 25.516 1 81.31 177 THR B CA 1
ATOM 5539 C C . THR B 1 177 ? 5.426 31.891 25.875 1 81.31 177 THR B C 1
ATOM 5541 O O . THR B 1 177 ? 4.512 32.375 25.219 1 81.31 177 THR B O 1
ATOM 5544 N N . ILE B 1 178 ? 6.004 32.531 26.766 1 80.88 178 ILE B N 1
ATOM 5545 C CA . ILE B 1 178 ? 5.496 33.812 27.219 1 80.88 178 ILE B CA 1
ATOM 5546 C C . ILE B 1 178 ? 5.621 34.844 26.109 1 80.88 178 ILE B C 1
ATOM 5548 O O . ILE B 1 178 ? 4.676 35.594 25.828 1 80.88 178 ILE B O 1
ATOM 5552 N N . PHE B 1 179 ? 6.66 34.844 25.406 1 81.31 179 PHE B N 1
ATOM 5553 C CA . PHE B 1 179 ? 6.879 35.812 24.328 1 81.31 179 PHE B CA 1
ATOM 5554 C C . PHE B 1 179 ? 6.078 35.406 23.094 1 81.31 179 PHE B C 1
ATOM 5556 O O . PHE B 1 179 ? 5.547 36.281 22.406 1 81.31 179 PHE B O 1
ATOM 5563 N N . ARG B 1 180 ? 5.906 34.188 22.906 1 81.81 180 ARG B N 1
ATOM 5564 C CA . ARG B 1 180 ? 5.18 33.688 21.734 1 81.81 180 ARG B CA 1
ATOM 5565 C C . ARG B 1 180 ? 3.689 34 21.859 1 81.81 180 ARG B C 1
ATOM 5567 O O . ARG B 1 180 ? 3.041 34.344 20.859 1 81.81 180 ARG B O 1
ATOM 5574 N N . ARG B 1 181 ? 3.197 33.938 23 1 78.81 181 ARG B N 1
ATOM 5575 C CA . ARG B 1 181 ? 1.768 34.125 23.219 1 78.81 181 ARG B CA 1
ATOM 5576 C C . ARG B 1 181 ? 1.409 35.625 23.188 1 78.81 181 ARG B C 1
ATOM 5578 O O . ARG B 1 181 ? 0.288 35.969 22.828 1 78.81 181 ARG B O 1
ATOM 5585 N N . LEU B 1 182 ? 2.436 36.375 23.5 1 79.06 182 LEU B N 1
ATOM 5586 C CA . LEU B 1 182 ? 2.178 37.812 23.547 1 79.06 182 LEU B CA 1
ATOM 5587 C C . LEU B 1 182 ? 2.051 38.375 22.125 1 79.06 182 LEU B C 1
ATOM 5589 O O . LEU B 1 182 ? 1.116 39.125 21.828 1 79.06 182 LEU B O 1
ATOM 5593 N N . ALA B 1 183 ? 2.998 38.062 21.328 1 82.44 183 ALA B N 1
ATOM 5594 C CA . ALA B 1 183 ? 2.959 38.5 19.938 1 82.44 183 ALA B CA 1
ATOM 5595 C C . ALA B 1 183 ? 3.664 37.5 19.016 1 82.44 183 ALA B C 1
ATOM 5597 O O . ALA B 1 183 ? 4.871 37.594 18.797 1 82.44 183 ALA B O 1
ATOM 5598 N N . PHE B 1 184 ? 2.898 36.688 18.469 1 84.44 184 PHE B N 1
ATOM 5599 C CA . PHE B 1 184 ? 3.48 35.594 17.703 1 84.44 184 PHE B CA 1
ATOM 5600 C C . PHE B 1 184 ? 4.156 36.125 16.438 1 84.44 184 PHE B C 1
ATOM 5602 O O . PHE B 1 184 ? 5.223 35.625 16.062 1 84.44 184 PHE B O 1
ATOM 5609 N N . GLU B 1 185 ? 3.605 37.125 15.852 1 85.06 185 GLU B N 1
ATOM 5610 C CA . GLU B 1 185 ? 4.156 37.656 14.602 1 85.06 185 GLU B CA 1
ATOM 5611 C C . GLU B 1 185 ? 5.504 38.312 14.828 1 85.06 185 GLU B C 1
ATOM 5613 O O . GLU B 1 185 ? 6.418 38.188 14.016 1 85.06 185 GLU B O 1
ATOM 5618 N N . VAL B 1 186 ? 5.57 38.969 15.906 1 87.75 186 VAL B N 1
ATOM 5619 C CA . VAL B 1 186 ? 6.836 39.625 16.25 1 87.75 186 VAL B CA 1
ATOM 5620 C C . VAL B 1 186 ? 7.871 38.562 16.609 1 87.75 186 VAL B C 1
ATOM 5622 O O . VAL B 1 186 ? 9.031 38.656 16.203 1 87.75 186 VAL B O 1
ATOM 5625 N N . PHE B 1 187 ? 7.441 37.656 17.328 1 90 187 PHE B N 1
ATOM 5626 C CA . PHE B 1 187 ? 8.328 36.562 17.719 1 90 187 PHE B CA 1
ATOM 5627 C C . PHE B 1 187 ? 8.93 35.875 16.484 1 90 187 PHE B C 1
ATOM 5629 O O . PHE B 1 187 ? 10.148 35.719 16.391 1 90 187 PHE B O 1
ATOM 5636 N N . ILE B 1 188 ? 8.023 35.531 15.477 1 91.19 188 ILE B N 1
ATOM 5637 C CA . ILE B 1 188 ? 8.5 34.719 14.352 1 91.19 188 ILE B CA 1
ATOM 5638 C C . ILE B 1 188 ? 9.484 35.531 13.516 1 91.19 188 ILE B C 1
ATOM 5640 O O . ILE B 1 188 ? 10.508 35.031 13.062 1 91.19 188 ILE B O 1
ATOM 5644 N N . ARG B 1 189 ? 9.344 36.812 13.328 1 91.19 189 ARG B N 1
ATOM 5645 C CA . ARG B 1 189 ? 10.25 37.625 12.555 1 91.19 189 ARG B CA 1
ATOM 5646 C C . ARG B 1 189 ? 11.562 37.844 13.297 1 91.19 189 ARG B C 1
ATOM 5648 O O . ARG B 1 189 ? 12.641 37.781 12.695 1 91.19 189 ARG B O 1
ATOM 5655 N N . THR B 1 190 ? 11.438 38.094 14.57 1 93.44 190 THR B N 1
ATOM 5656 C CA . THR B 1 190 ? 12.641 38.25 15.375 1 93.44 190 THR B CA 1
ATOM 5657 C C . THR B 1 190 ? 13.438 36.938 15.406 1 93.44 190 THR B C 1
ATOM 5659 O O . THR B 1 190 ? 14.664 36.969 15.297 1 93.44 190 THR B O 1
ATOM 5662 N N . HIS B 1 191 ? 12.719 35.938 15.539 1 94.81 191 HIS B N 1
ATOM 5663 C CA . HIS B 1 191 ? 13.344 34.594 15.547 1 94.81 191 HIS B CA 1
ATOM 5664 C C . HIS B 1 191 ? 14.125 34.375 14.258 1 94.81 191 HIS B C 1
ATOM 5666 O O . HIS B 1 191 ? 15.289 33.938 14.305 1 94.81 191 HIS B O 1
ATOM 5672 N N . GLN B 1 192 ? 13.547 34.719 13.133 1 93.94 192 GLN B N 1
ATOM 5673 C CA . GLN B 1 192 ? 14.188 34.5 11.836 1 93.94 192 GLN B CA 1
ATOM 5674 C C . GLN B 1 192 ? 15.391 35.438 11.656 1 93.94 192 GLN B C 1
ATOM 5676 O O . GLN B 1 192 ? 16.422 35.031 11.125 1 93.94 192 GLN B O 1
ATOM 5681 N N . CYS B 1 193 ? 15.289 36.594 12.07 1 95.25 193 CYS B N 1
ATOM 5682 C CA . CYS B 1 193 ? 16.391 37.562 11.984 1 95.25 193 CYS B CA 1
ATOM 5683 C C . CYS B 1 193 ? 17.578 37.094 12.836 1 95.25 193 CYS B C 1
ATOM 5685 O O . CYS B 1 193 ? 18.719 37.094 12.367 1 95.25 193 CYS B O 1
ATOM 5687 N N . LEU B 1 194 ? 17.281 36.719 14.031 1 96.56 194 LEU B N 1
ATOM 5688 C CA . LEU B 1 194 ? 18.328 36.25 14.922 1 96.56 194 LEU B CA 1
ATOM 5689 C C . LEU B 1 194 ? 18.984 34.969 14.367 1 96.56 194 LEU B C 1
ATOM 5691 O O . LEU B 1 194 ? 20.203 34.781 14.523 1 96.56 194 LEU B O 1
ATOM 5695 N N . ALA B 1 195 ? 18.156 34.125 13.797 1 96.56 195 ALA B N 1
ATOM 5696 C CA . ALA B 1 195 ? 18.703 32.906 13.164 1 96.56 195 ALA B CA 1
ATOM 5697 C C . ALA B 1 195 ? 19.672 33.281 12.039 1 96.56 195 ALA B C 1
ATOM 5699 O O . ALA B 1 195 ? 20.719 32.656 11.883 1 96.56 195 ALA B O 1
ATOM 5700 N N . ALA B 1 196 ? 19.344 34.281 11.266 1 96 196 ALA B N 1
ATOM 5701 C CA . ALA B 1 196 ? 20.219 34.75 10.188 1 96 196 ALA B CA 1
ATOM 5702 C C . ALA B 1 196 ? 21.531 35.281 10.734 1 96 196 ALA B C 1
ATOM 5704 O O . ALA B 1 196 ? 22.609 35 10.188 1 96 196 ALA B O 1
ATOM 57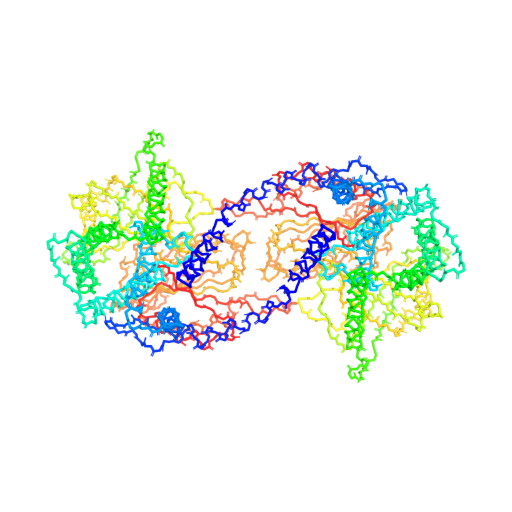05 N N . VAL B 1 197 ? 21.469 36 11.805 1 97.12 197 VAL B N 1
ATOM 5706 C CA . VAL B 1 197 ? 22.672 36.5 12.445 1 97.12 197 VAL B CA 1
ATOM 5707 C C . VAL B 1 197 ? 23.531 35.375 12.953 1 97.12 197 VAL B C 1
ATOM 5709 O O . VAL B 1 197 ? 24.75 35.375 12.789 1 97.12 197 VAL B O 1
ATOM 5712 N N . CYS B 1 198 ? 22.875 34.438 13.523 1 96.5 198 CYS B N 1
ATOM 5713 C CA . CYS B 1 198 ? 23.594 33.25 14.016 1 96.5 198 CYS B CA 1
ATOM 5714 C C . CYS B 1 198 ? 24.328 32.562 12.883 1 96.5 198 CYS B C 1
ATOM 5716 O O . CYS B 1 198 ? 25.5 32.188 13.031 1 96.5 198 CYS B O 1
ATOM 5718 N N . MET B 1 199 ? 23.688 32.375 11.781 1 94.44 199 MET B N 1
ATOM 5719 C CA . MET B 1 199 ? 24.297 31.719 10.625 1 94.44 199 MET B CA 1
ATOM 5720 C C . MET B 1 199 ? 25.484 32.531 10.102 1 94.44 199 MET B C 1
ATOM 5722 O O . MET B 1 199 ? 26.547 31.953 9.828 1 94.44 199 MET B O 1
ATOM 5726 N N . TYR B 1 200 ? 25.328 33.812 10.008 1 94.88 200 TYR B N 1
ATOM 5727 C CA . TYR B 1 200 ? 26.375 34.688 9.523 1 94.88 200 TYR B CA 1
ATOM 5728 C C . TYR B 1 200 ? 27.578 34.656 10.461 1 94.88 200 TYR B C 1
ATOM 5730 O O . TYR B 1 200 ? 28.719 34.562 10.008 1 94.88 200 TYR B O 1
ATOM 5738 N N . ALA B 1 201 ? 27.312 34.75 11.766 1 96.56 201 ALA B N 1
ATOM 5739 C CA . ALA B 1 201 ? 28.375 34.719 12.766 1 96.56 201 ALA B CA 1
ATOM 5740 C C . ALA B 1 201 ? 29.125 33.406 12.742 1 96.56 201 ALA B C 1
ATOM 5742 O O . ALA B 1 201 ? 30.344 33.375 12.859 1 96.56 201 ALA B O 1
ATOM 5743 N N . THR B 1 202 ? 28.391 32.344 12.602 1 95.38 202 THR B N 1
ATOM 5744 C CA . THR B 1 202 ? 29.016 31.016 12.539 1 95.38 202 THR B CA 1
ATOM 5745 C C . THR B 1 202 ? 29.891 30.891 11.297 1 95.38 202 THR B C 1
ATOM 5747 O O . THR B 1 202 ? 30.969 30.297 11.352 1 95.38 202 THR B O 1
ATOM 5750 N N . TRP B 1 203 ? 29.422 31.422 10.211 1 94.19 203 TRP B N 1
ATOM 5751 C CA . TRP B 1 203 ? 30.203 31.406 8.969 1 94.19 203 TRP B CA 1
ATOM 5752 C C . TRP B 1 203 ? 31.547 32.094 9.164 1 94.19 203 TRP B C 1
ATOM 5754 O O . TRP B 1 203 ? 32.594 31.547 8.75 1 94.19 203 TRP B O 1
ATOM 5764 N N . TRP B 1 204 ? 31.594 33.219 9.844 1 93.69 204 TRP B N 1
ATOM 5765 C CA . TRP B 1 204 ? 32.844 33.938 10.086 1 93.69 204 TRP B CA 1
ATOM 5766 C C . TRP B 1 204 ? 33.719 33.188 11.078 1 93.69 204 TRP B C 1
ATOM 5768 O O . TRP B 1 204 ? 34.938 33.188 10.938 1 93.69 204 TRP B O 1
ATOM 5778 N N . HIS B 1 205 ? 33.125 32.594 12.031 1 93.75 205 HIS B N 1
ATOM 5779 C CA . HIS B 1 205 ? 33.875 31.844 13.039 1 93.75 205 HIS B CA 1
ATOM 5780 C C . HIS B 1 205 ? 34.562 30.641 12.43 1 93.75 205 HIS B C 1
ATOM 5782 O O . HIS B 1 205 ? 35.656 30.266 12.867 1 93.75 205 HIS B O 1
ATOM 5788 N N . LEU B 1 206 ? 33.938 30.062 11.414 1 92.25 206 LEU B N 1
ATOM 5789 C CA . LEU B 1 206 ? 34.469 28.844 10.805 1 92.25 206 LEU B CA 1
ATOM 5790 C C . LEU B 1 206 ? 35.375 29.156 9.633 1 92.25 206 LEU B C 1
ATOM 5792 O O . LEU B 1 206 ? 35.906 28.25 8.992 1 92.25 206 LEU B O 1
ATOM 5796 N N . SER B 1 207 ? 35.688 30.391 9.297 1 88.44 207 SER B N 1
ATOM 5797 C CA . SER B 1 207 ? 36.438 30.797 8.102 1 88.44 207 SER B CA 1
ATOM 5798 C C . SER B 1 207 ? 37.844 30.234 8.125 1 88.44 207 SER B C 1
ATOM 5800 O O . SER B 1 207 ? 38.406 29.906 7.07 1 88.44 207 SER B O 1
ATOM 5802 N N . SER B 1 208 ? 38.406 30 9.328 1 85.5 208 SER B N 1
ATOM 5803 C CA . SER B 1 208 ? 39.812 29.547 9.414 1 85.5 208 SER B CA 1
ATOM 5804 C C . SER B 1 208 ? 39.875 28.031 9.664 1 85.5 208 SER B C 1
ATOM 5806 O O . SER B 1 208 ? 40.969 27.469 9.797 1 85.5 208 SER B O 1
ATOM 5808 N N . LYS B 1 209 ? 38.75 27.406 9.625 1 86.44 209 LYS B N 1
ATOM 5809 C CA . LYS B 1 209 ? 38.719 25.984 9.961 1 86.44 209 LYS B CA 1
ATOM 5810 C C . LYS B 1 209 ? 38.688 25.109 8.703 1 86.44 209 LYS B C 1
ATOM 5812 O O . LYS B 1 209 ? 38.594 25.625 7.59 1 86.44 209 LYS B O 1
ATOM 5817 N N . PRO B 1 210 ? 38.844 23.797 8.875 1 87.19 210 PRO B N 1
ATOM 5818 C CA . PRO B 1 210 ? 38.906 22.891 7.715 1 87.19 210 PRO B CA 1
ATOM 5819 C C . PRO B 1 210 ? 37.625 22.953 6.863 1 87.19 210 PRO B C 1
ATOM 5821 O O . PRO B 1 210 ? 36.562 23.281 7.375 1 87.19 210 PRO B O 1
ATOM 5824 N N . ARG B 1 211 ? 37.719 22.578 5.609 1 86.25 211 ARG B N 1
ATOM 5825 C CA . ARG B 1 211 ? 36.688 22.672 4.605 1 86.25 211 ARG B CA 1
ATOM 5826 C C . ARG B 1 211 ? 35.5 21.75 4.953 1 86.25 211 ARG B C 1
ATOM 5828 O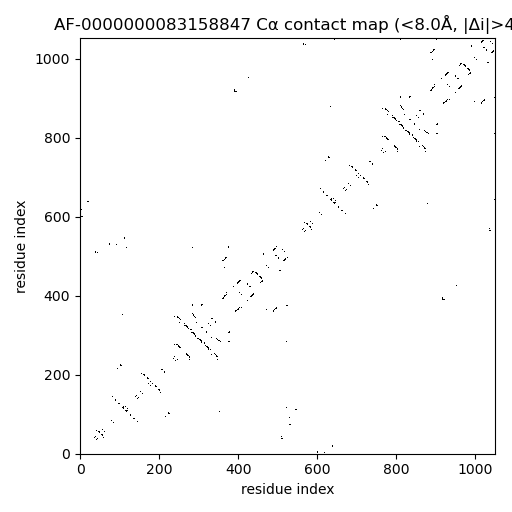 O . ARG B 1 211 ? 34.344 22.078 4.676 1 86.25 211 ARG B O 1
ATOM 5835 N N . ALA B 1 212 ? 35.781 20.688 5.562 1 83.56 212 ALA B N 1
ATOM 5836 C CA . ALA B 1 212 ? 34.719 19.719 5.91 1 83.56 212 ALA B CA 1
ATOM 5837 C C . ALA B 1 212 ? 33.688 20.359 6.832 1 83.56 212 ALA B C 1
ATOM 5839 O O . ALA B 1 212 ? 32.5 20.109 6.688 1 83.56 212 ALA B O 1
ATOM 5840 N N . LEU B 1 213 ? 34.156 21.172 7.738 1 87.06 213 LEU B N 1
ATOM 5841 C CA . LEU B 1 213 ? 33.25 21.859 8.664 1 87.06 213 LEU B CA 1
ATOM 5842 C C . LEU B 1 213 ? 32.469 22.953 7.953 1 87.06 213 LEU B C 1
ATOM 5844 O O . LEU B 1 213 ? 31.297 23.188 8.25 1 87.06 213 LEU B O 1
ATOM 5848 N N . GLN B 1 214 ? 33.094 23.516 6.988 1 90.75 214 GLN B N 1
ATOM 5849 C CA . GLN B 1 214 ? 32.438 24.547 6.219 1 90.75 214 GLN B CA 1
ATOM 5850 C C . GLN B 1 214 ? 31.297 23.969 5.383 1 90.75 214 GLN B C 1
ATOM 5852 O O . GLN B 1 214 ? 30.266 24.609 5.191 1 90.75 214 GLN B O 1
ATOM 5857 N N . LEU B 1 215 ? 31.547 22.781 4.918 1 88.94 215 LEU B N 1
ATOM 5858 C CA . LEU B 1 215 ? 30.531 22.125 4.121 1 88.94 215 LEU B CA 1
ATOM 5859 C C . LEU B 1 215 ? 29.281 21.859 4.949 1 88.94 215 LEU B C 1
ATOM 5861 O O . LEU B 1 215 ? 28.156 21.875 4.418 1 88.94 215 LEU B O 1
ATOM 5865 N N . CYS B 1 216 ? 29.453 21.672 6.273 1 88.88 216 CYS B N 1
ATOM 5866 C CA . CYS B 1 216 ? 28.328 21.453 7.16 1 88.88 216 CYS B CA 1
ATOM 5867 C C . CYS B 1 216 ? 27.453 22.688 7.258 1 88.88 216 CYS B C 1
ATOM 5869 O O . CYS B 1 216 ? 26.297 22.609 7.66 1 88.88 216 CYS B O 1
ATOM 5871 N N . LEU B 1 217 ? 27.984 23.797 6.852 1 91.12 217 LEU B N 1
ATOM 5872 C CA . LEU B 1 217 ? 27.203 25.031 6.828 1 91.12 217 LEU B CA 1
ATOM 5873 C C . LEU B 1 217 ? 26.656 25.297 5.43 1 91.12 217 LEU B C 1
ATOM 5875 O O . LEU B 1 217 ? 25.5 25.703 5.281 1 91.12 217 LEU B O 1
ATOM 5879 N N . TYR B 1 218 ? 27.438 24.969 4.402 1 92.81 218 TYR B N 1
ATOM 5880 C CA . TYR B 1 218 ? 27.047 25.312 3.037 1 92.81 218 TYR B CA 1
ATOM 5881 C C . TYR B 1 218 ? 25.938 24.391 2.541 1 92.81 218 TYR B C 1
ATOM 5883 O O . TYR B 1 218 ? 25.062 24.812 1.78 1 92.81 218 TYR B O 1
ATOM 5891 N N . ILE B 1 219 ? 25.938 23.172 2.951 1 90.44 219 ILE B N 1
ATOM 5892 C CA . ILE B 1 219 ? 24.922 22.234 2.479 1 90.44 219 ILE B CA 1
ATOM 5893 C C . ILE B 1 219 ? 23.547 22.656 2.965 1 90.44 219 ILE B C 1
ATOM 5895 O O . ILE B 1 219 ? 22.625 22.828 2.162 1 90.44 219 ILE B O 1
ATOM 5899 N N . PRO B 1 220 ? 23.359 22.922 4.27 1 92.06 220 PRO B N 1
ATOM 5900 C CA . PRO B 1 220 ? 22.031 23.406 4.707 1 92.06 220 PRO B CA 1
ATOM 5901 C C . PRO B 1 220 ? 21.656 24.734 4.078 1 92.06 220 PRO B C 1
ATOM 5903 O O . PRO B 1 220 ? 20.469 24.969 3.781 1 92.06 220 PRO B O 1
ATOM 5906 N N . LEU B 1 221 ? 22.609 25.578 3.863 1 94.12 221 LEU B N 1
ATOM 5907 C CA . LEU B 1 221 ? 22.312 26.859 3.236 1 94.12 221 LEU B CA 1
ATOM 5908 C C . LEU B 1 221 ? 21.859 26.672 1.796 1 94.12 221 LEU B C 1
ATOM 5910 O O . LEU B 1 221 ? 20.938 27.359 1.34 1 94.12 221 LEU B O 1
ATOM 5914 N N . ALA B 1 222 ? 22.531 25.781 1.133 1 95 222 ALA B N 1
ATOM 5915 C CA . ALA B 1 222 ? 22.109 25.469 -0.235 1 95 222 ALA B CA 1
ATOM 5916 C C . ALA B 1 222 ? 20.703 24.891 -0.268 1 95 222 ALA B C 1
ATOM 5918 O O . ALA B 1 222 ? 19.906 25.234 -1.135 1 95 222 ALA B O 1
ATOM 5919 N N . ILE B 1 223 ? 20.422 24.016 0.656 1 93.5 223 ILE B N 1
ATOM 5920 C CA . ILE B 1 223 ? 19.094 23.422 0.743 1 93.5 223 ILE B CA 1
ATOM 5921 C C . ILE B 1 223 ? 18.047 24.5 1.062 1 93.5 223 ILE B C 1
ATOM 5923 O O . ILE B 1 223 ? 16.984 24.531 0.455 1 93.5 223 ILE B O 1
ATOM 5927 N N . LEU B 1 224 ? 18.391 25.344 1.951 1 95.5 224 LEU B N 1
ATOM 5928 C CA . LEU B 1 224 ? 17.5 26.453 2.303 1 95.5 224 LEU B CA 1
ATOM 5929 C C . LEU B 1 224 ? 17.203 27.328 1.085 1 95.5 224 LEU B C 1
ATOM 5931 O O . LEU B 1 224 ? 16.062 27.688 0.839 1 95.5 224 LEU B O 1
ATOM 5935 N N . LEU B 1 225 ? 18.234 27.578 0.349 1 95.38 225 LEU B N 1
ATOM 5936 C CA . LEU B 1 225 ? 18.062 28.406 -0.843 1 95.38 225 LEU B CA 1
ATOM 5937 C C . LEU B 1 225 ? 17.188 27.703 -1.874 1 95.38 225 LEU B C 1
ATOM 5939 O O . LEU B 1 225 ? 16.281 28.312 -2.445 1 95.38 225 LEU B O 1
ATOM 5943 N N . LEU B 1 226 ? 17.469 26.484 -2.049 1 94.56 226 LEU B N 1
ATOM 5944 C CA . LEU B 1 226 ? 16.703 25.719 -3.027 1 94.56 226 LEU B CA 1
ATOM 5945 C C . LEU B 1 226 ? 15.234 25.609 -2.621 1 94.56 226 LEU B C 1
ATOM 5947 O O . LEU B 1 226 ? 14.344 25.797 -3.451 1 94.56 226 LEU B O 1
ATOM 5951 N N . THR B 1 227 ? 14.977 25.328 -1.353 1 94.62 227 THR B N 1
ATOM 5952 C CA . THR B 1 227 ? 13.602 25.188 -0.891 1 94.62 227 THR B CA 1
ATOM 5953 C C . THR B 1 227 ? 12.883 26.531 -0.924 1 94.62 227 THR B C 1
ATOM 5955 O O . THR B 1 227 ? 11.695 26.594 -1.257 1 94.62 227 THR B O 1
ATOM 5958 N N . THR B 1 228 ? 13.594 27.562 -0.639 1 95.44 228 THR B N 1
ATOM 5959 C CA . THR B 1 228 ? 12.992 28.891 -0.673 1 95.44 228 THR B CA 1
ATOM 5960 C C . THR B 1 228 ? 12.656 29.297 -2.105 1 95.44 228 THR B C 1
ATOM 5962 O O . THR B 1 228 ? 11.555 29.797 -2.373 1 95.44 228 THR B O 1
ATOM 5965 N N . LEU B 1 229 ? 13.57 29.031 -3.01 1 95.81 229 LEU B N 1
ATOM 5966 C CA . LEU B 1 229 ? 13.336 29.375 -4.406 1 95.81 229 LEU B CA 1
ATOM 5967 C C . LEU B 1 229 ? 12.203 28.547 -4.996 1 95.81 229 LEU B C 1
ATOM 5969 O O . LEU B 1 229 ? 11.367 29.062 -5.734 1 95.81 229 LEU B O 1
ATOM 5973 N N . SER B 1 230 ? 12.195 27.328 -4.637 1 94.44 230 SER B N 1
ATOM 5974 C CA . SER B 1 230 ? 11.117 26.469 -5.109 1 94.44 230 SER B CA 1
ATOM 5975 C C . SER B 1 230 ? 9.773 26.891 -4.539 1 94.44 230 SER B C 1
ATOM 5977 O O . SER B 1 230 ? 8.773 26.953 -5.266 1 94.44 230 SER B O 1
ATOM 5979 N N . HIS B 1 231 ? 9.742 27.219 -3.291 1 95 231 HIS B N 1
ATOM 5980 C CA . HIS B 1 231 ? 8.516 27.672 -2.652 1 95 231 HIS B CA 1
ATOM 5981 C C . HIS B 1 231 ? 8.031 28.984 -3.268 1 95 231 HIS B C 1
ATOM 5983 O O . HIS B 1 231 ? 6.832 29.156 -3.512 1 95 231 HIS B O 1
ATOM 5989 N N . LEU B 1 232 ? 8.961 29.844 -3.521 1 94.88 232 LEU B N 1
ATOM 5990 C CA . LEU B 1 232 ? 8.617 31.125 -4.133 1 94.88 232 LEU B CA 1
ATOM 5991 C C . LEU B 1 232 ? 8.062 30.922 -5.539 1 94.88 232 LEU B C 1
ATOM 5993 O O . LEU B 1 232 ? 7.062 31.547 -5.91 1 94.88 232 LEU B O 1
ATOM 5997 N N . SER B 1 233 ? 8.695 30.062 -6.27 1 94.81 233 SER B N 1
ATOM 5998 C CA . SER B 1 233 ? 8.234 29.781 -7.625 1 94.81 233 SER B CA 1
ATOM 5999 C C . SER B 1 233 ? 6.828 29.203 -7.621 1 94.81 233 SER B C 1
ATOM 6001 O O . SER B 1 233 ? 5.98 29.609 -8.414 1 94.81 233 SER B O 1
ATOM 6003 N N . ILE B 1 234 ? 6.52 28.297 -6.703 1 93.19 234 ILE B N 1
ATOM 6004 C CA . ILE B 1 234 ? 5.207 27.672 -6.594 1 93.19 234 ILE B CA 1
ATOM 6005 C C . ILE B 1 234 ? 4.176 28.703 -6.137 1 93.19 234 ILE B C 1
ATOM 6007 O O . ILE B 1 234 ? 3.051 28.734 -6.641 1 93.19 234 ILE B O 1
ATOM 6011 N N . PHE B 1 235 ? 4.621 29.531 -5.246 1 94.12 235 PHE B N 1
ATOM 6012 C CA . PHE B 1 235 ? 3.754 30.578 -4.734 1 94.12 235 PHE B CA 1
ATOM 6013 C C . PHE B 1 235 ? 3.355 31.547 -5.848 1 94.12 235 PHE B C 1
ATOM 6015 O O . PHE B 1 235 ? 2.176 31.859 -6 1 94.12 235 PHE B O 1
ATOM 6022 N N . LEU B 1 236 ? 4.305 31.938 -6.695 1 94 236 LEU B N 1
ATOM 6023 C CA . LEU B 1 236 ? 4.035 32.875 -7.789 1 94 236 LEU B CA 1
ATOM 6024 C C . LEU B 1 236 ? 3.16 32.219 -8.852 1 94 236 LEU B C 1
ATOM 6026 O O . LEU B 1 236 ? 2.24 32.844 -9.375 1 94 236 LEU B O 1
ATOM 6030 N N . TYR B 1 237 ? 3.385 30.984 -9.117 1 92.88 237 TYR B N 1
ATOM 6031 C CA . TYR B 1 237 ? 2.604 30.25 -10.102 1 92.88 237 TYR B CA 1
ATOM 6032 C C . TYR B 1 237 ? 1.167 30.062 -9.633 1 92.88 237 TYR B C 1
ATOM 6034 O O . TYR B 1 237 ? 0.221 30.344 -10.367 1 92.88 237 TYR B O 1
ATOM 6042 N N . GLN B 1 238 ? 0.988 29.625 -8.367 1 93 238 GLN B N 1
ATOM 6043 C CA . GLN B 1 238 ? -0.327 29.312 -7.82 1 93 238 GLN B CA 1
ATOM 6044 C C . GLN B 1 238 ? -1.197 30.562 -7.738 1 93 238 GLN B C 1
ATOM 6046 O O . GLN B 1 238 ? -2.408 30.5 -7.965 1 93 238 GLN B O 1
ATOM 6051 N N . ASN B 1 239 ? -0.543 31.672 -7.473 1 94.19 239 ASN B N 1
ATOM 6052 C CA . ASN B 1 239 ? -1.303 32.906 -7.297 1 94.19 239 ASN B CA 1
ATOM 6053 C C . ASN B 1 239 ? -1.369 33.719 -8.594 1 94.19 239 ASN B C 1
ATOM 6055 O O . ASN B 1 239 ? -1.816 34.875 -8.594 1 94.19 239 ASN B O 1
ATOM 6059 N N . GLY B 1 240 ? -0.937 33.188 -9.719 1 90.44 240 GLY B N 1
ATOM 6060 C CA . GLY B 1 240 ? -1.098 33.75 -11.039 1 90.44 240 GLY B CA 1
ATOM 6061 C C . GLY B 1 240 ? -0.218 34.969 -11.266 1 90.44 240 GLY B C 1
ATOM 6062 O O . GLY B 1 240 ? -0.521 35.812 -12.117 1 90.44 240 GLY B O 1
ATOM 6063 N N . ILE B 1 241 ? 0.731 35.188 -10.578 1 87.25 241 ILE B N 1
ATOM 6064 C CA . ILE B 1 241 ? 1.621 36.344 -10.742 1 87.25 241 ILE B CA 1
ATOM 6065 C C . ILE B 1 241 ? 2.545 36.094 -11.938 1 87.25 241 ILE B C 1
ATOM 6067 O O . ILE B 1 241 ? 2.822 37.031 -12.703 1 87.25 241 ILE B O 1
ATOM 6071 N N . LEU B 1 242 ? 3.014 34.875 -12.273 1 81.75 242 LEU B N 1
ATOM 6072 C CA . LEU B 1 242 ? 3.826 34.5 -13.43 1 81.75 242 LEU B CA 1
ATOM 6073 C C . LEU B 1 242 ? 3.207 33.312 -14.172 1 81.75 242 LEU B C 1
ATOM 6075 O O . LEU B 1 242 ? 3.328 32.156 -13.742 1 81.75 242 LEU B O 1
ATOM 6079 N N . PRO B 1 243 ? 2.678 33.406 -15.383 1 72.88 243 PRO B N 1
ATOM 6080 C CA . PRO B 1 243 ? 2.287 34.625 -16.109 1 72.88 243 PRO B CA 1
ATOM 6081 C C . PRO B 1 243 ? 1.113 35.344 -15.461 1 72.88 243 PRO B C 1
ATOM 6083 O O . PRO B 1 243 ? 0.361 34.75 -14.688 1 72.88 243 PRO B O 1
ATOM 6086 N N . ALA B 1 244 ? 0.966 36.562 -15.625 1 71.56 244 ALA B N 1
ATOM 6087 C CA . ALA B 1 244 ? -0.007 37.438 -14.992 1 71.56 244 ALA B CA 1
ATOM 6088 C C . ALA B 1 244 ? -1.435 37 -15.312 1 71.56 244 ALA B C 1
ATOM 6090 O O . ALA B 1 244 ? -1.799 36.875 -16.484 1 71.56 244 ALA B O 1
ATOM 6091 N N . ARG B 1 245 ? -2.049 36.5 -14.266 1 74.38 245 ARG B N 1
ATOM 6092 C CA . ARG B 1 245 ? -3.475 36.188 -14.297 1 74.38 245 ARG B CA 1
ATOM 6093 C C . ARG B 1 245 ? -4.238 37.062 -13.289 1 74.38 245 ARG B C 1
ATOM 6095 O O . ARG B 1 245 ? -3.703 38.031 -12.766 1 74.38 245 ARG B O 1
ATOM 6102 N N . SER B 1 246 ? -5.539 36.781 -13.156 1 77.25 246 SER B N 1
ATOM 6103 C CA . SER B 1 246 ? -6.344 37.5 -12.156 1 77.25 246 SER B CA 1
ATOM 6104 C C . SER B 1 246 ? -5.84 37.219 -10.742 1 77.25 246 SER B C 1
ATOM 6106 O O . SER B 1 246 ? -5.359 36.125 -10.461 1 77.25 246 SER B O 1
ATOM 6108 N N . TYR B 1 247 ? -5.715 38.312 -9.938 1 78.31 247 TYR B N 1
ATOM 6109 C CA . TYR B 1 247 ? -5.258 38.125 -8.562 1 78.31 247 TYR B CA 1
ATOM 6110 C C . TYR B 1 247 ? -6.285 37.375 -7.734 1 78.31 247 TYR B C 1
ATOM 6112 O O . TYR B 1 247 ? -7.492 37.5 -7.949 1 78.31 247 TYR B O 1
ATOM 6120 N N . PRO B 1 248 ? -5.719 36.531 -6.871 1 80.38 248 PRO B N 1
ATOM 6121 C CA . PRO B 1 248 ? -6.648 35.844 -5.961 1 80.38 248 PRO B CA 1
ATOM 6122 C C . PRO B 1 248 ? -7.32 36.812 -4.984 1 80.38 248 PRO B C 1
ATOM 6124 O O . PRO B 1 248 ? -6.746 37.844 -4.637 1 80.38 248 PRO B O 1
ATOM 6127 N N . TYR B 1 249 ? -8.469 36.5 -4.691 1 85.94 249 TYR B N 1
ATOM 6128 C CA . TYR B 1 249 ? -9.156 37.344 -3.727 1 85.94 249 TYR B CA 1
ATOM 6129 C C . TYR B 1 249 ? -9.984 36.5 -2.76 1 85.94 249 TYR B C 1
ATOM 6131 O O . TYR B 1 249 ? -10.328 35.375 -3.061 1 85.94 249 TYR B O 1
ATOM 6139 N N . ALA B 1 250 ? -10.125 37.031 -1.594 1 85 250 ALA B N 1
ATOM 6140 C CA . ALA B 1 250 ? -10.93 36.406 -0.542 1 85 250 ALA B CA 1
ATOM 6141 C C . ALA B 1 250 ? -12.156 37.281 -0.221 1 85 250 ALA B C 1
ATOM 6143 O O . ALA B 1 250 ? -12.031 38.469 0.003 1 85 250 ALA B O 1
ATOM 6144 N N . SER B 1 251 ? -13.25 36.625 -0.334 1 87.44 251 SER B N 1
ATOM 6145 C CA . SER B 1 251 ? -14.492 37.25 0.085 1 87.44 251 SER B CA 1
ATOM 6146 C C . SER B 1 251 ? -14.891 36.812 1.492 1 87.44 251 SER B C 1
ATOM 6148 O O . SER B 1 251 ? -14.93 35.625 1.789 1 87.44 251 SER B O 1
ATOM 6150 N N . VAL B 1 252 ? -15.031 37.781 2.318 1 86.12 252 VAL B N 1
ATOM 6151 C CA . VAL B 1 252 ? -15.344 37.531 3.723 1 86.12 252 VAL B CA 1
ATOM 6152 C C . VAL B 1 252 ? -16.812 37.875 3.994 1 86.12 252 VAL B C 1
ATOM 6154 O O . VAL B 1 252 ? -17.281 38.938 3.629 1 86.12 252 VAL B O 1
ATOM 6157 N N . MET B 1 253 ? -17.484 36.938 4.531 1 82.44 253 MET B N 1
ATOM 6158 C CA . MET B 1 253 ? -18.891 37.125 4.91 1 82.44 253 MET B CA 1
ATOM 6159 C C . MET B 1 253 ? -19.078 36.906 6.406 1 82.44 253 MET B C 1
ATOM 6161 O O . MET B 1 253 ? -18.484 35.969 6.977 1 82.44 253 MET B O 1
ATOM 6165 N N . CYS B 1 254 ? -19.672 37.844 7.039 1 76.44 254 CYS B N 1
ATOM 6166 C CA . CYS B 1 254 ? -20 37.688 8.453 1 76.44 254 CYS B CA 1
ATOM 6167 C C . CYS B 1 254 ? -21.5 37.719 8.68 1 76.44 254 CYS B C 1
ATOM 6169 O O . CYS B 1 254 ? -22.219 38.438 7.984 1 76.44 254 CYS B O 1
ATOM 6171 N N . GLY B 1 255 ? -22.078 36.656 9.203 1 63.28 255 GLY B N 1
ATOM 6172 C CA . GLY B 1 255 ? -23.5 36.656 9.5 1 63.28 255 GLY B CA 1
ATOM 6173 C C . GLY B 1 255 ? -23.906 37.844 10.375 1 63.28 255 GLY B C 1
ATOM 6174 O O . GLY B 1 255 ? -23.078 38.406 11.086 1 63.28 255 GLY B O 1
ATOM 6175 N N . LYS B 1 256 ? -25.156 38.594 10.062 1 54.44 256 LYS B N 1
ATOM 6176 C CA . LYS B 1 256 ? -25.75 39.688 10.82 1 54.44 256 LYS B CA 1
ATOM 6177 C C . LYS B 1 256 ? -25.703 39.406 12.32 1 54.44 256 LYS B C 1
ATOM 6179 O O . LYS B 1 256 ? -26.203 38.375 12.781 1 54.44 256 LYS B O 1
ATOM 6184 N N . SER B 1 257 ? -24.531 39.656 12.93 1 49.47 257 SER B N 1
ATOM 6185 C CA . SER B 1 257 ? -24.641 39.562 14.375 1 49.47 257 SER B CA 1
ATOM 6186 C C . SER B 1 257 ? -25.875 40.312 14.883 1 49.47 257 SER B C 1
ATOM 6188 O O . SER B 1 257 ? -26.078 41.469 14.539 1 49.47 257 SER B O 1
ATOM 6190 N N . SER B 1 258 ? -26.969 39.719 15.039 1 45.19 258 SER B N 1
ATOM 6191 C CA . SER B 1 258 ? -28.125 40.438 15.57 1 45.19 258 SER B CA 1
ATOM 6192 C C . SER B 1 258 ? -27.719 41.406 16.688 1 45.19 258 SER B C 1
ATOM 6194 O O . SER B 1 258 ? -28.484 42.281 17.078 1 45.19 258 SER B O 1
ATOM 6196 N N . LYS B 1 259 ? -27.312 41.094 18.031 1 45.28 259 LYS B N 1
ATOM 6197 C CA . LYS B 1 259 ? -27.328 42.031 19.156 1 45.28 259 LYS B CA 1
ATOM 6198 C C . LYS B 1 259 ? -26.156 43 19.078 1 45.28 259 LYS B C 1
ATOM 6200 O O . LYS B 1 259 ? -25 42.562 19.109 1 45.28 259 LYS B O 1
ATOM 6205 N N . PRO B 1 260 ? -26.281 44.156 18.594 1 41.22 260 PRO B N 1
ATOM 6206 C CA . PRO B 1 260 ? -25.25 45.219 18.625 1 41.22 260 PRO B CA 1
ATOM 6207 C C . PRO B 1 260 ? -24.344 45.094 19.844 1 41.22 260 PRO B C 1
ATOM 6209 O O . PRO B 1 260 ? -23.25 45.688 19.859 1 41.22 260 PRO B O 1
ATOM 6212 N N . GLY B 1 261 ? -24.906 45.031 21.078 1 38.44 261 GLY B N 1
ATOM 6213 C CA . GLY B 1 261 ? -24.375 45.469 22.375 1 38.44 261 GLY B CA 1
ATOM 6214 C C . GLY B 1 261 ? -23.141 44.688 22.812 1 38.44 261 GLY B C 1
ATOM 6215 O O . GLY B 1 261 ? -22.516 45.031 23.812 1 38.44 261 GLY B O 1
ATOM 6216 N N . ALA B 1 262 ? -23.266 43.344 23 1 40.53 262 ALA B N 1
ATOM 6217 C CA . ALA B 1 262 ? -22.297 42.719 23.891 1 40.53 262 ALA B CA 1
ATOM 6218 C C . ALA B 1 262 ? -20.891 42.781 23.281 1 40.53 262 ALA B C 1
ATOM 6220 O O . ALA B 1 262 ? -20.719 42.5 22.094 1 40.53 262 ALA B O 1
ATOM 6221 N N . ASN B 1 263 ? -19.953 43.438 23.781 1 40.97 263 ASN B N 1
ATOM 6222 C CA . ASN B 1 263 ? -18.516 43.656 23.688 1 40.97 263 ASN B CA 1
ATOM 6223 C C . ASN B 1 263 ? -17.797 42.406 23.188 1 40.97 263 ASN B C 1
ATOM 6225 O O . ASN B 1 263 ? -16.562 42.344 23.188 1 40.97 263 ASN B O 1
ATOM 6229 N N . GLN B 1 264 ? -18.234 41.125 23.406 1 49.12 264 GLN B N 1
ATOM 6230 C CA . GLN B 1 264 ? -17.328 40 23.359 1 49.12 264 GLN B CA 1
ATOM 6231 C C . GLN B 1 264 ? -17.156 39.5 21.938 1 49.12 264 GLN B C 1
ATOM 6233 O O . GLN B 1 264 ? -17.828 38.562 21.516 1 49.12 264 GLN B O 1
ATOM 6238 N N . ASN B 1 265 ? -16.672 40.312 20.922 1 53.53 265 ASN B N 1
ATOM 6239 C CA . ASN B 1 265 ? -16.422 40.125 19.5 1 53.53 265 ASN B CA 1
ATOM 6240 C C . ASN B 1 265 ? -15.547 38.906 19.25 1 53.53 265 ASN B C 1
ATOM 6242 O O . ASN B 1 265 ? -15.578 38.312 18.156 1 53.53 265 ASN B O 1
ATOM 6246 N N . GLU B 1 266 ? -14.844 38.469 20.266 1 62.44 266 GLU B N 1
ATOM 6247 C CA . GLU B 1 266 ? -14.07 37.25 20.141 1 62.44 266 GLU B CA 1
ATOM 6248 C C . GLU B 1 266 ? -14.984 36 20.078 1 62.44 266 GLU B C 1
ATOM 6250 O O . GLU B 1 266 ? -15.945 35.906 20.844 1 62.44 266 GLU B O 1
ATOM 6255 N N . GLY B 1 267 ? -14.93 35.312 18.969 1 72.31 267 GLY B N 1
ATOM 6256 C CA . GLY B 1 267 ? -15.664 34.062 18.891 1 72.31 267 GLY B CA 1
ATOM 6257 C C . GLY B 1 267 ? -16.719 34.062 17.812 1 72.31 267 GLY B C 1
ATOM 6258 O O . GLY B 1 267 ? -17.344 33.031 17.562 1 72.31 267 GLY B O 1
ATOM 6259 N N . THR B 1 268 ? -16.906 35.219 17.094 1 80.25 268 THR B N 1
ATOM 6260 C CA . THR B 1 268 ? -17.906 35.25 16.016 1 80.25 268 THR B CA 1
ATOM 6261 C C . THR B 1 268 ? -17.406 34.469 14.805 1 80.25 268 THR B C 1
ATOM 6263 O O . THR B 1 268 ? -16.25 34.594 14.406 1 80.25 268 THR B O 1
ATOM 6266 N N . PRO B 1 269 ? -18.297 33.656 14.297 1 88.12 269 PRO B N 1
ATOM 6267 C CA . PRO B 1 269 ? -17.906 32.875 13.133 1 88.12 269 PRO B CA 1
ATOM 6268 C C . PRO B 1 269 ? -17.828 33.688 11.852 1 88.12 269 PRO B C 1
ATOM 6270 O O . PRO B 1 269 ? -18.641 34.594 11.641 1 88.12 269 PRO B O 1
ATOM 6273 N N . LEU B 1 270 ? -16.812 33.5 11.078 1 91.12 270 LEU B N 1
ATOM 6274 C CA . LEU B 1 270 ? -16.609 34.125 9.766 1 91.12 270 LEU B CA 1
ATOM 6275 C C . LEU B 1 270 ? -16.547 33.062 8.672 1 91.12 270 LEU B C 1
ATOM 6277 O O . LEU B 1 270 ? -15.953 32 8.867 1 91.12 270 LEU B O 1
ATOM 6281 N N . LYS B 1 271 ? -17.25 33.375 7.629 1 92.31 271 LYS B N 1
ATOM 6282 C CA . LYS B 1 271 ? -17.141 32.531 6.438 1 92.31 271 LYS B CA 1
ATOM 6283 C C . LYS B 1 271 ? -16.312 33.219 5.359 1 92.31 271 LYS B C 1
ATOM 6285 O O . LYS B 1 271 ? -16.594 34.344 4.977 1 92.31 271 LYS B O 1
ATOM 6290 N N . LEU B 1 272 ? -15.266 32.531 4.988 1 94.44 272 LEU B N 1
ATOM 6291 C CA . LEU B 1 272 ? -14.391 33.094 3.951 1 94.44 272 LEU B CA 1
ATOM 6292 C C . LEU B 1 272 ? -14.453 32.219 2.689 1 94.44 272 LEU B C 1
ATOM 6294 O O . LEU B 1 272 ? -14.453 31 2.768 1 94.44 272 LEU B O 1
ATOM 6298 N N . ARG B 1 273 ? -14.562 32.875 1.591 1 95.25 273 ARG B N 1
ATOM 6299 C CA . ARG B 1 273 ? -14.445 32.25 0.279 1 95.25 273 ARG B CA 1
ATOM 6300 C C . ARG B 1 273 ? -13.234 32.75 -0.481 1 95.25 273 ARG B C 1
ATOM 6302 O O . ARG B 1 273 ? -13.156 33.969 -0.771 1 95.25 273 ARG B O 1
ATOM 6309 N N . VAL B 1 274 ? -12.352 31.922 -0.774 1 96.06 274 VAL B N 1
ATOM 6310 C CA . VAL B 1 274 ? -11.117 32.312 -1.442 1 96.06 274 VAL B CA 1
ATOM 6311 C C . VAL B 1 274 ? -11.133 31.859 -2.893 1 96.06 274 VAL B C 1
ATOM 6313 O O . VAL B 1 274 ? -11.062 30.656 -3.162 1 96.06 274 VAL B O 1
ATOM 6316 N N . ALA B 1 275 ? -11.18 32.75 -3.801 1 95.56 275 ALA B N 1
ATOM 6317 C CA . ALA B 1 275 ? -11.133 32.438 -5.23 1 95.56 275 ALA B CA 1
ATOM 6318 C C . ALA B 1 275 ? -9.695 32.344 -5.727 1 95.56 275 ALA B C 1
ATOM 6320 O O . ALA B 1 275 ? -8.898 33.25 -5.516 1 95.56 275 ALA B O 1
ATOM 6321 N N . LEU B 1 276 ? -9.398 31.297 -6.406 1 94.56 276 LEU B N 1
ATOM 6322 C CA . LEU B 1 276 ? -8.031 31.031 -6.836 1 94.56 276 LEU B CA 1
ATOM 6323 C C . LEU B 1 276 ? -7.891 31.219 -8.344 1 94.56 276 LEU B C 1
ATOM 6325 O O . LEU B 1 276 ? -8.789 30.844 -9.109 1 94.56 276 LEU B O 1
ATOM 6329 N N . PRO B 1 277 ? -6.785 31.797 -8.75 1 92.19 277 PRO B N 1
ATOM 6330 C CA . PRO B 1 277 ? -6.539 31.891 -10.195 1 92.19 277 PRO B CA 1
ATOM 6331 C C . PRO B 1 277 ? -6.281 30.531 -10.844 1 92.19 277 PRO B C 1
ATOM 6333 O O . PRO B 1 277 ? -6.574 30.344 -12.023 1 92.19 277 PRO B O 1
ATOM 6336 N N . ARG B 1 278 ? -5.699 29.672 -10.094 1 92.81 278 ARG B N 1
ATOM 6337 C CA . ARG B 1 278 ? -5.469 28.297 -10.523 1 92.81 278 ARG B CA 1
ATOM 6338 C C . ARG B 1 278 ? -6.074 27.297 -9.531 1 92.81 278 ARG B C 1
ATOM 6340 O O . ARG B 1 278 ? -5.906 27.438 -8.32 1 92.81 278 ARG B O 1
ATOM 6347 N N . PRO B 1 279 ? -6.746 26.297 -10.078 1 93.88 279 PRO B N 1
ATOM 6348 C CA . PRO B 1 279 ? -7.363 25.328 -9.18 1 93.88 279 PRO B CA 1
ATOM 6349 C C . PRO B 1 279 ? -6.344 24.594 -8.32 1 93.88 279 PRO B C 1
ATOM 6351 O O . PRO B 1 279 ? -5.203 24.375 -8.75 1 93.88 279 PRO B O 1
ATOM 6354 N N . LEU B 1 280 ? -6.762 24.297 -7.129 1 95 280 LEU B N 1
ATOM 6355 C CA . LEU B 1 280 ? -5.895 23.641 -6.156 1 95 280 LEU B CA 1
ATOM 6356 C C . LEU B 1 280 ? -6.559 22.375 -5.594 1 95 280 LEU B C 1
ATOM 6358 O O . LEU B 1 280 ? -7.746 22.406 -5.258 1 95 280 LEU B O 1
ATOM 6362 N N . HIS B 1 281 ? -5.859 21.281 -5.582 1 93.75 281 HIS B N 1
ATOM 6363 C CA . HIS B 1 281 ? -6.359 20.062 -4.934 1 93.75 281 HIS B CA 1
ATOM 6364 C C . HIS B 1 281 ? -6.027 20.062 -3.443 1 93.75 281 HIS B C 1
ATOM 6366 O O . HIS B 1 281 ? -4.859 20.125 -3.061 1 93.75 281 HIS B O 1
ATOM 6372 N N . VAL B 1 282 ? -7.012 20.094 -2.609 1 96.88 282 VAL B N 1
ATOM 6373 C CA . VAL B 1 282 ? -6.852 20.094 -1.159 1 96.88 282 VAL B CA 1
ATOM 6374 C C . VAL B 1 282 ? -7.465 18.828 -0.568 1 96.88 282 VAL B C 1
ATOM 6376 O O . VAL B 1 282 ? -8.664 18.578 -0.733 1 96.88 282 VAL B O 1
ATOM 6379 N N . LYS B 1 283 ? -6.695 18.047 0.091 1 95.5 283 LYS B N 1
ATOM 6380 C CA . LYS B 1 283 ? -7.203 16.844 0.75 1 95.5 283 LYS B CA 1
ATOM 6381 C C . LYS B 1 283 ? -7.883 17.188 2.072 1 95.5 283 LYS B C 1
ATOM 6383 O O . LYS B 1 283 ? -7.684 18.281 2.613 1 95.5 283 LYS B O 1
ATOM 6388 N N . ALA B 1 284 ? -8.617 16.25 2.549 1 97.06 284 ALA B N 1
ATOM 6389 C CA . ALA B 1 284 ? -9.328 16.469 3.809 1 97.06 284 ALA B CA 1
ATOM 6390 C C . ALA B 1 284 ? -8.344 16.672 4.961 1 97.06 284 ALA B C 1
ATOM 6392 O O . ALA B 1 284 ? -7.398 15.891 5.117 1 97.06 284 ALA B O 1
ATOM 6393 N N . GLY B 1 285 ? -8.555 17.688 5.727 1 95.69 285 GLY B N 1
ATOM 6394 C CA . GLY B 1 285 ? -7.746 17.938 6.91 1 95.69 285 GLY B CA 1
ATOM 6395 C C . GLY B 1 285 ? -6.562 18.844 6.645 1 95.69 285 GLY B C 1
ATOM 6396 O O . GLY B 1 285 ? -5.793 19.141 7.559 1 95.69 285 GLY B O 1
ATOM 6397 N N . GLN B 1 286 ? -6.48 19.297 5.395 1 96.62 286 GLN B N 1
ATOM 6398 C CA . GLN B 1 286 ? -5.371 20.188 5.07 1 96.62 286 GLN B CA 1
ATOM 6399 C C . GLN B 1 286 ? -5.766 21.641 5.266 1 96.62 286 GLN B C 1
ATOM 6401 O O . GLN B 1 286 ? -6.953 21.969 5.348 1 96.62 286 GLN B O 1
ATOM 6406 N N . TYR B 1 287 ? -4.785 22.516 5.438 1 97.06 287 TYR B N 1
ATOM 6407 C CA . TYR B 1 287 ? -4.992 23.938 5.617 1 97.06 287 TYR B CA 1
ATOM 6408 C C . TYR B 1 287 ? -4.152 24.734 4.625 1 97.06 287 TYR B C 1
ATOM 6410 O O . TYR B 1 287 ? -3.283 24.188 3.951 1 97.06 287 TYR B O 1
ATOM 6418 N N . VAL B 1 288 ? -4.504 26 4.488 1 96.62 288 VAL B N 1
ATOM 6419 C CA . VAL B 1 288 ? -3.748 26.906 3.637 1 96.62 288 VAL B CA 1
ATOM 6420 C C . VAL B 1 288 ? -3.33 28.141 4.438 1 96.62 288 VAL B C 1
ATOM 6422 O O . VAL B 1 288 ? -3.977 28.5 5.43 1 96.62 288 VAL B O 1
ATOM 6425 N N . ASN B 1 289 ? -2.207 28.703 4.055 1 95.81 289 ASN B N 1
ATOM 6426 C CA . ASN B 1 289 ? -1.784 30 4.605 1 95.81 289 ASN B CA 1
ATOM 6427 C C . ASN B 1 289 ? -2.254 31.156 3.738 1 95.81 289 ASN B C 1
ATOM 6429 O O . ASN B 1 289 ? -2.051 31.156 2.523 1 95.81 289 ASN B O 1
ATOM 6433 N N . LEU B 1 290 ? -2.871 32.094 4.359 1 95.31 290 LEU B N 1
ATOM 6434 C CA . LEU B 1 290 ? -3.346 33.281 3.627 1 95.31 290 LEU B CA 1
ATOM 6435 C C . LEU B 1 290 ? -2.498 34.5 3.951 1 95.31 290 LEU B C 1
ATOM 6437 O O . LEU B 1 290 ? -2.25 34.781 5.121 1 95.31 290 LEU B O 1
ATOM 6441 N N . TRP B 1 291 ? -2.004 35.094 2.932 1 94.31 291 TRP B N 1
ATOM 6442 C CA . TRP B 1 291 ? -1.348 36.406 3.008 1 94.31 291 TRP B CA 1
ATOM 6443 C C . TRP B 1 291 ? -2.242 37.5 2.436 1 94.31 291 TRP B C 1
ATOM 6445 O O . TRP B 1 291 ? -2.516 37.5 1.232 1 94.31 291 TRP B O 1
ATOM 6455 N N . MET B 1 292 ? -2.719 38.406 3.312 1 93.81 292 MET B N 1
ATOM 6456 C CA . MET B 1 292 ? -3.664 39.438 2.92 1 93.81 292 MET B CA 1
ATOM 6457 C C . MET B 1 292 ? -3.102 40.812 3.213 1 93.81 292 MET B C 1
ATOM 6459 O O . MET B 1 292 ? -3.543 41.5 4.148 1 93.81 292 MET B O 1
ATOM 6463 N N . PRO B 1 293 ? -2.344 41.344 2.326 1 89.94 293 PRO B N 1
ATOM 6464 C CA . PRO B 1 293 ? -1.635 42.594 2.588 1 89.94 293 PRO B CA 1
ATOM 6465 C C . PRO B 1 293 ? -2.561 43.812 2.572 1 89.94 293 PRO B C 1
ATOM 6467 O O . PRO B 1 293 ? -2.229 44.844 3.146 1 89.94 293 PRO B O 1
ATOM 6470 N N . THR B 1 294 ? -3.73 43.75 2.02 1 88.62 294 THR B N 1
ATOM 6471 C CA . THR B 1 294 ? -4.598 44.906 1.835 1 88.62 294 THR B CA 1
ATOM 6472 C C . THR B 1 294 ? -5.469 45.125 3.068 1 88.62 294 THR B C 1
ATOM 6474 O O . THR B 1 294 ? -6.18 46.125 3.156 1 88.62 294 THR B O 1
ATOM 6477 N N . VAL B 1 295 ? -5.445 44.25 4.035 1 89.69 295 VAL B N 1
ATOM 6478 C CA . VAL B 1 295 ? -6.328 44.375 5.195 1 89.69 295 VAL B CA 1
ATOM 6479 C C . VAL B 1 295 ? -5.828 45.469 6.137 1 89.69 295 VAL B C 1
ATOM 6481 O O . VAL B 1 295 ? -6.605 46.312 6.574 1 89.69 295 VAL B O 1
ATOM 6484 N N . SER B 1 296 ? -4.539 45.406 6.488 1 87.44 296 SER B N 1
ATOM 6485 C CA . SER B 1 296 ? -3.902 46.406 7.336 1 87.44 296 SER B CA 1
ATOM 6486 C C . SER B 1 296 ? -2.412 46.5 7.035 1 87.44 296 SER B C 1
ATOM 6488 O O . SER B 1 296 ? -1.861 45.688 6.285 1 87.44 296 SER B O 1
ATOM 6490 N N . LEU B 1 297 ? -1.779 47.531 7.617 1 85.06 297 LEU B N 1
ATOM 6491 C CA . LEU B 1 297 ? -0.346 47.719 7.43 1 85.06 297 LEU B CA 1
ATOM 6492 C C . LEU B 1 297 ? 0.446 46.562 8.047 1 85.06 297 LEU B C 1
ATOM 6494 O O . LEU B 1 297 ? 1.426 46.094 7.457 1 85.06 297 LEU B O 1
ATOM 6498 N N . SER B 1 298 ? -0.018 46.062 9.141 1 84.25 298 SER B N 1
ATOM 6499 C CA . SER B 1 298 ? 0.687 45 9.82 1 84.25 298 SER B CA 1
ATOM 6500 C C . SER B 1 298 ? 0.497 43.656 9.102 1 84.25 298 SER B C 1
ATOM 6502 O O . SER B 1 298 ? 1.297 42.75 9.266 1 84.25 298 SER B O 1
ATOM 6504 N N . SER B 1 299 ? -0.587 43.594 8.266 1 87.88 299 SER B N 1
ATOM 6505 C CA . SER B 1 299 ? -0.921 42.344 7.594 1 87.88 299 SER B CA 1
ATOM 6506 C C . SER B 1 299 ? 0.108 42.031 6.52 1 87.88 299 SER B C 1
ATOM 6508 O O . SER B 1 299 ? 0.196 40.875 6.082 1 87.88 299 SER B O 1
ATOM 6510 N N . TRP B 1 300 ? 0.99 42.969 6.203 1 86.75 300 TRP B N 1
ATOM 6511 C CA . TRP B 1 300 ? 2.025 42.719 5.199 1 86.75 300 TRP B CA 1
ATOM 6512 C C . TRP B 1 300 ? 3.051 41.719 5.691 1 86.75 300 TRP B C 1
ATOM 6514 O O . TRP B 1 300 ? 3.664 41 4.891 1 86.75 300 TRP B O 1
ATOM 6524 N N . PHE B 1 301 ? 3.113 41.625 6.969 1 86.44 301 PHE B N 1
ATOM 6525 C CA . PHE B 1 301 ? 4.18 40.812 7.523 1 86.44 301 PHE B CA 1
ATOM 6526 C C . PHE B 1 301 ? 3.611 39.562 8.195 1 86.44 301 PHE B C 1
ATOM 6528 O O . PHE B 1 301 ? 4.301 38.906 8.984 1 86.44 301 PHE B O 1
ATOM 6535 N N . GLN B 1 302 ? 2.303 39.344 7.836 1 88.38 302 GLN B N 1
ATOM 6536 C CA . GLN B 1 302 ? 1.669 38.25 8.539 1 88.38 302 GLN B CA 1
ATOM 6537 C C . GLN B 1 302 ? 1.056 37.25 7.551 1 88.38 302 GLN B C 1
ATOM 6539 O O . GLN B 1 302 ? 0.568 37.656 6.488 1 88.38 302 GLN B O 1
ATOM 6544 N N . THR B 1 303 ? 1.203 36.031 7.809 1 90.75 303 THR B N 1
ATOM 6545 C CA . THR B 1 303 ? 0.492 34.938 7.16 1 90.75 303 THR B CA 1
ATOM 6546 C C . THR B 1 303 ? -0.203 34.062 8.195 1 90.75 303 THR B C 1
ATOM 6548 O O . THR B 1 303 ? 0.354 33.781 9.258 1 90.75 303 THR B O 1
ATOM 6551 N N . HIS B 1 304 ? -1.43 33.688 7.914 1 91.88 304 HIS B N 1
ATOM 6552 C CA . HIS B 1 304 ? -2.189 32.906 8.883 1 91.88 304 HIS B CA 1
ATOM 6553 C C . HIS B 1 304 ? -2.707 31.609 8.266 1 91.88 304 HIS B C 1
ATOM 6555 O O . HIS B 1 304 ? -3.197 31.609 7.137 1 91.88 304 HIS B O 1
ATOM 6561 N N . PRO B 1 305 ? -2.539 30.562 9 1 93.56 305 PRO B N 1
ATOM 6562 C CA . PRO B 1 305 ? -3.096 29.281 8.547 1 93.56 305 PRO B CA 1
ATOM 6563 C C . PRO B 1 305 ? -4.602 29.172 8.789 1 93.56 305 PRO B C 1
ATOM 6565 O O . PRO B 1 305 ? -5.094 29.594 9.836 1 93.56 305 PRO B O 1
ATOM 6568 N N . PHE B 1 306 ? -5.352 28.688 7.82 1 95.56 306 PHE B N 1
ATOM 6569 C CA . PHE B 1 306 ? -6.781 28.453 7.941 1 95.56 306 PHE B CA 1
ATOM 6570 C C . PHE B 1 306 ? -7.148 27.078 7.398 1 95.56 306 PHE B C 1
ATOM 6572 O O . PHE B 1 306 ? -6.676 26.672 6.332 1 95.56 306 PHE B O 1
ATOM 6579 N N . MET B 1 307 ? -7.965 26.391 8.164 1 95.75 307 MET B N 1
ATOM 6580 C CA . MET B 1 307 ? -8.438 25.078 7.738 1 95.75 307 MET B CA 1
ATOM 6581 C C . MET B 1 307 ? -9.398 25.203 6.559 1 95.75 307 MET B C 1
ATOM 6583 O O . MET B 1 307 ? -10.273 26.078 6.559 1 95.75 307 MET B O 1
ATOM 6587 N N . VAL B 1 308 ? -9.18 24.391 5.594 1 97.38 308 VAL B N 1
ATOM 6588 C CA . VAL B 1 308 ? -10.086 24.375 4.457 1 97.38 308 VAL B CA 1
ATOM 6589 C C . VAL B 1 308 ? -11.266 23.438 4.75 1 97.38 308 VAL B C 1
ATOM 6591 O O . VAL B 1 308 ? -11.078 22.25 5 1 97.38 308 VAL B O 1
ATOM 6594 N N . THR B 1 309 ? -12.469 23.969 4.668 1 96.75 309 THR B N 1
ATOM 6595 C CA . THR B 1 309 ? -13.656 23.172 5.004 1 96.75 309 THR B CA 1
ATOM 6596 C C . THR B 1 309 ? -14.281 22.578 3.748 1 96.75 309 THR B C 1
ATOM 6598 O O . THR B 1 309 ? -14.992 21.578 3.822 1 96.75 309 THR B O 1
ATOM 6601 N N . SER B 1 310 ? -14.031 23.203 2.625 1 95.56 310 SER B N 1
ATOM 6602 C CA . SER B 1 310 ? -14.523 22.625 1.375 1 95.56 310 SER B CA 1
ATOM 6603 C C . SER B 1 310 ? -13.719 21.391 0.977 1 95.56 310 SER B C 1
ATOM 6605 O O . SER B 1 310 ? -12.555 21.266 1.355 1 95.56 310 SER B O 1
ATOM 6607 N N . TRP B 1 311 ? -14.375 20.484 0.325 1 95 311 TRP B N 1
ATOM 6608 C CA . TRP B 1 311 ? -13.695 19.297 -0.159 1 95 311 TRP B CA 1
ATOM 6609 C C . TRP B 1 311 ? -14.25 18.859 -1.512 1 95 311 TRP B C 1
ATOM 6611 O O . TRP B 1 311 ? -15.453 18.969 -1.758 1 95 311 TRP B O 1
ATOM 6621 N N . SER B 1 312 ? -13.344 18.453 -2.352 1 92.62 312 SER B N 1
ATOM 6622 C CA . SER B 1 312 ? -13.68 17.875 -3.646 1 92.62 312 SER B CA 1
ATOM 6623 C C . SER B 1 312 ? -12.688 16.781 -4.027 1 92.62 312 SER B C 1
ATOM 6625 O O . SER B 1 312 ? -11.523 16.812 -3.623 1 92.62 312 SER B O 1
ATOM 6627 N N . PRO B 1 313 ? -13.172 15.742 -4.656 1 90.19 313 PRO B N 1
ATOM 6628 C CA . PRO B 1 313 ? -12.227 14.734 -5.137 1 90.19 313 PRO B CA 1
ATOM 6629 C C . PRO B 1 313 ? -11.203 15.297 -6.121 1 90.19 313 PRO B C 1
ATOM 6631 O O . PRO B 1 313 ? -10.094 14.781 -6.23 1 90.19 313 PRO B O 1
ATOM 6634 N N . GLY B 1 314 ? -11.531 16.359 -6.777 1 90.44 314 GLY B N 1
ATOM 6635 C CA . GLY B 1 314 ? -10.641 17 -7.719 1 90.44 314 GLY B CA 1
ATOM 6636 C C . GLY B 1 314 ? -10.164 18.375 -7.25 1 90.44 314 GLY B C 1
ATOM 6637 O O . GLY B 1 314 ? -10.195 18.672 -6.055 1 90.44 314 GLY B O 1
ATOM 6638 N N . LYS B 1 315 ? -9.609 19.109 -8.164 1 93.94 315 LYS B N 1
ATOM 6639 C CA . LYS B 1 315 ? -9.133 20.453 -7.867 1 93.94 315 LYS B CA 1
ATOM 6640 C C . LYS B 1 315 ? -10.305 21.422 -7.656 1 93.94 315 LYS B C 1
ATOM 6642 O O . LYS B 1 315 ? -11.375 21.219 -8.227 1 93.94 315 LYS B O 1
ATOM 6647 N N . GLN B 1 316 ? -10.062 22.391 -6.855 1 95.5 316 GLN B N 1
ATOM 6648 C CA . GLN B 1 316 ? -11.07 23.391 -6.527 1 95.5 316 GLN B CA 1
ATOM 6649 C C . GLN B 1 316 ? -10.633 24.781 -6.984 1 95.5 316 GLN B C 1
ATOM 6651 O O . GLN B 1 316 ? -9.461 25.141 -6.867 1 95.5 316 GLN B O 1
ATOM 6656 N N . ASP B 1 317 ? -11.602 25.594 -7.453 1 95.06 317 ASP B N 1
ATOM 6657 C CA . ASP B 1 317 ? -11.344 26.969 -7.859 1 95.06 317 ASP B CA 1
ATOM 6658 C C . ASP B 1 317 ? -11.602 27.938 -6.707 1 95.06 317 ASP B C 1
ATOM 6660 O O . ASP B 1 317 ? -11.117 29.078 -6.727 1 95.06 317 ASP B O 1
ATOM 6664 N N . VAL B 1 318 ? -12.445 27.469 -5.848 1 96.31 318 VAL B N 1
ATOM 6665 C CA . VAL B 1 318 ? -12.812 28.281 -4.695 1 96.31 318 VAL B CA 1
ATOM 6666 C C . VAL B 1 318 ? -12.68 27.453 -3.414 1 96.31 318 VAL B C 1
ATOM 6668 O O . VAL B 1 318 ? -13.164 26.328 -3.342 1 96.31 318 VAL B O 1
ATOM 6671 N N . LEU B 1 319 ? -12.031 28.016 -2.473 1 96.88 319 LEU B N 1
ATOM 6672 C CA . LEU B 1 319 ? -11.906 27.375 -1.165 1 96.88 319 LEU B CA 1
ATOM 6673 C C . LEU B 1 319 ? -12.82 28.047 -0.145 1 96.88 319 LEU B C 1
ATOM 6675 O O . LEU B 1 319 ? -12.938 29.281 -0.126 1 96.88 319 LEU B O 1
ATOM 6679 N N . GLU B 1 320 ? -13.469 27.281 0.624 1 96.44 320 GLU B N 1
ATOM 6680 C CA . GLU B 1 320 ? -14.305 27.797 1.705 1 96.44 320 GLU B CA 1
ATOM 6681 C C . GLU B 1 320 ? -13.648 27.562 3.064 1 96.44 320 GLU B C 1
ATOM 6683 O O . GLU B 1 320 ? -13.141 26.484 3.338 1 96.44 320 GLU B O 1
ATOM 6688 N N . LEU B 1 321 ? -13.68 28.562 3.854 1 95.62 321 LEU B N 1
ATOM 6689 C CA . LEU B 1 321 ? -13.094 28.516 5.188 1 95.62 321 LEU B CA 1
ATOM 6690 C C . LEU B 1 321 ? -14.117 28.938 6.246 1 95.62 321 LEU B C 1
ATOM 6692 O O . LEU B 1 321 ? -15 29.75 5.973 1 95.62 321 LEU B O 1
ATOM 6696 N N . PHE B 1 322 ? -14.047 28.25 7.34 1 93 322 PHE B N 1
ATOM 6697 C CA . PHE B 1 322 ? -14.836 28.578 8.523 1 93 322 PHE B CA 1
ATOM 6698 C C . PHE B 1 322 ? -13.93 28.984 9.68 1 93 322 PHE B C 1
ATOM 6700 O O . PHE B 1 322 ? -13.227 28.156 10.25 1 93 322 PHE B O 1
ATOM 6707 N N . VAL B 1 323 ? -13.992 30.297 10.047 1 92.19 323 VAL B N 1
ATOM 6708 C CA . VAL B 1 323 ? -12.938 30.859 10.891 1 92.19 323 VAL B CA 1
ATOM 6709 C C . VAL B 1 323 ? -13.555 31.469 12.148 1 92.19 323 VAL B C 1
ATOM 6711 O O . VAL B 1 323 ? -14.625 32.062 12.094 1 92.19 323 VAL B O 1
ATOM 6714 N N . GLN B 1 324 ? -12.82 31.266 13.203 1 90.38 324 GLN B N 1
ATOM 6715 C CA . GLN B 1 324 ? -13.141 31.938 14.461 1 90.38 324 GLN B CA 1
ATOM 6716 C C . GLN B 1 324 ? -12.461 33.281 14.555 1 90.38 324 GLN B C 1
ATOM 6718 O O . GLN B 1 324 ? -11.25 33.406 14.352 1 90.38 324 GLN B O 1
ATOM 6723 N N . THR B 1 325 ? -13.242 34.312 14.859 1 89.44 325 THR B N 1
ATOM 6724 C CA . THR B 1 325 ? -12.664 35.625 15.016 1 89.44 325 THR B CA 1
ATOM 6725 C C . THR B 1 325 ? -11.859 35.719 16.297 1 89.44 325 THR B C 1
ATOM 6727 O O . THR B 1 325 ? -12.328 35.312 17.375 1 89.44 325 THR B O 1
ATOM 6730 N N . ARG B 1 326 ? -10.656 36.094 16.172 1 86.12 326 ARG B N 1
ATOM 6731 C CA . ARG B 1 326 ? -9.766 36.406 17.297 1 86.12 326 ARG B CA 1
ATOM 6732 C C . ARG B 1 326 ? -9.195 37.812 17.156 1 86.12 326 ARG B C 1
ATOM 6734 O O . ARG B 1 326 ? -9.578 38.562 16.266 1 86.12 326 ARG B O 1
ATOM 6741 N N . ARG B 1 327 ? -8.344 38.094 18.078 1 82.56 327 ARG B N 1
ATOM 6742 C CA . ARG B 1 327 ? -7.727 39.406 18 1 82.56 327 ARG B CA 1
ATOM 6743 C C . ARG B 1 327 ? -6.754 39.5 16.828 1 82.56 327 ARG B C 1
ATOM 6745 O O . ARG B 1 327 ? -6.176 38.469 16.422 1 82.56 327 ARG B O 1
ATOM 6752 N N . GLY B 1 328 ? -6.668 40.625 16.203 1 83.88 328 GLY B N 1
ATOM 6753 C CA . GLY B 1 328 ? -5.711 40.844 15.125 1 83.88 328 GLY B CA 1
ATOM 6754 C C . GLY B 1 328 ? -6.344 40.844 13.75 1 83.88 328 GLY B C 1
ATOM 6755 O O . GLY B 1 328 ? -7.301 41.594 13.508 1 83.88 328 GLY B O 1
ATOM 6756 N N . LEU B 1 329 ? -5.914 40.031 12.922 1 86.75 329 LEU B N 1
ATOM 6757 C CA . LEU B 1 329 ? -6.32 40.031 11.523 1 86.75 329 LEU B CA 1
ATOM 6758 C C . LEU B 1 329 ? -7.801 39.688 11.383 1 86.75 329 LEU B C 1
ATOM 6760 O O . LEU B 1 329 ? -8.539 40.375 10.68 1 86.75 329 LEU B O 1
ATOM 6764 N N . THR B 1 330 ? -8.25 38.594 12.07 1 88.62 330 THR B N 1
ATOM 6765 C CA . THR B 1 330 ? -9.617 38.125 11.891 1 88.62 330 THR B CA 1
ATOM 6766 C C . THR B 1 330 ? -10.617 39.125 12.438 1 88.62 330 THR B C 1
ATOM 6768 O O . THR B 1 330 ? -11.727 39.25 11.922 1 88.62 330 THR B O 1
ATOM 6771 N N . GLU B 1 331 ? -10.203 39.781 13.43 1 88.94 331 GLU B N 1
ATOM 6772 C CA . GLU B 1 331 ? -11.062 40.844 13.945 1 88.94 331 GLU B CA 1
ATOM 6773 C C . GLU B 1 331 ? -11.211 41.969 12.93 1 88.94 331 GLU B C 1
ATOM 6775 O O . GLU B 1 331 ? -12.297 42.531 12.766 1 88.94 331 GLU B O 1
ATOM 6780 N N . THR B 1 332 ? -10.109 42.344 12.344 1 89.44 332 THR B N 1
ATOM 6781 C CA . THR B 1 332 ? -10.148 43.375 11.312 1 89.44 332 THR B CA 1
ATOM 6782 C C . THR B 1 332 ? -11.023 42.938 10.141 1 89.44 332 THR B C 1
ATOM 6784 O O . THR B 1 332 ? -11.781 43.75 9.594 1 89.44 332 THR B O 1
ATOM 6787 N N . LEU B 1 333 ? -10.938 41.719 9.781 1 90.69 333 LEU B N 1
ATOM 6788 C CA . LEU B 1 333 ? -11.781 41.188 8.719 1 90.69 333 LEU B CA 1
ATOM 6789 C C . LEU B 1 333 ? -13.258 41.281 9.086 1 90.69 333 LEU B C 1
ATOM 6791 O O . LEU B 1 333 ? -14.078 41.688 8.266 1 90.69 333 LEU B O 1
ATOM 6795 N N . ARG B 1 334 ? -13.516 40.875 10.258 1 89.06 334 ARG B N 1
ATOM 6796 C CA . ARG B 1 334 ? -14.891 40.906 10.75 1 89.06 334 ARG B CA 1
ATOM 6797 C C . ARG B 1 334 ? -15.438 42.344 10.727 1 89.06 334 ARG B C 1
ATOM 6799 O O . ARG B 1 334 ? -16.547 42.562 10.266 1 89.06 334 ARG B O 1
ATOM 6806 N N . ALA B 1 335 ? -14.648 43.219 11.25 1 88.56 335 ALA B N 1
ATOM 6807 C CA . ALA B 1 335 ? -15.07 44.625 11.336 1 88.56 335 ALA B CA 1
ATOM 6808 C C . ALA B 1 335 ? -15.359 45.188 9.953 1 88.56 335 ALA B C 1
ATOM 6810 O O . ALA B 1 335 ? -16.328 45.938 9.766 1 88.56 335 ALA B O 1
ATOM 6811 N N . ARG B 1 336 ? -14.586 44.875 9.031 1 88.31 336 ARG B N 1
ATOM 6812 C CA . ARG B 1 336 ? -14.766 45.344 7.668 1 88.31 336 ARG B CA 1
ATOM 6813 C C . ARG B 1 336 ? -15.992 44.719 7.02 1 88.31 336 ARG B C 1
ATOM 6815 O O . ARG B 1 336 ? -16.75 45.375 6.305 1 88.31 336 ARG B O 1
ATOM 6822 N N . ALA B 1 337 ? -16.141 43.5 7.238 1 87.5 337 ALA B N 1
ATOM 6823 C CA . ALA B 1 337 ? -17.281 42.781 6.668 1 87.5 337 ALA B CA 1
ATOM 6824 C C . ALA B 1 337 ? -18.594 43.219 7.309 1 87.5 337 ALA B C 1
ATOM 6826 O O . ALA B 1 337 ? -19.641 43.188 6.664 1 87.5 337 ALA B O 1
ATOM 6827 N N . ALA B 1 338 ? -18.516 43.531 8.562 1 84.12 338 ALA B N 1
ATOM 6828 C CA . ALA B 1 338 ? -19.703 43.938 9.312 1 84.12 338 ALA B CA 1
ATOM 6829 C C . ALA B 1 338 ? -20.312 45.219 8.742 1 84.12 338 ALA B C 1
ATOM 6831 O O . ALA B 1 338 ? -21.5 45.5 8.906 1 84.12 338 ALA B O 1
ATOM 6832 N N . LEU B 1 339 ? -19.5 46 8.062 1 82.44 339 LEU B N 1
ATOM 6833 C CA . LEU B 1 339 ? -19.953 47.281 7.496 1 82.44 339 LEU B CA 1
ATOM 6834 C C . LEU B 1 339 ? -20.953 47.031 6.367 1 82.44 339 LEU B C 1
ATOM 6836 O O . LEU B 1 339 ? -22.031 47.625 6.352 1 82.44 339 LEU B O 1
ATOM 6840 N N . ASP B 1 340 ? -20.703 46.125 5.422 1 81.19 340 ASP B N 1
ATOM 6841 C CA . ASP B 1 340 ? -21.547 45.906 4.242 1 81.19 340 ASP B CA 1
ATOM 6842 C C . ASP B 1 340 ? -22.031 44.469 4.184 1 81.19 340 ASP B C 1
ATOM 6844 O O . ASP B 1 340 ? -22.688 44.062 3.217 1 81.19 340 ASP B O 1
ATOM 6848 N N . GLY B 1 341 ? -21.75 43.75 5.148 1 80.69 341 GLY B N 1
ATOM 6849 C CA . GLY B 1 341 ? -22.141 42.344 5.133 1 80.69 341 GLY B CA 1
ATOM 6850 C C . GLY B 1 341 ? -21.109 41.438 4.484 1 80.69 341 GLY B C 1
ATOM 6851 O O . GLY B 1 341 ? -21 40.25 4.82 1 80.69 341 GLY B O 1
ATOM 6852 N N . THR B 1 342 ? -20.453 42.031 3.48 1 87.5 342 THR B N 1
ATOM 6853 C CA . THR B 1 342 ? -19.406 41.312 2.781 1 87.5 342 THR B CA 1
ATOM 6854 C C . THR B 1 342 ? -18.234 42.25 2.455 1 87.5 342 THR B C 1
ATOM 6856 O O . THR B 1 342 ? -18.422 43.438 2.295 1 87.5 342 THR B O 1
ATOM 6859 N N . ALA B 1 343 ? -17.094 41.719 2.508 1 91.44 343 ALA B N 1
ATOM 6860 C CA . ALA B 1 343 ? -15.891 42.469 2.125 1 91.44 343 ALA B CA 1
ATOM 6861 C C . ALA B 1 343 ? -14.945 41.562 1.315 1 91.44 343 ALA B C 1
ATOM 6863 O O . ALA B 1 343 ? -14.898 40.375 1.516 1 91.44 343 ALA B O 1
ATOM 6864 N N . SER B 1 344 ? -14.297 42.188 0.39 1 91.69 344 SER B N 1
ATOM 6865 C CA . SER B 1 344 ? -13.352 41.469 -0.444 1 91.69 344 SER B CA 1
ATOM 6866 C C . SER B 1 344 ? -11.938 42 -0.3 1 91.69 344 SER B C 1
ATOM 6868 O O . SER B 1 344 ? -11.742 43.219 -0.213 1 91.69 344 SER B O 1
ATOM 6870 N N . PHE B 1 345 ? -11.008 41.125 -0.225 1 92.69 345 PHE B N 1
ATOM 6871 C CA . PHE B 1 345 ? -9.602 41.5 -0.082 1 92.69 345 PHE B CA 1
ATOM 6872 C C . PHE B 1 345 ? -8.734 40.656 -1.027 1 92.69 345 PHE B C 1
ATOM 6874 O O . PHE B 1 345 ? -9.094 39.562 -1.402 1 92.69 345 PHE B O 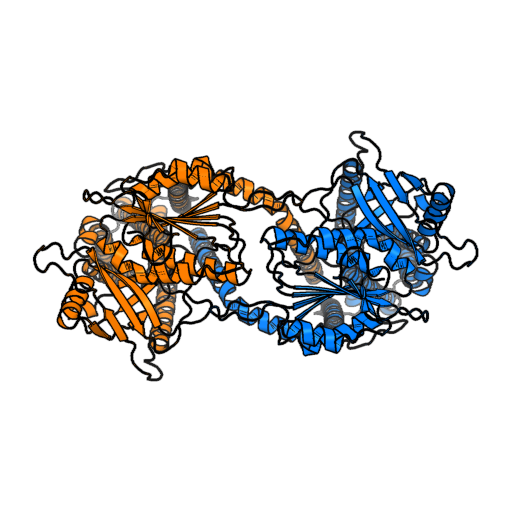1
ATOM 6881 N N . THR B 1 346 ? -7.652 41.281 -1.411 1 91.94 346 THR B N 1
ATOM 6882 C CA . THR B 1 346 ? -6.641 40.469 -2.076 1 91.94 346 THR B CA 1
ATOM 6883 C C . THR B 1 346 ? -6.023 39.469 -1.101 1 91.94 346 THR B C 1
ATOM 6885 O O . THR B 1 346 ? -5.645 39.844 0.014 1 91.94 346 THR B O 1
ATOM 6888 N N . ALA B 1 347 ? -6.066 38.188 -1.478 1 94.25 347 ALA B N 1
ATOM 6889 C CA . ALA B 1 347 ? -5.574 37.156 -0.584 1 94.25 347 ALA B CA 1
ATOM 6890 C C . ALA B 1 347 ? -4.719 36.156 -1.342 1 94.25 347 ALA B C 1
ATOM 6892 O O . ALA B 1 347 ? -5.227 35.375 -2.168 1 94.25 347 ALA B O 1
ATOM 6893 N N . PHE B 1 348 ? -3.459 36.125 -1.059 1 94.69 348 PHE B N 1
ATOM 6894 C CA . PHE B 1 348 ? -2.547 35.156 -1.663 1 94.69 348 PHE B CA 1
ATOM 6895 C C . PHE B 1 348 ? -2.504 33.875 -0.85 1 94.69 348 PHE B C 1
ATOM 6897 O O . PHE B 1 348 ? -2.51 33.906 0.383 1 94.69 348 PHE B O 1
ATOM 6904 N N . VAL B 1 349 ? -2.492 32.781 -1.569 1 95.56 349 VAL B N 1
ATOM 6905 C CA . VAL B 1 349 ? -2.613 31.484 -0.903 1 95.56 349 VAL B CA 1
ATOM 6906 C C . VAL B 1 349 ? -1.302 30.703 -1.034 1 95.56 349 VAL B C 1
ATOM 6908 O O . VAL B 1 349 ? -0.685 30.703 -2.102 1 95.56 349 VAL B O 1
ATOM 6911 N N . SER B 1 350 ? -0.839 30.172 0.081 1 95.06 350 SER B N 1
ATOM 6912 C CA . SER B 1 350 ? 0.263 29.219 0.103 1 95.06 350 SER B CA 1
ATOM 6913 C C . SER B 1 350 ? -0.187 27.859 0.658 1 95.06 350 SER B C 1
ATOM 6915 O O . SER B 1 350 ? -0.896 27.812 1.664 1 95.06 350 SER B O 1
ATOM 6917 N N . GLY B 1 351 ? 0.227 26.703 -0.021 1 93.56 351 GLY B N 1
ATOM 6918 C CA . GLY B 1 351 ? -0.182 25.359 0.348 1 93.56 351 GLY B CA 1
ATOM 6919 C C . GLY B 1 351 ? -0.713 24.547 -0.824 1 93.56 351 GLY B C 1
ATOM 6920 O O . GLY B 1 351 ? -0.417 24.859 -1.98 1 93.56 351 GLY B O 1
ATOM 6921 N N . PRO B 1 352 ? -1.449 23.562 -0.4 1 95.06 352 PRO B N 1
ATOM 6922 C CA . PRO B 1 352 ? -1.947 23.172 0.919 1 95.06 352 PRO B CA 1
ATOM 6923 C C . PRO B 1 352 ? -0.875 22.516 1.779 1 95.06 352 PRO B C 1
ATOM 6925 O O . PRO B 1 352 ? 0.113 22 1.252 1 95.06 352 PRO B O 1
ATOM 6928 N N . TYR B 1 353 ? -1.104 22.641 3.133 1 95.94 353 TYR B N 1
ATOM 6929 C CA . TYR B 1 353 ? -0.245 22.016 4.129 1 95.94 353 TYR B CA 1
ATOM 6930 C C . TYR B 1 353 ? -1.051 21.109 5.047 1 95.94 353 TYR B C 1
ATOM 6932 O O . TYR B 1 353 ? -2.283 21.156 5.047 1 95.94 353 TYR B O 1
ATOM 6940 N N . GLY B 1 354 ? -0.329 20.172 5.738 1 93.94 354 GLY B N 1
ATOM 6941 C CA . GLY B 1 354 ? -0.981 19.266 6.672 1 93.94 354 GLY B CA 1
ATOM 6942 C C . GLY B 1 354 ? -1.098 17.859 6.145 1 93.94 354 GLY B C 1
ATOM 6943 O O . GLY B 1 354 ? -1.061 17.625 4.934 1 93.94 354 GLY B O 1
ATOM 6944 N N . ILE B 1 355 ? -1.338 17.031 7.074 1 91.62 355 ILE B N 1
ATOM 6945 C CA . ILE B 1 355 ? -1.443 15.617 6.711 1 91.62 355 ILE B CA 1
ATOM 6946 C C . ILE B 1 355 ? -2.914 15.211 6.633 1 91.62 355 ILE B C 1
ATOM 6948 O O . ILE B 1 355 ? -3.719 15.609 7.48 1 91.62 355 ILE B O 1
ATOM 6952 N N . SER B 1 356 ? -3.234 14.562 5.551 1 93.06 356 SER B N 1
ATOM 6953 C CA . SER B 1 356 ? -4.559 13.961 5.41 1 93.06 356 SER B CA 1
ATOM 6954 C C . SER B 1 356 ? -4.543 12.492 5.824 1 93.06 356 SER B C 1
ATOM 6956 O O . SER B 1 356 ? -3.793 11.695 5.262 1 93.06 356 SER B O 1
ATOM 6958 N N . LYS B 1 357 ? -5.301 12.148 6.805 1 91.88 357 LYS B N 1
ATOM 6959 C CA . LYS B 1 357 ? -5.391 10.766 7.266 1 91.88 357 LYS B CA 1
ATOM 6960 C C . LYS B 1 357 ? -6.219 9.914 6.309 1 91.88 357 LYS B C 1
ATOM 6962 O O . LYS B 1 357 ? -7.301 10.32 5.887 1 91.88 357 LYS B O 1
ATOM 6967 N N . PRO B 1 358 ? -5.656 8.766 6 1 91.5 358 PRO B N 1
ATOM 6968 C CA . PRO B 1 358 ? -6.504 7.844 5.238 1 91.5 358 PRO B CA 1
ATOM 6969 C C . PRO B 1 358 ? -7.656 7.285 6.07 1 91.5 358 PRO B C 1
ATOM 6971 O O . PRO B 1 358 ? -7.426 6.609 7.078 1 91.5 358 PRO B O 1
ATOM 6974 N N . VAL B 1 359 ? -8.812 7.547 5.672 1 94.31 359 VAL B N 1
ATOM 6975 C CA . VAL B 1 359 ? -9.977 7.164 6.461 1 94.31 359 VAL B CA 1
ATOM 6976 C C . VAL B 1 359 ? -10.82 6.152 5.684 1 94.31 359 VAL B C 1
ATOM 6978 O O . VAL B 1 359 ? -11.891 5.75 6.133 1 94.31 359 VAL B O 1
ATOM 6981 N N . ASP B 1 360 ? -10.336 5.633 4.633 1 90.75 360 ASP B N 1
ATOM 6982 C CA . ASP B 1 360 ? -11.109 4.824 3.699 1 90.75 360 ASP B CA 1
ATOM 6983 C C . ASP B 1 360 ? -11.328 3.412 4.242 1 90.75 360 ASP B C 1
ATOM 6985 O O . ASP B 1 360 ? -12.258 2.719 3.828 1 90.75 360 ASP B O 1
ATOM 6989 N N . GLU B 1 361 ? -10.539 3.018 5.133 1 91.38 361 GLU B N 1
ATOM 6990 C CA . GLU B 1 361 ? -10.562 1.617 5.543 1 91.38 361 GLU B CA 1
ATOM 6991 C C . GLU B 1 361 ? -11.461 1.416 6.762 1 91.38 361 GLU B C 1
ATOM 6993 O O . GLU B 1 361 ? -11.688 0.283 7.195 1 91.38 361 GLU B O 1
ATOM 6998 N N . TYR B 1 362 ? -12.016 2.432 7.312 1 94.94 362 TYR B N 1
ATOM 6999 C CA . TYR B 1 362 ? -12.805 2.314 8.539 1 94.94 362 TYR B CA 1
ATOM 7000 C C . TYR B 1 362 ? -14.281 2.113 8.219 1 94.94 362 TYR B C 1
ATOM 7002 O O . TYR B 1 362 ? -14.805 2.711 7.281 1 94.94 362 TYR B O 1
ATOM 7010 N N . GLU B 1 363 ? -14.891 1.265 8.977 1 94.56 363 GLU B N 1
ATOM 7011 C CA . GLU B 1 363 ? -16.312 0.981 8.82 1 94.56 363 GLU B CA 1
ATOM 7012 C C . GLU B 1 363 ? -17.172 2.018 9.555 1 94.56 363 GLU B C 1
ATOM 7014 O O . GLU B 1 363 ? -18.266 2.35 9.109 1 94.56 363 GLU B O 1
ATOM 7019 N N . THR B 1 364 ? -16.688 2.396 10.688 1 95.81 364 THR B N 1
ATOM 7020 C CA . THR B 1 364 ? -17.344 3.41 11.5 1 95.81 364 THR B CA 1
ATOM 7021 C C . THR B 1 364 ? -16.391 4.562 11.805 1 95.81 364 THR B C 1
ATOM 7023 O O . THR B 1 364 ? -15.227 4.34 12.117 1 95.81 364 THR B O 1
ATOM 7026 N N . VAL B 1 365 ? -16.938 5.777 11.633 1 97.75 365 VAL B N 1
ATOM 7027 C CA . VAL B 1 365 ? -16.141 6.953 11.992 1 97.75 365 VAL B CA 1
ATOM 7028 C C . VAL B 1 365 ? -16.922 7.816 12.984 1 97.75 365 VAL B C 1
ATOM 7030 O O . VAL B 1 365 ? -18.047 8.242 12.703 1 97.75 365 VAL B O 1
ATOM 7033 N N . LEU B 1 366 ? -16.438 7.938 14.156 1 98.06 366 LEU B N 1
ATOM 7034 C CA . LEU B 1 366 ? -16.938 8.859 15.164 1 98.06 366 LEU B CA 1
ATOM 7035 C C . LEU B 1 366 ? -16.141 10.164 15.156 1 98.06 366 LEU B C 1
ATOM 7037 O O . LEU B 1 366 ? -14.992 10.195 15.609 1 98.06 366 LEU B O 1
ATOM 7041 N N . ALA B 1 367 ? -16.719 11.18 14.594 1 98.25 367 ALA B N 1
ATOM 7042 C CA . ALA B 1 367 ? -16.078 12.492 14.547 1 98.25 367 ALA B CA 1
ATOM 7043 C C . ALA B 1 367 ? -16.469 13.336 15.758 1 98.25 367 ALA B C 1
ATOM 7045 O O . ALA B 1 367 ? -17.656 13.578 16 1 98.25 367 ALA B O 1
ATOM 7046 N N . VAL B 1 368 ? -15.523 13.727 16.5 1 98.25 368 VAL B N 1
ATOM 7047 C CA . VAL B 1 368 ? -15.75 14.539 17.703 1 98.25 368 VAL B CA 1
ATOM 7048 C C . VAL B 1 368 ? -15.148 15.93 17.516 1 98.25 368 VAL B C 1
ATOM 7050 O O . VAL B 1 368 ? -13.961 16.062 17.203 1 98.25 368 VAL B O 1
ATOM 7053 N N . ALA B 1 369 ? -15.93 16.922 17.672 1 97.38 369 ALA B N 1
ATOM 7054 C CA . ALA B 1 369 ? -15.492 18.312 17.516 1 97.38 369 ALA B CA 1
ATOM 7055 C C . ALA B 1 369 ? -15.969 19.172 18.688 1 97.38 369 ALA B C 1
ATOM 7057 O O . ALA B 1 369 ? -17 18.891 19.281 1 97.38 369 ALA B O 1
ATOM 7058 N N . SER B 1 370 ? -15.18 20.188 19.062 1 95.31 370 SER B N 1
ATOM 7059 C CA . SER B 1 370 ? -15.586 21.219 20 1 95.31 370 SER B CA 1
ATOM 7060 C C . SER B 1 370 ? -15.398 22.609 19.406 1 95.31 370 SER B C 1
ATOM 7062 O O . SER B 1 370 ? -14.398 22.875 18.734 1 95.31 370 SER B O 1
ATOM 7064 N N . GLY B 1 371 ? -16.406 23.453 19.594 1 92.44 371 GLY B N 1
ATOM 7065 C CA . GLY B 1 371 ? -16.344 24.797 19.062 1 92.44 371 GLY B CA 1
ATOM 7066 C C . GLY B 1 371 ? -16.016 24.844 17.594 1 92.44 371 GLY B C 1
ATOM 7067 O O . GLY B 1 371 ? -16.672 24.188 16.781 1 92.44 371 GLY B O 1
ATOM 7068 N N . PHE B 1 372 ? -14.953 25.562 17.266 1 93.81 372 PHE B N 1
ATOM 7069 C CA . PHE B 1 372 ? -14.602 25.75 15.859 1 93.81 372 PHE B CA 1
ATOM 7070 C C . PHE B 1 372 ? -13.812 24.547 15.336 1 93.81 372 PHE B C 1
ATOM 7072 O O . PHE B 1 372 ? -13.438 24.5 14.164 1 93.81 372 PHE B O 1
ATOM 7079 N N . GLY B 1 373 ? -13.648 23.531 16.172 1 95.5 373 GLY B N 1
ATOM 7080 C CA . GLY B 1 373 ? -13.039 22.297 15.75 1 95.5 373 GLY B CA 1
ATOM 7081 C C . GLY B 1 373 ? -13.797 21.609 14.625 1 95.5 373 GLY B C 1
ATOM 7082 O O . GLY B 1 373 ? -13.25 20.75 13.93 1 95.5 373 GLY B O 1
ATOM 7083 N N . ILE B 1 374 ? -15.031 22.016 14.383 1 95.38 374 ILE B N 1
ATOM 7084 C CA . ILE B 1 374 ? -15.883 21.453 13.344 1 95.38 374 ILE B CA 1
ATOM 7085 C C . ILE B 1 374 ? -15.227 21.656 11.977 1 95.38 374 ILE B C 1
ATOM 7087 O O . ILE B 1 374 ? -15.398 20.844 11.07 1 95.38 374 ILE B O 1
ATOM 7091 N N . ALA B 1 375 ? -14.438 22.75 11.875 1 95.5 375 ALA B N 1
ATOM 7092 C CA . ALA B 1 375 ? -13.773 23.062 10.617 1 95.5 375 ALA B CA 1
ATOM 7093 C C . ALA B 1 375 ? -12.781 21.969 10.227 1 95.5 375 ALA B C 1
ATOM 7095 O O . ALA B 1 375 ? -12.523 21.734 9.047 1 95.5 375 ALA B O 1
ATOM 7096 N N . GLY B 1 376 ? -12.281 21.266 11.211 1 96.06 376 GLY B N 1
ATOM 7097 C CA . GLY B 1 376 ? -11.289 20.234 10.953 1 96.06 376 GLY B CA 1
ATOM 7098 C C . GLY B 1 376 ? -11.898 18.891 10.562 1 96.06 376 GLY B C 1
ATOM 7099 O O . GLY B 1 376 ? -11.266 18.094 9.867 1 96.06 376 GLY B O 1
ATOM 7100 N N . VAL B 1 377 ? -13.086 18.609 10.914 1 96.94 377 VAL B N 1
ATOM 7101 C CA . VAL B 1 377 ? -13.656 17.281 10.734 1 96.94 377 VAL B CA 1
ATOM 7102 C C . VAL B 1 377 ? -14.562 17.266 9.508 1 96.94 377 VAL B C 1
ATOM 7104 O O . VAL B 1 377 ? -14.711 16.234 8.844 1 96.94 377 VAL B O 1
ATOM 7107 N N . ILE B 1 378 ? -15.117 18.406 9.109 1 96.62 378 ILE B N 1
ATOM 7108 C CA . ILE B 1 378 ? -16.125 18.516 8.062 1 96.62 378 ILE B CA 1
ATOM 7109 C C . ILE B 1 378 ? -15.57 17.984 6.746 1 96.62 378 ILE B C 1
ATOM 7111 O O . ILE B 1 378 ? -16.219 17.188 6.066 1 96.62 378 ILE B O 1
ATOM 7115 N N . PRO B 1 379 ? -14.344 18.375 6.391 1 96.88 379 PRO B N 1
ATOM 7116 C CA . PRO B 1 379 ? -13.836 17.875 5.109 1 96.88 379 PRO B CA 1
ATOM 7117 C C . PRO B 1 379 ? -13.727 16.344 5.078 1 96.88 379 PRO B C 1
ATOM 7119 O O . PRO B 1 379 ? -13.93 15.734 4.027 1 96.88 379 PRO B O 1
ATOM 7122 N N . TYR B 1 380 ? -13.383 15.742 6.184 1 97.62 380 TYR B N 1
ATOM 7123 C CA . TYR B 1 380 ? -13.328 14.289 6.242 1 97.62 380 TYR B CA 1
ATOM 7124 C C . TYR B 1 380 ? -14.711 13.68 6.047 1 97.62 380 TYR B C 1
ATOM 7126 O O . TYR B 1 380 ? -14.852 12.672 5.352 1 97.62 380 TYR B O 1
ATOM 7134 N N . LEU B 1 381 ? -15.672 14.305 6.672 1 96.94 381 LEU B N 1
ATOM 7135 C CA . LEU B 1 381 ? -17.031 13.805 6.539 1 96.94 381 LEU B CA 1
ATOM 7136 C C . LEU B 1 381 ? -17.516 13.922 5.098 1 96.94 381 LEU B C 1
ATOM 7138 O O . LEU B 1 381 ? -18.172 13.008 4.582 1 96.94 381 LEU B O 1
ATOM 7142 N N . LYS B 1 382 ? -17.188 15.031 4.469 1 95.19 382 LYS B N 1
ATOM 7143 C CA . LYS B 1 382 ? -17.547 15.203 3.064 1 95.19 382 LYS B CA 1
ATOM 7144 C C . LYS B 1 382 ? -16.906 14.117 2.201 1 95.19 382 LYS B C 1
ATOM 7146 O O . LYS B 1 382 ? -17.562 13.531 1.34 1 95.19 382 LYS B O 1
ATOM 7151 N N . GLN B 1 383 ? -15.68 13.883 2.459 1 95.5 383 GLN B N 1
ATOM 7152 C CA . GLN B 1 383 ? -14.945 12.859 1.715 1 95.5 383 GLN B CA 1
ATOM 7153 C C . GLN B 1 383 ? -15.562 11.484 1.917 1 95.5 383 GLN B C 1
ATOM 7155 O O . GLN B 1 383 ? -15.727 10.727 0.959 1 95.5 383 GLN B O 1
ATOM 7160 N N . LEU B 1 384 ? -15.836 11.141 3.139 1 95.69 384 LEU B N 1
ATOM 7161 C CA . LEU B 1 384 ? -16.391 9.836 3.473 1 95.69 384 LEU B CA 1
ATOM 7162 C C . LEU B 1 384 ? -17.766 9.664 2.844 1 95.69 384 LEU B C 1
ATOM 7164 O O . LEU B 1 384 ? -18.094 8.586 2.34 1 95.69 384 LEU B O 1
ATOM 7168 N N . LEU B 1 385 ? -18.578 10.711 2.875 1 92.69 385 LEU B N 1
ATOM 7169 C CA . LEU B 1 385 ? -19.906 10.641 2.268 1 92.69 385 LEU B CA 1
ATOM 7170 C C . LEU B 1 385 ? -19.812 10.469 0.757 1 92.69 385 LEU B C 1
ATOM 7172 O O . LEU B 1 385 ? -20.562 9.695 0.165 1 92.69 385 LEU B O 1
ATOM 7176 N N . TYR B 1 386 ? -18.891 11.203 0.18 1 91.19 386 TYR B N 1
ATOM 7177 C CA . TYR B 1 386 ? -18.625 11.016 -1.243 1 91.19 386 TYR B CA 1
ATOM 7178 C C . TYR B 1 386 ? -18.234 9.578 -1.54 1 91.19 386 TYR B C 1
ATOM 7180 O O . TYR B 1 386 ? -18.75 8.961 -2.473 1 91.19 386 TYR B O 1
ATOM 7188 N N . GLY B 1 387 ? -17.328 9.07 -0.768 1 89.88 387 GLY B N 1
ATOM 7189 C CA . GLY B 1 387 ? -16.875 7.703 -0.953 1 89.88 387 GLY B CA 1
ATOM 7190 C C . GLY B 1 387 ? -17.969 6.676 -0.762 1 89.88 387 GLY B C 1
ATOM 7191 O O . GLY B 1 387 ? -18.016 5.664 -1.465 1 89.88 387 GLY B O 1
ATOM 7192 N N . TYR B 1 388 ? -18.812 6.922 0.207 1 89.25 388 TYR B N 1
ATOM 7193 C CA . TYR B 1 388 ? -19.953 6.051 0.426 1 89.25 388 TYR B CA 1
ATOM 7194 C C . TYR B 1 388 ? -20.859 6.016 -0.802 1 89.25 388 TYR B C 1
ATOM 7196 O O . TYR B 1 388 ? -21.266 4.945 -1.248 1 89.25 388 TYR B O 1
ATOM 7204 N N . ASN B 1 389 ? -21.062 7.211 -1.33 1 85.88 389 ASN B N 1
ATOM 7205 C CA . ASN B 1 389 ? -21.938 7.328 -2.484 1 85.88 389 ASN B CA 1
ATOM 7206 C C . ASN B 1 389 ? -21.328 6.684 -3.727 1 85.88 389 ASN B C 1
ATOM 7208 O O . ASN B 1 389 ? -22.062 6.277 -4.641 1 85.88 389 ASN B O 1
ATOM 7212 N N . THR B 1 390 ? -20.047 6.562 -3.736 1 84.06 390 THR B N 1
ATOM 7213 C CA . THR B 1 390 ? -19.375 6.023 -4.91 1 84.06 390 THR B CA 1
ATOM 7214 C C . THR B 1 390 ? -18.828 4.629 -4.625 1 84.06 390 THR B C 1
ATOM 7216 O O . THR B 1 390 ? -18.094 4.066 -5.441 1 84.06 390 THR B O 1
ATOM 7219 N N . SER B 1 391 ? -19.031 4.074 -3.482 1 84.88 391 SER B N 1
ATOM 7220 C CA . SER B 1 391 ? -18.562 2.756 -3.066 1 84.88 391 SER B CA 1
ATOM 7221 C C . SER B 1 391 ? -17.047 2.66 -3.133 1 84.88 391 SER B C 1
ATOM 7223 O O . SER B 1 391 ? -16.5 1.648 -3.58 1 84.88 391 SER B O 1
ATOM 7225 N N . SER B 1 392 ? -16.5 3.738 -2.799 1 87.62 392 SER B N 1
ATOM 7226 C CA . SER B 1 392 ? -15.047 3.756 -2.846 1 87.62 392 SER B CA 1
ATOM 7227 C C . SER B 1 392 ? -14.445 3.68 -1.445 1 87.62 392 SER B C 1
ATOM 7229 O O . SER B 1 392 ? -13.227 3.609 -1.29 1 87.62 392 SER B O 1
ATOM 7231 N N . VAL B 1 393 ? -15.281 3.709 -0.466 1 90.69 393 VAL B N 1
ATOM 7232 C CA . VAL B 1 393 ? -14.82 3.615 0.917 1 90.69 393 VAL B CA 1
ATOM 7233 C C . VAL B 1 393 ? -15.617 2.541 1.653 1 90.69 393 VAL B C 1
ATOM 7235 O O . VAL B 1 393 ? -16.672 2.109 1.181 1 90.69 393 VAL B O 1
ATOM 7238 N N . ARG B 1 394 ? -15.125 2.174 2.818 1 91.5 394 ARG B N 1
ATOM 7239 C CA . ARG B 1 394 ? -15.719 1.065 3.561 1 91.5 394 ARG B CA 1
ATOM 7240 C C . ARG B 1 394 ? -16.719 1.569 4.586 1 91.5 394 ARG B C 1
ATOM 7242 O O . ARG B 1 394 ? -17.375 0.775 5.266 1 91.5 394 ARG B O 1
ATOM 7249 N N . VAL B 1 395 ? -16.938 2.836 4.695 1 93.12 395 VAL B N 1
ATOM 7250 C CA . VAL B 1 395 ? -17.688 3.428 5.797 1 93.12 395 VAL B CA 1
ATOM 7251 C C . VAL B 1 395 ? -19.172 3.061 5.668 1 93.12 395 VAL B C 1
ATOM 7253 O O . VAL B 1 395 ? -19.719 3.07 4.566 1 93.12 395 VAL B O 1
ATOM 7256 N N . ARG B 1 396 ? -19.781 2.699 6.785 1 91 396 ARG B N 1
ATOM 7257 C CA . ARG B 1 396 ? -21.203 2.365 6.84 1 91 396 ARG B CA 1
ATOM 7258 C C . ARG B 1 396 ? -21.906 3.146 7.945 1 91 396 ARG B C 1
ATOM 7260 O O . ARG B 1 396 ? -23.141 3.111 8.055 1 91 396 ARG B O 1
ATOM 7267 N N . ARG B 1 397 ? -21.141 3.807 8.773 1 93.19 397 ARG B N 1
ATOM 7268 C CA . ARG B 1 397 ? -21.672 4.574 9.891 1 93.19 397 ARG B CA 1
ATOM 7269 C C . ARG B 1 397 ? -20.812 5.801 10.18 1 93.19 397 ARG B C 1
ATOM 7271 O O . ARG B 1 397 ? -19.594 5.695 10.32 1 93.19 397 ARG B O 1
ATOM 7278 N N . LEU B 1 398 ? -21.5 6.961 10.172 1 95.44 398 LEU B N 1
ATOM 7279 C CA . LEU B 1 398 ? -20.875 8.227 10.539 1 95.44 398 LEU B CA 1
ATOM 7280 C C . LEU B 1 398 ? -21.609 8.883 11.695 1 95.44 398 LEU B C 1
ATOM 7282 O O . LEU B 1 398 ? -22.828 9.023 11.664 1 95.44 398 LEU B O 1
ATOM 7286 N N . HIS B 1 399 ? -20.938 9.203 12.742 1 96.06 399 HIS B N 1
ATOM 7287 C CA . HIS B 1 399 ? -21.516 9.891 13.883 1 96.06 399 HIS B CA 1
ATOM 7288 C C . HIS B 1 399 ? -20.719 11.141 14.242 1 96.06 399 HIS B C 1
ATOM 7290 O O . HIS B 1 399 ? -19.562 11.047 14.648 1 96.06 399 HIS B O 1
ATOM 7296 N N . LEU B 1 400 ? -21.297 12.289 14.023 1 97.06 400 LEU B N 1
ATOM 7297 C CA . LEU B 1 400 ? -20.688 13.562 14.398 1 97.06 400 LEU B CA 1
ATOM 7298 C C . LEU B 1 400 ? -21.172 14.008 15.773 1 97.06 400 LEU B C 1
ATOM 7300 O O . LEU B 1 400 ? -22.359 14.219 15.977 1 97.06 400 LEU B O 1
ATOM 7304 N N . VAL B 1 401 ? -20.312 14.055 16.672 1 96.88 401 VAL B N 1
ATOM 7305 C CA . VAL B 1 401 ? -20.578 14.594 18 1 96.88 401 VAL B CA 1
ATOM 7306 C C . VAL B 1 401 ? -19.906 15.953 18.156 1 96.88 401 VAL B C 1
ATOM 7308 O O . VAL B 1 401 ? -18.672 16.047 18.125 1 96.88 401 VAL B O 1
ATOM 7311 N N . TRP B 1 402 ? -20.688 16.984 18.328 1 95.88 402 TRP B N 1
ATOM 7312 C CA . TRP B 1 402 ? -20.172 18.344 18.328 1 95.88 402 TRP B CA 1
ATOM 7313 C C . TRP B 1 402 ? -20.578 19.078 19.609 1 95.88 402 TRP B C 1
ATOM 7315 O O . TRP B 1 402 ? -21.781 19.219 19.906 1 95.88 402 TRP B O 1
ATOM 7325 N N . GLN B 1 403 ? -19.547 19.453 20.359 1 94.19 403 GLN B N 1
ATOM 7326 C CA . GLN B 1 403 ? -19.781 20.281 21.531 1 94.19 403 GLN B CA 1
ATOM 7327 C C . GLN B 1 403 ? -19.656 21.766 21.172 1 94.19 403 GLN B C 1
ATOM 7329 O O . GLN B 1 403 ? -18.609 22.219 20.719 1 94.19 403 GLN B O 1
ATOM 7334 N N . VAL B 1 404 ? -20.688 22.531 21.391 1 89.94 404 VAL B N 1
ATOM 7335 C CA . VAL B 1 404 ? -20.703 23.938 21.016 1 89.94 404 VAL B CA 1
ATOM 7336 C C . VAL B 1 404 ? -21.016 24.797 22.25 1 89.94 404 VAL B C 1
ATOM 7338 O O . VAL B 1 404 ? -21.938 24.484 23.016 1 89.94 404 VAL B O 1
ATOM 7341 N N . PRO B 1 405 ? -20.25 25.828 22.453 1 84.12 405 PRO B N 1
ATOM 7342 C CA . PRO B 1 405 ? -20.531 26.719 23.594 1 84.12 405 PRO B CA 1
ATOM 7343 C C . PRO B 1 405 ? -21.844 27.469 23.453 1 84.12 405 PRO B C 1
ATOM 7345 O O . PRO B 1 405 ? -22.594 27.609 24.422 1 84.12 405 PRO B O 1
ATOM 7348 N N . THR B 1 406 ? -22.109 27.969 22.234 1 82 406 THR B N 1
ATOM 7349 C CA . THR B 1 406 ? -23.344 28.703 21.969 1 82 406 THR B CA 1
ATOM 7350 C C . THR B 1 406 ? -24 28.219 20.672 1 82 406 THR B C 1
ATOM 7352 O O . THR B 1 406 ? -23.328 27.641 19.812 1 82 406 THR B O 1
ATOM 7355 N N . LEU B 1 407 ? -25.25 28.453 20.578 1 80.81 407 LEU B N 1
ATOM 7356 C CA . LEU B 1 407 ? -26 28.016 19.406 1 80.81 407 LEU B CA 1
ATOM 7357 C C . LEU B 1 407 ? -25.688 28.906 18.203 1 80.81 407 LEU B C 1
ATOM 7359 O O . LEU B 1 407 ? -25.969 28.516 17.062 1 80.81 407 LEU B O 1
ATOM 7363 N N . ASP B 1 408 ? -25.109 30.047 18.516 1 79.25 408 ASP B N 1
ATOM 7364 C CA . ASP B 1 408 ? -24.766 30.953 17.422 1 79.25 408 ASP B CA 1
ATOM 7365 C C . ASP B 1 408 ? -23.75 30.312 16.469 1 79.25 408 ASP B C 1
ATOM 7367 O O . ASP B 1 408 ? -23.812 30.5 15.258 1 79.25 408 ASP B O 1
ATOM 7371 N N . ILE B 1 409 ? -22.891 29.625 17.078 1 84.38 409 ILE B N 1
ATOM 7372 C CA . ILE B 1 409 ? -21.859 28.969 16.266 1 84.38 409 ILE B CA 1
ATOM 7373 C C . ILE B 1 409 ? -22.5 27.875 15.406 1 84.38 409 ILE B C 1
ATOM 7375 O O . ILE B 1 409 ? -22.172 27.75 14.227 1 84.38 409 ILE B O 1
ATOM 7379 N N . ALA B 1 410 ? -23.422 27.188 15.961 1 85.31 410 ALA B N 1
ATOM 7380 C CA . ALA B 1 410 ? -24.125 26.141 15.227 1 85.31 410 ALA B CA 1
ATOM 7381 C C . ALA B 1 410 ? -24.953 26.719 14.078 1 85.31 410 ALA B C 1
ATOM 7383 O O . ALA B 1 410 ? -25 26.141 12.992 1 85.31 410 ALA B O 1
ATOM 7384 N N . ALA B 1 411 ? -25.531 27.75 14.367 1 83.81 411 ALA B N 1
ATOM 7385 C CA . ALA B 1 411 ? -26.328 28.406 13.336 1 83.81 411 ALA B CA 1
ATOM 7386 C C . ALA B 1 411 ? -25.469 28.859 12.172 1 83.81 411 ALA B C 1
ATOM 7388 O O . ALA B 1 411 ? -25.859 28.734 11.008 1 83.81 411 ALA B O 1
ATOM 7389 N N . ALA B 1 412 ? -24.359 29.359 12.516 1 85.44 412 ALA B N 1
ATOM 7390 C CA . ALA B 1 412 ? -23.438 29.828 11.484 1 85.44 412 ALA B CA 1
ATOM 7391 C C . ALA B 1 412 ? -22.922 28.656 10.641 1 85.44 412 ALA B C 1
ATOM 7393 O O . ALA B 1 412 ? -22.625 28.812 9.453 1 85.44 412 ALA B O 1
ATOM 7394 N N . ALA B 1 413 ? -22.828 27.516 11.273 1 88.69 413 ALA B N 1
ATOM 7395 C CA . ALA B 1 413 ? -22.297 26.344 10.586 1 88.69 413 ALA B CA 1
ATOM 7396 C C . ALA B 1 413 ? -23.422 25.594 9.867 1 88.69 413 ALA B C 1
ATOM 7398 O O . ALA B 1 413 ? -23.172 24.562 9.234 1 88.69 413 ALA B O 1
ATOM 7399 N N . GLN B 1 414 ? -24.578 25.984 9.922 1 87.81 414 GLN B N 1
ATOM 7400 C CA . GLN B 1 414 ? -25.766 25.281 9.422 1 87.81 414 GLN B CA 1
ATOM 7401 C C . GLN B 1 414 ? -25.625 24.953 7.938 1 87.81 414 GLN B C 1
ATOM 7403 O O . GLN B 1 414 ? -25.906 23.828 7.512 1 87.81 414 GLN B O 1
ATOM 7408 N N . PRO B 1 415 ? -25.141 25.922 7.152 1 85.81 415 PRO B N 1
ATOM 7409 C CA . PRO B 1 415 ? -25.016 25.578 5.734 1 85.81 415 PRO B CA 1
ATOM 7410 C C . PRO B 1 415 ? -24.031 24.438 5.496 1 85.81 415 PRO B C 1
ATOM 7412 O O . PRO B 1 415 ? -24.25 23.594 4.609 1 85.81 415 PRO B O 1
ATOM 7415 N N . LEU B 1 416 ? -23 24.391 6.234 1 89 416 LEU B N 1
ATOM 7416 C CA . LEU B 1 416 ? -22.016 23.312 6.125 1 89 416 LEU B CA 1
ATOM 7417 C C . LEU B 1 416 ? -22.641 21.969 6.516 1 89 416 LEU B C 1
ATOM 7419 O O . LEU B 1 416 ? -22.453 20.969 5.82 1 89 416 LEU B O 1
ATOM 7423 N N . LEU B 1 417 ? -23.375 21.984 7.555 1 90.5 417 LEU B N 1
ATOM 7424 C CA . LEU B 1 417 ? -24 20.781 8.07 1 90.5 417 LEU B CA 1
ATOM 7425 C C . LEU B 1 417 ? -25.094 20.297 7.133 1 90.5 417 LEU B C 1
ATOM 7427 O O . LEU B 1 417 ? -25.234 19.094 6.898 1 90.5 417 LEU B O 1
ATOM 7431 N N . ASN B 1 418 ? -25.828 21.219 6.586 1 86.56 418 ASN B N 1
ATOM 7432 C CA . ASN B 1 418 ? -26.891 20.875 5.645 1 86.56 418 ASN B CA 1
ATOM 7433 C C . ASN B 1 418 ? -26.328 20.234 4.375 1 86.56 418 ASN B C 1
ATOM 7435 O O . ASN B 1 418 ? -26.938 19.328 3.803 1 86.56 418 ASN B O 1
ATOM 7439 N N . SER B 1 419 ? -25.234 20.75 3.982 1 87.06 419 SER B N 1
ATOM 7440 C CA . SER B 1 419 ? -24.594 20.172 2.805 1 87.06 419 SER B CA 1
ATOM 7441 C C . SER B 1 419 ? -24.203 18.719 3.041 1 87.06 419 SER B C 1
ATOM 7443 O O . SER B 1 419 ? -24.344 17.891 2.141 1 87.06 419 SER B O 1
ATOM 7445 N N . LEU B 1 420 ? -23.781 18.375 4.203 1 89.44 420 LEU B N 1
ATOM 7446 C CA . LEU B 1 420 ? -23.453 17 4.559 1 89.44 420 LEU B CA 1
ATOM 7447 C C . LEU B 1 420 ? -24.703 16.109 4.508 1 89.44 420 LEU B C 1
ATOM 7449 O O . LEU B 1 420 ? -24.656 15.016 3.947 1 89.44 420 LEU B O 1
ATOM 7453 N N . LEU B 1 421 ? -25.719 16.656 5.07 1 86 421 LEU B N 1
ATOM 7454 C CA . LEU B 1 421 ? -26.953 15.891 5.133 1 86 421 LEU B CA 1
ATOM 7455 C C . LEU B 1 421 ? -27.547 15.711 3.74 1 86 421 LEU B C 1
ATOM 7457 O O . LEU B 1 421 ? -28.141 14.664 3.445 1 86 421 LEU B O 1
ATOM 7461 N N . ALA B 1 422 ? -27.344 16.656 2.887 1 83.19 422 ALA B N 1
ATOM 7462 C CA . ALA B 1 422 ? -27.844 16.562 1.518 1 83.19 422 ALA B CA 1
ATOM 7463 C C . ALA B 1 422 ? -27.078 15.516 0.713 1 83.19 422 ALA B C 1
ATOM 7465 O O . ALA B 1 422 ? -27.641 14.883 -0.18 1 83.19 422 ALA B O 1
ATOM 7466 N N . ASP B 1 423 ? -25.875 15.328 1.047 1 84.38 423 ASP B N 1
ATOM 7467 C CA . ASP B 1 423 ? -25.016 14.391 0.321 1 84.38 423 ASP B CA 1
ATOM 7468 C C . ASP B 1 423 ? -25.266 12.953 0.777 1 84.38 423 ASP B C 1
ATOM 7470 O O . ASP B 1 423 ? -24.875 12.008 0.095 1 84.38 423 ASP B O 1
ATOM 7474 N N . ASP B 1 424 ? -25.875 12.789 1.888 1 84.5 424 ASP B N 1
ATOM 7475 C CA . ASP B 1 424 ? -26.125 11.469 2.459 1 84.5 424 ASP B CA 1
ATOM 7476 C C . ASP B 1 424 ? -27.438 10.883 1.941 1 84.5 424 ASP B C 1
ATOM 7478 O O . ASP B 1 424 ? -28.438 10.852 2.662 1 84.5 424 ASP B O 1
ATOM 7482 N N . VAL B 1 425 ? -27.531 10.43 0.621 1 73.38 425 VAL B N 1
ATOM 7483 C CA . VAL B 1 425 ? -28.828 10.062 0.053 1 73.38 425 VAL B CA 1
ATOM 7484 C C . VAL B 1 425 ? -28.75 8.656 -0.533 1 73.38 425 VAL B C 1
ATOM 7486 O O . VAL B 1 425 ? -29.766 8.07 -0.897 1 73.38 425 VAL B O 1
ATOM 7489 N N . LEU B 1 426 ? -27.609 7.977 -0.473 1 66.06 426 LEU B N 1
ATOM 7490 C CA . LEU B 1 426 ? -27.531 6.695 -1.165 1 66.06 426 LEU B CA 1
ATOM 7491 C C . LEU B 1 426 ? -28.484 5.68 -0.53 1 66.06 426 LEU B C 1
ATOM 7493 O O . LEU B 1 426 ? -28.547 5.562 0.696 1 66.06 426 LEU B O 1
ATOM 7497 N N . ASP B 1 427 ? -29.141 4.82 -1.383 1 59.12 427 ASP B N 1
ATOM 7498 C CA . ASP B 1 427 ? -29.969 3.641 -1.152 1 59.12 427 ASP B CA 1
ATOM 7499 C C . ASP B 1 427 ? -31.016 3.91 -0.077 1 59.12 427 ASP B C 1
ATOM 7501 O O . ASP B 1 427 ? -31.328 3.031 0.731 1 59.12 427 ASP B O 1
ATOM 7505 N N . ASP B 1 428 ? -31.562 5.242 0.031 1 58.97 428 ASP B N 1
ATOM 7506 C CA . ASP B 1 428 ? -32.594 5.625 1.002 1 58.97 428 ASP B CA 1
ATOM 7507 C C . ASP B 1 428 ? -32.094 5.418 2.432 1 58.97 428 ASP B C 1
ATOM 7509 O O . ASP B 1 428 ? -32.875 5.465 3.379 1 58.97 428 ASP B O 1
ATOM 7513 N N . GLY B 1 429 ? -30.812 4.996 2.504 1 65.06 429 GLY B N 1
ATOM 7514 C CA . GLY B 1 429 ? -30.266 4.82 3.842 1 65.06 429 GLY B CA 1
ATOM 7515 C C . GLY B 1 429 ? -29.312 5.922 4.25 1 65.06 429 GLY B C 1
ATOM 7516 O O . GLY B 1 429 ? -28.688 6.559 3.395 1 65.06 429 GLY B O 1
ATOM 7517 N N . TYR B 1 430 ? -29.594 6.559 5.426 1 81.44 430 TYR B N 1
ATOM 7518 C CA . TYR B 1 430 ? -28.703 7.578 5.969 1 81.44 430 TYR B CA 1
ATOM 7519 C C . TYR B 1 430 ? -27.656 6.961 6.891 1 81.44 430 TYR B C 1
ATOM 7521 O O . TYR B 1 430 ? -27.969 6.055 7.668 1 81.44 430 TYR B O 1
ATOM 7529 N N . ILE B 1 431 ? -26.422 7.395 6.605 1 88.31 431 ILE B N 1
ATOM 7530 C CA . ILE B 1 431 ? -25.375 6.793 7.438 1 88.31 431 ILE B CA 1
ATOM 7531 C C . ILE B 1 431 ? -24.844 7.832 8.422 1 88.31 431 ILE B C 1
ATOM 7533 O O . ILE B 1 431 ? -24.141 7.488 9.375 1 88.31 431 ILE B O 1
ATOM 7537 N N . ILE B 1 432 ? -25.219 9.117 8.297 1 92.25 432 ILE B N 1
ATOM 7538 C CA . ILE B 1 432 ? -24.656 10.148 9.164 1 92.25 432 ILE B CA 1
ATOM 7539 C C . ILE B 1 432 ? -25.641 10.508 10.266 1 92.25 432 ILE B C 1
ATOM 7541 O O . ILE B 1 432 ? -26.828 10.688 9.992 1 92.25 432 ILE B O 1
ATOM 7545 N N . GLU B 1 433 ? -25.25 10.445 11.438 1 91.25 433 GLU B N 1
ATOM 7546 C CA . GLU B 1 433 ? -25.953 10.93 12.617 1 91.25 433 GLU B CA 1
ATOM 7547 C C . GLU B 1 433 ? -25.203 12.078 13.273 1 91.25 433 GLU B C 1
ATOM 7549 O O . GLU B 1 433 ? -23.984 12.039 13.398 1 91.25 433 GLU B O 1
ATOM 7554 N N . MET B 1 434 ? -25.938 13.148 13.602 1 93.62 434 MET B N 1
ATOM 7555 C CA . MET B 1 434 ? -25.297 14.305 14.227 1 93.62 434 MET B CA 1
ATOM 7556 C C . MET B 1 434 ? -25.875 14.57 15.609 1 93.62 434 MET B C 1
ATOM 7558 O O . MET B 1 434 ? -27.094 14.656 15.773 1 93.62 434 MET B O 1
ATOM 7562 N N . SER B 1 435 ? -25.016 14.602 16.625 1 93.25 435 SER B N 1
ATOM 7563 C CA . SER B 1 435 ? -25.391 14.938 18 1 93.25 435 SER B CA 1
ATOM 7564 C C . SER B 1 435 ? -24.703 16.219 18.453 1 93.25 435 SER B C 1
ATOM 7566 O O . SER B 1 435 ? -23.469 16.266 18.562 1 93.25 435 SER B O 1
ATOM 7568 N N . PHE B 1 436 ? -25.5 17.266 18.766 1 92.19 436 PHE B N 1
ATOM 7569 C CA . PHE B 1 436 ? -24.969 18.547 19.203 1 92.19 436 PHE B CA 1
ATOM 7570 C C . PHE B 1 436 ? -25.203 18.75 20.703 1 92.19 436 PHE B C 1
ATOM 7572 O O . PHE B 1 436 ? -26.328 18.625 21.188 1 92.19 436 PHE B O 1
ATOM 7579 N N . TYR B 1 437 ? -24.109 19.016 21.375 1 91.81 437 TYR B N 1
ATOM 7580 C CA . TYR B 1 437 ? -24.188 19.266 22.812 1 91.81 437 TYR B CA 1
ATOM 7581 C C . TYR B 1 437 ? -23.891 20.734 23.125 1 91.81 437 TYR B C 1
ATOM 7583 O O . TYR B 1 437 ? -22.766 21.203 22.922 1 91.81 437 TYR B O 1
ATOM 7591 N N . VAL B 1 438 ? -24.859 21.438 23.609 1 88.19 438 VAL B N 1
ATOM 7592 C CA . VAL B 1 438 ? -24.734 22.875 23.875 1 88.19 438 VAL B CA 1
ATOM 7593 C C . VAL B 1 438 ? -24.438 23.094 25.359 1 88.19 438 VAL B C 1
ATOM 7595 O O . VAL B 1 438 ? -25.109 22.547 26.219 1 88.19 438 VAL B O 1
ATOM 7598 N N . GLU B 1 439 ? -23.391 23.859 25.594 1 81.5 439 GLU B N 1
ATOM 7599 C CA . GLU B 1 439 ? -22.969 24.125 26.953 1 81.5 439 GLU B CA 1
ATOM 7600 C C . GLU B 1 439 ? -23.797 25.25 27.578 1 81.5 439 GLU B C 1
ATOM 7602 O O . GLU B 1 439 ? -23.938 25.328 28.797 1 81.5 439 GLU B O 1
ATOM 7607 N N . SER B 1 440 ? -24.375 26.172 26.75 1 72.81 440 SER B N 1
ATOM 7608 C CA . SER B 1 440 ? -25.047 27.375 27.266 1 72.81 440 SER B CA 1
ATOM 7609 C C . SER B 1 440 ? -26.234 27.016 28.125 1 72.81 440 SER B C 1
ATOM 7611 O O . SER B 1 440 ? -26.859 25.969 27.953 1 72.81 440 SER B O 1
ATOM 7613 N N . LYS B 1 441 ? -26.453 27.672 29.266 1 63.19 441 LYS B N 1
ATOM 7614 C CA . LYS B 1 441 ? -27.453 27.547 30.312 1 63.19 441 LYS B CA 1
ATOM 7615 C C . LYS B 1 441 ? -28.859 27.781 29.75 1 63.19 441 LYS B C 1
ATOM 7617 O O . LYS B 1 441 ? -29.844 27.609 30.469 1 63.19 441 LYS B O 1
ATOM 7622 N N . ILE B 1 442 ? -28.891 28.266 28.438 1 62.06 442 ILE B N 1
ATOM 7623 C CA . ILE B 1 442 ? -30.266 28.453 27.984 1 62.06 442 ILE B CA 1
ATOM 7624 C C . ILE B 1 442 ? -30.875 27.094 27.641 1 62.06 442 ILE B C 1
ATOM 7626 O O . ILE B 1 442 ? -30.391 26.391 26.766 1 62.06 442 ILE B O 1
ATOM 7630 N N . PRO B 1 443 ? -31.922 26.719 28.375 1 62.81 443 PRO B N 1
ATOM 7631 C CA . PRO B 1 443 ? -32.5 25.375 28.281 1 62.81 443 PRO B CA 1
ATOM 7632 C C . PRO B 1 443 ? -33.156 25.109 26.922 1 62.81 443 PRO B C 1
ATOM 7634 O O . PRO B 1 443 ? -33.938 25.922 26.438 1 62.81 443 PRO B O 1
ATOM 7637 N N . VAL B 1 444 ? -32.469 24.625 25.953 1 66 444 VAL B N 1
ATOM 7638 C CA . VAL B 1 444 ? -33.156 24.062 24.797 1 66 444 VAL B CA 1
ATOM 7639 C C . VAL B 1 444 ? -33.656 22.656 25.109 1 66 444 VAL B C 1
ATOM 7641 O O . VAL B 1 444 ? -33.062 21.938 25.922 1 66 444 VAL B O 1
ATOM 7644 N N . GLU B 1 445 ? -34.906 22.344 24.703 1 69.25 445 GLU B N 1
ATOM 7645 C CA . GLU B 1 445 ? -35.438 21.016 24.922 1 69.25 445 GLU B CA 1
ATOM 7646 C C . GLU B 1 445 ? -34.562 19.953 24.281 1 69.25 445 GLU B C 1
ATOM 7648 O O . GLU B 1 445 ? -34.25 20.031 23.094 1 69.25 445 GLU B O 1
ATOM 7653 N N . SER B 1 446 ? -34.062 19.094 25.094 1 72.88 446 SER B N 1
ATOM 7654 C CA . SER B 1 446 ? -33.219 18 24.609 1 72.88 446 SER B CA 1
ATOM 7655 C C . SER B 1 446 ? -33.969 17.156 23.594 1 72.88 446 SER B C 1
ATOM 7657 O O . SER B 1 446 ? -35.156 16.859 23.75 1 72.88 446 SER B O 1
ATOM 7659 N N . GLY B 1 447 ? -33.312 16.844 22.516 1 72.5 447 GLY B N 1
ATOM 7660 C CA . GLY B 1 447 ? -33.875 16 21.484 1 72.5 447 GLY B CA 1
ATOM 7661 C C . GLY B 1 447 ? -34.531 16.781 20.359 1 72.5 447 GLY B C 1
ATOM 7662 O O . GLY B 1 447 ? -35.25 16.203 19.516 1 72.5 447 GLY B O 1
ATOM 7663 N N . THR B 1 448 ? -34.281 18.094 20.344 1 76.94 448 THR B N 1
ATOM 7664 C CA . THR B 1 448 ? -34.906 18.891 19.281 1 76.94 448 THR B CA 1
ATOM 7665 C C . THR B 1 448 ? -34.094 18.766 17.984 1 76.94 448 THR B C 1
ATOM 7667 O O . THR B 1 448 ? -32.844 18.828 18 1 76.94 448 THR B O 1
ATOM 7670 N N . PRO B 1 449 ? -34.812 18.391 16.906 1 78.69 449 PRO B N 1
ATOM 7671 C CA . PRO B 1 449 ? -34.125 18.297 15.617 1 78.69 449 PRO B CA 1
ATOM 7672 C C . PRO B 1 449 ? -33.562 19.641 15.164 1 78.69 449 PRO B C 1
ATOM 7674 O O . PRO B 1 449 ? -34.094 20.688 15.469 1 78.69 449 PRO B O 1
ATOM 7677 N N . PHE B 1 450 ? -32.406 19.516 14.68 1 75.19 450 PHE B N 1
ATOM 7678 C CA . PHE B 1 450 ? -31.719 20.672 14.156 1 75.19 450 PHE B CA 1
ATOM 7679 C C . PHE B 1 450 ? -31.641 20.641 12.633 1 75.19 450 PHE B C 1
ATOM 7681 O O . PHE B 1 450 ? -31.312 19.594 12.055 1 75.19 450 PHE B O 1
ATOM 7688 N N . GLY B 1 451 ? -31.953 21.688 12.078 1 65 451 GLY B N 1
ATOM 7689 C CA . GLY B 1 451 ? -31.828 21.797 10.633 1 65 451 GLY B CA 1
ATOM 7690 C C . GLY B 1 451 ? -33.031 21.234 9.883 1 65 451 GLY B C 1
ATOM 7691 O O . GLY B 1 451 ? -34.125 21.125 10.438 1 65 451 GLY B O 1
ATOM 7692 N N . GLU B 1 452 ? -32.75 21.047 8.625 1 64.81 452 GLU B N 1
ATOM 7693 C CA . GLU B 1 452 ? -33.844 20.688 7.695 1 64.81 452 GLU B CA 1
ATOM 7694 C C . GLU B 1 452 ? -34.094 19.188 7.715 1 64.81 452 GLU B C 1
ATOM 7696 O O . GLU B 1 452 ? -35.156 18.734 7.262 1 64.81 452 GLU B O 1
ATOM 7701 N N . HIS B 1 453 ? -33.062 18.516 8.445 1 65.19 453 HIS B N 1
ATOM 7702 C CA . HIS B 1 453 ? -33.156 17.062 8.414 1 65.19 453 HIS B CA 1
ATOM 7703 C C . HIS B 1 453 ? -33.375 16.5 9.82 1 65.19 453 HIS B C 1
ATOM 7705 O O . HIS B 1 453 ? -33.031 17.156 10.812 1 65.19 453 HIS B O 1
ATOM 7711 N N . GLN B 1 454 ? -34.188 15.578 10.188 1 70 454 GLN B N 1
ATOM 7712 C CA . GLN B 1 454 ? -34.438 14.969 11.492 1 70 454 GLN B CA 1
ATOM 7713 C C . GLN B 1 454 ? -33.281 14.047 11.898 1 70 454 GLN B C 1
ATOM 7715 O O . GLN B 1 454 ? -33.469 13.117 12.688 1 70 454 GLN B O 1
ATOM 7720 N N . ARG B 1 455 ? -32.094 14.383 11.406 1 79.88 455 ARG B N 1
ATOM 7721 C CA . ARG B 1 455 ? -30.969 13.516 11.703 1 79.88 455 ARG B CA 1
ATOM 7722 C C . ARG B 1 455 ? -29.922 14.242 12.547 1 79.88 455 ARG B C 1
ATOM 7724 O O . ARG B 1 455 ? -28.844 13.711 12.797 1 79.88 455 ARG B O 1
ATOM 7731 N N . ALA B 1 456 ? -30.188 15.461 12.859 1 84.69 456 ALA B N 1
ATOM 7732 C CA . ALA B 1 456 ? -29.391 16.25 13.789 1 84.69 456 ALA B CA 1
ATOM 7733 C C . ALA B 1 456 ? -30.172 16.562 15.055 1 84.69 456 ALA B C 1
ATOM 7735 O O . ALA B 1 456 ? -31.281 17.094 14.992 1 84.69 456 ALA B O 1
ATOM 7736 N N . VAL B 1 457 ? -29.562 16.203 16.203 1 87.5 457 VAL B N 1
ATOM 7737 C CA . VAL B 1 457 ? -30.297 16.359 17.469 1 87.5 457 VAL B CA 1
ATOM 7738 C C . VAL B 1 457 ? -29.469 17.203 18.438 1 87.5 457 VAL B C 1
ATOM 7740 O O . VAL B 1 457 ? -28.25 17.031 18.531 1 87.5 457 VAL B O 1
ATOM 7743 N N . ILE B 1 458 ? -30.125 18.109 19.125 1 88.12 458 ILE B N 1
ATOM 7744 C CA . ILE B 1 458 ? -29.469 18.984 20.109 1 88.12 458 ILE B CA 1
ATOM 7745 C C . ILE B 1 458 ? -29.703 18.438 21.516 1 88.12 458 ILE B C 1
ATOM 7747 O O . ILE B 1 458 ? -30.828 18.047 21.859 1 88.12 458 ILE B O 1
ATOM 7751 N N . TYR B 1 459 ? -28.609 18.375 22.219 1 87.44 459 TYR B N 1
ATOM 7752 C CA . TYR B 1 459 ? -28.656 17.953 23.609 1 87.44 459 TYR B CA 1
ATOM 7753 C C . TYR B 1 459 ? -28.141 19.047 24.547 1 87.44 459 TYR B C 1
ATOM 7755 O O . TYR B 1 459 ? -27.281 19.828 24.156 1 87.44 459 TYR B O 1
ATOM 7763 N N . ASN B 1 460 ? -28.594 19.109 25.812 1 83.56 460 ASN B N 1
ATOM 7764 C CA . ASN B 1 460 ? -28.172 20.125 26.781 1 83.56 460 ASN B CA 1
ATOM 7765 C C . ASN B 1 460 ? -27.125 19.578 27.75 1 83.56 460 ASN B C 1
ATOM 7767 O O . ASN B 1 460 ? -26.531 20.328 28.5 1 83.56 460 ASN B O 1
ATOM 7771 N N . ASP B 1 461 ? -26.781 18.359 27.672 1 81.25 461 ASP B N 1
ATOM 7772 C CA . ASP B 1 461 ? -25.812 17.734 28.578 1 81.25 461 ASP B CA 1
ATOM 7773 C C . ASP B 1 461 ? -24.453 17.578 27.922 1 81.25 461 ASP B C 1
ATOM 7775 O O . ASP B 1 461 ? -24.266 17.953 26.766 1 81.25 461 ASP B O 1
ATOM 7779 N N . MET B 1 462 ? -23.484 17.375 28.828 1 87.75 462 MET B N 1
ATOM 7780 C CA . MET B 1 462 ? -22.156 17.016 28.312 1 87.75 462 MET B CA 1
ATOM 7781 C C . MET B 1 462 ? -22.172 15.609 27.719 1 87.75 462 MET B C 1
ATOM 7783 O O . MET B 1 462 ? -22.828 14.711 28.25 1 87.75 462 MET B O 1
ATOM 7787 N N . PRO B 1 463 ? -21.516 15.484 26.641 1 92.5 463 PRO B N 1
ATOM 7788 C CA . PRO B 1 463 ? -21.484 14.148 26.047 1 92.5 463 PRO B CA 1
ATOM 7789 C C . PRO B 1 463 ? -20.734 13.141 26.922 1 92.5 463 PRO B C 1
ATOM 7791 O O . PRO B 1 463 ? -19.719 13.477 27.531 1 92.5 463 PRO B O 1
ATOM 7794 N N . GLU B 1 464 ? -21.25 12.023 27.031 1 94.31 464 GLU B N 1
ATOM 7795 C CA . GLU B 1 464 ? -20.562 10.898 27.656 1 94.31 464 GLU B CA 1
ATOM 7796 C C . GLU B 1 464 ? -19.75 10.117 26.625 1 94.31 464 GLU B C 1
ATOM 7798 O O . GLU B 1 464 ? -20.219 9.133 26.062 1 94.31 464 GLU B O 1
ATOM 7803 N N . TYR B 1 465 ? -18.547 10.523 26.547 1 95.94 465 TYR B N 1
ATOM 7804 C CA . TYR B 1 465 ? -17.703 10.016 25.484 1 95.94 465 TYR B CA 1
ATOM 7805 C C . TYR B 1 465 ? -17.453 8.516 25.641 1 95.94 465 TYR B C 1
ATOM 7807 O O . TYR B 1 465 ? -17.328 7.789 24.656 1 95.94 465 TYR B O 1
ATOM 7815 N N . ASP B 1 466 ? -17.375 8.031 26.859 1 95.62 466 ASP B N 1
ATOM 7816 C CA . ASP B 1 466 ? -17.156 6.609 27.094 1 95.62 466 ASP B CA 1
ATOM 7817 C C . ASP B 1 466 ? -18.297 5.785 26.516 1 95.62 466 ASP B C 1
ATOM 7819 O O . ASP B 1 466 ? -18.062 4.781 25.828 1 95.62 466 ASP B O 1
ATOM 7823 N N . VAL B 1 467 ? -19.516 6.266 26.75 1 95.06 467 VAL B N 1
ATOM 7824 C CA . VAL B 1 467 ? -20.703 5.582 26.234 1 95.06 467 VAL B CA 1
ATOM 7825 C C . VAL B 1 467 ? -20.75 5.684 24.719 1 95.06 467 VAL B C 1
ATOM 7827 O O . VAL B 1 467 ? -21.047 4.707 24.031 1 95.06 467 VAL B O 1
ATOM 7830 N N . LEU B 1 468 ? -20.453 6.809 24.203 1 95.25 468 LEU B N 1
ATOM 7831 C CA . LEU B 1 468 ? -20.484 7.031 22.766 1 95.25 468 LEU B CA 1
ATOM 7832 C C . LEU B 1 468 ? -19.5 6.105 22.047 1 95.25 468 LEU B C 1
ATOM 7834 O O . LEU B 1 468 ? -19.859 5.461 21.062 1 95.25 468 LEU B O 1
ATOM 7838 N N . VAL B 1 469 ? -18.25 6.023 22.578 1 96.62 469 VAL B N 1
ATOM 7839 C CA . VAL B 1 469 ? -17.219 5.188 21.969 1 96.62 469 VAL B CA 1
ATOM 7840 C C . VAL B 1 469 ? -17.609 3.717 22.078 1 96.62 469 VAL B C 1
ATOM 7842 O O . VAL B 1 469 ? -17.484 2.953 21.125 1 96.62 469 VAL B O 1
ATOM 7845 N N . SER B 1 470 ? -18.094 3.334 23.234 1 95.12 470 SER B N 1
ATOM 7846 C CA . SER B 1 470 ? -18.5 1.946 23.438 1 95.12 470 SER B CA 1
ATOM 7847 C C . SER B 1 470 ? -19.641 1.558 22.516 1 95.12 470 SER B C 1
ATOM 7849 O O . SER B 1 470 ? -19.641 0.469 21.938 1 95.12 470 SER B O 1
ATOM 7851 N N . THR B 1 471 ? -20.609 2.457 22.359 1 93.94 471 THR B N 1
ATOM 7852 C CA . THR B 1 471 ? -21.766 2.195 21.5 1 93.94 471 THR B CA 1
ATOM 7853 C C . THR B 1 471 ? -21.344 2.061 20.047 1 93.94 471 THR B C 1
ATOM 7855 O O . THR B 1 471 ? -21.766 1.126 19.359 1 93.94 471 THR B O 1
ATOM 7858 N N . GLU B 1 472 ? -20.516 2.967 19.562 1 94.31 472 GLU B N 1
ATOM 7859 C CA . GLU B 1 472 ? -20.062 2.902 18.172 1 94.31 472 GLU B CA 1
ATOM 7860 C C . GLU B 1 472 ? -19.156 1.7 17.938 1 94.31 472 GLU B C 1
ATOM 7862 O O . GLU B 1 472 ? -19.156 1.11 16.859 1 94.31 472 GLU B O 1
ATOM 7867 N N . ALA B 1 473 ? -18.359 1.332 18.953 1 93.69 473 ALA B N 1
ATOM 7868 C CA . ALA B 1 473 ? -17.438 0.202 18.844 1 93.69 473 ALA B CA 1
ATOM 7869 C C . ALA B 1 473 ? -18.203 -1.118 18.766 1 93.69 473 ALA B C 1
ATOM 7871 O O . ALA B 1 473 ? -17.688 -2.102 18.219 1 93.69 473 ALA B O 1
ATOM 7872 N N . SER B 1 474 ? -19.375 -1.21 19.281 1 90.62 474 SER B N 1
ATOM 7873 C CA . SER B 1 474 ? -20.172 -2.432 19.234 1 90.62 474 SER B CA 1
ATOM 7874 C C . SER B 1 474 ? -20.656 -2.729 17.812 1 90.62 474 SER B C 1
ATOM 7876 O O . SER B 1 474 ? -20.906 -3.887 17.469 1 90.62 474 SER B O 1
ATOM 7878 N N . GLY B 1 475 ? -20.781 -1.671 17.016 1 87.12 475 GLY B N 1
ATOM 7879 C CA . GLY B 1 475 ? -21.203 -1.85 15.633 1 87.12 475 GLY B CA 1
ATOM 7880 C C . GLY B 1 475 ? -22.688 -2.16 15.5 1 87.12 475 GLY B C 1
ATOM 7881 O O . GLY B 1 475 ? -23.141 -2.623 14.445 1 87.12 475 GLY B O 1
ATOM 7882 N N . ASP B 1 476 ? -23.516 -1.952 16.422 1 84.75 476 ASP B N 1
ATOM 7883 C CA . ASP B 1 476 ? -24.922 -2.342 16.453 1 84.75 476 ASP B CA 1
ATOM 7884 C C . ASP B 1 476 ? -25.75 -1.5 15.484 1 84.75 476 ASP B C 1
ATOM 7886 O O . ASP B 1 476 ? -26.828 -1.921 15.047 1 84.75 476 ASP B O 1
ATOM 7890 N N . TYR B 1 477 ? -25.266 -0.391 15.102 1 84.31 477 TYR B N 1
ATOM 7891 C CA . TYR B 1 477 ? -26.016 0.505 14.234 1 84.31 477 TYR B CA 1
ATOM 7892 C C . TYR B 1 477 ? -25.812 0.147 12.766 1 84.31 477 TYR B C 1
ATOM 7894 O O . TYR B 1 477 ? -26.422 0.751 11.883 1 84.31 477 TYR B O 1
ATOM 7902 N N . ILE B 1 478 ? -24.984 -0.828 12.438 1 85.81 478 ILE B N 1
ATOM 7903 C CA . ILE B 1 478 ? -24.719 -1.225 11.062 1 85.81 478 ILE B CA 1
ATOM 7904 C C . ILE B 1 478 ? -25.547 -2.455 10.703 1 85.81 478 ILE B C 1
ATOM 7906 O O . ILE B 1 478 ? -25.422 -3.502 11.336 1 85.81 478 ILE B O 1
ATOM 7910 N N . PRO B 1 479 ? -26.328 -2.316 9.727 1 78.25 479 PRO B N 1
ATOM 7911 C CA . PRO B 1 479 ? -27.078 -3.49 9.289 1 78.25 479 PRO B CA 1
ATOM 7912 C C . PRO B 1 479 ? -26.203 -4.551 8.633 1 78.25 479 PRO B C 1
ATOM 7914 O O . PRO B 1 479 ? -25.359 -4.227 7.793 1 78.25 479 PRO B O 1
ATOM 7917 N N . ARG B 1 480 ? -26.312 -5.77 9.125 1 78.75 480 ARG B N 1
ATOM 7918 C CA . ARG B 1 480 ? -25.5 -6.859 8.586 1 78.75 480 ARG B CA 1
ATOM 7919 C C . ARG B 1 480 ? -26.391 -7.941 7.973 1 78.75 480 ARG B C 1
ATOM 7921 O O . ARG B 1 480 ? -27.484 -8.203 8.469 1 78.75 480 ARG B O 1
ATOM 7928 N N . VAL B 1 481 ? -25.859 -8.469 6.867 1 73.56 481 VAL B N 1
ATOM 7929 C CA . VAL B 1 481 ? -26.578 -9.523 6.168 1 73.56 481 VAL B CA 1
ATOM 7930 C C . VAL B 1 481 ? -26.391 -10.852 6.898 1 73.56 481 VAL B C 1
ATOM 7932 O O . VAL B 1 481 ? -25.281 -11.172 7.336 1 73.56 481 VAL B O 1
ATOM 7935 N N . SER B 1 482 ? -27.391 -11.602 7.172 1 68.25 482 SER B N 1
ATOM 7936 C CA . SER B 1 482 ? -27.438 -12.805 7.988 1 68.25 482 SER B CA 1
ATOM 7937 C C . SER B 1 482 ? -26.547 -13.898 7.422 1 68.25 482 SER B C 1
ATOM 7939 O O . SER B 1 482 ? -25.906 -14.648 8.172 1 68.25 482 SER B O 1
ATOM 7941 N N . ASN B 1 483 ? -26.391 -13.961 6.141 1 66.69 483 ASN B N 1
ATOM 7942 C CA . ASN B 1 483 ? -25.688 -15.102 5.543 1 66.69 483 ASN B CA 1
ATOM 7943 C C . ASN B 1 483 ? -24.188 -14.875 5.492 1 66.69 483 ASN B C 1
ATOM 7945 O O . ASN B 1 483 ? -23.438 -15.758 5.09 1 66.69 483 ASN B O 1
ATOM 7949 N N . THR B 1 484 ? -23.812 -13.672 6 1 66.94 484 THR B N 1
ATOM 7950 C CA . THR B 1 484 ? -22.391 -13.367 5.875 1 66.94 484 THR B CA 1
ATOM 7951 C C . THR B 1 484 ? -21.75 -13.219 7.254 1 66.94 484 THR B C 1
ATOM 7953 O O . THR B 1 484 ? -22.219 -12.43 8.078 1 66.94 484 THR B O 1
ATOM 7956 N N . GLN B 1 485 ? -20.953 -14.219 7.598 1 70.94 485 GLN B N 1
ATOM 7957 C CA . GLN B 1 485 ? -20.188 -14.062 8.828 1 70.94 485 GLN B CA 1
ATOM 7958 C C . GLN B 1 485 ? -19.109 -12.984 8.672 1 70.94 485 GLN B C 1
ATOM 7960 O O . GLN B 1 485 ? -18.031 -13.25 8.164 1 70.94 485 GLN B O 1
ATOM 7965 N N . GLU B 1 486 ? -19.594 -11.727 8.938 1 78.25 486 GLU B N 1
ATOM 7966 C CA . GLU B 1 486 ? -18.641 -10.641 8.742 1 78.25 486 GLU B CA 1
ATOM 7967 C C . GLU B 1 486 ? -17.969 -10.266 10.055 1 78.25 486 GLU B C 1
ATOM 7969 O O . GLU B 1 486 ? -18.578 -10.328 11.125 1 78.25 486 GLU B O 1
ATOM 7974 N N . GLU B 1 487 ? -16.672 -10.141 9.953 1 77.56 487 GLU B N 1
ATOM 7975 C CA . GLU B 1 487 ? -15.93 -9.578 11.086 1 77.56 487 GLU B CA 1
ATOM 7976 C C . GLU B 1 487 ? -16.172 -8.078 11.211 1 77.56 487 GLU B C 1
ATOM 7978 O O . GLU B 1 487 ? -16.359 -7.383 10.211 1 77.56 487 GLU B O 1
ATOM 7983 N N . ARG B 1 488 ? -16.328 -7.656 12.484 1 83.38 488 ARG B N 1
ATOM 7984 C CA . ARG B 1 488 ? -16.547 -6.234 12.734 1 83.38 488 ARG B CA 1
ATOM 7985 C C . ARG B 1 488 ? -15.422 -5.391 12.156 1 83.38 488 ARG B C 1
ATOM 7987 O O . ARG B 1 488 ? -14.25 -5.762 12.258 1 83.38 488 ARG B O 1
ATOM 7994 N N . GLY B 1 489 ? -15.828 -4.289 11.523 1 88.19 489 GLY B N 1
ATOM 7995 C CA . GLY B 1 489 ? -14.844 -3.395 10.938 1 88.19 489 GLY B CA 1
ATOM 7996 C C . GLY B 1 489 ? -14.156 -2.512 11.953 1 88.19 489 GLY B C 1
ATOM 7997 O O . GLY B 1 489 ? -14.398 -2.631 13.156 1 88.19 489 GLY B O 1
ATOM 7998 N N . LYS B 1 490 ? -13.305 -1.689 11.547 1 93.19 490 LYS B N 1
ATOM 7999 C CA . LYS B 1 490 ? -12.523 -0.783 12.391 1 93.19 490 LYS B CA 1
ATOM 8000 C C . LYS B 1 490 ? -13.297 0.499 12.68 1 93.19 490 LYS B C 1
ATOM 8002 O O . LYS B 1 490 ? -14.125 0.929 11.875 1 93.19 490 LYS B O 1
ATOM 8007 N N . LEU B 1 491 ? -13.109 1.028 13.875 1 97 491 LEU B N 1
ATOM 8008 C CA . LEU B 1 491 ? -13.695 2.303 14.273 1 97 491 LEU B CA 1
ATOM 8009 C C . LEU B 1 491 ? -12.625 3.383 14.391 1 97 491 LEU B C 1
ATOM 8011 O O . LEU B 1 491 ? -11.609 3.184 15.055 1 97 491 LEU B O 1
ATOM 8015 N N . LEU B 1 492 ? -12.828 4.465 13.719 1 97.69 492 LEU B N 1
ATOM 8016 C CA . LEU B 1 492 ? -11.93 5.613 13.82 1 97.69 492 LEU B CA 1
ATOM 8017 C C . LEU B 1 492 ? -12.57 6.727 14.648 1 97.69 492 LEU B C 1
ATOM 8019 O O . LEU B 1 492 ? -13.68 7.164 14.352 1 97.69 492 LEU B O 1
ATOM 8023 N N . VAL B 1 493 ? -11.93 7.102 15.641 1 98.06 493 VAL B N 1
ATOM 8024 C CA . VAL B 1 493 ? -12.32 8.297 16.375 1 98.06 493 VAL B CA 1
ATOM 8025 C C . VAL B 1 493 ? -11.523 9.5 15.875 1 98.06 493 VAL B C 1
ATOM 8027 O O . VAL B 1 493 ? -10.336 9.641 16.188 1 98.06 493 VAL B O 1
ATOM 8030 N N . LEU B 1 494 ? -12.148 10.312 15.094 1 97.88 494 LEU B N 1
ATOM 8031 C CA . LEU B 1 494 ? -11.562 11.523 14.539 1 97.88 494 LEU B CA 1
ATOM 8032 C C . LEU B 1 494 ? -11.828 12.727 15.438 1 97.88 494 LEU B C 1
ATOM 8034 O O . LEU B 1 494 ? -12.984 13.055 15.711 1 97.88 494 LEU B O 1
ATOM 8038 N N . VAL B 1 495 ? -10.766 13.414 15.836 1 97.56 495 VAL B N 1
ATOM 8039 C CA . VAL B 1 495 ? -10.992 14.383 16.906 1 97.56 495 VAL B CA 1
ATOM 8040 C C . VAL B 1 495 ? -10.383 15.727 16.516 1 97.56 495 VAL B C 1
ATOM 8042 O O . VAL B 1 495 ? -9.234 15.789 16.062 1 97.56 495 VAL B O 1
ATOM 8045 N N . SER B 1 496 ? -11.07 16.75 16.578 1 97.5 496 SER B N 1
ATOM 8046 C CA . SER B 1 496 ? -10.688 18.156 16.578 1 97.5 496 SER B CA 1
ATOM 8047 C C . SER B 1 496 ? -11.414 18.906 17.688 1 97.5 496 SER B C 1
ATOM 8049 O O . SER B 1 496 ? -12.484 19.469 17.469 1 97.5 496 SER B O 1
ATOM 8051 N N . ALA B 1 497 ? -10.852 18.891 18.875 1 96.56 497 ALA B N 1
ATOM 8052 C CA . ALA B 1 497 ? -11.547 19.375 20.062 1 96.56 497 ALA B CA 1
ATOM 8053 C C . ALA B 1 497 ? -10.562 19.984 21.062 1 96.56 497 ALA B C 1
ATOM 8055 O O . ALA B 1 497 ? -9.359 20.078 20.781 1 96.56 497 ALA B O 1
ATOM 8056 N N . SER B 1 498 ? -11.109 20.484 22.141 1 93.19 498 SER B N 1
ATOM 8057 C CA . SER B 1 498 ? -10.312 21.094 23.203 1 93.19 498 SER B CA 1
ATOM 8058 C C . SER B 1 498 ? -9.336 20.094 23.812 1 93.19 498 SER B C 1
ATOM 8060 O O . SER B 1 498 ? -9.461 18.891 23.594 1 93.19 498 SER B O 1
ATOM 8062 N N . ASP B 1 499 ? -8.352 20.594 24.547 1 91.19 499 ASP B N 1
ATOM 8063 C CA . ASP B 1 499 ? -7.312 19.766 25.156 1 91.19 499 ASP B CA 1
ATOM 8064 C C . ASP B 1 499 ? -7.922 18.75 26.109 1 91.19 499 ASP B C 1
ATOM 8066 O O . ASP B 1 499 ? -7.531 17.578 26.109 1 91.19 499 ASP B O 1
ATOM 8070 N N . LYS B 1 500 ? -8.875 19.156 26.844 1 90.31 500 LYS B N 1
ATOM 8071 C CA . LYS B 1 500 ? -9.492 18.266 27.828 1 90.31 500 LYS B CA 1
ATOM 8072 C C . LYS B 1 500 ? -10.203 17.094 27.141 1 90.31 500 LYS B C 1
ATOM 8074 O O . LYS B 1 500 ? -10.039 15.945 27.547 1 90.31 500 LYS B O 1
ATOM 8079 N N . VAL B 1 501 ? -10.945 17.438 26.125 1 93.88 501 VAL B N 1
ATOM 8080 C CA . VAL B 1 501 ? -11.695 16.406 25.406 1 93.88 501 VAL B CA 1
ATOM 8081 C C . VAL B 1 501 ? -10.727 15.422 24.75 1 93.88 501 VAL B C 1
ATOM 8083 O O . VAL B 1 501 ? -10.945 14.211 24.781 1 93.88 501 VAL B O 1
ATOM 8086 N N . ARG B 1 502 ? -9.703 15.891 24.172 1 93.75 502 ARG B N 1
ATOM 8087 C CA . ARG B 1 502 ? -8.711 15.047 23.5 1 93.75 502 ARG B CA 1
ATOM 8088 C C . ARG B 1 502 ? -8.055 14.094 24.5 1 93.75 502 ARG B C 1
ATOM 8090 O O . ARG B 1 502 ? -7.879 12.914 24.203 1 93.75 502 ARG B O 1
ATOM 8097 N N . ASP B 1 503 ? -7.676 14.656 25.672 1 91.62 503 ASP B N 1
ATOM 8098 C CA . ASP B 1 503 ? -7.051 13.82 26.703 1 91.62 503 ASP B CA 1
ATOM 8099 C C . ASP B 1 503 ? -8.016 12.742 27.203 1 91.62 503 ASP B C 1
ATOM 8101 O O . ASP B 1 503 ? -7.625 11.594 27.391 1 91.62 503 ASP B O 1
ATOM 8105 N N . ASP B 1 504 ? -9.219 13.125 27.359 1 92.94 504 ASP B N 1
ATOM 8106 C CA . ASP B 1 504 ? -10.234 12.172 27.797 1 92.94 504 ASP B CA 1
ATOM 8107 C C . ASP B 1 504 ? -10.438 11.062 26.766 1 92.94 504 ASP B C 1
ATOM 8109 O O . ASP B 1 504 ? -10.484 9.883 27.125 1 92.94 504 ASP B O 1
ATOM 8113 N N . LEU B 1 505 ? -10.562 11.453 25.594 1 95 505 LEU B N 1
ATOM 8114 C CA . LEU B 1 505 ? -10.789 10.484 24.516 1 95 505 LEU B CA 1
ATOM 8115 C C . LEU B 1 505 ? -9.602 9.531 24.391 1 95 505 LEU B C 1
ATOM 8117 O O . LEU B 1 505 ? -9.789 8.344 24.125 1 95 505 LEU B O 1
ATOM 8121 N N . ARG B 1 506 ? -8.469 10.062 24.516 1 93.06 506 ARG B N 1
ATOM 8122 C CA . ARG B 1 506 ? -7.273 9.227 24.453 1 93.06 506 ARG B CA 1
ATOM 8123 C C . ARG B 1 506 ? -7.309 8.141 25.516 1 93.06 506 ARG B C 1
ATOM 8125 O O . ARG B 1 506 ? -6.984 6.98 25.25 1 93.06 506 ARG B O 1
ATOM 8132 N N . LYS B 1 507 ? -7.676 8.523 26.703 1 92.25 507 LYS B N 1
ATOM 8133 C CA . LYS B 1 507 ? -7.789 7.562 27.797 1 92.25 507 LYS B CA 1
ATOM 8134 C C . LYS B 1 507 ? -8.859 6.516 27.5 1 92.25 507 LYS B C 1
ATOM 8136 O O . LYS B 1 507 ? -8.656 5.324 27.75 1 92.25 507 LYS B O 1
ATOM 8141 N N . ILE B 1 508 ? -9.914 6.977 26.969 1 95.38 508 ILE B N 1
ATOM 8142 C CA . ILE B 1 508 ? -11.039 6.098 26.688 1 95.38 508 ILE B CA 1
ATOM 8143 C C . ILE B 1 508 ? -10.672 5.125 25.562 1 95.38 508 ILE B C 1
ATOM 8145 O O . ILE B 1 508 ? -10.891 3.916 25.688 1 95.38 508 ILE B O 1
ATOM 8149 N N . VAL B 1 509 ? -10.102 5.598 24.484 1 95.38 509 VAL B N 1
ATOM 8150 C CA . VAL B 1 509 ? -9.805 4.789 23.312 1 95.38 509 VAL B CA 1
ATOM 8151 C C . VAL B 1 509 ? -8.758 3.738 23.656 1 95.38 509 VAL B C 1
ATOM 8153 O O . VAL B 1 509 ? -8.75 2.641 23.094 1 95.38 509 VAL B O 1
ATOM 8156 N N . CYS B 1 510 ? -7.863 4.062 24.594 1 92.19 510 CYS B N 1
ATOM 8157 C CA . CYS B 1 510 ? -6.832 3.125 25.016 1 92.19 510 CYS B CA 1
ATOM 8158 C C . CYS B 1 510 ? -7.449 1.813 25.484 1 92.19 510 CYS B C 1
ATOM 8160 O O . CYS B 1 510 ? -6.844 0.75 25.344 1 92.19 510 CYS B O 1
ATOM 8162 N N . LYS B 1 511 ? -8.648 1.895 25.969 1 92.12 511 LYS B N 1
ATOM 8163 C CA . LYS B 1 511 ? -9.336 0.709 26.484 1 92.12 511 LYS B CA 1
ATOM 8164 C C . LYS B 1 511 ? -9.906 -0.125 25.344 1 92.12 511 LYS B C 1
ATOM 8166 O O . LYS B 1 511 ? -10.234 -1.3 25.516 1 92.12 511 LYS B O 1
ATOM 8171 N N . TYR B 1 512 ? -10.031 0.457 24.203 1 93.31 512 TYR B N 1
ATOM 8172 C CA . TYR B 1 512 ? -10.734 -0.217 23.125 1 93.31 512 TYR B CA 1
ATOM 8173 C C . TYR B 1 512 ? -9.797 -0.521 21.969 1 93.31 512 TYR B C 1
ATOM 8175 O O . TYR B 1 512 ? -10.242 -0.812 20.859 1 93.31 512 TYR B O 1
ATOM 8183 N N . LEU B 1 513 ? -8.57 -0.508 22.188 1 91.88 513 LEU B N 1
ATOM 8184 C CA . LEU B 1 513 ? -7.602 -0.748 21.125 1 91.88 513 LEU B CA 1
ATOM 8185 C C . LEU B 1 513 ? -7.684 -2.189 20.625 1 91.88 513 LEU B C 1
ATOM 8187 O O . LEU B 1 513 ? -7.43 -2.461 19.453 1 91.88 513 LEU B O 1
ATOM 8191 N N . ASP B 1 514 ? -8.031 -3.104 21.469 1 89.19 514 ASP B N 1
ATOM 8192 C CA . ASP B 1 514 ? -8.164 -4.512 21.109 1 89.19 514 ASP B CA 1
ATOM 8193 C C . ASP B 1 514 ? -9.406 -4.742 20.25 1 89.19 514 ASP B C 1
ATOM 8195 O O . ASP B 1 514 ? -9.539 -5.781 19.594 1 89.19 514 ASP B O 1
ATOM 8199 N N . ARG B 1 515 ? -10.328 -3.811 20.25 1 90.38 515 ARG B N 1
ATOM 8200 C CA . ARG B 1 515 ? -11.539 -3.891 19.438 1 90.38 515 ARG B CA 1
ATOM 8201 C C . ARG B 1 515 ? -11.391 -3.086 18.156 1 90.38 515 ARG B C 1
ATOM 8203 O O . ARG B 1 515 ? -12.375 -2.58 17.609 1 90.38 515 ARG B O 1
ATOM 8210 N N . ARG B 1 516 ? -10.164 -2.863 17.719 1 90.69 516 ARG B N 1
ATOM 8211 C CA . ARG B 1 516 ? -9.812 -2.234 16.438 1 90.69 516 ARG B CA 1
ATOM 8212 C C . ARG B 1 516 ? -10.281 -0.784 16.406 1 90.69 516 ARG B C 1
ATOM 8214 O O . ARG B 1 516 ? -10.797 -0.321 15.383 1 90.69 516 ARG B O 1
ATOM 8221 N N . VAL B 1 517 ? -10.312 -0.119 17.547 1 95.06 517 VAL B N 1
ATOM 8222 C CA . VAL B 1 517 ? -10.586 1.311 17.641 1 95.06 517 VAL B CA 1
ATOM 8223 C C . VAL B 1 517 ? -9.281 2.098 17.547 1 95.06 517 VAL B C 1
ATOM 8225 O O . VAL B 1 517 ? -8.289 1.727 18.172 1 95.06 517 VAL B O 1
ATOM 8228 N N . ARG B 1 518 ? -9.258 3.125 16.766 1 94.62 518 ARG B N 1
ATOM 8229 C CA . ARG B 1 518 ? -8.094 3.99 16.641 1 94.62 518 ARG B CA 1
ATOM 8230 C C . ARG B 1 518 ? -8.477 5.457 16.797 1 94.62 518 ARG B C 1
ATOM 8232 O O . ARG B 1 518 ? -9.609 5.844 16.516 1 94.62 518 ARG B O 1
ATOM 8239 N N . LEU B 1 519 ? -7.551 6.195 17.281 1 95.69 519 LEU B N 1
ATOM 8240 C CA . LEU B 1 519 ? -7.75 7.625 17.469 1 95.69 519 LEU B CA 1
ATOM 8241 C C . LEU B 1 519 ? -6.852 8.438 16.547 1 95.69 519 LEU B C 1
ATOM 8243 O O . LEU B 1 519 ? -5.68 8.094 16.359 1 95.69 519 LEU B O 1
ATOM 8247 N N . HIS B 1 520 ? -7.441 9.406 15.906 1 95 520 HIS B N 1
ATOM 8248 C CA . HIS B 1 520 ? -6.66 10.32 15.086 1 95 520 HIS B CA 1
ATOM 8249 C C . HIS B 1 520 ? -7.016 11.773 15.398 1 95 520 HIS B C 1
ATOM 8251 O O . HIS B 1 520 ? -8.18 12.164 15.297 1 95 520 HIS B O 1
ATOM 8257 N N . GLU B 1 521 ? -6.074 12.508 15.734 1 94.5 521 GLU B N 1
ATOM 8258 C CA . GLU B 1 521 ? -6.238 13.945 15.938 1 94.5 521 GLU B CA 1
ATOM 8259 C C . GLU B 1 521 ? -5.93 14.719 14.664 1 94.5 521 GLU B C 1
ATOM 8261 O O . GLU B 1 521 ? -4.82 14.633 14.133 1 94.5 521 GLU B O 1
ATOM 8266 N N . VAL B 1 522 ? -6.879 15.469 14.219 1 94.62 522 VAL B N 1
ATOM 8267 C CA . VAL B 1 522 ? -6.707 16.25 13 1 94.62 522 VAL B CA 1
ATOM 8268 C C . VAL B 1 522 ? -5.691 17.359 13.234 1 94.62 522 VAL B C 1
ATOM 8270 O O . VAL B 1 522 ? -5.348 17.672 14.375 1 94.62 522 VAL B O 1
ATOM 8273 N N . GLU B 1 523 ? -5.184 17.969 12.227 1 91.06 523 GLU B N 1
ATOM 8274 C CA . GLU B 1 523 ? -4.145 19 12.297 1 91.06 523 GLU B CA 1
ATOM 8275 C C . GLU B 1 523 ? -4.625 20.219 13.078 1 91.06 523 GLU B C 1
ATOM 8277 O O . GLU B 1 523 ? -3.877 20.781 13.875 1 91.06 523 GLU B O 1
ATOM 8282 N N . PHE B 1 524 ? -5.777 20.609 12.875 1 91.12 524 PHE B N 1
ATOM 8283 C CA . PHE B 1 524 ? -6.328 21.781 13.547 1 91.12 524 PHE B CA 1
ATOM 8284 C C . PHE B 1 524 ? -6.988 21.391 14.867 1 91.12 524 PHE B C 1
ATOM 8286 O O . PHE B 1 524 ? -7.797 20.453 14.906 1 91.12 524 PHE B O 1
ATOM 8293 N N . GLN B 1 525 ? -6.621 22.047 15.875 1 87.75 525 GLN B N 1
ATOM 8294 C CA . GLN B 1 525 ? -7.277 21.938 17.172 1 87.75 525 GLN B CA 1
ATOM 8295 C C . GLN B 1 525 ? -7.66 23.312 17.719 1 87.75 525 GLN B C 1
ATOM 8297 O O . GLN B 1 525 ? -6.863 24.25 17.672 1 87.75 525 GLN B O 1
ATOM 8302 N N . PRO B 1 526 ? -8.852 23.422 18.141 1 87.5 526 PRO B N 1
ATOM 8303 C CA . PRO B 1 526 ? -9.273 24.734 18.641 1 87.5 526 PRO B CA 1
ATOM 8304 C C . PRO B 1 526 ? -8.656 25.078 20 1 87.5 526 PRO B C 1
ATOM 8306 O O . PRO B 1 526 ? -8.297 24.172 20.766 1 87.5 526 PRO B O 1
#

pLDDT: mean 88.02, std 9.88, range [38.44, 98.25]

InterPro domains:
  IPR013112 FAD-binding 8 [PF08022] (270-356)
  IPR013121 Ferric reductase, NAD binding domain [PF08030] (362-444)
  IPR013130 Ferric reductase transmembrane component-like domain [PF01794] (90-201)
  IPR017927 FAD-binding domain, ferredoxin reductase-type [PS51384] (253-359)
  IPR017938 Riboflavin synthase-like beta-barrel [SSF63380] (270-354)
  IPR039261 Ferredoxin-NADP reductase (FNR), nucleotide-binding domain [G3DSA:3.40.50.80] (348-525)
  IPR039261 Ferredoxin-NADP reductase (FNR), nucleotide-binding domain [SSF52343] (348-410)
  IPR051410 Ferric/Cupric Reductase Transmembrane Component [PTHR32361] (5-521)